Protein AF-A0A163LC92-F1 (afdb_monomer_lite)

InterPro domains:
  IPR000792 Transcription regulator LuxR, C-terminal [PF00196] (700-755)
  IPR000792 Transcription regulator LuxR, C-terminal [PR00038] (701-715)
  IPR000792 Transcription regulator LuxR, C-terminal [PR00038] (715-731)
  IPR000792 Transcription regulator LuxR, C-terminal [PR00038] (731-743)
  IPR000792 Transcription regulator LuxR, C-terminal [PS00622] (715-742)
  IPR000792 Transcription regulator LuxR, C-terminal [PS50043] (694-759)
  IPR000792 Transcription regulator LuxR, C-terminal [SM00421] (698-755)
  IPR000792 Transcription regulator LuxR, C-terminal [cd06170] (701-757)
  IPR001789 Signal transduction response regulator, receiver domain [PF00072] (572-676)
  IPR001789 Signal transduction response regulator, receiver domain [PS50110] (563-679)
  IPR001789 Signal transduction response regulator, receiver domain [SM00448] (555-675)
  IPR011006 CheY-like superfamily [SSF52172] (572-688)
  IPR011712 Signal transduction histidine kinase, subgroup 3, dimerisation and phosphoacceptor domain [PF07730] (394-457)
  IPR013525 ABC-2 type transporter, transmembrane domain [PF01061] (3-179)
  IPR016032 Signal transduction response regulator, C-terminal effector [SSF46894] (692-761)
  IPR036890 Histidine kinase/HSP90-like ATPase superfamily [G3DSA:3.30.565.10] (458-572)
  IPR039420 Transcriptional regulatory protein WalR-like [PTHR43214] (529-761)

Radius of gyration: 42.01 Å; chains: 1; bounding box: 108×61×114 Å

pLDDT: mean 78.32, std 13.31, range [25.06, 97.31]

Sequence (761 aa):
MIFTLVMPVVFFLVFGLGQGDDDHGIGHGNVAAYIMISMALYGAMLATTSGGAMVSIERASGWSRQLRLTPLTPVAYIAVKLIMAMLLGLVSILVVYVVGAFTSAQMDGSLWFTTALIAWLGSSIFAAFGLFMGYLLPSENVMQLLGPGLALLAFGGGLFVPLTDGSVWATIAQFTPMFGINALAHAPLTGNSIHWTWIVNILLSQTTDREDSVALPRRNRFGVLFAAVWMVFLGGPLIEGWNLRDELRGWTGILATIAFSALYLYTFATTQQRRRMTMTRPTIREAALTLAALTALAAVMIVSVGPTGLAAAPYLAVTAVTLLPTVAGGILALVFAASVEIVSLSSGWGNYSGLSLGVCAAAFATWGIMSLISRNFAILHEREEQEQRAIMEERTRMARDLHDILGHSLTVITIKAELANRLLDVDIERARNELDDLERLSRDALADVRSAVEGFRGISLPVEIARAREALRAAGIEDDVPSSTDMVPTRLRELFAWTIREGVTNVVRHSGATHCRITVDENSASVVDDGRGAESTSSGNGLIGLRERAGASGARVIITHPQPQGFALQALVRGALAALLDLESDLSVVAEVGRGDEVVSAVLEHRPDVALLDVEMPGMDGIAATAALREAAPDTRVLIVTTFGRPGFLRKALHAGAGGFVVKDTPARQLADAVRRVHAGLRVVDPTLAADSLVSGESPLTERETQVLRAAHDGAPVAAIAGALFLSAGTVRNHLSSAMGKTGASTRAEAVRIAESNGWL

Foldseek 3Di:
DCCLQVVLQVLLCCQLVPDVQNQPAAAQWGPSQLLLLLSLLLSLLLQLLQLLLCLLVCVVVCVVVVCVVPPADPVNVSVVSLVRSLVSSLSNSVSSLVSSVVDSTDGDPVLSVVLSVLSSVLSSLSNVVSNVLSVVDHSLCSCLVCVLVSVLLSVLLQSNHNDDPPDPSVVVSLLGLSVLSSCRSCCVRNVDDNDVSSVVSNVVSVPPDDDDDDDDDDDDPPQLVSLLSLLVLLVLQLVLLVVVVVDPLSVLSNVLSVVLSVLLSVLRVVLVVCCVPPVDAPDPVVLVVSLVSNVVSLVSNCVRRNLSSLSSLLSSLLSLLSRDDNVRSLVVLLVSLVVNQVSCVVVVVDGPNVSSVVSNVSNVVSNVSVVSVSVVVVVVVVVVVVVVVVVVVVVVVLVVVLCVLCVVLVVLLVVLQVVLVVCVVPPPPVSVVSVVVSVVSVVVSVVVSVVSVDVVPAFFQVVLLVVLVVLCVVLQAAEAGDPDDPQADPLCRRLLSLQSNLLSVCCSPPFPFNYWYWDDHHFKTKIKTQGAEDPDPPCPPSNVVSQVSLVVSQKGWEWDADPPGMIMIMIGHPVVLQVLQCPPPPGHDQDDDQALVCLLVCCVVRVDQEDEAEQDGPPHGRLRSLLVCCVRPVNYAYEYEYQALQLQVQVSSVVSPHLEYYYVNQPSVVVSVCRVCRSVVHRYYDPVSVVVNVVPDDQPADPVLLLLLVLCQVVDDLVVSCVVVVHDSVVSVVSLVVLCVSQVHPDSNVSSVSCVSNVVD

Secondary structure (DSSP, 8-state):
-HHHHHHHHHHHHHHHSSSS-TT-EETTEEHHHHHHHHHHHHHHHHHHHHHHHTHHHHHHTTHHHHGGGS---HHHHHHHHHHHHHHHHHHHHHHHHHHHHTTT--B-HHHHHHHHHHHHHHTHHHHHHHHHHHHHS-HHHHHHHHHHHHHHHHHHTTSSSPPPTT-HHHHHHTTSHHHHHHHHHHHHHHT----HHHHHHHHHTTT----------SS--HHHHHHHHGGGGGHHHHHHHHHTTTSHHHHHHHHHHHHHHHHHHHHHHHHHHHHHHT-PPPPHHHHHHHHHHHHHHHHHHHHHHGGGGGGGHHHHHHHHHHHS-HHHHHHHHHHHHHHHHHHHHHTT----HHHHHHHHHHHHHHHHHHHHHHHHHHHHHHHHHHHHHHHHHHHHHHHHHHHHHHHHHHHHHHHHHHHHHHHTTT-HHHHHHHHHHHHHHHHHHHHHHHHHHHHTT---HHHHHHHHHHHHHHTT-EEE--S--TTS-TTTHHHHHHHHHHHHHHIIIII--SEEEEEE-SSEEEEEESS---SS----HHHHHHHHHHHHTTEEEEEE--SSS-EEEEEEETHHHHHHHHTSTT-------SSGGGHHHHHHHH--SEEEE-SS-SSS-HHHHHHHHHHH-TTSEEEEEESS--HHHHHHHHHHT-SEEEETTS-HHHHHHHHHHHHTT--EE-HHHHHHHHHS-S-SS-HHHHHHHHHTTT---HHHHHHHHT--HHHHHHHHHHHHHHHT-SSHHHHHHHHHHTT--

Structure (mmCIF, N/CA/C/O backbone):
data_AF-A0A163LC92-F1
#
_entry.id   AF-A0A163LC92-F1
#
loop_
_atom_site.group_PDB
_atom_site.id
_atom_site.type_symbol
_atom_site.label_atom_id
_atom_site.label_alt_id
_atom_site.label_comp_id
_atom_site.label_asym_id
_atom_site.label_entity_id
_atom_site.label_seq_id
_atom_site.pdbx_PDB_ins_code
_atom_site.Cartn_x
_atom_site.Cartn_y
_atom_site.Cartn_z
_atom_site.occupancy
_atom_site.B_iso_or_equiv
_atom_site.auth_seq_id
_atom_site.auth_comp_id
_atom_site.auth_asym_id
_atom_site.auth_atom_id
_atom_site.pdbx_PDB_model_num
ATOM 1 N N . MET A 1 1 ? 3.038 1.283 -23.063 1.00 59.12 1 MET A N 1
ATOM 2 C CA . MET A 1 1 ? 2.314 1.363 -24.351 1.00 59.12 1 MET A CA 1
ATOM 3 C C . MET A 1 1 ? 3.093 2.176 -25.375 1.00 59.12 1 MET A C 1
ATOM 5 O O . MET A 1 1 ? 3.605 1.565 -26.295 1.00 59.12 1 MET A O 1
ATOM 9 N N . ILE A 1 2 ? 3.277 3.496 -25.206 1.00 61.53 2 ILE A N 1
ATOM 10 C CA . ILE A 1 2 ? 4.060 4.303 -26.170 1.00 61.53 2 ILE A CA 1
ATOM 11 C C . ILE A 1 2 ? 5.493 3.770 -26.299 1.00 61.53 2 ILE A C 1
ATOM 13 O O . ILE A 1 2 ? 5.921 3.409 -27.384 1.00 61.53 2 ILE A O 1
ATOM 17 N N . PHE A 1 3 ? 6.206 3.612 -25.182 1.00 66.75 3 PHE A N 1
ATOM 18 C CA . PHE A 1 3 ? 7.580 3.102 -25.211 1.00 66.75 3 PHE A CA 1
ATOM 19 C C . PHE A 1 3 ? 7.684 1.663 -25.759 1.00 66.75 3 PHE A C 1
ATOM 21 O O . PHE A 1 3 ? 8.609 1.358 -26.496 1.00 66.75 3 PHE A O 1
ATOM 28 N N . THR A 1 4 ? 6.718 0.791 -25.450 1.00 73.94 4 THR A N 1
ATOM 29 C CA . THR A 1 4 ? 6.704 -0.620 -25.883 1.00 73.94 4 THR A CA 1
ATOM 30 C C . THR A 1 4 ? 6.364 -0.829 -27.360 1.00 73.94 4 THR A C 1
ATOM 32 O O . THR A 1 4 ? 6.779 -1.835 -27.926 1.00 73.94 4 THR A O 1
ATOM 35 N N . LEU A 1 5 ? 5.585 0.070 -27.969 1.00 80.19 5 LEU A N 1
ATOM 36 C CA . LEU A 1 5 ? 5.128 -0.061 -29.359 1.00 80.19 5 LEU A CA 1
ATOM 37 C C . LEU A 1 5 ? 5.889 0.853 -30.321 1.00 80.19 5 LEU A C 1
ATOM 39 O O . LEU A 1 5 ? 6.141 0.470 -31.455 1.00 80.19 5 LEU A O 1
ATOM 43 N N . VAL A 1 6 ? 6.266 2.055 -29.878 1.00 80.75 6 VAL A N 1
ATOM 44 C CA . VAL A 1 6 ? 6.884 3.068 -30.745 1.00 80.75 6 VAL A CA 1
ATOM 45 C C . VAL A 1 6 ? 8.401 2.911 -30.803 1.00 80.75 6 VAL A C 1
ATOM 47 O O . VAL A 1 6 ? 8.972 3.028 -31.880 1.00 80.75 6 VAL A O 1
ATOM 50 N N . MET A 1 7 ? 9.077 2.613 -29.685 1.00 82.31 7 MET A N 1
ATOM 51 C CA . MET A 1 7 ? 10.547 2.530 -29.692 1.00 82.31 7 MET A CA 1
ATOM 52 C C . MET A 1 7 ? 11.115 1.438 -30.603 1.00 82.31 7 MET A C 1
ATOM 54 O O . MET A 1 7 ? 12.082 1.734 -31.294 1.00 82.31 7 MET A O 1
ATOM 58 N N . PRO A 1 8 ? 10.545 0.220 -30.674 1.00 87.88 8 PRO A N 1
ATOM 59 C CA . PRO A 1 8 ? 11.018 -0.790 -31.619 1.00 87.88 8 PRO A CA 1
ATOM 60 C C . PRO A 1 8 ? 10.951 -0.321 -33.075 1.00 87.88 8 PRO A C 1
ATOM 62 O O . PRO A 1 8 ? 11.879 -0.554 -33.841 1.00 87.88 8 PRO A O 1
ATOM 65 N N . VAL A 1 9 ? 9.890 0.404 -33.438 1.00 85.75 9 VAL A N 1
ATOM 66 C CA . VAL A 1 9 ? 9.737 1.007 -34.769 1.00 85.75 9 VAL A CA 1
ATOM 67 C C . VAL A 1 9 ? 10.795 2.073 -35.004 1.00 85.75 9 VAL A C 1
ATOM 69 O O . VAL A 1 9 ? 11.450 2.067 -36.038 1.00 85.75 9 VAL A O 1
ATOM 72 N N . VAL A 1 10 ? 10.985 2.979 -34.043 1.00 81.56 10 VAL A N 1
ATOM 73 C CA . VAL A 1 10 ? 11.999 4.035 -34.143 1.00 81.56 10 VAL A CA 1
ATOM 74 C C . VAL A 1 10 ? 13.390 3.423 -34.286 1.00 81.56 10 VAL A C 1
ATOM 76 O O . VAL A 1 10 ? 14.142 3.838 -35.158 1.00 81.56 10 VAL A O 1
ATOM 79 N N . PHE A 1 11 ? 13.727 2.411 -33.487 1.00 81.56 11 PHE A N 1
ATOM 80 C CA . PHE A 1 11 ? 15.005 1.716 -33.601 1.00 81.56 11 PHE A CA 1
ATOM 81 C C . PHE A 1 11 ? 15.148 0.981 -34.928 1.00 81.56 11 PHE A C 1
ATOM 83 O O . PHE A 1 11 ? 16.214 1.057 -35.525 1.00 81.56 11 PHE A O 1
ATOM 90 N N . PHE A 1 12 ? 14.095 0.346 -35.436 1.00 84.38 12 PHE A N 1
ATOM 91 C CA . PHE A 1 12 ? 14.132 -0.249 -36.767 1.00 84.38 12 PHE A CA 1
ATOM 92 C C . PHE A 1 12 ? 14.406 0.803 -37.848 1.00 84.38 12 PHE A C 1
ATOM 94 O O . PHE A 1 12 ? 15.298 0.612 -38.664 1.00 84.38 12 PHE A O 1
ATOM 101 N N . LEU A 1 13 ? 13.716 1.944 -37.817 1.00 82.44 13 LEU A N 1
ATOM 102 C CA . LEU A 1 13 ? 13.935 3.023 -38.782 1.00 82.44 13 LEU A CA 1
ATOM 103 C C . LEU A 1 13 ? 15.334 3.646 -38.660 1.00 82.44 13 LEU A C 1
ATOM 105 O O . LEU A 1 13 ? 15.907 4.055 -39.659 1.00 82.44 13 LEU A O 1
ATOM 109 N N . VAL A 1 14 ? 15.894 3.720 -37.451 1.00 76.25 14 VAL A N 1
ATOM 110 C CA . VAL A 1 14 ? 17.233 4.284 -37.217 1.00 76.25 14 VAL A CA 1
ATOM 111 C C . VAL A 1 14 ? 18.338 3.312 -37.630 1.00 76.25 14 VAL A C 1
ATOM 113 O O . VAL A 1 14 ? 19.297 3.718 -38.279 1.00 76.25 14 VAL A O 1
ATOM 116 N N . PHE A 1 15 ? 18.228 2.040 -37.246 1.00 67.81 15 PHE A N 1
ATOM 117 C CA . PHE A 1 15 ? 19.283 1.051 -37.468 1.00 67.81 15 PHE A CA 1
ATOM 118 C C . PHE A 1 15 ? 19.156 0.326 -38.809 1.00 67.81 15 PHE A C 1
ATOM 120 O O . PHE A 1 15 ? 20.175 -0.056 -39.366 1.00 67.81 15 PHE A O 1
ATOM 127 N N . GLY A 1 16 ? 17.939 0.150 -39.325 1.00 62.91 16 GLY A N 1
ATOM 128 C CA . GLY A 1 16 ? 17.655 -0.597 -40.553 1.00 62.91 16 GLY A CA 1
ATOM 129 C C . GLY A 1 16 ? 17.600 0.232 -41.839 1.00 62.91 16 GLY A C 1
ATOM 130 O O . GLY A 1 16 ? 17.542 -0.365 -42.906 1.00 62.91 16 GLY A O 1
ATOM 131 N N . LEU A 1 17 ? 17.587 1.570 -41.748 1.00 63.47 17 LEU A N 1
ATOM 132 C CA . LEU A 1 17 ? 17.621 2.489 -42.906 1.00 63.47 17 LEU A CA 1
ATOM 133 C C . LEU A 1 17 ? 18.856 3.410 -42.922 1.00 63.47 17 LEU A C 1
ATOM 135 O O . LEU A 1 17 ? 18.968 4.300 -43.765 1.00 63.47 17 LEU A O 1
ATOM 139 N N . GLY A 1 18 ? 19.719 3.299 -41.909 1.00 53.06 18 GLY A N 1
ATOM 140 C CA . GLY A 1 18 ? 20.764 4.281 -41.621 1.00 53.06 18 GLY A CA 1
ATOM 141 C C . GLY A 1 18 ? 22.185 3.836 -41.955 1.00 53.06 18 GLY A C 1
ATOM 142 O O . GLY A 1 18 ? 23.094 4.652 -41.810 1.00 53.06 18 GLY A O 1
ATOM 143 N N . GLN A 1 19 ? 22.411 2.575 -42.349 1.00 54.50 19 GLN A N 1
ATOM 144 C CA . GLN A 1 19 ? 23.767 2.011 -42.436 1.00 54.50 19 GLN A CA 1
ATOM 145 C C . GLN A 1 19 ? 24.327 1.889 -43.860 1.00 54.50 19 GLN A C 1
ATOM 147 O O . GLN A 1 19 ? 25.504 1.575 -44.005 1.00 54.50 19 GLN A O 1
ATOM 152 N N . GLY A 1 20 ? 23.559 2.193 -44.911 1.00 48.91 20 GLY A N 1
ATOM 153 C CA . GLY A 1 20 ? 24.060 2.191 -46.296 1.00 48.91 20 GLY A CA 1
ATOM 154 C C . GLY A 1 20 ? 24.285 0.797 -46.903 1.00 48.91 20 GLY A C 1
ATOM 155 O O . GLY A 1 20 ? 24.551 0.706 -48.097 1.00 48.91 20 GLY A O 1
ATOM 156 N N . ASP A 1 21 ? 24.108 -0.262 -46.107 1.00 51.31 21 ASP A N 1
ATOM 157 C CA . ASP A 1 21 ? 24.133 -1.684 -46.489 1.00 51.31 21 ASP A CA 1
ATOM 158 C C . ASP A 1 21 ? 22.730 -2.329 -46.387 1.00 51.31 21 ASP A C 1
ATOM 160 O O . ASP A 1 21 ? 22.577 -3.546 -46.370 1.00 51.31 21 ASP A O 1
ATOM 164 N N . ASP A 1 22 ? 21.666 -1.526 -46.312 1.00 54.66 22 ASP A N 1
ATOM 165 C CA . ASP A 1 22 ? 20.313 -2.003 -45.979 1.00 54.66 22 ASP A CA 1
ATOM 166 C C . ASP A 1 22 ? 19.727 -2.961 -47.044 1.00 54.66 22 ASP A C 1
ATOM 168 O O . ASP A 1 22 ? 18.913 -3.832 -46.723 1.00 54.66 22 ASP A O 1
ATOM 172 N N . ASP A 1 23 ? 20.190 -2.833 -48.293 1.00 58.28 23 ASP A N 1
ATOM 173 C CA . ASP A 1 23 ? 19.817 -3.664 -49.450 1.00 58.28 23 ASP A CA 1
ATOM 174 C C . ASP A 1 23 ? 20.756 -4.872 -49.661 1.00 58.28 23 ASP A C 1
ATOM 176 O O . ASP A 1 23 ? 20.570 -5.654 -50.596 1.00 58.28 23 ASP A O 1
ATOM 180 N N . HIS A 1 24 ? 21.770 -5.055 -48.804 1.00 63.41 24 HIS A N 1
ATOM 181 C CA . HIS A 1 24 ? 22.685 -6.192 -48.902 1.00 63.41 24 HIS A CA 1
ATOM 182 C C . HIS A 1 24 ? 21.932 -7.496 -48.592 1.00 63.41 24 HIS A C 1
ATOM 184 O O . HIS A 1 24 ? 21.292 -7.642 -47.545 1.00 63.41 24 HIS A O 1
ATOM 190 N N . GLY A 1 25 ? 21.995 -8.459 -49.512 1.00 64.94 25 GLY A N 1
ATOM 191 C CA . GLY A 1 25 ? 21.326 -9.748 -49.355 1.00 64.94 25 GLY A CA 1
ATOM 192 C C . GLY A 1 25 ? 21.943 -10.579 -48.226 1.00 64.94 25 GLY A C 1
ATOM 193 O O . GLY A 1 25 ? 23.150 -10.815 -48.212 1.00 64.94 25 GLY A O 1
ATOM 194 N N . ILE A 1 26 ? 21.110 -11.060 -47.304 1.00 69.88 26 ILE A N 1
ATOM 195 C CA . ILE A 1 26 ? 21.457 -12.029 -46.260 1.00 69.88 26 ILE A CA 1
ATOM 196 C C . ILE A 1 26 ? 20.506 -13.219 -46.388 1.00 69.88 26 ILE A C 1
ATOM 198 O O . ILE A 1 26 ? 19.315 -13.106 -46.096 1.00 69.88 26 ILE A O 1
ATOM 202 N N . GLY A 1 27 ? 21.041 -14.377 -46.785 1.00 75.69 27 GLY A N 1
ATOM 203 C CA . GLY A 1 27 ? 20.264 -15.609 -46.937 1.00 75.69 27 GLY A CA 1
ATOM 204 C C . GLY A 1 27 ? 19.079 -15.429 -47.893 1.00 75.69 27 GLY A C 1
ATOM 205 O O . GLY A 1 27 ? 19.274 -15.163 -49.077 1.00 75.69 27 GLY A O 1
ATOM 206 N N . HIS A 1 28 ? 17.863 -15.567 -47.363 1.00 81.31 28 HIS A N 1
ATOM 207 C CA . HIS A 1 28 ? 16.584 -15.431 -48.074 1.00 81.31 28 HIS A CA 1
ATOM 208 C C . HIS A 1 28 ? 15.923 -14.044 -47.907 1.00 81.31 28 HIS A C 1
ATOM 210 O O . HIS A 1 28 ? 14.708 -13.896 -48.066 1.00 81.31 28 HIS A O 1
ATOM 216 N N . GLY A 1 29 ? 16.700 -13.020 -47.552 1.00 84.00 29 GLY A N 1
ATOM 217 C CA . GLY A 1 29 ? 16.236 -11.636 -47.463 1.00 84.00 29 GLY A CA 1
ATOM 218 C C . GLY A 1 29 ? 17.391 -10.639 -47.445 1.00 84.00 29 GLY A C 1
ATOM 219 O O . GLY A 1 29 ? 18.432 -10.896 -48.045 1.00 84.00 29 GLY A O 1
ATOM 220 N N . ASN A 1 30 ? 17.221 -9.502 -46.772 1.00 79.06 30 ASN A N 1
ATOM 221 C CA . ASN A 1 30 ? 18.247 -8.460 -46.656 1.00 79.06 30 ASN A CA 1
ATOM 222 C C . ASN A 1 30 ? 18.547 -8.043 -45.204 1.00 79.06 30 ASN A C 1
ATOM 224 O O . ASN A 1 30 ? 17.887 -8.477 -44.254 1.00 79.06 30 ASN A O 1
ATOM 228 N N . VAL A 1 31 ? 19.563 -7.193 -45.019 1.00 75.06 31 VAL A N 1
ATOM 229 C CA . VAL A 1 31 ? 19.966 -6.671 -43.697 1.00 75.06 31 VAL A CA 1
ATOM 230 C C . VAL A 1 31 ? 18.811 -5.950 -42.998 1.00 75.06 31 VAL A C 1
ATOM 232 O O . VAL A 1 31 ? 18.597 -6.138 -41.798 1.00 75.06 31 VAL A O 1
ATOM 235 N N . ALA A 1 32 ? 18.010 -5.186 -43.746 1.00 78.44 32 ALA A N 1
ATOM 236 C CA . ALA A 1 32 ? 16.827 -4.525 -43.206 1.00 78.44 32 ALA A CA 1
ATOM 237 C C . ALA A 1 32 ? 15.817 -5.533 -42.618 1.00 78.44 32 ALA A C 1
ATOM 239 O O . ALA A 1 32 ? 15.326 -5.331 -41.507 1.00 78.44 32 ALA A O 1
ATOM 240 N N . ALA A 1 33 ? 15.560 -6.663 -43.289 1.00 82.81 33 ALA A N 1
ATOM 241 C CA . ALA A 1 33 ? 14.713 -7.736 -42.761 1.00 82.81 33 ALA A CA 1
ATOM 242 C C . ALA A 1 33 ? 15.277 -8.362 -41.472 1.00 82.81 33 ALA A C 1
ATOM 244 O O . ALA A 1 33 ? 14.520 -8.625 -40.534 1.00 82.81 33 ALA A O 1
ATOM 245 N N . TYR A 1 34 ? 16.598 -8.547 -41.391 1.00 83.25 34 TYR A N 1
ATOM 246 C CA . TYR A 1 34 ? 17.269 -9.039 -40.183 1.00 83.25 34 TYR A CA 1
ATOM 247 C C . TYR A 1 34 ? 17.060 -8.080 -38.996 1.00 83.25 34 TYR A C 1
ATOM 249 O O . TYR A 1 34 ? 16.599 -8.472 -37.922 1.00 83.25 34 TYR A O 1
ATOM 257 N N . ILE A 1 35 ? 17.323 -6.786 -39.190 1.00 82.75 35 ILE A N 1
ATOM 258 C CA . ILE A 1 35 ? 17.154 -5.776 -38.135 1.00 82.75 35 ILE A CA 1
ATOM 259 C C . ILE A 1 35 ? 15.674 -5.643 -37.745 1.00 82.75 35 ILE A C 1
ATOM 261 O O . ILE A 1 35 ? 15.358 -5.500 -36.563 1.00 82.75 35 ILE A O 1
ATOM 265 N N . MET A 1 36 ? 14.750 -5.760 -38.702 1.00 90.38 36 MET A N 1
ATOM 266 C CA . MET A 1 36 ? 13.310 -5.755 -38.438 1.00 90.38 36 MET A CA 1
ATOM 267 C C . MET A 1 36 ? 12.892 -6.896 -37.501 1.00 90.38 36 MET A C 1
ATOM 269 O O . MET A 1 36 ? 12.197 -6.647 -36.512 1.00 90.38 36 MET A O 1
ATOM 273 N N . ILE A 1 37 ? 13.324 -8.134 -37.775 1.00 89.75 37 ILE A N 1
ATOM 274 C CA . ILE A 1 37 ? 13.024 -9.303 -36.930 1.00 89.75 37 ILE A CA 1
ATOM 275 C C . ILE A 1 37 ? 13.576 -9.087 -35.519 1.00 89.75 37 ILE A C 1
ATOM 277 O O . ILE A 1 37 ? 12.865 -9.318 -34.537 1.00 89.75 37 ILE A O 1
ATOM 281 N N . SER A 1 38 ? 14.796 -8.559 -35.410 1.00 87.81 38 SER A N 1
ATOM 282 C CA .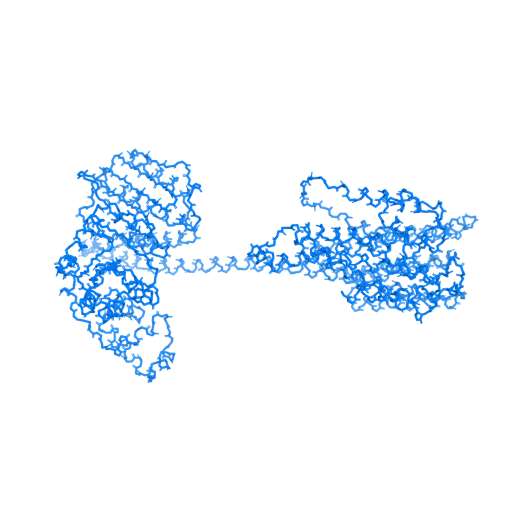 SER A 1 38 ? 15.405 -8.214 -34.127 1.00 87.81 38 SER A CA 1
ATOM 283 C C . SER A 1 38 ? 14.590 -7.165 -33.355 1.00 87.81 38 SER A C 1
ATOM 285 O O . SER A 1 38 ? 14.244 -7.364 -32.190 1.00 87.81 38 SER A O 1
ATOM 287 N N . MET A 1 39 ? 14.191 -6.060 -33.985 1.00 90.19 39 MET A N 1
ATOM 288 C CA . MET A 1 39 ? 13.419 -5.019 -33.295 1.00 90.19 39 MET A CA 1
ATOM 289 C C . MET A 1 39 ? 12.013 -5.485 -32.917 1.00 90.19 39 MET A C 1
ATOM 291 O O . MET A 1 39 ? 11.534 -5.173 -31.825 1.00 90.19 39 MET A O 1
ATOM 295 N N . ALA A 1 40 ? 11.366 -6.287 -33.762 1.00 92.44 40 ALA A N 1
ATOM 296 C CA . ALA A 1 40 ? 10.079 -6.890 -33.442 1.00 92.44 40 ALA A CA 1
ATOM 297 C C . ALA A 1 40 ? 10.179 -7.823 -32.229 1.00 92.44 40 ALA A C 1
ATOM 299 O O . ALA A 1 40 ? 9.330 -7.774 -31.339 1.00 92.44 40 ALA A O 1
ATOM 300 N N . LEU A 1 41 ? 11.243 -8.625 -32.152 1.00 91.75 41 LEU A N 1
ATOM 301 C CA . LEU A 1 41 ? 11.498 -9.516 -31.028 1.00 91.75 41 LEU A CA 1
ATOM 302 C C . LEU A 1 41 ? 11.795 -8.738 -29.732 1.00 91.75 41 LEU A C 1
ATOM 304 O O . LEU A 1 41 ? 11.261 -9.078 -28.674 1.00 91.75 41 LEU A O 1
ATOM 308 N N . TYR A 1 42 ? 12.559 -7.644 -29.811 1.00 90.31 42 TYR A N 1
ATOM 309 C CA . TYR A 1 42 ? 12.767 -6.724 -28.687 1.00 90.31 42 TYR A CA 1
ATOM 310 C C . TYR A 1 42 ? 11.448 -6.102 -28.200 1.00 90.31 42 TYR A C 1
ATOM 312 O O . TYR A 1 42 ? 11.162 -6.091 -27.000 1.00 90.31 42 TYR A O 1
ATOM 320 N N . GLY A 1 43 ? 10.616 -5.623 -29.128 1.00 89.88 43 GLY A N 1
ATOM 321 C CA . GLY A 1 43 ? 9.302 -5.060 -28.829 1.00 89.88 43 GLY A CA 1
ATOM 322 C C . GLY A 1 43 ? 8.355 -6.072 -28.185 1.00 89.88 43 GLY A C 1
ATOM 323 O O . GLY A 1 43 ? 7.714 -5.762 -27.176 1.00 89.88 43 GLY A O 1
ATOM 324 N N . ALA A 1 44 ? 8.323 -7.299 -28.710 1.00 92.44 44 ALA A N 1
ATOM 325 C CA . ALA A 1 44 ? 7.545 -8.408 -28.170 1.00 92.44 44 ALA A CA 1
ATOM 326 C C . ALA A 1 44 ? 7.985 -8.770 -26.750 1.00 92.44 44 ALA A C 1
ATOM 328 O O . ALA A 1 44 ? 7.151 -8.857 -25.851 1.00 92.44 44 ALA A O 1
ATOM 329 N N . MET A 1 45 ? 9.290 -8.915 -26.515 1.00 91.56 45 MET A N 1
ATOM 330 C CA . MET A 1 45 ? 9.862 -9.169 -25.191 1.00 91.56 45 MET A CA 1
ATOM 331 C C . MET A 1 45 ? 9.436 -8.088 -24.186 1.00 91.56 45 MET A C 1
ATOM 333 O O . MET A 1 45 ? 8.942 -8.388 -23.100 1.00 91.56 45 MET A O 1
ATOM 337 N N . LEU A 1 46 ? 9.571 -6.813 -24.554 1.00 89.00 46 LEU A N 1
ATOM 338 C CA . LEU A 1 46 ? 9.265 -5.700 -23.656 1.00 89.00 46 LEU A CA 1
ATOM 339 C C . LEU A 1 46 ? 7.756 -5.594 -23.376 1.00 89.00 46 LEU A C 1
ATOM 341 O O . LEU A 1 46 ? 7.337 -5.374 -22.236 1.00 89.00 46 LEU A O 1
ATOM 345 N N . ALA A 1 47 ? 6.921 -5.797 -24.396 1.00 90.75 47 ALA A N 1
ATOM 346 C CA . ALA A 1 47 ? 5.467 -5.813 -24.263 1.00 90.75 47 ALA A CA 1
ATOM 347 C C . ALA A 1 47 ? 4.981 -6.985 -23.394 1.00 90.75 47 ALA A C 1
ATOM 349 O O . ALA A 1 47 ? 4.176 -6.787 -22.488 1.00 90.75 47 ALA A O 1
ATOM 350 N N . THR A 1 48 ? 5.507 -8.185 -23.606 1.00 90.50 48 THR A N 1
ATOM 351 C CA . THR A 1 48 ? 5.077 -9.393 -22.887 1.00 90.50 48 THR A CA 1
ATOM 352 C C . THR A 1 48 ? 5.520 -9.386 -21.430 1.00 90.50 48 THR A C 1
ATOM 354 O O . THR A 1 48 ? 4.697 -9.621 -20.545 1.00 90.50 48 THR A O 1
ATOM 357 N N . THR A 1 49 ? 6.768 -9.006 -21.141 1.00 89.56 49 THR A N 1
ATOM 358 C CA . THR A 1 49 ? 7.229 -8.845 -19.757 1.00 89.56 49 THR A CA 1
ATOM 359 C C . THR A 1 49 ? 6.475 -7.742 -19.026 1.00 89.56 49 THR A C 1
ATOM 361 O O . THR A 1 49 ? 6.075 -7.934 -17.878 1.00 89.56 49 THR A O 1
ATOM 364 N N . SER A 1 50 ? 6.225 -6.602 -19.678 1.00 87.88 50 SER A N 1
ATOM 365 C CA . SER A 1 50 ? 5.470 -5.516 -19.045 1.00 87.88 50 SER A CA 1
ATOM 366 C C . SER A 1 50 ? 3.998 -5.875 -18.808 1.00 87.88 50 SER A C 1
ATOM 368 O O . SER A 1 50 ? 3.461 -5.559 -17.746 1.00 87.88 50 SER A O 1
ATOM 370 N N . GLY A 1 51 ? 3.370 -6.585 -19.750 1.00 85.88 51 GLY A N 1
ATOM 371 C CA . GLY A 1 51 ? 2.005 -7.093 -19.623 1.00 85.88 51 GLY A CA 1
ATOM 372 C C . GLY A 1 51 ? 1.859 -8.112 -18.493 1.00 85.88 51 GLY A C 1
ATOM 373 O O . GLY A 1 51 ? 0.932 -8.003 -17.694 1.00 85.88 51 GLY A O 1
ATOM 374 N N . GLY A 1 52 ? 2.808 -9.047 -18.357 1.00 82.69 52 GLY A N 1
ATOM 375 C CA . GLY A 1 52 ? 2.832 -10.000 -17.240 1.00 82.69 52 GLY A CA 1
ATOM 376 C C . GLY A 1 52 ? 3.035 -9.312 -15.884 1.00 82.69 52 GLY A C 1
ATOM 377 O O . GLY A 1 52 ? 2.330 -9.595 -14.916 1.00 82.69 52 GLY A O 1
ATOM 378 N N . ALA A 1 53 ? 3.938 -8.331 -15.828 1.00 85.88 53 ALA A N 1
ATOM 379 C CA . ALA A 1 53 ? 4.264 -7.568 -14.622 1.00 85.88 53 ALA A CA 1
ATOM 380 C C . ALA A 1 53 ? 3.121 -6.687 -14.092 1.00 85.88 53 ALA A C 1
ATOM 382 O O . ALA A 1 53 ? 3.144 -6.274 -12.926 1.00 85.88 53 ALA A O 1
ATOM 383 N N . MET A 1 54 ? 2.111 -6.406 -14.918 1.00 84.12 54 MET A N 1
ATOM 384 C CA . MET A 1 54 ? 0.977 -5.542 -14.583 1.00 84.12 54 MET A CA 1
ATOM 385 C C . MET A 1 54 ? 0.131 -6.084 -13.415 1.00 84.12 54 MET A C 1
ATOM 387 O O . MET A 1 54 ? -0.513 -5.308 -12.709 1.00 84.12 54 MET A O 1
ATOM 391 N N . VAL A 1 55 ? 0.229 -7.387 -13.123 1.00 82.56 55 VAL A N 1
ATOM 392 C CA . VAL A 1 55 ? -0.375 -8.018 -11.935 1.00 82.56 55 VAL A CA 1
ATOM 393 C C . VAL A 1 55 ? 0.074 -7.360 -10.628 1.00 82.56 55 VAL A C 1
ATOM 395 O O . VAL A 1 55 ? -0.709 -7.274 -9.682 1.00 82.56 55 VAL A O 1
ATOM 398 N N . SER A 1 56 ? 1.296 -6.829 -10.567 1.00 81.69 56 SER A N 1
ATOM 399 C CA . SER A 1 56 ? 1.766 -6.089 -9.390 1.00 81.69 56 SER A CA 1
ATOM 400 C C . SER A 1 56 ? 0.892 -4.863 -9.091 1.00 81.69 56 SER A C 1
ATOM 402 O O . SER A 1 56 ? 0.528 -4.624 -7.939 1.00 81.69 56 SER A O 1
ATOM 404 N N . ILE A 1 57 ? 0.501 -4.115 -10.127 1.00 79.31 57 ILE A N 1
ATOM 405 C CA . ILE A 1 57 ? -0.330 -2.908 -10.022 1.00 79.31 57 ILE A CA 1
ATOM 406 C C . ILE A 1 57 ? -1.751 -3.280 -9.591 1.00 79.31 57 ILE A C 1
ATOM 408 O O . ILE A 1 57 ? -2.303 -2.651 -8.694 1.00 79.31 57 ILE A O 1
ATOM 412 N N . GLU A 1 58 ? -2.318 -4.341 -10.166 1.00 81.31 58 GLU A N 1
ATOM 413 C CA . GLU A 1 58 ? -3.655 -4.849 -9.811 1.00 81.31 58 GLU A CA 1
ATOM 414 C C . GLU A 1 58 ? -3.743 -5.356 -8.369 1.00 81.31 58 GLU A C 1
ATOM 416 O O . GLU A 1 58 ? -4.784 -5.270 -7.711 1.00 81.31 58 GLU A O 1
ATOM 421 N N . ARG A 1 59 ? -2.639 -5.898 -7.852 1.00 80.31 59 ARG A N 1
ATOM 422 C CA . ARG A 1 59 ? -2.534 -6.272 -6.442 1.00 80.31 59 ARG A CA 1
ATOM 423 C C . ARG A 1 59 ? -2.507 -5.040 -5.548 1.00 80.31 59 ARG A C 1
ATOM 425 O O . ARG A 1 59 ? -3.242 -5.011 -4.563 1.00 80.31 59 ARG A O 1
ATOM 432 N N . ALA A 1 60 ? -1.705 -4.037 -5.903 1.00 76.31 60 ALA A N 1
ATOM 433 C CA . ALA A 1 60 ? -1.584 -2.796 -5.143 1.00 76.31 60 ALA A CA 1
ATOM 434 C C . ALA A 1 60 ? -2.893 -1.986 -5.112 1.00 76.31 60 ALA A C 1
ATOM 436 O O . ALA A 1 60 ? -3.210 -1.383 -4.093 1.00 76.31 60 ALA A O 1
ATOM 437 N N . SER A 1 61 ? -3.693 -2.025 -6.183 1.00 77.94 61 SER A N 1
ATOM 438 C CA . SER A 1 61 ? -5.010 -1.374 -6.245 1.00 77.94 61 SER A CA 1
ATOM 439 C C . SER A 1 61 ? -6.132 -2.146 -5.536 1.00 77.94 61 SER A C 1
ATOM 441 O O . SER A 1 61 ? -7.283 -1.716 -5.554 1.00 77.94 61 SER A O 1
ATOM 443 N N . GLY A 1 62 ? -5.834 -3.294 -4.915 1.00 71.00 62 GLY A N 1
ATOM 444 C CA . GLY A 1 62 ? -6.817 -4.108 -4.193 1.00 71.00 62 GLY A CA 1
ATOM 445 C C . GLY A 1 62 ? -7.733 -4.952 -5.088 1.00 71.00 62 GLY A C 1
ATOM 446 O O . GLY A 1 62 ? -8.597 -5.666 -4.576 1.00 71.00 62 GLY A O 1
ATOM 447 N N . TRP A 1 63 ? -7.516 -4.952 -6.407 1.00 68.38 63 TRP A N 1
ATOM 448 C CA . TRP A 1 63 ? -8.330 -5.687 -7.384 1.00 68.38 63 TRP A CA 1
ATOM 449 C C . TRP A 1 63 ? -8.273 -7.205 -7.167 1.00 68.38 63 TRP A C 1
ATOM 451 O O . TRP A 1 63 ? -9.276 -7.907 -7.289 1.00 68.38 63 TRP A O 1
ATOM 461 N N . SER A 1 64 ? -7.124 -7.710 -6.703 1.00 63.03 64 SER A N 1
ATOM 462 C CA . SER A 1 64 ? -6.965 -9.116 -6.294 1.00 63.03 64 SER A CA 1
ATOM 463 C C . SER A 1 64 ? -7.914 -9.552 -5.166 1.00 63.03 64 SER A C 1
ATOM 465 O O . SER A 1 64 ? -8.234 -10.734 -5.060 1.00 63.03 64 SER A O 1
ATOM 467 N N . ARG A 1 65 ? -8.387 -8.619 -4.327 1.00 66.00 65 ARG A N 1
ATOM 468 C CA . ARG A 1 65 ? -9.328 -8.893 -3.230 1.00 66.00 65 ARG A CA 1
ATOM 469 C C . ARG A 1 65 ? -10.765 -9.002 -3.744 1.00 66.00 65 ARG A C 1
ATOM 471 O O . ARG A 1 65 ? -11.511 -9.842 -3.259 1.00 66.00 65 ARG A O 1
ATOM 478 N N . GLN A 1 66 ? -11.114 -8.209 -4.758 1.00 67.62 66 GLN A N 1
ATOM 479 C CA . GLN A 1 66 ? -12.408 -8.276 -5.446 1.00 67.62 66 GLN A CA 1
ATOM 480 C C . GLN A 1 66 ? -12.526 -9.535 -6.317 1.00 67.62 66 GLN A C 1
ATOM 482 O O . GLN A 1 66 ? -13.572 -10.172 -6.333 1.00 67.62 66 GLN A O 1
ATOM 487 N N . LEU A 1 67 ? -11.437 -9.956 -6.969 1.00 64.38 67 LEU A N 1
ATOM 488 C CA . LEU A 1 67 ? -11.406 -11.181 -7.776 1.00 64.38 67 LEU A CA 1
ATOM 489 C C . LEU A 1 67 ? -11.539 -12.473 -6.952 1.00 64.38 67 LEU A C 1
ATOM 491 O O . LEU A 1 67 ? -11.913 -13.496 -7.504 1.00 64.38 67 LEU A O 1
ATOM 495 N N . ARG A 1 68 ? -11.304 -12.451 -5.632 1.00 64.69 68 ARG A N 1
ATOM 496 C CA . ARG A 1 68 ? -11.601 -13.611 -4.764 1.00 64.69 68 ARG A CA 1
ATOM 497 C C . ARG A 1 68 ? -13.099 -13.875 -4.598 1.00 64.69 68 ARG A C 1
ATOM 499 O O . ARG A 1 68 ? -13.464 -14.939 -4.115 1.00 64.69 68 ARG A O 1
ATOM 506 N N . LEU A 1 69 ? -13.942 -12.909 -4.960 1.00 72.19 69 LEU A N 1
ATOM 507 C CA . LEU A 1 69 ? -15.398 -13.042 -4.936 1.00 72.19 69 LEU A CA 1
ATOM 508 C C . LEU A 1 69 ? -15.950 -13.593 -6.261 1.00 72.19 69 LEU A C 1
ATOM 510 O O . LEU A 1 69 ? -17.139 -13.884 -6.343 1.00 72.19 69 LEU A O 1
ATOM 514 N N . THR A 1 70 ? -15.114 -13.739 -7.298 1.00 73.06 70 THR A N 1
ATOM 515 C CA . THR A 1 70 ? -15.504 -14.349 -8.575 1.00 73.06 70 THR A CA 1
ATOM 516 C C . THR A 1 70 ? -15.069 -15.821 -8.625 1.00 73.06 70 THR A C 1
ATOM 518 O O . THR A 1 70 ? -14.091 -16.199 -7.983 1.00 73.06 70 THR A O 1
ATOM 521 N N . PRO A 1 71 ? -15.757 -16.685 -9.395 1.00 70.75 71 PRO A N 1
ATOM 522 C CA . PRO A 1 71 ? -15.471 -18.126 -9.457 1.00 70.75 71 PRO A CA 1
ATOM 523 C C . PRO A 1 71 ? -14.195 -18.483 -10.250 1.00 70.75 71 PRO A C 1
ATOM 525 O O . PRO A 1 71 ? -14.032 -19.617 -10.699 1.00 70.75 71 PRO A O 1
ATOM 528 N N . LEU A 1 72 ? -13.289 -17.527 -10.480 1.00 72.75 72 LEU A N 1
ATOM 529 C CA . LEU A 1 72 ? -12.082 -17.741 -11.275 1.00 72.75 72 LEU A CA 1
ATOM 530 C C . LEU A 1 72 ? -11.032 -18.510 -10.470 1.00 72.75 72 LEU A C 1
ATOM 532 O O . LEU A 1 72 ? -10.562 -18.057 -9.427 1.00 72.75 72 LEU A O 1
ATOM 536 N N . THR A 1 73 ? -10.608 -19.661 -10.991 1.00 75.56 73 THR A N 1
ATOM 537 C CA . THR A 1 73 ? -9.493 -20.409 -10.406 1.00 75.56 73 THR A CA 1
ATOM 538 C C . THR A 1 73 ? -8.172 -19.645 -10.596 1.00 75.56 73 THR A C 1
ATOM 540 O O . THR A 1 73 ? -8.000 -18.946 -11.601 1.00 75.56 73 THR A O 1
ATOM 543 N N . PRO A 1 74 ? -7.187 -19.791 -9.686 1.00 69.19 74 PRO A N 1
ATOM 544 C CA . PRO A 1 74 ? -5.874 -19.152 -9.831 1.00 69.19 74 PRO A CA 1
ATOM 545 C C . PRO A 1 74 ? -5.182 -19.471 -11.165 1.00 69.19 74 PRO A C 1
ATOM 547 O O . PRO A 1 74 ? -4.545 -18.603 -11.760 1.00 69.19 74 PRO A O 1
ATOM 550 N N . VAL A 1 75 ? -5.368 -20.695 -11.671 1.00 71.56 75 VAL A N 1
ATOM 551 C CA . VAL A 1 75 ? -4.840 -21.142 -12.969 1.00 71.56 75 VAL A CA 1
ATOM 552 C C . VAL A 1 75 ? -5.491 -20.380 -14.123 1.00 71.56 75 VAL A C 1
ATOM 554 O O . VAL A 1 75 ? -4.789 -19.912 -15.017 1.00 71.56 75 VAL A O 1
ATOM 557 N N . ALA A 1 76 ? -6.815 -20.190 -14.088 1.00 77.56 76 ALA A N 1
ATOM 558 C CA . ALA A 1 76 ? -7.522 -19.409 -15.099 1.00 77.56 76 ALA A CA 1
ATOM 559 C C . ALA A 1 76 ? -7.076 -17.938 -15.093 1.00 77.56 76 ALA A C 1
ATOM 561 O O . ALA A 1 76 ? -6.876 -17.354 -16.155 1.00 77.56 76 ALA A O 1
ATOM 562 N N . TYR A 1 77 ? -6.846 -17.348 -13.915 1.00 78.19 77 TYR A N 1
ATOM 563 C CA . TYR A 1 77 ? -6.329 -15.980 -13.806 1.00 78.19 77 TYR A CA 1
ATOM 564 C C . TYR A 1 77 ? -4.930 -15.837 -14.426 1.00 78.19 77 TYR A C 1
ATOM 566 O O . TYR A 1 77 ? -4.709 -14.947 -15.249 1.00 78.19 77 TYR A O 1
ATOM 574 N N . ILE A 1 78 ? -4.004 -16.738 -14.083 1.00 78.12 78 ILE A N 1
ATOM 575 C CA . ILE A 1 78 ? -2.648 -16.773 -14.653 1.00 78.12 78 ILE A CA 1
ATOM 576 C C . ILE A 1 78 ? -2.704 -16.933 -16.178 1.00 78.12 78 ILE A C 1
ATOM 578 O O . ILE A 1 78 ? -2.038 -16.186 -16.896 1.00 78.12 78 ILE A O 1
ATOM 582 N N . ALA A 1 79 ? -3.541 -17.846 -16.682 1.00 81.69 79 ALA A N 1
ATOM 583 C CA . ALA A 1 79 ? -3.710 -18.073 -18.115 1.00 81.69 79 ALA A CA 1
ATOM 584 C C . ALA A 1 79 ? -4.216 -16.818 -18.841 1.00 81.69 79 ALA A C 1
ATOM 586 O O . ALA A 1 79 ? -3.649 -16.422 -19.857 1.00 81.69 79 ALA A O 1
ATOM 587 N N . VAL A 1 80 ? -5.228 -16.138 -18.292 1.00 85.69 80 VAL A N 1
ATOM 588 C CA . VAL A 1 80 ? -5.750 -14.882 -18.854 1.00 85.69 80 VAL A CA 1
ATOM 589 C C . VAL A 1 80 ? -4.665 -13.803 -18.902 1.00 85.69 80 VAL A C 1
ATOM 591 O O . VAL A 1 80 ? -4.554 -13.094 -19.903 1.00 85.69 80 VAL A O 1
ATOM 594 N N . LYS A 1 81 ? -3.825 -13.692 -17.867 1.00 86.12 81 LYS A N 1
ATOM 595 C CA . LYS A 1 81 ? -2.714 -12.727 -17.851 1.00 86.12 81 LYS A CA 1
ATOM 596 C C . LYS A 1 81 ? -1.654 -13.033 -18.888 1.00 86.12 81 LYS A C 1
ATOM 598 O O . LYS A 1 81 ? -1.198 -12.121 -19.576 1.00 86.12 81 LYS A O 1
ATOM 603 N N . LEU A 1 82 ? -1.305 -14.303 -19.033 1.00 83.75 82 LEU A N 1
ATOM 604 C CA . LEU A 1 82 ? -0.331 -14.734 -20.022 1.00 83.75 82 LEU A CA 1
ATOM 605 C C . LEU A 1 82 ? -0.857 -14.487 -21.446 1.00 83.75 82 LEU A C 1
ATOM 607 O O . LEU A 1 82 ? -0.131 -13.940 -22.272 1.00 83.75 82 LEU A O 1
ATOM 611 N N . ILE A 1 83 ? -2.142 -14.757 -21.706 1.00 90.44 83 ILE A N 1
ATOM 612 C CA . ILE A 1 83 ? -2.802 -14.445 -22.984 1.00 90.44 83 ILE A CA 1
ATOM 613 C C . ILE A 1 83 ? -2.798 -12.936 -23.258 1.00 90.44 83 ILE A C 1
ATOM 615 O O . ILE A 1 83 ? -2.414 -12.520 -24.349 1.00 90.44 83 ILE A O 1
ATOM 619 N N . MET A 1 84 ? -3.173 -12.098 -22.285 1.00 90.75 84 MET A N 1
ATOM 620 C CA . MET A 1 84 ? -3.143 -10.638 -22.455 1.00 90.75 84 MET A CA 1
ATOM 621 C C . MET A 1 84 ? -1.732 -10.122 -22.756 1.00 90.75 84 MET A C 1
ATOM 623 O O . MET A 1 84 ? -1.555 -9.300 -23.655 1.00 90.75 84 MET A O 1
ATOM 627 N N . ALA A 1 85 ? -0.725 -10.621 -22.036 1.00 90.25 85 ALA A N 1
ATOM 628 C CA . ALA A 1 85 ? 0.669 -10.278 -22.282 1.00 90.25 85 ALA A CA 1
ATOM 629 C C . ALA A 1 85 ? 1.099 -10.679 -23.701 1.00 90.25 85 ALA A C 1
ATOM 631 O O . ALA A 1 85 ? 1.727 -9.884 -24.402 1.00 90.25 85 ALA A O 1
ATOM 632 N N . MET A 1 86 ? 0.705 -11.873 -24.155 1.00 94.31 86 MET A N 1
ATOM 633 C CA . MET A 1 86 ? 0.998 -12.361 -25.502 1.00 94.31 86 MET A CA 1
ATOM 634 C C . MET A 1 86 ? 0.311 -11.548 -26.593 1.00 94.31 86 MET A C 1
ATOM 636 O O . MET A 1 86 ? 0.951 -11.229 -27.593 1.00 94.31 86 MET A O 1
ATOM 640 N N . LEU A 1 87 ? -0.947 -11.150 -26.403 1.00 94.38 87 LEU A N 1
ATOM 641 C CA . LEU A 1 87 ? -1.645 -10.258 -27.331 1.00 94.38 87 LEU A CA 1
ATOM 642 C C . LEU A 1 87 ? -0.924 -8.911 -27.455 1.00 94.38 87 LEU A C 1
ATOM 644 O O . LEU A 1 87 ? -0.769 -8.396 -28.560 1.00 94.38 87 LEU A O 1
ATOM 648 N N . LEU A 1 88 ? -0.411 -8.370 -26.348 1.00 91.44 88 LEU A N 1
ATOM 649 C CA . LEU A 1 88 ? 0.385 -7.141 -26.370 1.00 91.44 88 LEU A CA 1
ATOM 650 C C . LEU A 1 88 ? 1.687 -7.310 -27.167 1.00 91.44 88 LEU A C 1
ATOM 652 O O . LEU A 1 88 ? 2.072 -6.417 -27.923 1.00 91.44 88 LEU A O 1
ATOM 656 N N . GLY A 1 89 ? 2.347 -8.462 -27.011 1.00 93.19 89 GLY A N 1
ATOM 657 C CA . GLY A 1 89 ? 3.518 -8.845 -27.801 1.00 93.19 89 GLY A CA 1
ATOM 658 C C . GLY A 1 89 ? 3.216 -8.932 -29.294 1.00 93.19 89 GLY A C 1
ATOM 659 O O . GLY A 1 89 ? 3.963 -8.377 -30.097 1.00 93.19 89 GLY A O 1
ATOM 660 N N . LEU A 1 90 ? 2.086 -9.547 -29.658 1.00 95.38 90 LEU A N 1
ATOM 661 C CA . LEU A 1 90 ? 1.636 -9.663 -31.046 1.00 95.38 90 LEU A CA 1
ATOM 662 C C . LEU A 1 90 ? 1.430 -8.290 -31.688 1.00 95.38 90 LEU A C 1
ATOM 664 O O . LEU A 1 90 ? 1.891 -8.061 -32.802 1.00 95.38 90 LEU A O 1
ATOM 668 N N . VAL A 1 91 ? 0.789 -7.358 -30.975 1.00 94.56 91 VAL A N 1
ATOM 669 C CA . VAL A 1 91 ? 0.600 -5.983 -31.462 1.00 94.56 91 VAL A CA 1
ATOM 670 C C . VAL A 1 91 ? 1.948 -5.310 -31.730 1.00 94.56 91 VAL A C 1
ATOM 672 O O . VAL A 1 91 ? 2.100 -4.658 -32.757 1.00 94.56 91 VAL A O 1
ATOM 675 N N . SER A 1 92 ? 2.942 -5.494 -30.855 1.00 93.81 92 SER A N 1
ATOM 676 C CA . SER A 1 92 ? 4.285 -4.931 -31.060 1.00 93.81 92 SER A CA 1
ATOM 677 C C . SER A 1 92 ? 4.958 -5.481 -32.324 1.00 93.81 92 SER A C 1
ATOM 679 O O . SER A 1 92 ? 5.462 -4.706 -33.137 1.00 93.81 92 SER A O 1
ATOM 681 N N . ILE A 1 93 ? 4.884 -6.799 -32.545 1.00 94.69 93 ILE A N 1
ATOM 682 C CA . ILE A 1 93 ? 5.427 -7.450 -33.749 1.00 94.69 93 ILE A CA 1
ATOM 683 C C . ILE A 1 93 ? 4.733 -6.929 -35.005 1.00 94.69 93 ILE A C 1
ATOM 685 O O . ILE A 1 93 ? 5.408 -6.513 -35.942 1.00 94.69 93 ILE A O 1
ATOM 689 N N . LEU A 1 94 ? 3.397 -6.907 -35.014 1.00 94.75 94 LEU A N 1
ATOM 690 C CA . LEU A 1 94 ? 2.615 -6.454 -36.164 1.00 94.75 94 LEU A CA 1
ATOM 691 C C . LEU A 1 94 ? 2.957 -5.016 -36.547 1.00 94.75 94 LEU A C 1
ATOM 693 O O . LEU A 1 94 ? 3.130 -4.731 -37.725 1.00 94.75 94 LEU A O 1
ATOM 697 N N . VAL A 1 95 ? 3.097 -4.119 -35.569 1.00 93.69 95 VAL A N 1
ATOM 698 C CA . VAL A 1 95 ? 3.448 -2.720 -35.836 1.00 93.69 95 VAL A CA 1
ATOM 699 C C . VAL A 1 95 ? 4.822 -2.616 -36.509 1.00 93.69 95 VAL A C 1
ATOM 701 O O . VAL A 1 95 ? 4.951 -1.910 -37.508 1.00 93.69 95 VAL A O 1
ATOM 704 N N . VAL A 1 96 ? 5.836 -3.337 -36.017 1.00 93.31 96 VAL A N 1
ATOM 705 C CA . VAL A 1 96 ? 7.180 -3.323 -36.623 1.00 93.31 96 VAL A CA 1
ATOM 706 C C . VAL A 1 96 ? 7.171 -3.953 -38.019 1.00 93.31 96 VAL A C 1
ATOM 708 O O . VAL A 1 96 ? 7.767 -3.393 -38.932 1.00 93.31 96 VAL A O 1
ATOM 711 N N . TYR A 1 97 ? 6.457 -5.064 -38.212 1.00 93.75 97 TYR A N 1
ATOM 712 C CA . TYR A 1 97 ? 6.373 -5.759 -39.502 1.00 93.75 97 TYR A CA 1
ATOM 713 C C . TYR A 1 97 ? 5.613 -4.951 -40.553 1.00 93.75 97 TYR A C 1
ATOM 715 O O . TYR A 1 97 ? 6.022 -4.915 -41.709 1.00 93.75 97 TYR A O 1
ATOM 723 N N . VAL A 1 98 ? 4.537 -4.262 -40.163 1.00 93.69 98 VAL A N 1
ATOM 724 C CA . VAL A 1 98 ? 3.817 -3.345 -41.056 1.00 93.69 98 VAL A CA 1
ATOM 725 C C . VAL A 1 98 ? 4.750 -2.231 -41.517 1.00 93.69 98 VAL A C 1
ATOM 727 O O . VAL A 1 98 ? 4.826 -1.968 -42.711 1.00 93.69 98 VAL A O 1
ATOM 730 N N . VAL A 1 99 ? 5.504 -1.609 -40.605 1.00 90.88 99 VAL A N 1
ATOM 731 C CA . VAL A 1 99 ? 6.477 -0.569 -40.982 1.00 90.88 99 VAL A CA 1
ATOM 732 C C . VAL A 1 99 ? 7.578 -1.143 -41.876 1.00 90.88 99 VAL A C 1
ATOM 734 O O . VAL A 1 99 ? 7.904 -0.544 -42.896 1.00 90.88 99 VAL A O 1
ATOM 737 N N . GLY A 1 100 ? 8.095 -2.327 -41.551 1.00 88.25 100 GLY A N 1
ATOM 738 C CA . GLY A 1 100 ? 9.062 -3.050 -42.373 1.00 88.25 100 GLY A CA 1
ATOM 739 C C . GLY A 1 100 ? 8.589 -3.277 -43.807 1.00 88.25 100 GLY A C 1
ATOM 740 O O . GLY A 1 100 ? 9.318 -2.964 -44.742 1.00 88.25 100 GLY A O 1
ATOM 741 N N . ALA A 1 101 ? 7.343 -3.717 -43.991 1.00 88.94 101 ALA A N 1
ATOM 742 C CA . ALA A 1 101 ? 6.756 -3.974 -45.307 1.00 88.94 101 ALA A CA 1
ATOM 743 C C . ALA A 1 101 ? 6.613 -2.715 -46.184 1.00 88.94 101 ALA A C 1
ATOM 745 O O . ALA A 1 101 ? 6.576 -2.823 -47.407 1.00 88.94 101 ALA A O 1
ATOM 746 N N . PHE A 1 102 ? 6.536 -1.527 -45.575 1.00 87.88 102 PHE A N 1
ATOM 747 C CA . PHE A 1 102 ? 6.502 -0.238 -46.279 1.00 87.88 102 PHE A CA 1
ATOM 748 C C . PHE A 1 102 ? 7.884 0.432 -46.401 1.00 87.88 102 PHE A C 1
ATOM 750 O O . PHE A 1 102 ? 7.970 1.569 -46.864 1.00 87.88 102 PHE A O 1
ATOM 757 N N . THR A 1 103 ? 8.959 -0.238 -45.979 1.00 84.94 103 THR A N 1
ATOM 758 C CA . THR A 1 103 ? 10.342 0.272 -46.021 1.00 84.94 103 THR A CA 1
ATOM 759 C C . THR A 1 103 ? 11.237 -0.674 -46.835 1.00 84.94 103 THR A C 1
ATOM 761 O O . THR A 1 103 ? 10.747 -1.355 -47.730 1.00 84.94 103 THR A O 1
ATOM 764 N N . SER A 1 104 ? 12.551 -0.699 -46.594 1.00 75.38 104 SER A N 1
ATOM 765 C CA . SER A 1 104 ? 13.516 -1.476 -47.382 1.00 75.38 104 SER A CA 1
ATOM 766 C C . SER A 1 104 ? 13.547 -2.974 -47.056 1.00 75.38 104 SER A C 1
ATOM 768 O O . SER A 1 104 ? 14.274 -3.699 -47.722 1.00 75.38 104 SER A O 1
ATOM 770 N N . ALA A 1 105 ? 12.803 -3.478 -46.064 1.00 83.56 105 ALA A N 1
ATOM 771 C CA . ALA A 1 105 ? 12.888 -4.884 -45.659 1.00 83.56 105 ALA A CA 1
ATOM 772 C C . ALA A 1 105 ? 12.311 -5.834 -46.726 1.00 83.56 105 ALA A C 1
ATOM 774 O O . ALA A 1 105 ? 11.127 -5.774 -47.057 1.00 83.56 105 ALA A O 1
ATOM 775 N N . GLN A 1 106 ? 13.139 -6.756 -47.221 1.00 84.75 106 GLN A N 1
ATOM 776 C CA . GLN A 1 106 ? 12.764 -7.753 -48.225 1.00 84.75 106 GLN A CA 1
ATOM 777 C C . GLN A 1 106 ? 13.071 -9.163 -47.712 1.00 84.75 106 GLN A C 1
ATOM 779 O O . GLN A 1 106 ? 14.165 -9.434 -47.220 1.00 84.75 106 GLN A O 1
ATOM 784 N N . MET A 1 107 ? 12.097 -10.066 -47.828 1.00 87.69 107 MET A N 1
ATOM 785 C CA . MET A 1 107 ? 12.249 -11.504 -47.580 1.00 87.69 107 MET A CA 1
ATOM 786 C C . MET A 1 107 ? 11.117 -12.272 -48.272 1.00 87.69 107 MET A C 1
ATOM 788 O O . MET A 1 107 ? 10.055 -11.695 -48.536 1.00 87.69 107 MET A O 1
ATOM 792 N N . ASP A 1 108 ? 11.321 -13.565 -48.530 1.00 86.75 108 ASP A N 1
ATOM 793 C CA . ASP A 1 108 ? 10.311 -14.435 -49.146 1.00 86.75 108 ASP A CA 1
ATOM 794 C C . ASP A 1 108 ? 8.972 -14.419 -48.386 1.00 86.75 108 ASP A C 1
ATOM 796 O O . ASP A 1 108 ? 8.921 -14.356 -47.156 1.00 86.75 108 ASP A O 1
ATOM 800 N N . GLY A 1 109 ? 7.853 -14.511 -49.114 1.00 82.31 109 GLY A N 1
ATOM 801 C CA . GLY A 1 109 ? 6.507 -14.292 -48.564 1.00 82.31 109 GLY A CA 1
ATOM 802 C C . GLY A 1 109 ? 6.141 -15.177 -47.363 1.00 82.31 109 GLY A C 1
ATOM 803 O O . GLY A 1 109 ? 5.489 -14.714 -46.429 1.00 82.31 109 GLY A O 1
ATOM 804 N N . SER A 1 110 ? 6.593 -16.435 -47.337 1.00 86.62 110 SER A N 1
ATOM 805 C CA . SER A 1 110 ? 6.381 -17.333 -46.193 1.00 86.62 110 SER A CA 1
ATOM 806 C C . SER A 1 110 ? 7.204 -16.942 -44.962 1.00 86.62 110 SER A C 1
ATOM 808 O O . SER A 1 110 ? 6.784 -17.220 -43.836 1.00 86.62 110 SER A O 1
ATOM 810 N N . LEU A 1 111 ? 8.351 -16.278 -45.154 1.00 89.12 111 LEU A N 1
ATOM 811 C CA . LEU A 1 111 ? 9.253 -15.906 -44.068 1.00 89.12 111 LEU A CA 1
ATOM 812 C C . LEU A 1 111 ? 8.626 -14.862 -43.155 1.00 89.12 111 LEU A C 1
ATOM 814 O O . LEU A 1 111 ? 8.670 -15.060 -41.945 1.00 89.12 111 LEU A O 1
ATOM 818 N N . TRP A 1 112 ? 7.925 -13.870 -43.715 1.00 92.06 112 TRP A N 1
ATOM 819 C CA . TRP A 1 112 ? 7.180 -12.853 -42.962 1.00 92.06 112 TRP A CA 1
ATOM 820 C C . TRP A 1 112 ? 6.282 -13.451 -41.877 1.00 92.06 112 TRP A C 1
ATOM 822 O O . TRP A 1 112 ? 6.235 -12.956 -40.754 1.00 92.06 112 TRP A O 1
ATOM 832 N N . PHE A 1 113 ? 5.567 -14.531 -42.194 1.00 92.50 113 PHE A N 1
ATOM 833 C CA . PHE A 1 113 ? 4.707 -15.186 -41.215 1.00 92.50 113 PHE A CA 1
ATOM 834 C C . PHE A 1 113 ? 5.513 -16.032 -40.225 1.00 92.50 113 PHE A C 1
ATOM 836 O O . PHE A 1 113 ? 5.282 -15.964 -39.018 1.00 92.50 113 PHE A O 1
ATOM 843 N N . THR A 1 114 ? 6.465 -16.830 -40.715 1.00 90.25 114 THR A N 1
ATOM 844 C CA . THR A 1 114 ? 7.220 -17.756 -39.856 1.00 90.25 114 THR A CA 1
ATOM 845 C C . THR A 1 114 ? 8.097 -17.043 -38.829 1.00 90.25 114 THR A C 1
ATOM 847 O O . THR A 1 114 ? 8.085 -17.429 -37.663 1.00 90.25 114 THR A O 1
ATOM 850 N N . THR A 1 115 ? 8.807 -15.980 -39.209 1.00 92.50 115 THR A N 1
ATOM 851 C CA . THR A 1 115 ? 9.688 -15.235 -38.300 1.00 92.50 115 THR A CA 1
ATOM 852 C C . THR A 1 115 ? 8.876 -14.430 -37.285 1.00 92.50 115 THR A C 1
ATOM 854 O O . THR A 1 115 ? 9.231 -14.412 -36.105 1.00 92.50 115 THR A O 1
ATOM 857 N N . ALA A 1 116 ? 7.719 -13.883 -37.683 1.00 93.31 116 ALA A N 1
ATOM 858 C CA . ALA A 1 116 ? 6.766 -13.253 -36.767 1.00 93.31 116 ALA A CA 1
ATOM 859 C C . ALA A 1 116 ? 6.205 -14.252 -35.743 1.00 93.31 116 ALA A C 1
ATOM 861 O O . ALA A 1 116 ? 6.169 -13.958 -34.547 1.00 93.31 116 ALA A O 1
ATOM 862 N N . LEU A 1 117 ? 5.796 -15.444 -36.192 1.00 93.00 117 LEU A N 1
ATOM 863 C CA . LEU A 1 117 ? 5.255 -16.495 -35.329 1.00 93.00 117 LEU A CA 1
ATOM 864 C C . LEU A 1 117 ? 6.304 -17.005 -34.336 1.00 93.00 117 LEU A C 1
ATOM 866 O O . LEU A 1 117 ? 6.003 -17.159 -33.153 1.00 93.00 117 LEU A O 1
ATOM 870 N N . ILE A 1 118 ? 7.538 -17.229 -34.795 1.00 90.00 118 ILE A N 1
ATOM 871 C CA . ILE A 1 118 ? 8.646 -17.668 -33.942 1.00 90.00 118 ILE A CA 1
ATOM 872 C C . ILE A 1 118 ? 8.987 -16.592 -32.908 1.00 90.00 118 ILE A C 1
ATOM 874 O O . ILE A 1 118 ? 9.113 -16.908 -31.725 1.00 90.00 118 ILE A O 1
ATOM 878 N N . ALA A 1 119 ? 9.083 -15.324 -33.319 1.00 90.25 119 ALA A N 1
ATOM 879 C CA . ALA A 1 119 ? 9.339 -14.221 -32.398 1.00 90.25 119 ALA A CA 1
ATOM 880 C C . ALA A 1 119 ? 8.223 -14.083 -31.348 1.00 90.25 119 ALA A C 1
ATOM 882 O O . ALA A 1 119 ? 8.495 -13.881 -30.162 1.00 90.25 119 ALA A O 1
ATOM 883 N N . TRP A 1 120 ? 6.965 -14.253 -31.764 1.00 94.62 120 TRP A N 1
ATOM 884 C CA . TRP A 1 120 ? 5.814 -14.186 -30.872 1.00 94.62 120 TRP A CA 1
ATOM 885 C C . TRP A 1 120 ? 5.801 -15.331 -29.857 1.00 94.62 120 TRP A C 1
ATOM 887 O O . TRP A 1 120 ? 5.772 -15.078 -28.653 1.00 94.62 120 TRP A O 1
ATOM 897 N N . LEU A 1 121 ? 5.904 -16.582 -30.311 1.00 88.94 121 LEU A N 1
ATOM 898 C CA . LEU A 1 121 ? 5.933 -17.749 -29.424 1.00 88.94 121 LEU A CA 1
ATOM 899 C C . LEU A 1 121 ? 7.161 -17.735 -28.507 1.00 88.94 121 LEU A C 1
ATOM 901 O O . LEU A 1 121 ? 7.044 -18.029 -27.317 1.00 88.94 121 LEU A O 1
ATOM 905 N N . GLY A 1 122 ? 8.320 -17.323 -29.026 1.00 83.50 122 GLY A N 1
ATOM 906 C CA . GLY A 1 122 ? 9.547 -17.152 -28.250 1.00 83.50 122 GLY A CA 1
ATOM 907 C C . GLY A 1 122 ? 9.397 -16.128 -27.124 1.00 83.50 122 GLY A C 1
ATOM 908 O O . GLY A 1 122 ? 9.945 -16.317 -26.041 1.00 83.50 122 GLY A O 1
ATOM 909 N N . SER A 1 123 ? 8.576 -15.090 -27.315 1.00 88.12 123 SER A N 1
ATOM 910 C CA . SER A 1 123 ? 8.321 -14.084 -26.278 1.00 88.12 123 SER A CA 1
ATOM 911 C C . SER A 1 123 ? 7.475 -14.581 -25.090 1.00 88.12 123 SER A C 1
ATOM 913 O O . SER A 1 123 ? 7.365 -13.891 -24.076 1.00 88.12 123 SER A O 1
ATOM 915 N N . SER A 1 124 ? 6.911 -15.795 -25.148 1.00 84.56 124 SER A N 1
ATOM 916 C CA . SER A 1 124 ? 6.113 -16.372 -24.051 1.00 84.56 124 SER A CA 1
ATOM 917 C C . SER A 1 124 ? 6.902 -16.536 -22.749 1.00 84.56 124 SER A C 1
ATOM 919 O O . SER A 1 124 ? 6.360 -16.309 -21.664 1.00 84.56 124 SER A O 1
ATOM 921 N N . ILE A 1 125 ? 8.202 -16.831 -22.840 1.00 80.44 125 ILE A N 1
ATOM 922 C CA . ILE A 1 125 ? 9.071 -16.953 -21.665 1.00 80.44 125 ILE A CA 1
ATOM 923 C C . ILE A 1 125 ? 9.183 -15.633 -20.897 1.00 80.44 125 ILE A C 1
ATOM 925 O O . ILE A 1 125 ? 9.226 -15.600 -19.669 1.00 80.44 125 ILE A O 1
ATOM 929 N N . PHE A 1 126 ? 9.143 -14.525 -21.631 1.00 83.25 126 PHE A N 1
ATOM 930 C CA . PHE A 1 126 ? 9.218 -13.179 -21.093 1.00 83.25 126 PHE A CA 1
ATOM 931 C C . PHE A 1 126 ? 7.887 -12.731 -20.484 1.00 83.25 126 PHE A C 1
ATOM 933 O O . PHE A 1 126 ? 7.903 -11.973 -19.512 1.00 83.25 126 PHE A O 1
ATOM 940 N N . ALA A 1 127 ? 6.753 -13.248 -20.972 1.00 82.81 127 ALA A N 1
ATOM 941 C CA . ALA A 1 127 ? 5.455 -13.103 -20.311 1.00 82.81 127 ALA A CA 1
ATOM 942 C C . ALA A 1 127 ? 5.434 -13.810 -18.946 1.00 82.81 127 ALA A C 1
ATOM 944 O O . ALA A 1 127 ? 5.026 -13.208 -17.951 1.00 82.81 127 ALA A O 1
ATOM 945 N N . ALA A 1 128 ? 5.918 -15.057 -18.889 1.00 76.88 128 ALA A N 1
ATOM 946 C CA . ALA A 1 128 ? 6.020 -15.826 -17.649 1.00 76.88 128 ALA A CA 1
ATOM 947 C C . ALA A 1 128 ? 6.969 -15.155 -16.642 1.00 76.88 128 ALA A C 1
ATOM 949 O O . ALA A 1 128 ? 6.596 -14.941 -15.489 1.00 76.88 128 ALA A O 1
ATOM 950 N N . PHE A 1 129 ? 8.148 -14.719 -17.096 1.00 76.44 129 PHE A N 1
ATOM 951 C CA . PHE A 1 129 ? 9.099 -13.962 -16.281 1.00 76.44 129 PHE A CA 1
ATOM 952 C C . PHE A 1 129 ? 8.506 -12.648 -15.749 1.00 76.44 129 PHE A C 1
ATOM 954 O O . PHE A 1 129 ? 8.655 -12.322 -14.571 1.00 76.44 129 PHE A O 1
ATOM 961 N N . GLY A 1 130 ? 7.790 -11.899 -16.592 1.00 75.56 130 GLY A N 1
ATOM 962 C CA . GLY A 1 130 ? 7.101 -10.678 -16.177 1.00 75.56 130 GLY A CA 1
ATOM 963 C C . GLY A 1 130 ? 6.046 -10.937 -15.109 1.00 75.56 130 GLY A C 1
ATOM 964 O O . GLY A 1 130 ? 5.984 -10.208 -14.121 1.00 75.56 130 GLY A O 1
ATOM 965 N N . LEU A 1 131 ? 5.257 -12.000 -15.274 1.00 78.94 131 LEU A N 1
ATOM 966 C CA . LEU A 1 131 ? 4.257 -12.417 -14.297 1.00 78.94 131 LEU A CA 1
ATOM 967 C C . LEU A 1 131 ? 4.900 -12.798 -12.958 1.00 78.94 131 LEU A C 1
ATOM 969 O O . LEU A 1 131 ? 4.481 -12.290 -11.919 1.00 78.94 131 LEU A O 1
ATOM 973 N N . PHE A 1 132 ? 5.952 -13.619 -12.986 1.00 75.12 132 PHE A N 1
ATOM 974 C CA . PHE A 1 132 ? 6.739 -13.985 -11.807 1.00 75.12 132 PHE A CA 1
ATOM 975 C C . PHE A 1 132 ? 7.260 -12.744 -11.071 1.00 75.12 132 PHE A C 1
ATOM 977 O O . PHE A 1 132 ? 7.010 -12.564 -9.878 1.00 75.12 132 PHE A O 1
ATOM 984 N N . MET A 1 133 ? 7.892 -11.820 -11.796 1.00 73.19 133 MET A N 1
ATOM 985 C CA . MET A 1 133 ? 8.418 -10.580 -11.222 1.00 73.19 133 MET A CA 1
ATOM 986 C C . MET A 1 133 ? 7.311 -9.660 -10.695 1.00 73.19 133 MET A C 1
ATOM 988 O O . MET A 1 133 ? 7.500 -8.999 -9.675 1.00 73.19 133 MET A O 1
ATOM 992 N N . GLY A 1 134 ? 6.137 -9.653 -11.333 1.00 73.75 134 GLY A N 1
ATOM 993 C CA . GLY A 1 134 ? 4.944 -8.957 -10.849 1.00 73.75 134 GLY A CA 1
ATOM 994 C C . GLY A 1 134 ? 4.367 -9.545 -9.555 1.00 73.75 134 GLY A C 1
ATOM 995 O O . GLY A 1 134 ? 3.701 -8.838 -8.794 1.00 73.75 134 GLY A O 1
ATOM 996 N N . TYR A 1 135 ? 4.636 -10.821 -9.268 1.00 73.56 135 TYR A N 1
ATOM 997 C CA . TYR A 1 135 ? 4.317 -11.428 -7.978 1.00 73.56 135 TYR A CA 1
ATOM 998 C C . TYR A 1 135 ? 5.391 -11.181 -6.919 1.00 73.56 135 TYR A C 1
ATOM 1000 O O . TYR A 1 135 ? 5.048 -10.943 -5.756 1.00 73.56 135 TYR A O 1
ATOM 1008 N N . LEU A 1 136 ? 6.659 -11.210 -7.327 1.00 70.88 136 LEU A N 1
ATOM 1009 C CA . LEU A 1 136 ? 7.813 -11.101 -6.443 1.00 70.88 136 LEU A CA 1
ATOM 1010 C C . LEU A 1 136 ? 8.043 -9.673 -5.926 1.00 70.88 136 LEU A C 1
ATOM 1012 O O . LEU A 1 136 ? 8.418 -9.490 -4.769 1.00 70.88 136 LEU A O 1
ATOM 1016 N N . LEU A 1 137 ? 7.840 -8.660 -6.773 1.00 69.81 137 LEU A N 1
ATOM 1017 C CA . LEU A 1 137 ? 8.239 -7.281 -6.489 1.00 69.81 137 LEU A CA 1
ATOM 1018 C C . LEU A 1 137 ? 7.041 -6.331 -6.272 1.00 69.81 137 LEU A C 1
ATOM 1020 O O . LEU A 1 137 ? 5.976 -6.522 -6.863 1.00 69.81 137 LEU A O 1
ATOM 1024 N N . PRO A 1 138 ? 7.207 -5.257 -5.469 1.00 69.94 138 PRO A N 1
ATOM 1025 C CA . PRO A 1 138 ? 6.201 -4.200 -5.326 1.00 69.94 138 PRO A CA 1
ATOM 1026 C C . PRO A 1 138 ? 5.947 -3.458 -6.647 1.00 69.94 138 PRO A C 1
ATOM 1028 O O . PRO A 1 138 ? 6.897 -3.167 -7.378 1.00 69.94 138 PRO A O 1
ATOM 1031 N N . SER A 1 139 ? 4.692 -3.083 -6.921 1.00 74.62 139 SER A N 1
ATOM 1032 C CA . SER A 1 139 ? 4.253 -2.443 -8.181 1.00 74.62 139 SER A CA 1
ATOM 1033 C C . SER A 1 139 ? 5.062 -1.215 -8.591 1.00 74.62 139 SER A C 1
ATOM 1035 O O . SER A 1 139 ? 5.308 -0.992 -9.774 1.00 74.62 139 SER A O 1
ATOM 1037 N N . GLU A 1 140 ? 5.524 -0.450 -7.609 1.00 63.91 140 GLU A N 1
ATOM 1038 C CA . GLU A 1 140 ? 6.321 0.763 -7.790 1.00 63.91 140 GLU A CA 1
ATOM 1039 C C . GLU A 1 140 ? 7.722 0.476 -8.359 1.00 63.91 140 GLU A C 1
ATOM 1041 O O . GLU A 1 140 ? 8.295 1.313 -9.058 1.00 63.91 140 GLU A O 1
ATOM 1046 N N . ASN A 1 141 ? 8.256 -0.724 -8.106 1.00 65.38 141 ASN A N 1
ATOM 1047 C CA . ASN A 1 141 ? 9.641 -1.099 -8.401 1.00 65.38 141 ASN A CA 1
ATOM 1048 C C . ASN A 1 141 ? 9.770 -2.093 -9.562 1.00 65.38 141 ASN A C 1
ATOM 1050 O O . ASN A 1 141 ? 10.830 -2.167 -10.184 1.00 65.38 141 ASN A O 1
ATOM 1054 N N . VAL A 1 142 ? 8.709 -2.842 -9.881 1.00 68.19 142 VAL A N 1
ATOM 1055 C CA . VAL A 1 142 ? 8.736 -3.928 -10.876 1.00 68.19 142 VAL A CA 1
ATOM 1056 C C . VAL A 1 142 ? 9.240 -3.434 -12.234 1.00 68.19 142 VAL A C 1
ATOM 1058 O O . VAL A 1 142 ? 10.225 -3.951 -12.758 1.00 68.19 142 VAL A O 1
ATOM 1061 N N . MET A 1 143 ? 8.629 -2.383 -12.790 1.00 68.69 143 MET A N 1
ATOM 1062 C CA . MET A 1 143 ? 9.012 -1.889 -14.119 1.00 68.69 143 MET A CA 1
ATOM 1063 C C . MET A 1 143 ? 10.389 -1.208 -14.129 1.00 68.69 143 MET A C 1
ATOM 1065 O O . MET A 1 143 ? 11.089 -1.232 -15.140 1.00 68.69 143 MET A O 1
ATOM 1069 N N . GLN A 1 144 ? 10.795 -0.635 -12.991 1.00 64.62 144 GLN A N 1
ATOM 1070 C CA . GLN A 1 144 ? 12.098 0.015 -12.832 1.00 64.62 144 GLN A CA 1
ATOM 1071 C C . GLN A 1 144 ? 13.247 -0.997 -12.853 1.00 64.62 144 GLN A C 1
ATOM 1073 O O . GLN A 1 144 ? 14.344 -0.668 -13.297 1.00 64.62 144 GLN A O 1
ATOM 1078 N N . LEU A 1 145 ? 12.994 -2.221 -12.383 1.00 63.81 145 LEU A N 1
ATOM 1079 C CA . LEU A 1 145 ? 13.969 -3.307 -12.382 1.00 63.81 145 LEU A CA 1
ATOM 1080 C C . LEU A 1 145 ? 13.961 -4.074 -13.710 1.00 63.81 145 LEU A C 1
ATOM 1082 O O . LEU A 1 145 ? 15.018 -4.400 -14.249 1.00 63.81 145 LEU A O 1
ATOM 1086 N N . LEU A 1 146 ? 12.765 -4.318 -14.255 1.00 72.25 146 LEU A N 1
ATOM 1087 C CA . LEU A 1 146 ? 12.580 -5.063 -15.498 1.00 72.25 146 LEU A CA 1
ATOM 1088 C C . LEU A 1 146 ? 13.115 -4.311 -16.717 1.00 72.25 146 LEU A C 1
ATOM 1090 O O . LEU A 1 146 ? 13.801 -4.917 -17.529 1.00 72.25 146 LEU A O 1
ATOM 1094 N N . GLY A 1 147 ? 12.866 -3.003 -16.847 1.00 72.00 147 GLY A N 1
ATOM 1095 C CA . GLY A 1 147 ? 13.292 -2.231 -18.023 1.00 72.00 147 GLY A CA 1
ATOM 1096 C C . GLY A 1 147 ? 14.799 -2.335 -18.317 1.00 72.00 147 GLY A C 1
ATOM 1097 O O . GLY A 1 147 ? 15.174 -2.777 -19.405 1.00 72.00 147 GLY A O 1
ATOM 1098 N N . PRO A 1 148 ? 15.681 -1.993 -17.360 1.00 69.94 148 PRO A N 1
ATOM 1099 C CA . PRO A 1 148 ? 17.124 -2.115 -17.544 1.00 69.94 148 PRO A CA 1
ATOM 1100 C C . PRO A 1 148 ? 17.600 -3.569 -17.669 1.00 69.94 148 PRO A C 1
ATOM 1102 O O . PRO A 1 148 ? 18.496 -3.842 -18.464 1.00 69.94 148 PRO A O 1
ATOM 1105 N N . GLY A 1 149 ? 16.996 -4.509 -16.932 1.00 71.62 149 GLY A N 1
ATOM 1106 C CA . GLY A 1 149 ? 17.333 -5.934 -17.032 1.00 71.62 149 GLY A CA 1
ATOM 1107 C C . GLY A 1 149 ? 17.039 -6.518 -18.417 1.00 71.62 149 GLY A C 1
ATOM 1108 O O . GLY A 1 149 ? 17.882 -7.200 -18.994 1.00 71.62 149 GLY A O 1
ATOM 1109 N N . LEU A 1 150 ? 15.884 -6.184 -18.995 1.00 80.12 150 LEU A N 1
ATOM 1110 C CA . LEU A 1 150 ? 15.511 -6.581 -20.353 1.00 80.12 150 LEU A CA 1
ATOM 1111 C C . LEU A 1 150 ? 16.398 -5.922 -21.409 1.00 80.12 150 LEU A C 1
ATOM 1113 O O . LEU A 1 150 ? 16.755 -6.568 -22.387 1.00 80.12 150 LEU A O 1
ATOM 1117 N N . ALA A 1 151 ? 16.789 -4.659 -21.219 1.00 73.06 151 ALA A N 1
ATOM 1118 C CA . ALA A 1 151 ? 17.731 -3.996 -22.119 1.00 73.06 151 ALA A CA 1
ATOM 1119 C C . ALA A 1 151 ? 19.100 -4.703 -22.132 1.00 73.06 151 ALA A C 1
ATOM 1121 O O . ALA A 1 151 ? 19.673 -4.907 -23.200 1.00 73.06 151 ALA A O 1
ATOM 1122 N N . LEU A 1 152 ? 19.591 -5.136 -20.964 1.00 72.31 152 LEU A N 1
ATOM 1123 C CA . LEU A 1 152 ? 20.824 -5.918 -20.853 1.00 72.31 152 LEU A CA 1
ATOM 1124 C C . LEU A 1 152 ? 20.708 -7.288 -21.518 1.00 72.31 152 LEU A C 1
ATOM 1126 O O . LEU A 1 152 ? 21.621 -7.688 -22.235 1.00 72.31 152 LEU A O 1
ATOM 1130 N N . LEU A 1 153 ? 19.590 -7.988 -21.318 1.00 75.31 153 LEU A N 1
ATOM 1131 C CA . LEU A 1 153 ? 19.331 -9.264 -21.985 1.00 75.31 153 LEU A CA 1
ATOM 1132 C C . LEU A 1 153 ? 19.245 -9.096 -23.501 1.00 75.31 153 LEU A C 1
ATOM 1134 O O . LEU A 1 153 ? 19.808 -9.906 -24.229 1.00 75.31 153 LEU A O 1
ATOM 1138 N N . ALA A 1 154 ? 18.608 -8.026 -23.978 1.00 79.81 154 ALA A N 1
ATOM 1139 C CA . ALA A 1 154 ? 18.512 -7.733 -25.400 1.00 79.81 154 ALA A CA 1
ATOM 1140 C C . ALA A 1 154 ? 19.878 -7.463 -26.036 1.00 79.81 154 ALA A C 1
ATOM 1142 O O . ALA A 1 154 ? 20.195 -7.989 -27.102 1.00 79.81 154 ALA A O 1
ATOM 1143 N N . PHE A 1 155 ? 20.708 -6.677 -25.353 1.00 72.62 155 PHE A N 1
ATOM 1144 C CA . PHE A 1 155 ? 22.064 -6.391 -25.798 1.00 72.62 155 PHE A CA 1
ATOM 1145 C C . PHE A 1 155 ? 22.959 -7.639 -25.743 1.00 72.62 155 PHE A C 1
ATOM 1147 O O . PHE A 1 155 ? 23.670 -7.939 -26.699 1.00 72.62 155 PHE A O 1
ATOM 1154 N N . GLY A 1 156 ? 22.877 -8.409 -24.654 1.00 65.56 156 GLY A N 1
ATOM 1155 C CA . GLY A 1 156 ? 23.601 -9.670 -24.491 1.00 65.56 156 GLY A CA 1
ATOM 1156 C C . GLY A 1 156 ? 23.174 -10.760 -25.465 1.00 65.56 156 GLY A C 1
ATOM 1157 O O . GLY A 1 156 ? 24.009 -11.547 -25.883 1.00 65.56 156 GLY A O 1
ATOM 1158 N N . GLY A 1 157 ? 21.910 -10.772 -25.887 1.00 67.88 157 GLY A N 1
ATOM 1159 C CA . GLY A 1 157 ? 21.388 -11.710 -26.880 1.00 67.88 157 GLY A CA 1
ATOM 1160 C C . GLY A 1 157 ? 21.663 -11.326 -28.337 1.00 67.88 157 GLY A C 1
ATOM 1161 O O . GLY A 1 157 ? 21.277 -12.078 -29.230 1.00 67.88 157 GLY A O 1
ATOM 1162 N N . GLY A 1 158 ? 22.302 -10.179 -28.597 1.00 70.25 158 GLY A N 1
ATOM 1163 C CA . GLY A 1 158 ? 22.668 -9.751 -29.951 1.00 70.25 158 GLY A CA 1
ATOM 1164 C C . GLY A 1 158 ? 21.527 -9.162 -30.788 1.00 70.25 158 GLY A C 1
ATOM 1165 O O . GLY A 1 158 ? 21.570 -9.255 -32.010 1.00 70.25 158 GLY A O 1
ATOM 1166 N N . LEU A 1 159 ? 20.492 -8.587 -30.160 1.00 76.12 159 LEU A N 1
ATOM 1167 C CA . LEU A 1 159 ? 19.353 -7.974 -30.870 1.00 76.12 159 LEU A CA 1
ATOM 1168 C C . LEU A 1 159 ? 19.689 -6.626 -31.523 1.00 76.12 159 LEU A C 1
ATOM 1170 O O . LEU A 1 159 ? 19.130 -6.276 -32.553 1.00 76.12 159 LEU A O 1
ATOM 1174 N N . PHE A 1 160 ? 20.555 -5.831 -30.895 1.00 66.56 160 PHE A N 1
ATOM 1175 C CA . PHE A 1 160 ? 20.913 -4.495 -31.394 1.00 66.56 160 PHE A CA 1
ATOM 1176 C C . PHE A 1 160 ? 22.171 -4.508 -32.255 1.00 66.56 160 PHE A C 1
ATOM 1178 O O . PHE A 1 160 ? 22.298 -3.714 -33.180 1.00 66.56 160 PHE A O 1
ATOM 1185 N N . VAL A 1 161 ? 23.108 -5.391 -31.917 1.00 64.44 161 VAL A N 1
ATOM 1186 C CA . VAL A 1 161 ? 24.380 -5.554 -32.612 1.00 64.44 161 VAL A CA 1
ATOM 1187 C C . VAL A 1 161 ? 24.585 -7.054 -32.813 1.00 64.44 161 VAL A C 1
ATOM 1189 O O . VAL A 1 161 ? 24.618 -7.777 -31.810 1.00 64.44 161 VAL A O 1
ATOM 1192 N N . PRO A 1 162 ? 24.699 -7.533 -34.064 1.00 61.00 162 PRO A N 1
ATOM 1193 C CA . PRO A 1 162 ? 25.010 -8.928 -34.341 1.00 61.00 162 PRO A CA 1
ATOM 1194 C C . PRO A 1 162 ? 26.301 -9.339 -33.632 1.00 61.00 162 PRO A C 1
ATOM 1196 O O . PRO A 1 162 ? 27.296 -8.612 -33.637 1.00 61.00 162 PRO A O 1
ATOM 1199 N N . LEU A 1 163 ? 26.279 -10.506 -32.995 1.00 65.25 163 LEU A N 1
ATOM 1200 C CA . LEU A 1 163 ? 27.430 -11.018 -32.261 1.00 65.25 163 LEU A CA 1
ATOM 1201 C C . LEU A 1 163 ? 28.434 -11.615 -33.242 1.00 65.25 163 LEU A C 1
ATOM 1203 O O . LEU A 1 163 ? 28.075 -12.447 -34.067 1.00 65.25 163 LEU A O 1
ATOM 1207 N N . THR A 1 164 ? 29.694 -11.201 -33.141 1.00 57.75 164 THR A N 1
ATOM 1208 C CA . THR A 1 164 ? 30.767 -11.747 -33.975 1.00 57.75 164 THR A CA 1
ATOM 1209 C C . THR A 1 164 ? 31.141 -13.144 -33.486 1.00 57.75 164 THR A C 1
ATOM 1211 O O . THR A 1 164 ? 31.431 -13.330 -32.294 1.00 57.75 164 THR A O 1
ATOM 1214 N N . ASP A 1 165 ? 31.151 -14.116 -34.398 1.00 52.75 165 ASP A N 1
ATOM 1215 C CA . ASP A 1 165 ? 31.511 -15.502 -34.100 1.00 52.75 165 ASP A CA 1
ATOM 1216 C C . ASP A 1 165 ? 32.919 -15.598 -33.491 1.00 52.75 165 ASP A C 1
ATOM 1218 O O . ASP A 1 165 ? 33.862 -14.940 -33.927 1.00 52.75 165 ASP A O 1
ATOM 1222 N N . GLY A 1 166 ? 33.055 -16.402 -32.431 1.00 52.41 166 GLY A N 1
ATOM 1223 C CA . GLY A 1 166 ? 34.315 -16.585 -31.699 1.00 52.41 166 GLY A CA 1
ATOM 1224 C C . GLY A 1 166 ? 34.649 -15.496 -30.669 1.00 52.41 166 GLY A C 1
ATOM 1225 O O . GLY A 1 166 ? 35.636 -15.630 -29.945 1.00 52.41 166 GLY A O 1
ATOM 1226 N N . SER A 1 167 ? 33.837 -14.440 -30.542 1.00 60.97 167 SER A N 1
ATOM 1227 C CA . SER A 1 167 ? 34.021 -13.444 -29.481 1.00 60.97 167 SER A CA 1
ATOM 1228 C C . SER A 1 167 ? 33.681 -14.012 -28.094 1.00 60.97 167 SER A C 1
ATOM 1230 O O . SER A 1 167 ? 32.759 -14.811 -27.932 1.00 60.97 167 SER A O 1
ATOM 1232 N N . VAL A 1 168 ? 34.386 -13.548 -27.053 1.00 57.94 168 VAL A N 1
ATOM 1233 C CA . VAL A 1 168 ? 34.090 -13.901 -25.645 1.00 57.94 168 VAL A CA 1
ATOM 1234 C C . VAL A 1 168 ? 32.627 -13.600 -25.299 1.00 57.94 168 VAL A C 1
ATOM 1236 O O . VAL A 1 168 ? 31.986 -14.344 -24.559 1.00 57.94 168 VAL A O 1
ATOM 1239 N N . TRP A 1 169 ? 32.087 -12.526 -25.875 1.00 55.66 169 TRP A N 1
ATOM 1240 C CA . TRP A 1 169 ? 30.702 -12.123 -25.690 1.00 55.66 169 TRP A CA 1
ATOM 1241 C C . TRP A 1 169 ? 29.715 -13.097 -26.343 1.00 55.66 169 TRP A C 1
ATOM 1243 O O . TRP A 1 169 ? 28.732 -13.450 -25.701 1.00 55.66 169 TRP A O 1
ATOM 1253 N N . ALA A 1 170 ? 30.004 -13.620 -27.540 1.00 59.28 170 ALA A N 1
ATOM 1254 C CA . ALA A 1 170 ? 29.189 -14.660 -28.171 1.00 59.28 170 ALA A CA 1
ATOM 1255 C C . ALA A 1 170 ? 29.145 -15.953 -27.336 1.00 59.28 170 ALA A C 1
ATOM 1257 O O . ALA A 1 170 ? 28.082 -16.552 -27.188 1.00 59.28 170 ALA A O 1
ATOM 1258 N N . THR A 1 171 ? 30.260 -16.349 -26.714 1.00 64.44 171 THR A N 1
ATOM 1259 C CA . THR A 1 171 ? 30.313 -17.527 -25.828 1.00 64.44 171 THR A CA 1
ATOM 1260 C C . THR A 1 171 ? 29.459 -17.350 -24.570 1.00 64.44 171 THR A C 1
ATOM 1262 O O . THR A 1 171 ? 28.794 -18.284 -24.136 1.00 64.44 171 THR A O 1
ATOM 1265 N N . ILE A 1 172 ? 29.445 -16.150 -23.981 1.00 58.75 172 ILE A N 1
ATOM 1266 C CA . ILE A 1 172 ? 28.612 -15.842 -22.806 1.00 58.75 172 ILE A CA 1
ATOM 1267 C C . ILE A 1 172 ? 27.135 -15.723 -23.206 1.00 58.75 172 ILE A C 1
ATOM 1269 O O . ILE A 1 172 ? 26.256 -16.232 -22.508 1.00 58.75 172 ILE A O 1
ATOM 1273 N N . ALA A 1 173 ? 26.859 -15.088 -24.346 1.00 63.53 173 ALA A N 1
ATOM 1274 C CA . ALA A 1 173 ? 25.516 -14.873 -24.870 1.00 63.53 173 ALA A CA 1
ATOM 1275 C C . ALA A 1 173 ? 24.754 -16.185 -25.088 1.00 63.53 173 ALA A C 1
ATOM 1277 O O . ALA A 1 173 ? 23.562 -16.231 -24.795 1.00 63.53 173 ALA A O 1
ATOM 1278 N N . GLN A 1 174 ? 25.435 -17.260 -25.504 1.00 67.94 174 GLN A N 1
ATOM 1279 C CA . GLN A 1 174 ? 24.856 -18.598 -25.703 1.00 67.94 174 GLN A CA 1
ATOM 1280 C C . GLN A 1 174 ? 24.134 -19.170 -24.474 1.00 67.94 174 GLN A C 1
ATOM 1282 O O . GLN A 1 174 ? 23.276 -20.040 -24.620 1.00 67.94 174 GLN A O 1
ATOM 1287 N N . PHE A 1 175 ? 24.447 -18.680 -23.272 1.00 62.22 175 PHE A N 1
ATOM 1288 C CA . PHE A 1 175 ? 23.782 -19.083 -22.033 1.00 62.22 175 PHE A CA 1
ATOM 1289 C C . PHE A 1 175 ? 22.552 -18.231 -21.695 1.00 62.22 175 PHE A C 1
ATOM 1291 O O . PHE A 1 175 ? 21.856 -18.527 -20.728 1.00 62.22 175 PHE A O 1
ATOM 1298 N N . THR A 1 176 ? 22.248 -17.201 -22.484 1.00 67.62 176 THR A N 1
ATOM 1299 C CA . THR A 1 176 ? 21.082 -16.340 -22.272 1.00 67.62 176 THR A CA 1
ATOM 1300 C C . THR A 1 176 ? 19.872 -16.829 -23.079 1.00 67.62 176 THR A C 1
ATOM 1302 O O . THR A 1 176 ? 20.022 -17.133 -24.266 1.00 67.62 176 THR A O 1
ATOM 1305 N N . PRO A 1 177 ? 18.652 -16.804 -22.501 1.00 68.12 177 PRO A N 1
ATOM 1306 C CA . PRO A 1 177 ? 17.425 -17.161 -23.227 1.00 68.12 177 PRO A CA 1
ATOM 1307 C C . PRO A 1 177 ? 17.231 -16.321 -24.493 1.00 68.12 177 PRO A C 1
ATOM 1309 O O . PRO A 1 177 ? 16.710 -16.784 -25.506 1.00 68.12 177 PRO A O 1
ATOM 1312 N N . MET A 1 178 ? 17.696 -15.071 -24.439 1.00 80.88 178 MET A N 1
ATOM 1313 C CA . MET A 1 178 ? 17.574 -14.115 -25.525 1.00 80.88 178 MET A CA 1
ATOM 1314 C C . MET A 1 178 ? 18.404 -14.506 -26.749 1.00 80.88 178 MET A C 1
ATOM 1316 O O . MET A 1 178 ? 17.922 -14.372 -27.867 1.00 80.88 178 MET A O 1
ATOM 1320 N N . PHE A 1 179 ? 19.611 -15.045 -26.569 1.00 77.38 179 PHE A N 1
ATOM 1321 C CA . PHE A 1 179 ? 20.418 -15.525 -27.692 1.00 77.38 179 PHE A CA 1
ATOM 1322 C C . PHE A 1 179 ? 19.736 -16.681 -28.430 1.00 77.38 179 PHE A C 1
ATOM 1324 O O . PHE A 1 179 ? 19.657 -16.666 -29.656 1.00 77.38 179 PHE A O 1
ATOM 1331 N N . GLY A 1 180 ? 19.188 -17.652 -27.687 1.00 76.94 180 GLY A N 1
ATOM 1332 C CA . GLY A 1 180 ? 18.485 -18.796 -28.271 1.00 76.94 180 GLY A CA 1
ATOM 1333 C C . GLY A 1 180 ? 17.268 -18.376 -29.097 1.00 76.94 180 GLY A C 1
ATOM 1334 O O . GLY A 1 180 ? 17.106 -18.832 -30.226 1.00 76.94 180 GLY A O 1
ATOM 1335 N N . ILE A 1 181 ? 16.446 -17.461 -28.573 1.00 83.62 181 ILE A N 1
ATOM 1336 C CA . ILE A 1 181 ? 15.256 -16.963 -29.283 1.00 83.62 181 ILE A CA 1
ATOM 1337 C C . ILE A 1 181 ? 15.651 -16.087 -30.477 1.00 83.62 181 ILE A C 1
ATOM 1339 O O . ILE A 1 181 ? 15.042 -16.198 -31.539 1.00 83.62 181 ILE A O 1
ATOM 1343 N N . ASN A 1 182 ? 16.682 -15.249 -30.328 1.00 82.88 182 ASN A N 1
ATOM 1344 C CA . ASN A 1 182 ? 17.191 -14.412 -31.411 1.00 82.88 182 ASN A CA 1
ATOM 1345 C C . ASN A 1 182 ? 17.698 -15.271 -32.580 1.00 82.88 182 ASN A C 1
ATOM 1347 O O . ASN A 1 182 ? 17.295 -15.059 -33.721 1.00 82.88 182 ASN A O 1
ATOM 1351 N N . ALA A 1 183 ? 18.500 -16.299 -32.296 1.00 79.75 183 ALA A N 1
ATOM 1352 C CA . ALA A 1 183 ? 18.988 -17.234 -33.307 1.00 79.75 183 ALA A CA 1
ATOM 1353 C C . ALA A 1 183 ? 17.845 -18.017 -33.977 1.00 79.75 183 ALA A C 1
ATOM 1355 O O . ALA A 1 183 ? 17.822 -18.152 -35.199 1.00 79.75 183 ALA A O 1
ATOM 1356 N N . LEU A 1 184 ? 16.857 -18.476 -33.199 1.00 84.94 184 LEU A N 1
ATOM 1357 C CA . LEU A 1 184 ? 15.692 -19.207 -33.707 1.00 84.94 184 LEU A CA 1
ATOM 1358 C C . LEU A 1 184 ? 14.823 -18.343 -34.638 1.00 84.94 184 LEU A C 1
ATOM 1360 O O . LEU A 1 184 ? 14.364 -18.827 -35.670 1.00 84.94 184 LEU A O 1
ATOM 1364 N N . ALA A 1 185 ? 14.607 -17.070 -34.290 1.00 87.31 185 ALA A N 1
ATOM 1365 C CA . ALA A 1 185 ? 13.798 -16.141 -35.080 1.00 87.31 185 ALA A CA 1
ATOM 1366 C C . ALA A 1 185 ? 14.461 -15.759 -36.413 1.00 87.31 185 ALA A C 1
ATOM 1368 O O . ALA A 1 185 ? 13.757 -15.518 -37.391 1.00 87.31 185 ALA A O 1
ATOM 1369 N N . HIS A 1 186 ? 15.797 -15.742 -36.467 1.00 85.19 186 HIS A N 1
ATOM 1370 C CA . HIS A 1 186 ? 16.553 -15.419 -37.680 1.00 85.19 186 HIS A CA 1
ATOM 1371 C C . HIS A 1 186 ? 16.915 -16.642 -38.531 1.00 85.19 186 HIS A C 1
ATOM 1373 O O . HIS A 1 186 ? 17.183 -16.472 -39.717 1.00 85.19 186 HIS A O 1
ATOM 1379 N N . ALA A 1 187 ? 16.895 -17.862 -37.982 1.00 84.00 187 ALA A N 1
ATOM 1380 C CA . ALA A 1 187 ? 17.265 -19.079 -38.712 1.00 84.00 187 ALA A CA 1
ATOM 1381 C C . ALA A 1 187 ? 16.519 -19.273 -40.054 1.00 84.00 187 ALA A C 1
ATOM 1383 O O . ALA A 1 187 ? 17.180 -19.612 -41.036 1.00 84.00 187 ALA A O 1
ATOM 1384 N N . PRO A 1 188 ? 15.198 -19.000 -40.167 1.00 84.88 188 PRO A N 1
ATOM 1385 C CA . PRO A 1 188 ? 14.497 -19.072 -41.453 1.00 84.88 188 PRO A CA 1
ATOM 1386 C C . PRO A 1 188 ? 14.998 -18.054 -42.488 1.00 84.88 188 PRO A C 1
ATOM 1388 O O . PRO A 1 188 ? 14.973 -18.339 -43.681 1.00 84.88 188 PRO A O 1
ATOM 1391 N N . LEU A 1 189 ? 15.459 -16.880 -42.042 1.00 82.69 189 LEU A N 1
ATOM 1392 C CA . LEU A 1 189 ? 15.996 -15.831 -42.912 1.00 82.69 189 LEU A CA 1
ATOM 1393 C C . LEU A 1 189 ? 17.427 -16.158 -43.361 1.00 82.69 189 LEU A C 1
ATOM 1395 O O . LEU A 1 189 ? 17.755 -16.005 -44.533 1.00 82.69 189 LEU A O 1
ATOM 1399 N N . THR A 1 190 ? 18.282 -16.611 -42.440 1.00 76.19 190 THR A N 1
ATOM 1400 C CA . THR A 1 190 ? 19.709 -16.857 -42.709 1.00 76.19 190 THR A CA 1
ATOM 1401 C C . THR A 1 190 ? 19.987 -18.213 -43.356 1.00 76.19 190 THR A C 1
ATOM 1403 O O . THR A 1 190 ? 21.077 -18.414 -43.883 1.00 76.19 190 THR A O 1
ATOM 1406 N N . GLY A 1 191 ? 19.024 -19.142 -43.333 1.00 66.50 191 GLY A N 1
ATOM 1407 C CA . GLY A 1 191 ? 19.185 -20.503 -43.856 1.00 66.50 191 GLY A CA 1
ATOM 1408 C C . GLY A 1 191 ? 19.987 -21.434 -42.935 1.00 66.50 191 GLY A C 1
ATOM 1409 O O . GLY A 1 191 ? 20.343 -22.542 -43.335 1.00 66.50 191 GLY A O 1
ATOM 1410 N N . ASN A 1 192 ? 20.274 -21.009 -41.699 1.00 70.25 192 ASN A N 1
ATOM 1411 C CA . ASN A 1 192 ? 21.035 -21.801 -40.734 1.00 70.25 192 ASN A CA 1
ATOM 1412 C C . ASN A 1 192 ? 20.214 -22.979 -40.183 1.00 70.25 192 ASN A C 1
ATOM 1414 O O . ASN A 1 192 ? 19.022 -22.854 -39.893 1.00 70.25 192 ASN A O 1
ATOM 1418 N N . SER A 1 193 ? 20.868 -24.126 -39.965 1.00 61.12 193 SER A N 1
ATOM 1419 C CA . SER A 1 193 ? 20.242 -25.284 -39.319 1.00 61.12 193 SER A CA 1
ATOM 1420 C C . SER A 1 193 ? 19.842 -24.958 -37.880 1.00 61.12 193 SER A C 1
ATOM 1422 O O . SER A 1 193 ? 20.662 -24.472 -37.101 1.00 61.12 193 SER A O 1
ATOM 1424 N N . ILE A 1 194 ? 18.599 -25.265 -37.502 1.00 66.38 194 ILE A N 1
ATOM 1425 C CA . ILE A 1 194 ? 18.124 -25.091 -36.125 1.00 66.38 194 ILE A CA 1
ATOM 1426 C C . ILE A 1 194 ? 18.898 -26.048 -35.212 1.00 66.38 194 ILE A C 1
ATOM 1428 O O . ILE A 1 194 ? 18.738 -27.267 -35.288 1.00 66.38 194 ILE A O 1
ATOM 1432 N N . HIS A 1 195 ? 19.732 -25.502 -34.327 1.00 65.56 195 HIS A N 1
ATOM 1433 C CA . HIS A 1 195 ? 20.467 -26.302 -33.353 1.00 65.56 195 HIS A CA 1
ATOM 1434 C C . HIS A 1 195 ? 19.589 -26.609 -32.131 1.00 65.56 195 HIS A C 1
ATOM 1436 O O . HIS A 1 195 ? 19.008 -25.712 -31.520 1.00 65.56 195 HIS A O 1
ATOM 1442 N N . TRP A 1 196 ? 19.528 -27.885 -31.725 1.00 61.12 196 TRP A N 1
ATOM 1443 C CA . TRP A 1 196 ? 18.718 -28.328 -30.577 1.00 61.12 196 TRP A CA 1
ATOM 1444 C C . TRP A 1 196 ? 19.109 -27.624 -29.264 1.00 61.12 196 TRP A C 1
ATOM 1446 O O . TRP A 1 196 ? 18.270 -27.408 -28.393 1.00 61.12 196 TRP A O 1
ATOM 1456 N N . THR A 1 197 ? 20.371 -27.202 -29.146 1.00 55.94 197 THR A N 1
ATOM 1457 C CA . THR A 1 197 ? 20.912 -26.479 -27.989 1.00 55.94 197 THR A CA 1
ATOM 1458 C C . THR A 1 197 ? 20.208 -25.142 -27.741 1.00 55.94 197 THR A C 1
ATOM 1460 O O . THR A 1 197 ? 20.096 -24.729 -26.589 1.00 55.94 197 THR A O 1
ATOM 1463 N N . TRP A 1 198 ? 19.660 -24.495 -28.776 1.00 60.59 198 TRP A N 1
ATOM 1464 C CA . TRP A 1 198 ? 18.865 -23.269 -28.631 1.00 60.59 198 TRP A CA 1
ATOM 1465 C C . TRP A 1 198 ? 17.504 -23.545 -27.984 1.00 60.59 198 TRP A C 1
ATOM 1467 O O . TRP A 1 198 ? 17.065 -22.794 -27.118 1.00 60.59 198 TRP A O 1
ATOM 1477 N N . ILE A 1 199 ? 16.875 -24.670 -28.337 1.00 57.91 199 ILE A N 1
ATOM 1478 C CA . ILE A 1 199 ? 15.597 -25.118 -27.764 1.00 57.91 199 ILE A CA 1
ATOM 1479 C C . ILE A 1 199 ? 15.790 -25.529 -26.295 1.00 57.91 199 ILE A C 1
ATOM 1481 O O . ILE A 1 199 ? 14.975 -25.195 -25.438 1.00 57.91 199 ILE A O 1
ATOM 1485 N N . VAL A 1 200 ? 16.905 -26.191 -25.979 1.00 56.28 200 VAL A N 1
ATOM 1486 C CA . VAL A 1 200 ? 17.277 -26.574 -24.604 1.00 56.28 200 VAL A CA 1
ATOM 1487 C C . VAL A 1 200 ? 17.537 -25.374 -23.720 1.00 56.28 200 VAL A C 1
ATOM 1489 O O . VAL A 1 200 ? 17.098 -25.374 -22.577 1.00 56.28 200 VAL A O 1
ATOM 1492 N N . ASN A 1 201 ? 18.235 -24.358 -24.228 1.00 59.00 201 ASN A N 1
ATOM 1493 C CA . ASN A 1 201 ? 18.486 -23.130 -23.480 1.00 59.00 201 ASN A CA 1
ATOM 1494 C C . ASN A 1 201 ? 17.160 -22.466 -23.055 1.00 59.00 201 ASN A C 1
ATOM 1496 O O . ASN A 1 201 ? 16.984 -22.113 -21.888 1.00 59.00 201 ASN A O 1
ATOM 1500 N N . ILE A 1 202 ? 16.187 -22.421 -23.973 1.00 55.91 202 ILE A N 1
ATOM 1501 C CA . ILE A 1 202 ? 14.833 -21.914 -23.714 1.00 55.91 202 ILE A CA 1
ATOM 1502 C C . ILE A 1 202 ? 14.103 -22.789 -22.679 1.00 55.91 202 ILE A C 1
ATOM 1504 O O . ILE A 1 202 ? 13.540 -22.256 -21.726 1.00 55.91 202 ILE A O 1
ATOM 1508 N N . LEU A 1 203 ? 14.146 -24.120 -22.804 1.00 49.50 203 LEU A N 1
ATOM 1509 C CA . LEU A 1 203 ? 13.452 -25.040 -21.890 1.00 49.50 203 LEU A CA 1
ATOM 1510 C C . LEU A 1 203 ? 14.073 -25.098 -20.483 1.00 49.50 203 LEU A C 1
ATOM 1512 O O . LEU A 1 203 ? 13.342 -25.092 -19.497 1.00 49.50 203 LEU A O 1
ATOM 1516 N N . LEU A 1 204 ? 15.405 -25.108 -20.362 1.00 53.09 204 LEU A N 1
ATOM 1517 C CA . LEU A 1 204 ? 16.102 -25.131 -19.069 1.00 53.09 204 LEU A CA 1
ATOM 1518 C C . LEU A 1 204 ? 15.789 -23.884 -18.242 1.00 53.09 204 LEU A C 1
ATOM 1520 O O . LEU A 1 204 ? 15.570 -23.988 -17.035 1.00 53.09 204 LEU A O 1
ATOM 1524 N N . SER A 1 205 ? 15.675 -22.726 -18.895 1.00 50.19 205 SER A N 1
ATOM 1525 C CA . SER A 1 205 ? 15.308 -21.474 -18.229 1.00 50.19 205 SER A CA 1
ATOM 1526 C C . SER A 1 205 ? 13.868 -21.432 -17.686 1.00 50.19 205 SER A C 1
ATOM 1528 O O . SER A 1 205 ? 13.556 -20.541 -16.901 1.00 50.19 205 SER A O 1
ATOM 1530 N N . GLN A 1 206 ? 13.015 -22.413 -18.019 1.00 43.12 206 GLN A N 1
ATOM 1531 C CA . GLN A 1 206 ? 11.680 -22.586 -17.423 1.00 43.12 206 GLN A CA 1
ATOM 1532 C C . GLN A 1 206 ? 11.660 -23.505 -16.184 1.00 43.12 206 GLN A C 1
ATOM 1534 O O . GLN A 1 206 ? 10.634 -23.593 -15.519 1.00 43.12 206 GLN A O 1
ATOM 1539 N N . THR A 1 207 ? 12.756 -24.212 -15.871 1.00 36.31 207 THR A N 1
ATOM 1540 C CA . THR A 1 207 ? 12.759 -25.294 -14.856 1.00 36.31 207 THR A CA 1
ATOM 1541 C C . THR A 1 207 ? 13.412 -24.940 -13.517 1.00 36.31 207 THR A C 1
ATOM 1543 O O . THR A 1 207 ? 13.322 -25.713 -12.564 1.00 36.31 207 THR A O 1
ATOM 1546 N N . THR A 1 208 ? 14.039 -23.771 -13.397 1.00 34.09 208 THR A N 1
ATOM 1547 C CA . THR A 1 208 ? 14.638 -23.282 -12.144 1.00 34.09 208 THR A CA 1
ATOM 1548 C C . THR A 1 208 ? 13.632 -22.489 -11.311 1.00 34.09 208 THR A C 1
ATOM 1550 O O . THR A 1 208 ? 13.788 -21.289 -11.139 1.00 34.09 208 THR A O 1
ATOM 1553 N N . ASP A 1 209 ? 12.620 -23.170 -10.777 1.00 36.72 209 ASP A N 1
ATOM 1554 C CA . ASP A 1 209 ? 11.800 -22.659 -9.675 1.00 36.72 209 ASP A CA 1
ATOM 1555 C C . ASP A 1 209 ? 11.717 -23.745 -8.599 1.00 36.72 209 ASP A C 1
ATOM 1557 O O . ASP A 1 209 ? 10.896 -24.663 -8.650 1.00 36.72 209 ASP A O 1
ATOM 1561 N N . ARG A 1 210 ? 12.611 -23.658 -7.611 1.00 30.30 210 ARG A N 1
ATOM 1562 C CA . ARG A 1 210 ? 12.406 -24.316 -6.324 1.00 30.30 210 ARG A CA 1
ATOM 1563 C C . ARG A 1 210 ? 12.776 -23.361 -5.202 1.00 30.30 210 ARG A C 1
ATOM 1565 O O . ARG A 1 210 ? 13.799 -22.686 -5.256 1.00 30.30 210 ARG A O 1
ATOM 1572 N N . GLU A 1 211 ? 11.839 -23.305 -4.267 1.00 36.16 211 GLU A N 1
ATOM 1573 C CA . GLU A 1 211 ? 11.728 -22.455 -3.089 1.00 36.16 211 GLU A CA 1
ATOM 1574 C C . GLU A 1 211 ? 13.058 -22.252 -2.363 1.00 36.16 211 GLU A C 1
ATOM 1576 O O . GLU A 1 211 ? 13.718 -23.228 -2.033 1.00 36.16 211 GLU A O 1
ATOM 1581 N N . ASP A 1 212 ? 13.401 -20.991 -2.075 1.00 26.97 212 ASP A N 1
ATOM 1582 C CA . ASP A 1 212 ? 13.945 -20.614 -0.771 1.00 26.97 212 ASP A CA 1
ATOM 1583 C C . ASP A 1 212 ? 13.833 -19.100 -0.512 1.00 26.97 212 ASP A C 1
ATOM 1585 O O . ASP A 1 212 ? 13.968 -18.243 -1.387 1.00 26.97 212 ASP A O 1
ATOM 1589 N N . SER A 1 213 ? 13.524 -18.801 0.746 1.00 30.47 213 SER A N 1
ATOM 1590 C CA . SER A 1 213 ? 13.221 -17.507 1.362 1.00 30.47 213 SER A CA 1
ATOM 1591 C C . SER A 1 213 ? 14.249 -16.395 1.100 1.00 30.47 213 SER A C 1
ATOM 1593 O O . SER A 1 213 ? 15.443 -16.578 1.335 1.00 30.47 213 SER A O 1
ATOM 1595 N N . VAL A 1 214 ? 13.783 -15.192 0.733 1.00 27.36 214 VAL A N 1
ATOM 1596 C CA . VAL A 1 214 ? 14.647 -14.019 0.504 1.00 27.36 214 VAL A CA 1
ATOM 1597 C C . VAL A 1 214 ? 14.563 -13.024 1.661 1.00 27.36 214 VAL A C 1
ATOM 1599 O O . VAL A 1 214 ? 13.555 -12.352 1.877 1.00 27.36 214 VAL A O 1
ATOM 1602 N N . ALA A 1 215 ? 15.682 -12.898 2.371 1.00 25.06 215 ALA A N 1
ATOM 1603 C CA . ALA A 1 215 ? 15.991 -11.793 3.265 1.00 25.06 215 ALA A CA 1
ATOM 1604 C C . ALA A 1 215 ? 16.223 -10.484 2.479 1.00 25.06 215 ALA A C 1
ATOM 1606 O O . ALA A 1 215 ? 16.819 -10.480 1.402 1.00 25.06 215 ALA A O 1
ATOM 1607 N N . LEU A 1 216 ? 15.799 -9.350 3.050 1.00 26.80 216 LEU A N 1
ATOM 1608 C CA . LEU A 1 216 ? 16.061 -8.004 2.522 1.00 26.80 216 LEU A CA 1
ATOM 1609 C C . LEU A 1 216 ? 17.579 -7.764 2.347 1.00 26.80 216 LEU A C 1
ATOM 1611 O O . LEU A 1 216 ? 18.326 -7.905 3.322 1.00 26.80 216 LEU A O 1
ATOM 1615 N N . PRO A 1 217 ? 18.077 -7.345 1.165 1.00 30.98 217 PRO A N 1
ATOM 1616 C CA . PRO A 1 217 ? 19.507 -7.152 0.981 1.00 30.98 217 PRO A CA 1
ATOM 1617 C C . PRO A 1 217 ? 19.996 -5.865 1.659 1.00 30.98 217 PRO A C 1
ATOM 1619 O O . PRO A 1 217 ? 19.712 -4.746 1.224 1.00 30.98 217 PRO A O 1
ATOM 1622 N N . ARG A 1 218 ? 20.822 -6.026 2.700 1.00 38.41 218 ARG A N 1
ATOM 1623 C CA . ARG A 1 218 ? 21.719 -4.981 3.216 1.00 38.41 218 ARG A CA 1
ATOM 1624 C C . ARG A 1 218 ? 22.927 -4.814 2.278 1.00 38.41 218 ARG A C 1
ATOM 1626 O O . ARG A 1 218 ? 23.578 -5.783 1.908 1.00 38.41 218 ARG A O 1
ATOM 1633 N N . ARG A 1 219 ? 23.264 -3.546 1.995 1.00 41.84 219 ARG A N 1
ATOM 1634 C CA . ARG A 1 219 ? 24.436 -3.028 1.244 1.00 41.84 219 ARG A CA 1
ATOM 1635 C C . ARG A 1 219 ? 24.380 -3.242 -0.282 1.00 41.84 219 ARG A C 1
ATOM 1637 O O . ARG A 1 219 ? 24.883 -4.202 -0.852 1.00 41.84 219 ARG A O 1
ATOM 1644 N N . ASN A 1 220 ? 23.777 -2.262 -0.951 1.00 47.47 220 ASN A N 1
ATOM 1645 C CA . ASN A 1 220 ? 23.405 -2.310 -2.361 1.00 47.47 220 ASN A CA 1
ATOM 1646 C C . ASN A 1 220 ? 24.596 -2.101 -3.331 1.00 47.47 220 ASN A C 1
ATOM 1648 O O . ASN A 1 220 ? 24.926 -0.966 -3.674 1.00 47.47 220 ASN A O 1
ATOM 1652 N N . ARG A 1 221 ? 25.205 -3.199 -3.806 1.00 49.97 221 ARG A N 1
ATOM 1653 C CA . ARG A 1 221 ? 26.205 -3.227 -4.901 1.00 49.97 221 ARG A CA 1
ATOM 1654 C C . ARG A 1 221 ? 25.588 -3.062 -6.305 1.00 49.97 221 ARG A C 1
ATOM 1656 O O . ARG A 1 221 ? 26.323 -2.893 -7.272 1.00 49.97 221 ARG A O 1
ATOM 1663 N N . PHE A 1 222 ? 24.258 -3.077 -6.425 1.00 48.06 222 PHE A N 1
ATOM 1664 C CA . PHE A 1 222 ? 23.546 -3.184 -7.705 1.00 48.06 222 PHE A CA 1
ATOM 1665 C C . PHE A 1 222 ? 23.708 -1.958 -8.610 1.00 48.06 222 PHE A C 1
ATOM 1667 O O . PHE A 1 222 ? 23.827 -2.099 -9.818 1.00 48.06 222 PHE A O 1
ATOM 1674 N N . GLY A 1 223 ? 23.758 -0.746 -8.046 1.00 56.38 223 GLY A N 1
ATOM 1675 C CA . GLY A 1 223 ? 23.899 0.473 -8.851 1.00 56.38 223 GLY A CA 1
ATOM 1676 C C . GLY A 1 223 ? 25.283 0.631 -9.486 1.00 56.38 223 GLY A C 1
ATOM 1677 O O . GLY A 1 223 ? 25.386 1.051 -10.633 1.00 56.38 223 GLY A O 1
ATOM 1678 N N . VAL A 1 224 ? 26.339 0.242 -8.768 1.00 63.22 224 VAL A N 1
ATOM 1679 C CA . VAL A 1 224 ? 27.709 0.224 -9.307 1.00 63.22 224 VAL A CA 1
ATOM 1680 C C . VAL A 1 224 ? 27.867 -0.909 -10.315 1.00 63.22 224 VAL A C 1
ATOM 1682 O O . VAL A 1 224 ? 28.445 -0.691 -11.372 1.00 63.22 224 VAL A O 1
ATOM 1685 N N . LEU A 1 225 ? 27.293 -2.084 -10.029 1.00 57.03 225 LEU A N 1
ATOM 1686 C CA . LEU A 1 225 ? 27.249 -3.201 -10.974 1.00 57.03 225 LEU A CA 1
ATOM 1687 C C . LEU A 1 225 ? 26.548 -2.785 -12.275 1.00 57.03 225 LEU A C 1
ATOM 1689 O O . LEU A 1 225 ? 27.075 -3.022 -13.353 1.00 57.03 225 LEU A O 1
ATOM 1693 N N . PHE A 1 226 ? 25.414 -2.088 -12.171 1.00 60.62 226 PHE A N 1
ATOM 1694 C CA . PHE A 1 226 ? 24.679 -1.560 -13.315 1.00 60.62 226 PHE A CA 1
ATOM 1695 C C . PHE A 1 226 ? 25.539 -0.616 -14.161 1.00 60.62 226 PHE A C 1
ATOM 1697 O O . PHE A 1 226 ? 25.661 -0.829 -15.361 1.00 60.62 226 PHE A O 1
ATOM 1704 N N . ALA A 1 227 ? 26.193 0.379 -13.551 1.00 65.06 227 ALA A N 1
ATOM 1705 C CA . ALA A 1 227 ? 27.095 1.288 -14.264 1.00 65.06 227 ALA A CA 1
ATOM 1706 C C . ALA A 1 227 ? 28.325 0.578 -14.864 1.00 65.06 227 ALA A C 1
ATOM 1708 O O . ALA A 1 227 ? 28.807 0.989 -15.918 1.00 65.06 227 ALA A O 1
ATOM 1709 N N . ALA A 1 228 ? 28.810 -0.490 -14.223 1.00 69.69 228 ALA A N 1
ATOM 1710 C CA . ALA A 1 228 ? 29.947 -1.279 -14.687 1.00 69.69 228 ALA A CA 1
ATOM 1711 C C . ALA A 1 228 ? 29.636 -2.095 -15.947 1.00 69.69 228 ALA A C 1
ATOM 1713 O O . ALA A 1 228 ? 30.502 -2.200 -16.810 1.00 69.69 228 ALA A O 1
ATOM 1714 N N . VAL A 1 229 ? 28.410 -2.611 -16.104 1.00 65.44 229 VAL A N 1
ATOM 1715 C CA . VAL A 1 229 ? 28.020 -3.339 -17.327 1.00 65.44 229 VAL A CA 1
ATOM 1716 C C . VAL A 1 229 ? 28.139 -2.445 -18.561 1.00 65.44 229 VAL A C 1
ATOM 1718 O O . VAL A 1 229 ? 28.621 -2.876 -19.607 1.00 65.44 229 VAL A O 1
ATOM 1721 N N . TRP A 1 230 ? 27.792 -1.165 -18.424 1.00 67.44 230 TRP A N 1
ATOM 1722 C CA . TRP A 1 230 ? 27.910 -0.210 -19.519 1.00 67.44 230 TRP A CA 1
ATOM 1723 C C . TRP A 1 230 ? 29.359 0.084 -19.909 1.00 67.44 230 TRP A C 1
ATOM 1725 O O . TRP A 1 230 ? 29.552 0.605 -20.995 1.00 67.44 230 TRP A O 1
ATOM 1735 N N . MET A 1 231 ? 30.383 -0.270 -19.121 1.00 81.62 231 MET A N 1
ATOM 1736 C CA . MET A 1 231 ? 31.795 -0.088 -19.513 1.00 81.62 231 MET A CA 1
ATOM 1737 C C . MET A 1 231 ? 32.197 -0.925 -20.731 1.00 81.62 231 MET A C 1
ATOM 1739 O O . MET A 1 231 ? 33.216 -0.633 -21.348 1.00 81.62 231 MET A O 1
ATOM 1743 N N . VAL A 1 232 ? 31.392 -1.917 -21.129 1.00 73.12 232 VAL A N 1
ATOM 1744 C CA . VAL A 1 232 ? 31.661 -2.727 -22.326 1.00 73.12 232 VAL A CA 1
ATOM 1745 C C . VAL A 1 232 ? 31.757 -1.878 -23.602 1.00 73.12 232 VAL A C 1
ATOM 1747 O O . VAL A 1 232 ? 32.551 -2.192 -24.484 1.00 73.12 232 VAL A O 1
ATOM 1750 N N . PHE A 1 233 ? 31.038 -0.749 -23.676 1.00 73.19 233 PHE A N 1
ATOM 1751 C CA . PHE A 1 233 ? 31.107 0.168 -24.822 1.00 73.19 233 PHE A CA 1
ATOM 1752 C C . PHE A 1 233 ? 32.420 0.969 -24.887 1.00 73.19 233 PHE A C 1
ATOM 1754 O O . PHE A 1 233 ? 32.751 1.509 -25.939 1.00 73.19 233 PHE A O 1
ATOM 1761 N N . LEU A 1 234 ? 33.217 0.985 -23.811 1.00 86.81 234 LEU A N 1
ATOM 1762 C CA . LEU A 1 234 ? 34.602 1.474 -23.830 1.00 86.81 234 LEU A CA 1
ATOM 1763 C C . LEU A 1 234 ? 35.605 0.395 -24.279 1.00 86.81 234 LEU A C 1
ATOM 1765 O O . LEU A 1 234 ? 36.802 0.666 -24.365 1.00 86.81 234 LEU A O 1
ATOM 1769 N N . GLY A 1 235 ? 35.132 -0.808 -24.625 1.00 81.44 235 GLY A N 1
ATOM 1770 C CA . GLY A 1 235 ? 35.949 -1.860 -25.227 1.00 81.44 235 GLY A CA 1
ATOM 1771 C C . GLY A 1 235 ? 36.528 -1.460 -26.585 1.00 81.44 235 GLY A C 1
ATOM 1772 O O . GLY A 1 235 ? 37.672 -1.798 -26.866 1.00 81.44 235 GLY A O 1
ATOM 1773 N N . GLY A 1 236 ? 35.797 -0.674 -27.386 1.00 83.12 236 GLY A N 1
ATOM 1774 C CA . GLY A 1 236 ? 36.267 -0.170 -28.685 1.00 83.12 236 GLY A CA 1
ATOM 1775 C C . GLY A 1 236 ? 37.602 0.589 -28.593 1.00 83.12 236 GLY A C 1
ATOM 1776 O O . GLY A 1 236 ? 38.573 0.152 -29.204 1.00 83.12 236 GLY A O 1
ATOM 1777 N N . PRO A 1 237 ? 37.703 1.662 -27.782 1.00 89.75 237 PRO A N 1
ATOM 1778 C CA . PRO A 1 237 ? 38.969 2.346 -27.496 1.00 89.75 237 PRO A CA 1
ATOM 1779 C C . PRO A 1 237 ? 40.110 1.445 -27.007 1.00 89.75 237 PRO A C 1
ATOM 1781 O O . PRO A 1 237 ? 41.263 1.680 -27.359 1.00 89.75 237 PRO A O 1
ATOM 1784 N N . LEU A 1 238 ? 39.813 0.429 -26.187 1.00 90.19 238 LEU A N 1
ATOM 1785 C CA . LEU A 1 238 ? 40.827 -0.501 -25.676 1.00 90.19 238 LEU A CA 1
ATOM 1786 C C . LEU A 1 238 ? 41.351 -1.428 -26.774 1.00 90.19 238 LEU A C 1
ATOM 1788 O O . LEU A 1 238 ? 42.557 -1.645 -26.859 1.00 90.19 238 LEU A O 1
ATOM 1792 N N . ILE A 1 239 ? 40.454 -1.949 -27.613 1.00 89.69 239 ILE A N 1
ATOM 1793 C CA . ILE A 1 239 ? 40.800 -2.787 -28.765 1.00 89.69 239 ILE A CA 1
ATOM 1794 C C . ILE A 1 239 ? 41.626 -1.973 -29.762 1.00 89.69 239 ILE A C 1
ATOM 1796 O O . ILE A 1 239 ? 42.670 -2.437 -30.207 1.00 89.69 239 ILE A O 1
ATOM 1800 N N . GLU A 1 240 ? 41.221 -0.738 -30.051 1.00 87.12 240 GLU A N 1
ATOM 1801 C CA . GLU A 1 240 ? 41.944 0.116 -30.993 1.00 87.12 240 GLU A CA 1
ATOM 1802 C C . GLU A 1 240 ? 43.315 0.541 -30.456 1.00 87.12 240 GLU A C 1
ATOM 1804 O O . GLU A 1 240 ? 44.323 0.464 -31.156 1.00 87.12 240 GLU A O 1
ATOM 1809 N N . GLY A 1 241 ? 43.397 0.884 -29.168 1.00 90.00 241 GLY A N 1
ATOM 1810 C CA . GLY A 1 241 ? 44.680 1.129 -28.515 1.00 90.00 241 GLY A CA 1
ATOM 1811 C C . GLY A 1 241 ? 45.600 -0.099 -28.530 1.00 90.00 241 GLY A C 1
ATOM 1812 O O . GLY A 1 241 ? 46.814 0.047 -28.654 1.00 90.00 241 GLY A O 1
ATOM 1813 N N . TRP A 1 242 ? 45.037 -1.310 -28.459 1.00 92.12 242 TRP A N 1
ATOM 1814 C CA . TRP A 1 242 ? 45.782 -2.568 -28.563 1.00 92.12 242 TRP A CA 1
ATOM 1815 C C . TRP A 1 242 ? 46.227 -2.888 -29.998 1.00 92.12 242 TRP A C 1
ATOM 1817 O O . TRP A 1 242 ? 47.323 -3.414 -30.219 1.00 92.12 242 TRP A O 1
ATOM 1827 N N . ASN A 1 243 ? 45.410 -2.541 -30.992 1.00 91.06 243 ASN A N 1
ATOM 1828 C CA . ASN A 1 243 ? 45.794 -2.615 -32.400 1.00 91.06 243 ASN A CA 1
ATOM 1829 C C . ASN A 1 243 ? 46.990 -1.693 -32.679 1.00 91.06 243 ASN A C 1
ATOM 1831 O O . ASN A 1 243 ? 47.915 -2.087 -33.384 1.00 91.06 243 ASN A O 1
ATOM 1835 N N . LEU A 1 244 ? 47.023 -0.527 -32.028 1.00 91.06 244 LEU A N 1
ATOM 1836 C CA . LEU A 1 244 ? 48.098 0.467 -32.087 1.00 91.06 244 LEU A CA 1
ATOM 1837 C C . LEU A 1 244 ? 49.198 0.263 -31.024 1.00 91.06 244 LEU A C 1
ATOM 1839 O O . LEU A 1 244 ? 49.932 1.202 -30.720 1.00 91.06 244 LEU A O 1
ATOM 1843 N N . ARG A 1 245 ? 49.339 -0.938 -30.443 1.00 91.44 245 ARG A N 1
ATOM 1844 C CA . ARG A 1 245 ? 50.295 -1.221 -29.343 1.00 91.44 245 ARG A CA 1
ATOM 1845 C C . ARG A 1 245 ? 51.766 -0.958 -29.680 1.00 91.44 245 ARG A C 1
ATOM 1847 O O . ARG A 1 245 ? 52.572 -0.785 -28.767 1.00 91.44 245 ARG A O 1
ATOM 1854 N N . ASP A 1 246 ? 52.105 -0.949 -30.966 1.00 91.25 246 ASP A N 1
ATOM 1855 C CA . ASP A 1 246 ? 53.460 -0.674 -31.450 1.00 91.25 246 ASP A CA 1
ATOM 1856 C C . ASP A 1 246 ? 53.763 0.839 -31.475 1.00 91.25 246 ASP A C 1
ATOM 1858 O O . ASP A 1 246 ? 54.905 1.256 -31.662 1.00 91.25 246 ASP A O 1
ATOM 1862 N N . GLU A 1 247 ? 52.752 1.678 -31.227 1.00 93.25 247 GLU A N 1
ATOM 1863 C CA . GLU A 1 247 ? 52.853 3.129 -31.192 1.00 93.25 247 GLU A CA 1
ATOM 1864 C C . GLU A 1 247 ? 52.561 3.694 -29.794 1.00 93.25 247 GLU A C 1
ATOM 1866 O O . GLU A 1 247 ? 51.705 3.207 -29.052 1.00 93.25 247 GLU A O 1
ATOM 1871 N N . LEU A 1 248 ? 53.221 4.805 -29.440 1.00 92.00 248 LEU A N 1
ATOM 1872 C CA . LEU A 1 248 ? 53.004 5.476 -28.151 1.00 92.00 248 LEU A CA 1
ATOM 1873 C C . LEU A 1 248 ? 51.535 5.896 -27.961 1.00 92.00 248 LEU A C 1
ATOM 1875 O O . LEU A 1 248 ? 51.012 5.811 -26.851 1.00 92.00 248 LEU A O 1
ATOM 1879 N N . ARG A 1 249 ? 50.855 6.287 -29.050 1.00 91.31 249 ARG A N 1
ATOM 1880 C CA . ARG A 1 249 ? 49.437 6.672 -29.028 1.00 91.31 249 ARG A CA 1
ATOM 1881 C C . ARG A 1 249 ? 48.497 5.528 -28.622 1.00 91.31 249 ARG A C 1
ATOM 1883 O O . ARG A 1 249 ? 47.476 5.781 -27.988 1.00 91.31 249 ARG A O 1
ATOM 1890 N N . GLY A 1 250 ? 48.842 4.272 -28.919 1.00 89.50 250 GLY A N 1
ATOM 1891 C CA . GLY A 1 250 ? 48.035 3.121 -28.508 1.00 89.50 250 GLY A CA 1
ATOM 1892 C C . GLY A 1 250 ? 48.022 2.963 -26.988 1.00 89.50 250 GLY A C 1
ATOM 1893 O O . GLY A 1 250 ? 46.961 2.896 -26.363 1.00 89.50 250 GLY A O 1
ATOM 1894 N N . TRP A 1 251 ? 49.203 3.032 -26.365 1.00 94.06 251 TRP A N 1
ATOM 1895 C CA . TRP A 1 251 ? 49.344 2.964 -24.908 1.00 94.06 251 TRP A CA 1
ATOM 1896 C C . TRP A 1 251 ? 48.721 4.159 -24.185 1.00 94.06 251 TRP A C 1
ATOM 1898 O O . TRP A 1 251 ? 48.076 3.968 -23.150 1.00 94.06 251 TRP A O 1
ATOM 1908 N N . THR A 1 252 ? 48.850 5.380 -24.721 1.00 94.38 252 THR A N 1
ATOM 1909 C CA . THR A 1 252 ? 48.179 6.554 -24.134 1.00 94.38 252 THR A CA 1
ATOM 1910 C C . THR A 1 252 ? 46.660 6.420 -24.198 1.00 94.38 252 THR A C 1
ATOM 1912 O O . THR A 1 252 ? 45.986 6.749 -23.223 1.00 94.38 252 THR A O 1
ATOM 1915 N N . GLY A 1 253 ? 46.120 5.872 -25.291 1.00 92.19 253 GLY A N 1
ATOM 1916 C CA . GLY A 1 253 ? 44.694 5.584 -25.444 1.00 92.19 253 GLY A CA 1
ATOM 1917 C C . GLY A 1 253 ? 44.168 4.555 -24.442 1.00 92.19 253 GLY A C 1
ATOM 1918 O O . GLY A 1 253 ? 43.144 4.793 -23.795 1.00 92.19 253 GLY A O 1
ATOM 1919 N N . ILE A 1 254 ? 44.890 3.446 -24.249 1.00 94.19 254 ILE A N 1
ATOM 1920 C CA . ILE A 1 254 ? 44.531 2.408 -23.268 1.00 94.19 254 ILE A CA 1
ATOM 1921 C C . ILE A 1 254 ? 44.522 2.989 -21.850 1.00 94.19 254 ILE A C 1
ATOM 1923 O O . ILE A 1 254 ? 43.530 2.857 -21.129 1.00 94.19 254 ILE A O 1
ATOM 1927 N N . LEU A 1 255 ? 45.602 3.669 -21.451 1.00 96.31 255 LEU A N 1
ATOM 1928 C CA . LEU A 1 255 ? 45.727 4.245 -20.109 1.00 96.31 255 LEU A CA 1
ATOM 1929 C C . LEU A 1 255 ? 44.659 5.312 -19.844 1.00 96.31 255 LEU A C 1
ATOM 1931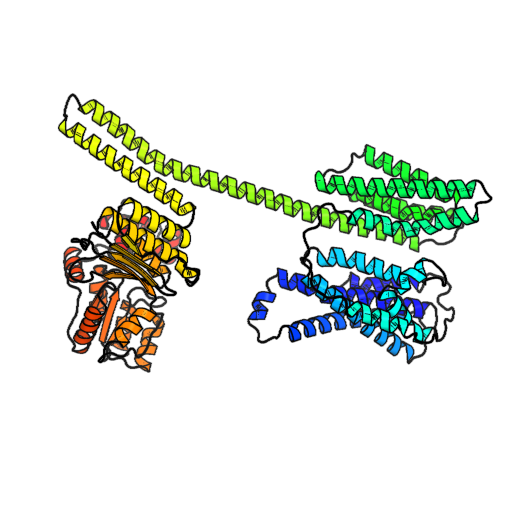 O O . LEU A 1 255 ? 44.049 5.308 -18.773 1.00 96.31 255 LEU A O 1
ATOM 1935 N N . ALA A 1 256 ? 44.384 6.181 -20.822 1.00 96.06 256 ALA A N 1
ATOM 1936 C CA . ALA A 1 256 ? 43.327 7.181 -20.717 1.00 96.06 256 ALA A CA 1
ATOM 1937 C C . ALA A 1 256 ? 41.942 6.535 -20.568 1.00 96.06 256 ALA A C 1
ATOM 1939 O O . ALA A 1 256 ? 41.156 6.974 -19.730 1.00 96.06 256 ALA A O 1
ATOM 1940 N N . THR A 1 257 ? 41.666 5.452 -21.302 1.00 94.88 257 THR A N 1
ATOM 1941 C CA . THR A 1 257 ? 40.387 4.727 -21.224 1.00 94.88 257 THR A CA 1
ATOM 1942 C C . THR A 1 257 ? 40.194 4.045 -19.867 1.00 94.88 257 THR A C 1
ATOM 1944 O O . THR A 1 257 ? 39.110 4.115 -19.281 1.00 94.88 257 THR A O 1
ATOM 1947 N N . ILE A 1 258 ? 41.245 3.425 -19.318 1.00 95.75 258 ILE A N 1
ATOM 1948 C CA . ILE A 1 258 ? 41.208 2.811 -17.980 1.00 95.75 258 ILE A CA 1
ATOM 1949 C C . ILE A 1 258 ? 41.002 3.886 -16.905 1.00 95.75 258 ILE A C 1
ATOM 1951 O O . ILE A 1 258 ? 40.139 3.733 -16.037 1.00 95.75 258 ILE A O 1
ATOM 1955 N N . ALA A 1 259 ? 41.745 4.994 -16.982 1.00 96.75 259 ALA A N 1
ATOM 1956 C CA . ALA A 1 259 ? 41.613 6.111 -16.050 1.00 96.75 259 ALA A CA 1
ATOM 1957 C C . ALA A 1 259 ? 40.213 6.746 -16.110 1.00 96.75 259 ALA A C 1
ATOM 1959 O O . ALA A 1 259 ? 39.613 7.015 -15.067 1.00 96.75 259 ALA A O 1
ATOM 1960 N N . PHE A 1 260 ? 39.663 6.925 -17.315 1.00 97.31 260 PHE A N 1
ATOM 1961 C CA . PHE A 1 260 ? 38.305 7.422 -17.529 1.00 97.31 260 PHE A CA 1
ATOM 1962 C C . PHE A 1 260 ? 37.266 6.495 -16.894 1.00 97.31 260 PHE A C 1
ATOM 1964 O O . PHE A 1 260 ? 36.419 6.951 -16.125 1.00 97.31 260 PHE A O 1
ATOM 1971 N N . SER A 1 261 ? 37.373 5.188 -17.147 1.00 93.50 261 SER A N 1
ATOM 1972 C CA . SER A 1 261 ? 36.458 4.173 -16.611 1.00 93.50 261 SER A CA 1
ATOM 1973 C C . SER A 1 261 ? 36.478 4.144 -15.080 1.00 93.50 261 SER A C 1
ATOM 1975 O O . SER A 1 261 ? 35.427 4.144 -14.435 1.00 93.50 261 SER A O 1
ATOM 1977 N N . ALA A 1 262 ? 37.671 4.184 -14.478 1.00 94.62 262 ALA A N 1
ATOM 1978 C CA . ALA A 1 262 ? 37.836 4.207 -13.028 1.00 94.62 262 ALA A CA 1
ATOM 1979 C C . ALA A 1 262 ? 37.242 5.479 -12.401 1.00 94.62 262 ALA A C 1
ATOM 1981 O O . ALA A 1 262 ? 36.495 5.397 -11.421 1.00 94.62 262 ALA A O 1
ATOM 1982 N N . LEU A 1 263 ? 37.522 6.650 -12.985 1.00 94.94 263 LEU A N 1
ATOM 1983 C CA . LEU A 1 263 ? 36.997 7.926 -12.502 1.00 94.94 263 LEU A CA 1
ATOM 1984 C C . LEU A 1 263 ? 35.472 8.005 -12.646 1.00 94.94 263 LEU A C 1
ATOM 1986 O O . LEU A 1 263 ? 34.791 8.482 -11.732 1.00 94.94 263 LEU A O 1
ATOM 1990 N N . TYR A 1 264 ? 34.922 7.503 -13.752 1.00 93.44 264 TYR A N 1
ATOM 1991 C CA . TYR A 1 264 ? 33.482 7.439 -13.980 1.00 93.44 264 TYR A CA 1
ATOM 1992 C C . TYR A 1 264 ? 32.789 6.557 -12.934 1.00 93.44 264 TYR A C 1
ATOM 1994 O O . TYR A 1 264 ? 31.861 7.013 -12.262 1.00 93.44 264 TYR A O 1
ATOM 2002 N N . LEU A 1 265 ? 33.271 5.324 -12.728 1.00 90.19 265 LEU A N 1
ATOM 2003 C CA . LEU A 1 265 ? 32.693 4.397 -11.749 1.00 90.19 265 LEU A CA 1
ATOM 2004 C C . LEU A 1 265 ? 32.782 4.938 -10.320 1.00 90.19 265 LEU A C 1
ATOM 2006 O O . LEU A 1 265 ? 31.811 4.844 -9.566 1.00 90.19 265 LEU A O 1
ATOM 2010 N N . TYR A 1 266 ? 33.911 5.553 -9.958 1.00 91.19 266 TYR A N 1
ATOM 2011 C CA . TYR A 1 266 ? 34.077 6.214 -8.666 1.00 91.19 266 TYR A CA 1
ATOM 2012 C C . TYR A 1 266 ? 33.065 7.354 -8.474 1.00 91.19 266 TYR A C 1
ATOM 2014 O O . TYR A 1 266 ? 32.381 7.427 -7.448 1.00 91.19 266 TYR A O 1
ATOM 2022 N N . THR A 1 267 ? 32.919 8.220 -9.479 1.00 90.19 267 THR A N 1
ATOM 2023 C CA . THR A 1 267 ? 31.983 9.354 -9.450 1.00 90.19 267 THR A CA 1
ATOM 2024 C C . THR A 1 267 ? 30.536 8.877 -9.337 1.00 90.19 267 THR A C 1
ATOM 2026 O O . THR A 1 267 ? 29.760 9.398 -8.531 1.00 90.19 267 THR A O 1
ATOM 2029 N N . PHE A 1 268 ? 30.169 7.841 -10.090 1.00 85.00 268 PHE A N 1
ATOM 2030 C CA . PHE A 1 268 ? 28.829 7.264 -10.053 1.00 85.00 268 PHE A CA 1
ATOM 2031 C C . PHE A 1 268 ? 28.517 6.628 -8.688 1.00 85.00 268 PHE A C 1
ATOM 2033 O O . PHE A 1 268 ? 27.470 6.905 -8.095 1.00 85.00 268 PHE A O 1
ATOM 2040 N N . ALA A 1 269 ? 29.443 5.829 -8.145 1.00 82.88 269 ALA A N 1
ATOM 2041 C CA . ALA A 1 269 ? 29.285 5.159 -6.854 1.00 82.88 269 ALA A CA 1
ATOM 2042 C C . ALA A 1 269 ? 29.128 6.158 -5.698 1.00 82.88 269 ALA A C 1
ATOM 2044 O O . ALA A 1 269 ? 28.194 6.059 -4.897 1.00 82.88 269 ALA A O 1
ATOM 2045 N N . THR A 1 270 ? 30.014 7.153 -5.636 1.00 83.56 270 THR A N 1
ATOM 2046 C CA . THR A 1 270 ? 30.007 8.173 -4.579 1.00 83.56 270 THR A CA 1
ATOM 2047 C C . THR A 1 270 ? 28.767 9.059 -4.647 1.00 83.56 270 THR A C 1
ATOM 2049 O O . THR A 1 270 ? 28.156 9.339 -3.614 1.00 83.56 270 THR A O 1
ATOM 2052 N N . THR A 1 271 ? 28.329 9.444 -5.848 1.00 81.06 271 THR A N 1
ATOM 2053 C CA . THR A 1 271 ? 27.129 10.276 -6.014 1.00 81.06 271 THR A CA 1
ATOM 2054 C C . THR A 1 271 ? 25.856 9.517 -5.650 1.00 81.06 271 THR A C 1
ATOM 2056 O O . THR A 1 271 ? 24.983 10.064 -4.972 1.00 81.06 271 THR A O 1
ATOM 2059 N N . GLN A 1 272 ? 25.751 8.239 -6.029 1.00 73.25 272 GLN A N 1
ATOM 2060 C CA . GLN A 1 272 ? 24.613 7.403 -5.649 1.00 73.25 272 GLN A CA 1
ATOM 2061 C C . GLN A 1 272 ? 24.563 7.173 -4.130 1.00 73.25 272 GLN A C 1
ATOM 2063 O O . GLN A 1 272 ? 23.483 7.190 -3.538 1.00 73.25 272 GLN A O 1
ATOM 2068 N N . GLN A 1 273 ? 25.720 6.998 -3.486 1.00 72.44 273 GLN A N 1
ATOM 2069 C CA . GLN A 1 273 ? 25.805 6.853 -2.035 1.00 72.44 273 GLN A CA 1
ATOM 2070 C C . GLN A 1 273 ? 25.408 8.145 -1.303 1.00 72.44 273 GLN A C 1
ATOM 2072 O O . GLN A 1 273 ? 24.573 8.085 -0.400 1.00 72.44 273 GLN A O 1
ATOM 2077 N N . ARG A 1 274 ? 25.931 9.309 -1.717 1.00 74.19 274 ARG A N 1
ATOM 2078 C CA . ARG A 1 274 ? 25.590 10.620 -1.124 1.00 74.19 274 ARG A CA 1
ATOM 2079 C C . ARG A 1 274 ? 24.106 10.957 -1.270 1.00 74.19 274 ARG A C 1
ATOM 2081 O O . ARG A 1 274 ? 23.468 11.337 -0.292 1.00 74.19 274 ARG A O 1
ATOM 2088 N N . ARG A 1 275 ? 23.521 10.737 -2.454 1.00 69.06 275 ARG A N 1
ATOM 2089 C CA . ARG A 1 275 ? 22.082 10.968 -2.686 1.00 69.06 275 ARG A CA 1
ATOM 2090 C C . ARG A 1 275 ? 21.188 10.096 -1.805 1.00 69.06 275 ARG A C 1
ATOM 2092 O O . ARG A 1 275 ? 20.114 10.544 -1.429 1.00 69.06 275 ARG A O 1
ATOM 2099 N N . ARG A 1 276 ? 21.617 8.875 -1.475 1.00 63.34 276 ARG A N 1
ATOM 2100 C CA . ARG A 1 276 ? 20.863 7.960 -0.604 1.00 63.34 276 ARG A CA 1
ATOM 2101 C C . ARG A 1 276 ? 21.013 8.281 0.877 1.00 63.34 276 ARG A C 1
ATOM 2103 O O . ARG A 1 276 ? 20.035 8.203 1.600 1.00 63.34 276 ARG A O 1
ATOM 2110 N N . MET A 1 277 ? 22.231 8.580 1.325 1.00 63.25 277 MET A N 1
ATOM 2111 C CA . MET A 1 277 ? 22.516 8.764 2.752 1.00 63.25 277 MET A CA 1
ATOM 2112 C C . MET A 1 277 ? 22.205 10.172 3.248 1.00 63.25 277 MET A C 1
ATOM 2114 O O . MET A 1 277 ? 21.893 10.344 4.418 1.00 63.25 277 MET A O 1
ATOM 2118 N N . THR A 1 278 ? 22.345 11.181 2.391 1.00 61.25 278 THR A N 1
ATOM 2119 C CA . THR A 1 278 ? 22.331 12.584 2.828 1.00 61.25 278 THR A CA 1
ATOM 2120 C C . THR A 1 278 ? 21.405 13.450 1.975 1.00 61.25 278 THR A C 1
ATOM 2122 O O . THR A 1 278 ? 21.223 14.617 2.286 1.00 61.25 278 THR A O 1
ATOM 2125 N N . MET A 1 279 ? 20.843 12.914 0.881 1.00 64.50 279 MET A N 1
ATOM 2126 C CA . MET A 1 279 ? 20.037 13.655 -0.106 1.00 64.50 279 MET A CA 1
ATOM 2127 C C . MET A 1 279 ? 20.709 14.925 -0.665 1.00 64.50 279 MET A C 1
ATOM 2129 O O . MET A 1 279 ? 20.061 15.766 -1.286 1.00 64.50 279 MET A O 1
ATOM 2133 N N . THR A 1 280 ? 22.027 15.063 -0.509 1.00 67.38 280 THR A N 1
ATOM 2134 C CA . THR A 1 280 ? 22.782 16.232 -0.962 1.00 67.38 280 THR A CA 1
ATOM 2135 C C . THR A 1 280 ? 23.406 15.995 -2.333 1.00 67.38 280 THR A C 1
ATOM 2137 O O . THR A 1 280 ? 23.874 14.901 -2.665 1.00 67.38 280 THR A O 1
ATOM 2140 N N . ARG A 1 281 ? 23.418 17.048 -3.157 1.00 68.94 281 ARG A N 1
ATOM 2141 C CA . ARG A 1 281 ? 24.211 17.087 -4.391 1.00 68.94 281 ARG A CA 1
ATOM 2142 C C . ARG A 1 281 ? 25.656 17.487 -4.069 1.00 68.94 281 ARG A C 1
ATOM 2144 O O . ARG A 1 281 ? 25.867 18.227 -3.107 1.00 68.94 281 ARG A O 1
ATOM 2151 N N . PRO A 1 282 ? 26.645 17.025 -4.856 1.00 78.56 282 PRO A N 1
ATOM 2152 C CA . PRO A 1 282 ? 27.999 17.559 -4.767 1.00 78.56 282 PRO A CA 1
ATOM 2153 C C . PRO A 1 282 ? 27.988 19.065 -5.041 1.00 78.56 282 PRO A C 1
ATOM 2155 O O . PRO A 1 282 ? 27.099 19.585 -5.723 1.00 78.56 282 PRO A O 1
ATOM 2158 N N . THR A 1 283 ? 28.971 19.776 -4.494 1.00 85.56 283 THR A N 1
ATOM 2159 C CA . THR A 1 283 ? 29.076 21.220 -4.738 1.00 85.56 283 THR A CA 1
ATOM 2160 C C . THR A 1 283 ? 29.335 21.483 -6.224 1.00 85.56 283 THR A C 1
ATOM 2162 O O . THR A 1 283 ? 29.940 20.661 -6.914 1.00 85.56 283 THR A O 1
ATOM 2165 N N . ILE A 1 284 ? 28.913 22.646 -6.736 1.00 85.50 284 ILE A N 1
ATOM 2166 C CA . ILE A 1 284 ? 29.118 23.009 -8.154 1.00 85.50 284 ILE A CA 1
ATOM 2167 C C . ILE A 1 284 ? 30.605 22.919 -8.534 1.00 85.50 284 ILE A C 1
ATOM 2169 O O . ILE A 1 284 ? 30.935 22.481 -9.632 1.00 85.50 284 ILE A O 1
ATOM 2173 N N . ARG A 1 285 ? 31.508 23.260 -7.605 1.00 87.81 285 ARG A N 1
ATOM 2174 C CA . ARG A 1 285 ? 32.958 23.147 -7.793 1.00 87.81 285 ARG A CA 1
ATOM 2175 C C . ARG A 1 285 ? 33.416 21.696 -7.948 1.00 87.81 285 ARG A C 1
ATOM 2177 O O . ARG A 1 285 ? 34.178 21.410 -8.864 1.00 87.81 285 ARG A O 1
ATOM 2184 N N . GLU A 1 286 ? 32.959 20.792 -7.081 1.00 88.00 286 GLU A N 1
ATOM 2185 C CA . GLU A 1 286 ? 33.269 19.358 -7.190 1.00 88.00 286 GLU A CA 1
ATOM 2186 C C . GLU A 1 286 ? 32.778 18.797 -8.527 1.00 88.00 286 GLU A C 1
ATOM 2188 O O . GLU A 1 286 ? 33.544 18.130 -9.222 1.00 88.00 286 GLU A O 1
ATOM 2193 N N . ALA A 1 287 ? 31.539 19.129 -8.909 1.00 89.75 287 ALA A N 1
ATOM 2194 C CA . ALA A 1 287 ? 30.934 18.704 -10.166 1.00 89.75 287 ALA A CA 1
ATOM 2195 C C . ALA A 1 287 ? 31.699 19.226 -11.393 1.00 89.75 287 ALA A C 1
ATOM 2197 O O . ALA A 1 287 ? 31.970 18.469 -12.324 1.00 89.75 287 ALA A O 1
ATOM 2198 N N . ALA A 1 288 ? 32.093 20.503 -11.383 1.00 91.00 288 ALA A N 1
ATOM 2199 C CA . ALA A 1 288 ? 32.874 21.108 -12.458 1.00 91.00 288 ALA A CA 1
ATOM 2200 C C . ALA A 1 288 ? 34.260 20.460 -12.593 1.00 91.00 288 ALA A C 1
ATOM 2202 O O . ALA A 1 288 ? 34.687 20.167 -13.706 1.00 91.00 288 ALA A O 1
ATOM 2203 N N . LEU A 1 289 ? 34.942 20.181 -11.475 1.00 93.50 289 LEU A N 1
ATOM 2204 C CA . LEU A 1 289 ? 36.251 19.520 -11.481 1.00 93.50 289 LEU A CA 1
ATOM 2205 C C . LEU A 1 289 ? 36.175 18.086 -12.019 1.00 93.50 289 LEU A C 1
ATOM 2207 O O . LEU A 1 289 ? 37.027 17.689 -12.810 1.00 93.50 289 LEU A O 1
ATOM 2211 N N . THR A 1 290 ? 35.151 17.316 -11.632 1.00 93.62 290 THR A N 1
ATOM 2212 C CA . THR A 1 290 ? 34.976 15.941 -12.138 1.00 93.62 290 THR A CA 1
ATOM 2213 C C . THR A 1 290 ? 34.641 15.923 -13.623 1.00 93.62 290 THR A C 1
ATOM 2215 O O . THR A 1 290 ? 35.236 15.150 -14.372 1.00 93.62 290 THR A O 1
ATOM 2218 N N . LEU A 1 291 ? 33.734 16.798 -14.070 1.00 94.69 291 LEU A N 1
ATOM 2219 C CA . LEU A 1 291 ? 33.394 16.925 -15.488 1.00 94.69 291 LEU A CA 1
ATOM 2220 C C . LEU A 1 291 ? 34.591 17.393 -16.320 1.00 94.69 291 LEU A C 1
ATOM 2222 O O . LEU A 1 291 ? 34.822 16.841 -17.392 1.00 94.69 291 LEU A O 1
ATOM 2226 N N . ALA A 1 292 ? 35.385 18.345 -15.823 1.00 95.56 292 ALA A N 1
ATOM 2227 C CA . ALA A 1 292 ? 36.600 18.796 -16.497 1.00 95.56 292 ALA A CA 1
ATOM 2228 C C . ALA A 1 292 ? 37.635 17.667 -16.623 1.00 95.56 292 ALA A C 1
ATOM 2230 O O . ALA A 1 292 ? 38.178 17.459 -17.705 1.00 95.56 292 ALA A O 1
ATOM 2231 N N . ALA A 1 293 ? 37.861 16.895 -15.555 1.00 96.56 293 ALA A N 1
ATOM 2232 C CA . ALA A 1 293 ? 38.784 15.762 -15.568 1.00 96.56 293 ALA A CA 1
ATOM 2233 C C . ALA A 1 293 ? 38.347 14.659 -16.549 1.00 96.56 293 ALA A C 1
ATOM 2235 O O . ALA A 1 293 ? 39.157 14.186 -17.345 1.00 96.56 293 ALA A O 1
ATOM 2236 N N . LEU A 1 294 ? 37.063 14.283 -16.545 1.00 96.75 294 LEU A N 1
ATOM 2237 C CA . LEU A 1 294 ? 36.529 13.297 -17.490 1.00 96.75 294 LEU A CA 1
ATOM 2238 C C . LEU A 1 294 ? 36.573 13.808 -18.936 1.00 96.75 294 LEU A C 1
ATOM 2240 O O . LEU A 1 294 ? 36.915 13.048 -19.837 1.00 96.75 294 LEU A O 1
ATOM 2244 N N . THR A 1 295 ? 36.277 15.089 -19.165 1.00 96.38 295 THR A N 1
ATOM 2245 C CA . THR A 1 295 ? 36.335 15.694 -20.507 1.00 96.38 295 THR A CA 1
ATOM 2246 C C . THR A 1 295 ? 37.772 15.739 -21.030 1.00 96.38 295 THR A C 1
ATOM 2248 O O . THR A 1 295 ? 38.006 15.442 -22.197 1.00 96.38 295 THR A O 1
ATOM 2251 N N . ALA A 1 296 ? 38.751 16.039 -20.170 1.00 97.00 296 ALA A N 1
ATOM 2252 C CA . ALA A 1 296 ? 40.165 16.004 -20.535 1.00 97.00 296 ALA A CA 1
ATOM 2253 C C . ALA A 1 296 ? 40.619 14.586 -20.921 1.00 97.00 296 ALA A C 1
ATOM 2255 O O . ALA A 1 296 ? 41.276 14.407 -21.943 1.00 97.00 296 ALA A O 1
ATOM 2256 N N . LEU A 1 297 ? 40.220 13.569 -20.151 1.00 97.12 297 LEU A N 1
ATOM 2257 C CA . LEU A 1 297 ? 40.507 12.168 -20.476 1.00 97.12 297 LEU A CA 1
ATOM 2258 C C . LEU A 1 297 ? 39.834 11.731 -21.785 1.00 97.12 297 LEU A C 1
ATOM 2260 O O . LEU A 1 297 ? 40.475 11.081 -22.606 1.00 97.12 297 LEU A O 1
ATOM 2264 N N . ALA A 1 298 ? 38.588 12.146 -22.023 1.00 95.50 298 ALA A N 1
ATOM 2265 C CA . ALA A 1 298 ? 37.891 11.892 -23.282 1.00 95.50 298 ALA A CA 1
ATOM 2266 C C . ALA A 1 298 ? 38.602 12.549 -24.478 1.00 95.50 298 ALA A C 1
ATOM 2268 O O . ALA A 1 298 ? 38.748 11.921 -25.522 1.00 95.50 298 ALA A O 1
ATOM 2269 N N . ALA A 1 299 ? 39.114 13.774 -24.326 1.00 95.44 299 ALA A N 1
ATOM 2270 C CA . ALA A 1 299 ? 39.905 14.430 -25.367 1.00 95.44 299 ALA A CA 1
ATOM 2271 C C . ALA A 1 299 ? 41.206 13.664 -25.667 1.00 95.44 299 ALA A C 1
ATOM 2273 O O . ALA A 1 299 ? 41.540 13.457 -26.832 1.00 95.44 299 ALA A O 1
ATOM 2274 N N . VAL A 1 300 ? 41.905 13.173 -24.633 1.00 96.12 300 VAL A N 1
ATOM 2275 C CA . VAL A 1 300 ? 43.091 12.315 -24.807 1.00 96.12 300 VAL A CA 1
ATOM 2276 C C . VAL A 1 300 ? 42.731 11.025 -25.544 1.00 96.12 300 VAL A C 1
ATOM 2278 O O . VAL A 1 300 ? 43.478 10.613 -26.431 1.00 96.12 300 VAL A O 1
ATOM 2281 N N . MET A 1 301 ? 41.584 10.410 -25.235 1.00 95.31 301 MET A N 1
ATOM 2282 C CA . MET A 1 301 ? 41.096 9.232 -25.958 1.00 95.31 301 MET A CA 1
ATOM 2283 C C . MET A 1 301 ? 40.840 9.548 -27.437 1.00 95.31 301 MET A C 1
ATOM 2285 O O . MET A 1 301 ? 41.349 8.835 -28.294 1.00 95.31 301 MET A O 1
ATOM 2289 N N . ILE A 1 302 ? 40.123 10.632 -27.747 1.00 93.50 302 ILE A N 1
ATOM 2290 C CA . ILE A 1 302 ? 39.809 11.037 -29.130 1.00 93.50 302 ILE A CA 1
ATOM 2291 C C . ILE A 1 302 ? 41.087 11.290 -29.942 1.00 93.50 302 ILE A C 1
ATOM 2293 O O . ILE A 1 302 ? 41.187 10.852 -31.083 1.00 93.50 302 ILE A O 1
ATOM 2297 N N . VAL A 1 303 ? 42.093 11.948 -29.360 1.00 93.62 303 VAL A N 1
ATOM 2298 C CA . VAL A 1 303 ? 43.372 12.207 -30.046 1.00 93.62 303 VAL A CA 1
ATOM 2299 C C . VAL A 1 303 ? 44.207 10.930 -30.212 1.00 93.62 303 VAL A C 1
ATOM 2301 O O . VAL A 1 303 ? 44.894 10.775 -31.218 1.00 93.62 303 VAL A O 1
ATOM 2304 N N . SER A 1 304 ? 44.161 10.014 -29.241 1.00 92.75 304 SER A N 1
ATOM 2305 C CA . SER A 1 304 ? 45.020 8.821 -29.222 1.00 92.75 304 SER A CA 1
ATOM 2306 C C . SER A 1 304 ? 44.499 7.683 -30.103 1.00 92.75 304 SER A C 1
ATOM 2308 O O . SER A 1 304 ? 45.274 7.089 -30.849 1.00 92.75 304 SER A O 1
ATOM 2310 N N . VAL A 1 305 ? 43.199 7.378 -30.011 1.00 91.75 305 VAL A N 1
ATOM 2311 C CA . VAL A 1 305 ? 42.552 6.235 -30.690 1.00 91.75 305 VAL A CA 1
ATOM 2312 C C . VAL A 1 305 ? 41.509 6.668 -31.726 1.00 91.75 305 VAL A C 1
ATOM 2314 O O . VAL A 1 305 ? 40.788 5.843 -32.274 1.00 91.75 305 VAL A O 1
ATOM 2317 N N . GLY A 1 306 ? 41.416 7.968 -32.018 1.00 88.25 306 GLY A N 1
ATOM 2318 C CA . GLY A 1 306 ? 40.575 8.490 -33.092 1.00 88.25 306 GLY A CA 1
ATOM 2319 C C . GLY A 1 306 ? 39.070 8.311 -32.827 1.00 88.25 306 GLY A C 1
ATOM 2320 O O . GLY A 1 306 ? 38.605 8.590 -31.714 1.00 88.25 306 GLY A O 1
ATOM 2321 N N . PRO A 1 307 ? 38.281 7.859 -33.822 1.00 85.81 307 PRO A N 1
ATOM 2322 C CA . PRO A 1 307 ? 36.820 7.867 -33.751 1.00 85.81 307 PRO A CA 1
ATOM 2323 C C . PRO A 1 307 ? 36.255 6.994 -32.630 1.00 85.81 307 PRO A C 1
ATOM 2325 O O . PRO A 1 307 ? 35.238 7.348 -32.035 1.00 85.81 307 PRO A O 1
ATOM 2328 N N . THR A 1 308 ? 36.924 5.895 -32.265 1.00 86.62 308 THR A N 1
ATOM 2329 C CA . THR A 1 308 ? 36.478 5.048 -31.149 1.00 86.62 308 THR A CA 1
ATOM 2330 C C . THR A 1 308 ? 36.475 5.811 -29.824 1.00 86.62 308 THR A C 1
ATOM 2332 O O . THR A 1 308 ? 35.658 5.518 -28.955 1.00 86.62 308 THR A O 1
ATOM 2335 N N . GLY A 1 309 ? 37.323 6.839 -29.673 1.00 88.12 309 GLY A N 1
ATOM 2336 C CA . GLY A 1 309 ? 37.368 7.709 -28.495 1.00 88.12 309 GLY A CA 1
ATOM 2337 C C . GLY A 1 309 ? 36.087 8.520 -28.258 1.00 88.12 309 GLY A C 1
ATOM 2338 O O . GLY A 1 309 ? 35.803 8.883 -27.114 1.00 88.12 309 GLY A O 1
ATOM 2339 N N . LEU A 1 310 ? 35.259 8.738 -29.290 1.00 89.88 310 LEU A N 1
ATOM 2340 C CA . LEU A 1 310 ? 33.953 9.401 -29.156 1.00 89.88 310 LEU A CA 1
ATOM 2341 C C . LEU A 1 310 ? 32.968 8.605 -28.284 1.00 89.88 310 LEU A C 1
ATOM 2343 O O . LEU A 1 310 ? 32.029 9.186 -27.737 1.00 89.88 310 LEU A O 1
ATOM 2347 N N . ALA A 1 311 ? 33.220 7.308 -28.063 1.00 86.38 311 ALA A N 1
ATOM 2348 C CA . ALA A 1 311 ? 32.452 6.471 -27.141 1.00 86.38 311 ALA A CA 1
ATOM 2349 C C . ALA A 1 311 ? 32.449 6.995 -25.689 1.00 86.38 311 ALA A C 1
ATOM 2351 O O . ALA A 1 311 ? 31.609 6.577 -24.899 1.00 86.38 311 ALA A O 1
ATOM 2352 N N . ALA A 1 312 ? 33.329 7.936 -25.322 1.00 92.44 312 ALA A N 1
ATOM 2353 C CA . ALA A 1 312 ? 33.310 8.598 -24.017 1.00 92.44 312 ALA A CA 1
ATOM 2354 C C . ALA A 1 312 ? 32.124 9.577 -23.829 1.00 92.44 312 ALA A C 1
ATOM 2356 O O . ALA A 1 312 ? 31.730 9.861 -22.693 1.00 92.44 312 ALA A O 1
ATOM 2357 N N . ALA A 1 313 ? 31.524 10.088 -24.912 1.00 90.50 313 ALA A N 1
ATOM 2358 C CA . ALA A 1 313 ? 30.513 11.149 -24.854 1.00 90.50 313 ALA A CA 1
ATOM 2359 C C . ALA A 1 313 ? 29.220 10.778 -24.087 1.00 90.50 313 ALA A C 1
ATOM 2361 O O . ALA A 1 313 ? 28.762 11.601 -23.285 1.00 90.50 313 ALA A O 1
ATOM 2362 N N . PRO A 1 314 ? 28.638 9.565 -24.225 1.00 86.88 314 PRO A N 1
ATOM 2363 C CA . PRO A 1 314 ? 27.467 9.169 -23.438 1.00 86.88 314 PRO A CA 1
ATOM 2364 C C . PRO A 1 314 ? 27.731 9.197 -21.929 1.00 86.88 314 PRO A C 1
ATOM 2366 O O . PRO A 1 314 ? 26.882 9.635 -21.154 1.00 86.88 314 PRO A O 1
ATOM 2369 N N . TYR A 1 315 ? 28.931 8.806 -21.495 1.00 92.06 315 TYR A N 1
ATOM 2370 C CA . TYR A 1 315 ? 29.312 8.812 -20.080 1.00 92.06 315 TYR A CA 1
ATOM 2371 C C . TYR A 1 315 ? 29.491 10.226 -19.529 1.00 92.06 315 TYR A C 1
ATOM 2373 O O . TYR A 1 315 ? 29.128 10.485 -18.378 1.00 92.06 315 TYR A O 1
ATOM 2381 N N . LEU A 1 316 ? 29.998 11.159 -20.341 1.00 95.00 316 LEU A N 1
ATOM 2382 C CA . LEU A 1 316 ? 30.072 12.578 -19.982 1.00 95.00 316 LEU A CA 1
ATOM 2383 C C . LEU A 1 316 ? 28.675 13.173 -19.776 1.00 95.00 316 LEU A C 1
ATOM 2385 O O . LEU A 1 316 ? 28.424 13.825 -18.761 1.00 95.00 316 LEU A O 1
ATOM 2389 N N . ALA A 1 317 ? 27.740 12.880 -20.681 1.00 91.62 317 ALA A N 1
ATOM 2390 C CA . ALA A 1 317 ? 26.359 13.342 -20.578 1.00 91.62 317 ALA A CA 1
ATOM 2391 C C . ALA A 1 317 ? 25.619 12.736 -19.372 1.00 91.62 317 ALA A C 1
ATOM 2393 O O . ALA A 1 317 ? 24.955 13.454 -18.621 1.00 91.62 317 ALA A O 1
ATOM 2394 N N . VAL A 1 318 ? 25.794 11.435 -19.119 1.00 89.94 318 VAL A N 1
ATOM 2395 C CA . VAL A 1 318 ? 25.266 10.763 -17.920 1.00 89.94 318 VAL A CA 1
ATOM 2396 C C . VAL A 1 318 ? 25.831 11.385 -16.641 1.00 89.94 318 VAL A C 1
ATOM 2398 O O . VAL A 1 318 ? 25.089 11.645 -15.687 1.00 89.94 318 VAL A O 1
ATOM 2401 N N . THR A 1 319 ? 27.130 11.681 -16.618 1.00 92.44 319 THR A N 1
ATOM 2402 C CA . THR A 1 319 ? 27.785 12.317 -15.469 1.00 92.44 319 THR A CA 1
ATOM 2403 C C . THR A 1 319 ? 27.249 13.732 -15.237 1.00 92.44 319 THR A C 1
ATOM 2405 O O . THR A 1 319 ? 26.926 14.086 -14.103 1.00 92.44 319 THR A O 1
ATOM 2408 N N . ALA A 1 320 ? 27.052 14.516 -16.301 1.00 92.88 320 ALA A N 1
ATOM 2409 C CA . ALA A 1 320 ? 26.493 15.865 -16.228 1.00 92.88 320 ALA A CA 1
ATOM 2410 C C . ALA A 1 320 ? 25.096 15.883 -15.595 1.00 92.88 320 ALA A C 1
ATOM 2412 O O . ALA A 1 320 ? 24.849 16.622 -14.644 1.00 92.88 320 ALA A O 1
ATOM 2413 N N . VAL A 1 321 ? 24.201 15.017 -16.066 1.00 90.06 321 VAL A N 1
ATOM 2414 C CA . VAL A 1 321 ? 22.833 14.864 -15.544 1.00 90.06 321 VAL A CA 1
ATOM 2415 C C . VAL A 1 321 ? 22.806 14.349 -14.098 1.00 90.06 321 VAL A C 1
ATOM 2417 O O . VAL A 1 321 ? 21.883 14.645 -13.333 1.00 90.06 321 VAL A O 1
ATOM 2420 N N . THR A 1 322 ? 23.821 13.583 -13.703 1.00 86.31 322 THR A N 1
ATOM 2421 C CA . THR A 1 322 ? 23.929 13.022 -12.352 1.00 86.31 322 THR A CA 1
ATOM 2422 C C . THR A 1 322 ? 24.449 14.049 -11.341 1.00 86.31 322 THR A C 1
ATOM 2424 O O . THR A 1 322 ? 23.973 14.086 -10.200 1.00 86.31 322 THR A O 1
ATOM 2427 N N . LEU A 1 323 ? 25.392 14.904 -11.744 1.00 89.19 323 LEU A N 1
ATOM 2428 C CA . LEU A 1 323 ? 26.047 15.871 -10.858 1.00 89.19 323 LEU A CA 1
ATOM 2429 C C . LEU A 1 323 ? 25.339 17.234 -10.810 1.00 89.19 323 LEU A C 1
ATOM 2431 O O . LEU A 1 323 ? 25.276 17.848 -9.745 1.00 89.19 323 LEU A O 1
ATOM 2435 N N . LEU A 1 324 ? 24.795 17.710 -11.934 1.00 89.25 324 LEU A N 1
ATOM 2436 C CA . LEU A 1 324 ? 24.251 19.064 -12.068 1.00 89.25 324 LEU A CA 1
ATOM 2437 C C . LEU A 1 324 ? 22.726 19.133 -11.846 1.00 89.25 324 LEU A C 1
ATOM 2439 O O . LEU A 1 324 ? 22.026 18.115 -11.860 1.00 89.25 324 LEU A O 1
ATOM 2443 N N . PRO A 1 325 ? 22.170 20.345 -11.645 1.00 88.06 325 PRO A N 1
ATOM 2444 C CA . PRO A 1 325 ? 20.732 20.577 -11.740 1.00 88.06 325 PRO A CA 1
ATOM 2445 C C . PRO A 1 325 ? 20.157 20.123 -13.082 1.00 88.06 325 PRO A C 1
ATOM 2447 O O . PRO A 1 325 ? 20.835 20.194 -14.099 1.00 88.06 325 PRO A O 1
ATOM 2450 N N . THR A 1 326 ? 18.892 19.697 -13.090 1.00 86.12 326 THR A N 1
ATOM 2451 C CA . THR A 1 326 ? 18.241 19.039 -14.238 1.00 86.12 326 THR A CA 1
ATOM 2452 C C . THR A 1 326 ? 18.365 19.827 -15.540 1.00 86.12 326 THR A C 1
ATOM 2454 O O . THR A 1 326 ? 18.724 19.256 -16.563 1.00 86.12 326 THR A O 1
ATOM 2457 N N . VAL A 1 327 ? 18.141 21.141 -15.488 1.00 88.25 327 VAL A N 1
ATOM 2458 C CA . VAL A 1 327 ? 18.261 22.027 -16.653 1.00 88.25 327 VAL A CA 1
ATOM 2459 C C . VAL A 1 327 ? 19.717 22.137 -17.117 1.00 88.25 327 VAL A C 1
ATOM 2461 O O . VAL A 1 327 ? 20.004 21.920 -18.287 1.00 88.25 327 VAL A O 1
ATOM 2464 N N . ALA A 1 328 ? 20.651 22.402 -16.200 1.00 91.50 328 ALA A N 1
ATOM 2465 C CA . ALA A 1 328 ? 22.070 22.550 -16.528 1.00 91.50 328 ALA A CA 1
ATOM 2466 C C . ALA A 1 328 ? 22.693 21.245 -17.056 1.00 91.50 328 ALA A C 1
ATOM 2468 O O . ALA A 1 328 ? 23.438 21.265 -18.032 1.00 91.50 328 ALA A O 1
ATOM 2469 N N . GLY A 1 329 ? 22.356 20.107 -16.446 1.00 90.19 329 GLY A N 1
ATOM 2470 C CA . GLY A 1 329 ? 22.798 18.786 -16.889 1.00 90.19 329 GLY A CA 1
ATOM 2471 C C . GLY A 1 329 ? 22.223 18.406 -18.253 1.00 90.19 329 GLY A C 1
ATOM 2472 O O . GLY A 1 329 ? 22.954 17.878 -19.083 1.00 90.19 329 GLY A O 1
ATOM 2473 N N . GLY A 1 330 ? 20.950 18.726 -18.512 1.00 88.81 330 GLY A N 1
ATOM 2474 C CA . GLY A 1 330 ? 20.320 18.518 -19.819 1.00 88.81 330 GLY A CA 1
ATOM 2475 C C . GLY A 1 330 ? 20.958 19.363 -20.924 1.00 88.81 330 GLY A C 1
ATOM 2476 O O . GLY A 1 330 ? 21.280 18.835 -21.983 1.00 88.81 330 GLY A O 1
ATOM 2477 N N . ILE A 1 331 ? 21.223 20.647 -20.656 1.00 94.06 331 ILE A N 1
ATOM 2478 C CA . ILE A 1 331 ? 21.940 21.527 -21.593 1.00 94.06 331 ILE A CA 1
ATOM 2479 C C . ILE A 1 331 ? 23.334 20.966 -21.885 1.00 94.06 331 ILE A C 1
ATOM 2481 O O . ILE A 1 331 ? 23.716 20.852 -23.045 1.00 94.06 331 ILE A O 1
ATOM 2485 N N . LEU A 1 332 ? 24.085 20.564 -20.856 1.00 94.50 332 LEU A N 1
ATOM 2486 C CA . LEU A 1 332 ? 25.437 20.041 -21.048 1.00 94.50 332 LEU A CA 1
ATOM 2487 C C . LEU A 1 332 ? 25.447 18.688 -21.786 1.00 94.50 332 LEU A C 1
ATOM 2489 O O . LEU A 1 332 ? 26.337 18.442 -22.593 1.00 94.50 332 LEU A O 1
ATOM 2493 N N . ALA A 1 333 ? 24.436 17.838 -21.582 1.00 91.75 333 ALA A N 1
ATOM 2494 C CA . ALA A 1 333 ? 24.254 16.611 -22.358 1.00 91.75 333 ALA A CA 1
ATOM 2495 C C . ALA A 1 333 ? 24.020 16.895 -23.852 1.00 91.75 333 ALA A C 1
ATOM 2497 O O . ALA A 1 333 ? 24.621 16.233 -24.696 1.00 91.75 333 ALA A O 1
ATOM 2498 N N . LEU A 1 334 ? 23.209 17.910 -24.180 1.00 93.38 334 LEU A N 1
ATOM 2499 C CA . LEU A 1 334 ? 23.011 18.361 -25.562 1.00 93.38 334 LEU A CA 1
ATOM 2500 C C . LEU A 1 334 ? 24.297 18.938 -26.161 1.00 93.38 334 LEU A C 1
ATOM 2502 O O . LEU A 1 334 ? 24.598 18.676 -27.321 1.00 93.38 334 LEU A O 1
ATOM 2506 N N . VAL A 1 335 ? 25.085 19.671 -25.368 1.00 95.62 335 VAL A N 1
ATOM 2507 C CA . VAL A 1 335 ? 26.404 20.166 -25.793 1.00 95.62 335 VAL A CA 1
ATOM 2508 C C . VAL A 1 335 ? 27.343 19.003 -26.118 1.00 95.62 335 VAL A C 1
ATOM 2510 O O . VAL A 1 335 ? 27.995 19.035 -27.158 1.00 95.62 335 VAL A O 1
ATOM 2513 N N . PHE A 1 336 ? 27.385 17.949 -25.295 1.00 94.50 336 PHE A N 1
ATOM 2514 C CA . PHE A 1 336 ? 28.185 16.760 -25.605 1.00 94.50 336 PHE A CA 1
ATOM 2515 C C . PHE A 1 336 ? 27.690 16.042 -26.866 1.00 94.50 336 PHE A C 1
ATOM 2517 O O . PHE A 1 336 ? 28.511 15.685 -27.709 1.00 94.50 336 PHE A O 1
ATOM 2524 N N . ALA A 1 337 ? 26.376 15.896 -27.052 1.00 88.38 337 ALA A N 1
ATOM 2525 C CA . ALA A 1 337 ? 25.809 15.310 -28.267 1.00 88.38 337 ALA A CA 1
ATOM 2526 C C . ALA A 1 337 ? 26.160 16.127 -29.524 1.00 88.38 337 ALA A C 1
ATOM 2528 O O . ALA A 1 337 ? 26.595 15.560 -30.522 1.00 88.38 337 ALA A O 1
ATOM 2529 N N . ALA A 1 338 ? 26.064 17.458 -29.458 1.00 91.31 338 ALA A N 1
ATOM 2530 C CA . ALA A 1 338 ? 26.464 18.345 -30.550 1.00 91.31 338 ALA A CA 1
ATOM 2531 C C . ALA A 1 338 ? 27.977 18.292 -30.815 1.00 91.31 338 ALA A C 1
ATOM 2533 O O . ALA A 1 338 ? 28.409 18.311 -31.965 1.00 91.31 338 ALA A O 1
ATOM 2534 N N . SER A 1 339 ? 28.797 18.183 -29.763 1.00 90.50 339 SER A N 1
ATOM 2535 C CA . SER A 1 339 ? 30.253 18.088 -29.907 1.00 90.50 339 SER A CA 1
ATOM 2536 C C . SER A 1 339 ? 30.684 16.825 -30.653 1.00 90.50 339 SER A C 1
ATOM 2538 O O . SER A 1 339 ? 31.634 16.880 -31.427 1.00 90.50 339 SER A O 1
ATOM 2540 N N . VAL A 1 340 ? 29.949 15.716 -30.491 1.00 87.56 340 VAL A N 1
ATOM 2541 C CA . VAL A 1 340 ? 30.176 14.484 -31.259 1.00 87.56 340 VAL A CA 1
ATOM 2542 C C . VAL A 1 340 ? 29.995 14.747 -32.750 1.00 87.56 340 VAL A C 1
ATOM 2544 O O . VAL A 1 340 ? 30.861 14.363 -33.532 1.00 87.56 340 VAL A O 1
ATOM 2547 N N . GLU A 1 341 ? 28.919 15.427 -33.156 1.00 86.62 341 GLU A N 1
ATOM 2548 C CA . GLU A 1 341 ? 28.686 15.726 -34.574 1.00 86.62 341 GLU A CA 1
ATOM 2549 C C . GLU A 1 341 ? 29.730 16.690 -35.132 1.00 86.62 341 GLU A C 1
ATOM 2551 O O . GLU A 1 341 ? 30.291 16.441 -36.196 1.00 86.62 341 GLU A O 1
ATOM 2556 N N . ILE A 1 342 ? 30.065 17.743 -34.382 1.00 89.00 342 ILE A N 1
ATOM 2557 C CA . ILE A 1 342 ? 31.074 18.727 -34.790 1.00 89.00 342 ILE A CA 1
ATOM 2558 C C . ILE A 1 342 ? 32.443 18.060 -34.986 1.00 89.00 342 ILE A C 1
ATOM 2560 O O . ILE A 1 342 ? 33.103 18.294 -36.001 1.00 89.00 342 ILE A O 1
ATOM 2564 N N . VAL A 1 343 ? 32.881 17.217 -34.046 1.00 87.75 343 VAL A N 1
ATOM 2565 C CA . VAL A 1 343 ? 34.168 16.506 -34.143 1.00 87.75 343 VAL A CA 1
ATOM 2566 C C . VAL A 1 343 ? 34.152 15.503 -35.296 1.00 87.75 343 VAL A C 1
ATOM 2568 O O . VAL A 1 343 ? 35.126 15.421 -36.043 1.00 87.75 343 VAL A O 1
ATOM 2571 N N . SER A 1 344 ? 33.040 14.792 -35.490 1.00 83.75 344 SER A N 1
ATOM 2572 C CA . SER A 1 344 ? 32.900 13.802 -36.565 1.00 83.75 344 SER A CA 1
ATOM 2573 C C . SER A 1 344 ? 32.958 14.446 -37.953 1.00 83.75 344 SER A C 1
ATOM 2575 O O . SER A 1 344 ? 33.691 13.976 -38.824 1.00 83.75 344 SER A O 1
ATOM 2577 N N . LEU A 1 345 ? 32.245 15.564 -38.136 1.00 83.50 345 LEU A N 1
ATOM 2578 C CA . LEU A 1 345 ? 32.213 16.328 -39.386 1.00 83.50 345 LEU A CA 1
ATOM 2579 C C . LEU A 1 345 ? 33.556 17.009 -39.678 1.00 83.50 345 LEU A C 1
ATOM 2581 O O . LEU A 1 345 ? 34.027 16.964 -40.811 1.00 83.50 345 LEU A O 1
ATOM 2585 N N . SER A 1 346 ? 34.192 17.618 -38.671 1.00 84.25 346 SER A N 1
ATOM 2586 C CA . SER A 1 346 ? 35.472 18.323 -38.857 1.00 84.25 346 SER A CA 1
ATOM 2587 C C . SER A 1 346 ? 36.657 17.390 -39.112 1.00 84.25 346 SER A C 1
ATOM 2589 O O . SER A 1 346 ? 37.589 17.774 -39.815 1.00 84.25 346 SER A O 1
ATOM 2591 N N . SER A 1 347 ? 36.615 16.167 -38.581 1.00 83.75 347 SER A N 1
ATOM 2592 C CA . SER A 1 347 ? 37.696 15.180 -38.728 1.00 83.75 347 SER A CA 1
ATOM 2593 C C . SER A 1 347 ? 37.534 14.281 -39.960 1.00 83.75 347 SER A C 1
ATOM 2595 O O . SER A 1 347 ? 38.414 13.471 -40.244 1.00 83.75 347 SER A O 1
ATOM 2597 N N . GLY A 1 348 ? 36.417 14.395 -40.690 1.00 79.88 348 GLY A N 1
ATOM 2598 C CA . GLY A 1 348 ? 36.125 13.571 -41.868 1.00 79.88 348 GLY A CA 1
ATOM 2599 C C . GLY A 1 348 ? 35.857 12.094 -41.553 1.00 79.88 348 GLY A C 1
ATOM 2600 O O . GLY A 1 348 ? 35.970 11.257 -42.441 1.00 79.88 348 GLY A O 1
ATOM 2601 N N . TRP A 1 349 ? 35.507 11.756 -40.306 1.00 79.12 349 TRP A N 1
ATOM 2602 C CA . TRP A 1 349 ? 35.326 10.368 -39.845 1.00 79.12 349 TRP A CA 1
ATOM 2603 C C . TRP A 1 349 ? 33.975 9.746 -40.233 1.00 79.12 349 TRP A C 1
ATOM 2605 O O . TRP A 1 349 ? 33.704 8.599 -39.892 1.00 79.12 349 TRP A O 1
ATOM 2615 N N . GLY A 1 350 ? 33.135 10.476 -40.969 1.00 69.06 350 GLY A N 1
ATOM 2616 C CA . GLY A 1 350 ? 31.804 10.028 -41.374 1.00 69.06 350 GLY A CA 1
ATOM 2617 C C . GLY A 1 350 ? 30.706 10.445 -40.394 1.00 69.06 350 GLY A C 1
ATOM 2618 O O . GLY A 1 350 ? 30.917 11.258 -39.492 1.00 69.06 350 GLY A O 1
ATOM 2619 N N . ASN A 1 351 ? 29.494 9.932 -40.616 1.00 64.19 351 ASN A N 1
ATOM 2620 C CA . ASN A 1 351 ? 28.294 10.385 -39.918 1.00 64.19 351 ASN A CA 1
ATOM 2621 C C . ASN A 1 351 ? 28.014 9.517 -38.674 1.00 64.19 351 ASN A C 1
ATOM 2623 O O . ASN A 1 351 ? 27.555 8.385 -38.794 1.00 64.19 351 ASN A O 1
ATOM 2627 N N . TYR A 1 352 ? 28.272 10.052 -37.476 1.00 67.25 352 TYR A N 1
ATOM 2628 C CA . TYR A 1 352 ? 28.020 9.391 -36.180 1.00 67.25 352 TYR A CA 1
ATOM 2629 C C . TYR A 1 352 ? 26.702 9.843 -35.525 1.00 67.25 352 TYR A C 1
ATOM 2631 O O . TYR A 1 352 ? 26.589 9.886 -34.298 1.00 67.25 352 TYR A O 1
ATOM 2639 N N . SER A 1 353 ? 25.685 10.171 -36.323 1.00 59.06 353 SER A N 1
ATOM 2640 C CA . SER A 1 353 ? 24.364 10.620 -35.844 1.00 59.06 353 SER A CA 1
ATOM 2641 C C . SER A 1 353 ? 23.697 9.629 -34.872 1.00 59.06 353 SER A C 1
ATOM 2643 O O . SER A 1 353 ? 23.012 10.025 -33.929 1.00 59.06 353 SER A O 1
ATOM 2645 N N . GLY A 1 354 ? 23.957 8.325 -35.021 1.00 60.03 354 GLY A N 1
ATOM 2646 C CA . GLY A 1 354 ? 23.511 7.310 -34.060 1.00 60.03 354 GLY A CA 1
ATOM 2647 C C . GLY A 1 354 ? 24.140 7.463 -32.667 1.00 60.03 354 GLY A C 1
ATOM 2648 O O . GLY A 1 354 ? 23.497 7.173 -31.657 1.00 60.03 354 GLY A O 1
ATOM 2649 N N . LEU A 1 355 ? 25.374 7.972 -32.585 1.00 70.06 355 LEU A N 1
ATOM 2650 C CA . LEU A 1 355 ? 26.085 8.174 -31.323 1.00 70.06 355 LEU A CA 1
ATOM 2651 C C . LEU A 1 355 ? 25.618 9.449 -30.610 1.00 70.06 355 LEU A C 1
ATOM 2653 O O . LEU A 1 355 ? 25.412 9.398 -29.401 1.00 70.06 355 LEU A O 1
ATOM 2657 N N . SER A 1 356 ? 25.367 10.555 -31.323 1.00 75.19 356 SER A N 1
ATOM 2658 C CA . SER A 1 356 ? 24.783 11.777 -30.734 1.00 75.19 356 SER A CA 1
ATOM 2659 C C . SER A 1 356 ? 23.373 11.517 -30.181 1.00 75.19 356 SER A C 1
ATOM 2661 O O . SER A 1 356 ? 23.058 11.917 -29.055 1.00 75.19 356 SER A O 1
ATOM 2663 N N . LEU A 1 357 ? 22.555 10.737 -30.898 1.00 69.88 357 LEU A N 1
ATOM 2664 C CA . LEU A 1 357 ? 21.260 10.260 -30.405 1.00 69.88 357 LEU A CA 1
ATOM 2665 C C . LEU A 1 357 ? 21.417 9.345 -29.177 1.00 69.88 357 LEU A C 1
ATOM 2667 O O . LEU A 1 357 ? 20.685 9.493 -28.196 1.00 69.88 357 LEU A O 1
ATOM 2671 N N . GLY A 1 358 ? 22.406 8.445 -29.194 1.00 62.16 358 GLY A N 1
ATOM 2672 C CA . GLY A 1 358 ? 22.758 7.582 -28.063 1.00 62.16 358 GLY A CA 1
ATOM 2673 C C . GLY A 1 358 ? 23.167 8.359 -26.806 1.00 62.16 358 GLY A C 1
ATOM 2674 O O . GLY A 1 358 ? 22.743 8.007 -25.704 1.00 62.16 358 GLY A O 1
ATOM 2675 N N . VAL A 1 359 ? 23.914 9.461 -26.955 1.00 78.25 359 VAL A N 1
ATOM 2676 C CA . VAL A 1 359 ? 24.273 10.385 -25.862 1.00 78.25 359 VAL A CA 1
ATOM 2677 C C . VAL A 1 359 ? 23.012 10.975 -25.223 1.00 78.25 359 VAL A C 1
ATOM 2679 O O . VAL A 1 359 ? 22.840 10.901 -24.003 1.00 78.25 359 VAL A O 1
ATOM 2682 N N . CYS A 1 360 ? 22.105 11.515 -26.041 1.00 76.31 360 CYS A N 1
ATOM 2683 C CA . CYS A 1 360 ? 20.839 12.083 -25.578 1.00 76.31 360 CYS A CA 1
ATOM 2684 C C . CYS A 1 360 ? 19.953 11.031 -24.894 1.00 76.31 360 CYS A C 1
ATOM 2686 O O . CYS A 1 360 ? 19.410 11.284 -23.816 1.00 76.31 360 CYS A O 1
ATOM 2688 N N . ALA A 1 361 ? 19.840 9.836 -25.481 1.00 62.53 361 ALA A N 1
ATOM 2689 C CA . ALA A 1 361 ? 19.046 8.738 -24.940 1.00 62.53 361 ALA A CA 1
ATOM 2690 C C . ALA A 1 361 ? 19.589 8.248 -23.587 1.00 62.53 361 ALA A C 1
ATOM 2692 O O . ALA A 1 361 ? 18.819 8.099 -22.636 1.00 62.53 361 ALA A O 1
ATOM 2693 N N . ALA A 1 362 ? 20.907 8.061 -23.461 1.00 69.81 362 ALA A N 1
ATOM 2694 C CA . ALA A 1 362 ? 21.551 7.643 -22.215 1.00 69.81 362 ALA A CA 1
ATOM 2695 C C . ALA A 1 362 ? 21.390 8.689 -21.099 1.00 69.81 362 ALA A C 1
ATOM 2697 O O . ALA A 1 362 ? 21.082 8.344 -19.950 1.00 69.81 362 ALA A O 1
ATOM 2698 N N . ALA A 1 363 ? 21.540 9.973 -21.440 1.00 77.88 363 ALA A N 1
ATOM 2699 C CA . ALA A 1 363 ? 21.334 11.087 -20.521 1.00 77.88 363 ALA A CA 1
ATOM 2700 C C . ALA A 1 363 ? 19.876 11.165 -20.040 1.00 77.88 363 ALA A C 1
ATOM 2702 O O . ALA A 1 363 ? 19.630 11.257 -18.835 1.00 77.88 363 ALA A O 1
ATOM 2703 N N . PHE A 1 364 ? 18.908 11.059 -20.955 1.00 74.75 364 PHE A N 1
ATOM 2704 C CA . PHE A 1 364 ? 17.480 11.077 -20.633 1.00 74.75 364 PHE A CA 1
ATOM 2705 C C . PHE A 1 364 ? 17.057 9.869 -19.788 1.00 74.75 364 PHE A C 1
ATOM 2707 O O . PHE A 1 364 ? 16.378 10.032 -18.773 1.00 74.75 364 PHE A O 1
ATOM 2714 N N . ALA A 1 365 ? 17.496 8.661 -20.156 1.00 63.31 365 ALA A N 1
ATOM 2715 C CA . ALA A 1 365 ? 17.198 7.441 -19.411 1.00 63.31 365 ALA A CA 1
ATOM 2716 C C . ALA A 1 365 ? 17.757 7.508 -17.982 1.00 63.31 365 ALA A C 1
ATOM 2718 O O . ALA A 1 365 ? 17.040 7.243 -17.015 1.00 63.31 365 ALA A O 1
ATOM 2719 N N . THR A 1 366 ? 19.013 7.939 -17.828 1.00 70.56 366 THR A N 1
ATOM 2720 C CA . THR A 1 366 ? 19.639 8.053 -16.504 1.00 70.56 366 THR A CA 1
ATOM 2721 C C . THR A 1 366 ? 19.000 9.160 -15.669 1.00 70.56 366 THR A C 1
ATOM 2723 O O . THR A 1 366 ? 18.746 8.958 -14.480 1.00 70.56 366 THR A O 1
ATOM 2726 N N . TRP A 1 367 ? 18.663 10.302 -16.282 1.00 81.88 367 TRP A N 1
ATOM 2727 C CA . TRP A 1 367 ? 17.883 11.357 -15.634 1.00 81.88 367 TRP A CA 1
ATOM 2728 C C . TRP A 1 367 ? 16.548 10.826 -15.103 1.00 81.88 367 TRP A C 1
ATOM 2730 O O . TRP A 1 367 ? 16.222 11.045 -13.936 1.00 81.88 367 TRP A O 1
ATOM 2740 N N . GLY A 1 368 ? 15.798 10.111 -15.946 1.00 60.19 368 GLY A N 1
ATOM 2741 C CA . GLY A 1 368 ? 14.489 9.556 -15.613 1.00 60.19 368 GLY A CA 1
ATOM 2742 C C . GLY A 1 368 ? 14.562 8.595 -14.429 1.00 60.19 368 GLY A C 1
ATOM 2743 O O . GLY A 1 368 ? 13.860 8.792 -13.438 1.00 60.19 368 GLY A O 1
ATOM 2744 N N . ILE A 1 369 ? 15.474 7.618 -14.480 1.00 63.44 369 ILE A N 1
ATOM 2745 C CA . ILE A 1 369 ? 15.678 6.645 -13.395 1.00 63.44 369 ILE A CA 1
ATOM 2746 C C . ILE A 1 369 ? 16.089 7.361 -12.098 1.00 63.44 369 ILE A C 1
ATOM 2748 O O . ILE A 1 369 ? 15.518 7.100 -11.039 1.00 63.44 369 ILE A O 1
ATOM 2752 N N . MET A 1 370 ? 17.041 8.299 -12.154 1.00 67.69 370 MET A N 1
ATOM 2753 C CA . MET A 1 370 ? 17.491 9.022 -10.958 1.00 67.69 370 MET A CA 1
ATOM 2754 C C . MET A 1 370 ? 16.410 9.943 -10.378 1.00 67.69 370 MET A C 1
ATOM 2756 O O . MET A 1 370 ? 16.311 10.066 -9.159 1.00 67.69 370 MET A O 1
ATOM 2760 N N . SER A 1 371 ? 15.592 10.576 -11.222 1.00 66.44 371 SER A N 1
ATOM 2761 C CA . SER A 1 371 ? 14.466 11.419 -10.803 1.00 66.44 371 SER A CA 1
ATOM 2762 C C . SER A 1 371 ? 13.397 10.597 -10.082 1.00 66.44 371 SER A C 1
ATOM 2764 O O . SER A 1 371 ? 12.923 11.009 -9.026 1.00 66.44 371 SER A O 1
ATOM 2766 N N . LEU A 1 372 ? 13.072 9.407 -10.598 1.00 59.72 372 LEU A N 1
ATOM 2767 C CA . LEU A 1 372 ? 12.122 8.482 -9.973 1.00 59.72 372 LEU A CA 1
ATOM 2768 C C . LEU A 1 372 ? 12.623 7.976 -8.618 1.00 59.72 372 LEU A C 1
ATOM 2770 O O . LEU A 1 372 ? 11.891 8.049 -7.635 1.00 59.72 372 LEU A O 1
ATOM 2774 N N . ILE A 1 373 ? 13.885 7.542 -8.539 1.00 63.66 373 ILE A N 1
ATOM 2775 C CA . ILE A 1 373 ? 14.488 7.089 -7.277 1.00 63.66 373 ILE A CA 1
ATOM 2776 C C . ILE A 1 373 ? 14.468 8.219 -6.242 1.00 63.66 373 ILE A C 1
ATOM 2778 O O . ILE A 1 373 ? 14.030 8.010 -5.114 1.00 63.66 373 ILE A O 1
ATOM 2782 N N . SER A 1 374 ? 14.908 9.425 -6.615 1.00 67.56 374 SER A N 1
ATOM 2783 C CA . SER A 1 374 ? 14.913 10.571 -5.700 1.00 67.56 374 SER A CA 1
ATOM 2784 C C . SER A 1 374 ? 13.506 10.963 -5.236 1.00 67.56 374 SER A C 1
ATOM 2786 O O . SER A 1 374 ? 13.338 11.278 -4.062 1.00 67.56 374 SER A O 1
ATOM 2788 N N . ARG A 1 375 ? 12.493 10.903 -6.113 1.00 62.28 375 ARG A N 1
ATOM 2789 C CA . ARG A 1 375 ? 11.090 11.170 -5.751 1.00 62.28 375 ARG A CA 1
ATOM 2790 C C . ARG A 1 375 ? 10.527 10.117 -4.798 1.00 62.28 375 ARG A C 1
ATOM 2792 O O . ARG A 1 375 ? 9.907 10.485 -3.809 1.00 62.28 375 ARG A O 1
ATOM 2799 N N . ASN A 1 376 ? 10.788 8.834 -5.048 1.00 60.97 376 ASN A N 1
ATOM 2800 C CA . ASN A 1 376 ? 10.322 7.752 -4.178 1.00 60.97 376 ASN A CA 1
ATOM 2801 C C . ASN A 1 376 ? 10.911 7.866 -2.765 1.00 60.97 376 ASN A C 1
ATOM 2803 O O . ASN A 1 376 ? 10.190 7.711 -1.785 1.00 60.97 376 ASN A O 1
ATOM 2807 N N . PHE A 1 377 ? 12.202 8.193 -2.646 1.00 64.25 377 PHE A N 1
ATOM 2808 C CA . PHE A 1 377 ? 12.820 8.415 -1.336 1.00 64.25 377 PHE A CA 1
ATOM 2809 C C . PHE A 1 377 ? 12.282 9.658 -0.620 1.00 64.25 377 PHE A C 1
ATOM 2811 O O . PHE A 1 377 ? 12.098 9.606 0.594 1.00 64.25 377 PHE A O 1
ATOM 2818 N N . ALA A 1 378 ? 11.997 10.742 -1.349 1.00 67.38 378 ALA A N 1
ATOM 2819 C CA . ALA A 1 378 ? 11.385 11.937 -0.769 1.00 67.38 378 ALA A CA 1
ATOM 2820 C C . ALA A 1 378 ? 9.998 11.631 -0.180 1.00 67.38 378 ALA A C 1
ATOM 2822 O O . ALA A 1 378 ? 9.730 11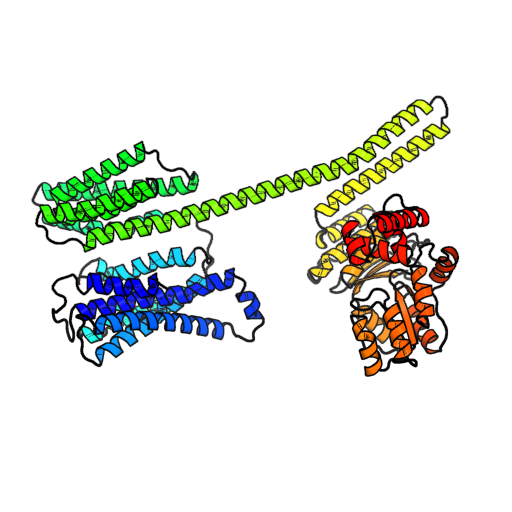.998 0.957 1.00 67.38 378 ALA A O 1
ATOM 2823 N N . ILE A 1 379 ? 9.167 10.869 -0.901 1.00 65.06 379 ILE A N 1
ATOM 2824 C CA . ILE A 1 379 ? 7.835 10.452 -0.432 1.00 65.06 379 ILE A CA 1
ATOM 2825 C C . ILE A 1 379 ? 7.929 9.606 0.843 1.00 65.06 379 ILE A C 1
ATOM 2827 O O . ILE A 1 379 ? 7.129 9.775 1.759 1.00 65.06 379 ILE A O 1
ATOM 2831 N N . LEU A 1 380 ? 8.894 8.685 0.915 1.00 63.12 380 LEU A N 1
ATOM 2832 C CA . LEU A 1 380 ? 9.082 7.848 2.102 1.00 63.12 380 LEU A CA 1
ATOM 2833 C C . LEU A 1 380 ? 9.492 8.677 3.325 1.00 63.12 380 LEU A C 1
ATOM 2835 O O . LEU A 1 380 ? 8.926 8.482 4.394 1.00 63.12 380 LEU A O 1
ATOM 2839 N N . HIS A 1 381 ? 10.417 9.627 3.160 1.00 67.88 381 HIS A N 1
ATOM 2840 C CA . HIS A 1 381 ? 10.796 10.536 4.247 1.00 67.88 381 HIS A CA 1
ATOM 2841 C C . HIS A 1 381 ? 9.635 11.437 4.675 1.00 67.88 381 HIS A C 1
ATOM 2843 O O . HIS A 1 381 ? 9.419 11.621 5.867 1.00 67.88 381 HIS A O 1
ATOM 2849 N N . GLU A 1 382 ? 8.853 11.958 3.726 1.00 70.00 382 GLU A N 1
ATOM 2850 C CA . GLU A 1 382 ? 7.657 12.743 4.046 1.00 70.00 382 GLU A CA 1
ATOM 2851 C C . GLU A 1 382 ? 6.641 11.926 4.850 1.00 70.00 382 GLU A C 1
ATOM 2853 O O . GLU A 1 382 ? 6.057 12.452 5.795 1.00 70.00 382 GLU A O 1
ATOM 2858 N N . ARG A 1 383 ? 6.455 10.638 4.528 1.00 69.00 383 ARG A N 1
ATOM 2859 C CA . ARG A 1 383 ? 5.588 9.741 5.307 1.00 69.00 383 ARG A CA 1
ATOM 2860 C C . ARG A 1 383 ? 6.114 9.502 6.715 1.00 69.00 383 ARG A C 1
ATOM 2862 O O . ARG A 1 383 ? 5.339 9.611 7.657 1.00 69.00 383 ARG A O 1
ATOM 2869 N N . GLU A 1 384 ? 7.407 9.220 6.866 1.00 71.25 384 GLU A N 1
ATOM 2870 C CA . GLU A 1 384 ? 8.023 9.043 8.187 1.00 71.25 384 GLU A CA 1
ATOM 2871 C C . GLU A 1 384 ? 7.882 10.315 9.036 1.00 71.25 384 GLU A C 1
ATOM 2873 O O . GLU A 1 384 ? 7.500 10.247 10.205 1.00 71.25 384 GLU A O 1
ATOM 2878 N N . GLU A 1 385 ? 8.112 11.493 8.450 1.00 74.94 385 GLU A N 1
ATOM 2879 C CA . GLU A 1 385 ? 7.892 12.764 9.142 1.00 74.94 385 GLU A CA 1
ATOM 2880 C C . GLU A 1 385 ? 6.417 12.995 9.493 1.00 74.94 385 GLU A C 1
ATOM 2882 O O . GLU A 1 385 ? 6.123 13.509 10.574 1.00 74.94 385 GLU A O 1
ATOM 2887 N N . GLN A 1 386 ? 5.484 12.627 8.611 1.00 71.69 386 GLN A N 1
ATOM 2888 C CA . GLN A 1 386 ? 4.048 12.734 8.873 1.00 71.69 386 GLN A CA 1
ATOM 2889 C C . GLN A 1 386 ? 3.607 11.818 10.011 1.00 71.69 386 GLN A C 1
ATOM 2891 O O . GLN A 1 386 ? 2.881 12.271 10.893 1.00 71.69 386 GLN A O 1
ATOM 2896 N N . GLU A 1 387 ? 4.066 10.568 10.033 1.00 69.62 387 GLU A N 1
ATOM 2897 C CA . GLU A 1 387 ? 3.780 9.629 11.118 1.00 69.62 387 GLU A CA 1
ATOM 2898 C C . GLU A 1 387 ? 4.318 10.156 12.454 1.00 69.62 387 GLU A C 1
ATOM 2900 O O . GLU A 1 387 ? 3.597 10.168 13.451 1.00 69.62 387 GLU A O 1
ATOM 2905 N N . GLN A 1 388 ? 5.549 10.681 12.478 1.00 78.62 388 GLN A N 1
ATOM 2906 C CA . GLN A 1 388 ? 6.126 11.277 13.689 1.00 78.62 388 GLN A CA 1
ATOM 2907 C C . GLN A 1 388 ? 5.347 12.512 14.160 1.00 78.62 388 GLN A C 1
ATOM 2909 O O . GLN A 1 388 ? 5.102 12.666 15.360 1.00 78.62 388 GLN A O 1
ATOM 2914 N N . ARG A 1 389 ? 4.924 13.384 13.236 1.00 77.56 389 ARG A N 1
ATOM 2915 C CA . ARG A 1 389 ? 4.095 14.555 13.567 1.00 77.56 389 ARG A CA 1
ATOM 2916 C C . ARG A 1 389 ? 2.731 14.137 14.107 1.00 77.56 389 ARG A C 1
ATOM 2918 O O . ARG A 1 389 ? 2.336 14.652 15.147 1.00 77.56 389 ARG A O 1
ATOM 2925 N N . ALA A 1 390 ? 2.070 13.169 13.474 1.00 74.25 390 ALA A N 1
ATOM 2926 C CA . ALA A 1 390 ? 0.783 12.645 13.925 1.00 74.25 390 ALA A CA 1
ATOM 2927 C C . ALA A 1 390 ? 0.877 12.060 15.345 1.00 74.25 390 ALA A C 1
ATOM 2929 O O . ALA A 1 390 ? 0.077 12.412 16.209 1.00 74.25 390 ALA A O 1
ATOM 2930 N N . ILE A 1 391 ? 1.910 11.256 15.630 1.00 75.38 391 ILE A N 1
ATOM 2931 C CA . ILE A 1 391 ? 2.153 10.700 16.974 1.00 75.38 391 ILE A CA 1
ATOM 2932 C C . ILE A 1 391 ? 2.370 11.815 18.006 1.00 75.38 391 ILE A C 1
ATOM 2934 O O . ILE A 1 391 ? 1.873 11.732 19.132 1.00 75.38 391 ILE A O 1
ATOM 2938 N N . MET A 1 392 ? 3.118 12.864 17.651 1.00 74.19 392 MET A N 1
ATOM 2939 C CA . MET A 1 392 ? 3.380 13.985 18.555 1.00 74.19 392 MET A CA 1
ATOM 2940 C C . MET A 1 392 ? 2.115 14.815 18.820 1.00 74.19 392 MET A C 1
ATOM 2942 O O . MET A 1 392 ? 1.852 15.192 19.966 1.00 74.19 392 MET A O 1
ATOM 2946 N N . GLU A 1 393 ? 1.305 15.067 17.792 1.00 75.50 393 GLU A N 1
ATOM 2947 C CA . GLU A 1 393 ? 0.010 15.746 17.912 1.00 75.50 393 GLU A CA 1
ATOM 2948 C C . GLU A 1 393 ? -0.957 14.956 18.793 1.00 75.50 393 GLU A C 1
ATOM 2950 O O . GLU A 1 393 ? -1.627 15.531 19.653 1.00 75.50 393 GLU A O 1
ATOM 2955 N N . GLU A 1 394 ? -0.989 13.636 18.631 1.00 73.56 394 GLU A N 1
ATOM 2956 C CA . GLU A 1 394 ? -1.834 12.746 19.415 1.00 73.56 394 GLU A CA 1
ATOM 2957 C C . GLU A 1 394 ? -1.401 12.698 20.885 1.00 73.56 394 GLU A C 1
ATOM 2959 O O . GLU A 1 394 ? -2.231 12.891 21.772 1.00 73.56 394 GLU A O 1
ATOM 2964 N N . ARG A 1 395 ? -0.092 12.607 21.166 1.00 73.50 395 ARG A N 1
ATOM 2965 C CA . ARG A 1 395 ? 0.439 12.756 22.535 1.00 73.50 395 ARG A CA 1
ATOM 2966 C C . ARG A 1 395 ? 0.097 14.105 23.157 1.00 73.50 395 ARG A C 1
ATOM 2968 O O . ARG A 1 395 ? -0.256 14.166 24.332 1.00 73.50 395 ARG A O 1
ATOM 2975 N N . THR A 1 396 ? 0.208 15.186 22.389 1.00 68.62 396 THR A N 1
ATOM 2976 C CA . THR A 1 396 ? -0.093 16.537 22.883 1.00 68.62 396 THR A CA 1
ATOM 2977 C C . THR A 1 396 ? -1.585 16.703 23.169 1.00 68.62 396 THR A C 1
ATOM 2979 O O . THR A 1 396 ? -1.957 17.357 24.141 1.00 68.62 396 THR A O 1
ATOM 2982 N N . ARG A 1 397 ? -2.447 16.090 22.349 1.00 78.44 397 ARG A N 1
ATOM 2983 C CA . ARG A 1 397 ? -3.894 16.032 22.576 1.00 78.44 397 ARG A CA 1
ATOM 2984 C C . ARG A 1 397 ? -4.222 15.259 23.852 1.00 78.44 397 ARG A C 1
ATOM 2986 O O . ARG A 1 397 ? -4.859 15.826 24.727 1.00 78.44 397 ARG A O 1
ATOM 2993 N N . MET A 1 398 ? -3.692 14.043 24.002 1.00 72.69 398 MET A N 1
ATOM 2994 C CA . MET A 1 398 ? -3.874 13.219 25.204 1.00 72.69 398 MET A CA 1
ATOM 2995 C C . MET A 1 398 ? -3.423 13.947 26.474 1.00 72.69 398 MET A C 1
ATOM 2997 O O . MET A 1 398 ? -4.114 13.918 27.486 1.00 72.69 398 MET A O 1
ATOM 3001 N N . ALA A 1 399 ? -2.275 14.630 26.429 1.00 73.25 399 ALA A N 1
ATOM 3002 C CA . ALA A 1 399 ? -1.790 15.412 27.562 1.00 73.25 399 ALA A CA 1
ATOM 3003 C C . ALA A 1 399 ? -2.749 16.553 27.939 1.00 73.25 399 ALA A C 1
ATOM 3005 O O . ALA A 1 399 ? -2.902 16.840 29.123 1.00 73.25 399 ALA A O 1
ATOM 3006 N N . ARG A 1 400 ? -3.401 17.184 26.953 1.00 76.56 400 ARG A N 1
ATOM 3007 C CA . ARG A 1 400 ? -4.393 18.241 27.182 1.00 76.56 400 ARG A CA 1
ATOM 3008 C C . ARG A 1 400 ? -5.680 17.680 27.787 1.00 76.56 400 ARG A C 1
ATOM 3010 O O . ARG A 1 400 ? -6.112 18.190 28.809 1.00 76.56 400 ARG A O 1
ATOM 3017 N N . ASP A 1 401 ? -6.206 16.587 27.242 1.00 70.12 401 ASP A N 1
ATOM 3018 C CA . ASP A 1 401 ? -7.420 15.943 27.761 1.00 70.12 401 ASP A CA 1
ATOM 3019 C C . ASP A 1 401 ? -7.214 15.453 29.210 1.00 70.12 401 ASP A C 1
ATOM 3021 O O . ASP A 1 401 ? -8.070 15.645 30.073 1.00 70.12 401 ASP A O 1
ATOM 3025 N N . LEU A 1 402 ? -6.033 14.894 29.518 1.00 74.38 402 LEU A N 1
ATOM 3026 C CA . LEU A 1 402 ? -5.648 14.539 30.889 1.00 74.38 402 LEU A CA 1
ATOM 3027 C C . LEU A 1 402 ? -5.514 15.772 31.792 1.00 74.38 402 LEU A C 1
ATOM 3029 O O . LEU A 1 402 ? -5.927 15.725 32.950 1.00 74.38 402 LEU A O 1
ATOM 3033 N N . HIS A 1 403 ? -4.929 16.862 31.287 1.00 75.00 403 HIS A N 1
ATOM 3034 C CA . HIS A 1 403 ? -4.784 18.111 32.034 1.00 75.00 403 HIS A CA 1
ATOM 3035 C C . HIS A 1 403 ? -6.138 18.752 32.355 1.00 75.00 403 HIS A C 1
ATOM 3037 O O . HIS A 1 403 ? -6.301 19.266 33.456 1.00 75.00 403 HIS A O 1
ATOM 3043 N N . ASP A 1 404 ? -7.114 18.674 31.453 1.00 77.38 404 ASP A N 1
ATOM 3044 C CA . ASP A 1 404 ? -8.448 19.243 31.661 1.00 77.38 404 ASP A CA 1
ATOM 3045 C C . ASP A 1 404 ? -9.233 18.454 32.729 1.00 77.38 404 ASP A C 1
ATOM 3047 O O . ASP A 1 404 ? -9.819 19.053 33.636 1.00 77.38 404 ASP A O 1
ATOM 3051 N N . ILE A 1 405 ? -9.166 17.114 32.693 1.00 68.31 405 ILE A N 1
ATOM 3052 C CA . ILE A 1 405 ? -9.784 16.231 33.705 1.00 68.31 405 ILE A CA 1
ATOM 3053 C C . ILE A 1 405 ? -9.133 16.430 35.084 1.00 68.31 405 ILE A C 1
ATOM 3055 O O . ILE A 1 405 ? -9.820 16.600 36.098 1.00 68.31 405 ILE A O 1
ATOM 3059 N N . LEU A 1 406 ? -7.797 16.433 35.136 1.00 73.19 406 LEU A N 1
ATOM 3060 C CA . LEU A 1 406 ? -7.046 16.614 36.381 1.00 73.19 406 LEU A CA 1
ATOM 3061 C C . LEU A 1 406 ? -7.197 18.029 36.944 1.00 73.19 406 LEU A C 1
ATOM 3063 O O . LEU A 1 406 ? -7.359 18.196 38.152 1.00 73.19 406 LEU A O 1
ATOM 3067 N N . GLY A 1 407 ? -7.145 19.042 36.081 1.00 75.88 407 GLY A N 1
ATOM 3068 C CA . GLY A 1 407 ? -7.144 20.452 36.457 1.00 75.88 407 GLY A CA 1
ATOM 3069 C C . GLY A 1 407 ? -8.411 20.862 37.199 1.00 75.88 407 GLY A C 1
ATOM 3070 O O . GLY A 1 407 ? -8.327 21.528 38.234 1.00 75.88 407 GLY A O 1
ATOM 3071 N N . HIS A 1 408 ? -9.579 20.415 36.730 1.00 72.38 408 HIS A N 1
ATOM 3072 C CA . HIS A 1 408 ? -10.846 20.709 37.399 1.00 72.38 408 HIS A CA 1
ATOM 3073 C C . HIS A 1 408 ? -10.912 20.071 38.797 1.00 72.38 408 HIS A C 1
ATOM 3075 O O . HIS A 1 408 ? -11.180 20.756 39.786 1.00 72.38 408 HIS A O 1
ATOM 3081 N N . SER A 1 409 ? -10.568 18.786 38.897 1.00 77.50 409 SER A N 1
ATOM 3082 C CA . SER A 1 409 ? -10.659 18.022 40.146 1.00 77.50 409 SER A CA 1
ATOM 3083 C C . SER A 1 409 ? -9.643 18.478 41.201 1.00 77.50 409 SER A C 1
ATOM 3085 O O . SER A 1 409 ? -10.002 18.688 42.358 1.00 77.50 409 SER A O 1
ATOM 3087 N N . LEU A 1 410 ? -8.384 18.718 40.809 1.00 82.94 410 LEU A N 1
ATOM 3088 C CA . LEU A 1 410 ? -7.329 19.208 41.709 1.00 82.94 410 LEU A CA 1
ATOM 3089 C C . LEU A 1 410 ? -7.627 20.611 42.249 1.00 82.94 410 LEU A C 1
ATOM 3091 O O . LEU A 1 410 ? -7.305 20.906 43.400 1.00 82.94 410 LEU A O 1
ATOM 3095 N N . THR A 1 411 ? -8.266 21.472 41.453 1.00 84.88 411 THR A N 1
ATOM 3096 C CA . THR A 1 411 ? -8.659 22.818 41.898 1.00 84.88 411 THR A CA 1
ATOM 3097 C C . THR A 1 411 ? -9.720 22.733 42.995 1.00 84.88 411 THR A C 1
ATOM 3099 O O . THR A 1 411 ? -9.577 23.368 44.039 1.00 84.88 411 THR A O 1
ATOM 3102 N N . VAL A 1 412 ? -10.749 21.901 42.808 1.00 83.88 412 VAL A N 1
ATOM 3103 C CA . VAL A 1 412 ? -11.808 21.706 43.813 1.00 83.88 412 VAL A CA 1
ATOM 3104 C C . VAL A 1 412 ? -11.258 21.054 45.084 1.00 83.88 412 VAL A C 1
ATOM 3106 O O . VAL A 1 412 ? -11.572 21.519 46.178 1.00 83.88 412 VAL A O 1
ATOM 3109 N N . ILE A 1 413 ? -10.390 20.042 44.956 1.00 86.75 413 ILE A N 1
ATOM 3110 C CA . ILE A 1 413 ? -9.707 19.403 46.095 1.00 86.75 413 ILE A CA 1
ATOM 3111 C C . ILE A 1 413 ? -8.917 20.436 46.899 1.00 86.75 413 ILE A C 1
ATOM 3113 O O . ILE A 1 413 ? -9.009 20.460 48.123 1.00 86.75 413 ILE A O 1
ATOM 3117 N N . THR A 1 414 ? -8.179 21.317 46.219 1.00 85.75 414 THR A N 1
ATOM 3118 C CA . THR A 1 414 ? -7.358 22.349 46.867 1.00 85.75 414 THR A CA 1
ATOM 3119 C C . THR A 1 414 ? -8.230 23.351 47.630 1.00 85.75 414 THR A C 1
ATOM 3121 O O . THR A 1 414 ? -7.960 23.646 48.792 1.00 85.75 414 THR A O 1
ATOM 3124 N N . ILE A 1 415 ? -9.322 23.821 47.019 1.00 89.06 415 ILE A N 1
ATOM 3125 C CA . ILE A 1 415 ? -10.260 24.764 47.649 1.00 89.06 415 ILE A CA 1
ATOM 3126 C C . ILE A 1 415 ? -10.962 24.125 48.859 1.00 89.06 415 ILE A C 1
ATOM 3128 O O . ILE A 1 415 ? -11.065 24.759 49.911 1.00 89.06 415 ILE A O 1
ATOM 3132 N N . LYS A 1 416 ? -11.419 22.869 48.747 1.00 86.38 416 LYS A N 1
ATOM 3133 C CA . LYS A 1 416 ? -12.042 22.141 49.867 1.00 86.38 416 LYS A CA 1
ATOM 3134 C C . LYS A 1 416 ? -11.043 21.841 50.985 1.00 86.38 416 LYS A C 1
ATOM 3136 O O . LYS A 1 416 ? -11.404 21.971 52.149 1.00 86.38 416 LYS A O 1
ATOM 3141 N N . ALA A 1 417 ? -9.785 21.530 50.662 1.00 89.88 417 ALA A N 1
ATOM 3142 C CA . ALA A 1 417 ? -8.727 21.353 51.658 1.00 89.88 417 ALA A CA 1
ATOM 3143 C C . ALA A 1 417 ? -8.484 22.640 52.460 1.00 89.88 417 ALA A C 1
ATOM 3145 O O . ALA A 1 417 ? -8.406 22.604 53.688 1.00 89.88 417 ALA A O 1
ATOM 3146 N N . GLU A 1 418 ? -8.398 23.786 51.776 1.00 90.31 418 GLU A N 1
ATOM 3147 C CA . GLU A 1 418 ? -8.250 25.089 52.430 1.00 90.31 418 GLU A CA 1
ATOM 3148 C C . GLU A 1 418 ? -9.452 25.422 53.320 1.00 90.31 418 GLU A C 1
ATOM 3150 O O . GLU A 1 418 ? -9.272 25.924 54.433 1.00 90.31 418 GLU A O 1
ATOM 3155 N N . LEU A 1 419 ? -10.671 25.132 52.855 1.00 90.56 419 LEU A N 1
ATOM 3156 C CA . LEU A 1 419 ? -11.898 25.336 53.623 1.00 90.56 419 LEU A CA 1
ATOM 3157 C C . LEU A 1 419 ? -11.945 24.437 54.864 1.00 90.56 419 LEU A C 1
ATOM 3159 O O . LEU A 1 419 ? -12.189 24.939 55.960 1.00 90.56 419 LEU A O 1
ATOM 3163 N N . ALA A 1 420 ? -11.662 23.142 54.711 1.00 91.38 420 ALA A N 1
ATOM 3164 C CA . ALA A 1 420 ? -11.603 22.193 55.817 1.00 91.38 420 ALA A CA 1
ATOM 3165 C C . ALA A 1 420 ? -10.597 22.651 56.880 1.00 91.38 420 ALA A C 1
ATOM 3167 O O . ALA A 1 420 ? -10.929 22.686 58.062 1.00 91.38 420 ALA A O 1
ATOM 3168 N N . ASN A 1 421 ? -9.409 23.101 56.458 1.00 89.12 421 ASN A N 1
ATOM 3169 C CA . ASN A 1 421 ? -8.370 23.586 57.365 1.00 89.12 421 ASN A CA 1
ATOM 3170 C C . ASN A 1 421 ? -8.800 24.846 58.140 1.00 89.12 421 ASN A C 1
ATOM 3172 O O . ASN A 1 421 ? -8.505 24.974 59.323 1.00 89.12 421 ASN A O 1
ATOM 3176 N N . ARG A 1 422 ? -9.546 25.765 57.507 1.00 90.19 422 ARG A N 1
ATOM 3177 C CA . ARG A 1 422 ? -10.104 26.952 58.187 1.00 90.19 422 ARG A CA 1
ATOM 3178 C C . ARG A 1 422 ? -11.238 26.617 59.159 1.00 90.19 422 ARG A C 1
ATOM 3180 O O . ARG A 1 422 ? -11.492 27.399 60.070 1.00 90.19 422 ARG A O 1
ATOM 3187 N N . LEU A 1 423 ? -11.934 25.500 58.951 1.00 91.50 423 LEU A N 1
ATOM 3188 C CA . LEU A 1 423 ? -13.058 25.070 59.784 1.00 91.50 423 LEU A CA 1
ATOM 3189 C C . LEU A 1 423 ? -12.630 24.246 61.007 1.00 91.50 423 LEU A C 1
ATOM 3191 O O . LEU A 1 423 ? -13.437 24.112 61.921 1.00 91.50 423 LEU A O 1
ATOM 3195 N N . LEU A 1 424 ? -11.388 23.750 61.077 1.00 89.81 424 LEU A N 1
ATOM 3196 C CA . LEU A 1 424 ? -10.907 22.897 62.179 1.00 89.81 424 LEU A CA 1
ATOM 3197 C C . LEU A 1 424 ? -11.098 23.517 63.572 1.00 89.81 424 LEU A C 1
ATOM 3199 O O . LEU A 1 424 ? -11.477 22.810 64.503 1.00 89.81 424 LEU A O 1
ATOM 3203 N N . ASP A 1 425 ? -10.893 24.830 63.690 1.00 86.50 425 ASP A N 1
ATOM 3204 C CA . ASP A 1 425 ? -10.999 25.559 64.961 1.00 86.50 425 ASP A CA 1
ATOM 3205 C C . ASP A 1 425 ? -12.392 26.175 65.200 1.00 86.50 425 ASP A C 1
ATOM 3207 O O . ASP A 1 425 ? -12.639 26.761 66.254 1.00 86.50 425 ASP A O 1
ATOM 3211 N N . VAL A 1 426 ? -13.306 26.076 64.224 1.00 90.75 426 VAL A N 1
ATOM 3212 C CA . VAL A 1 426 ? -14.619 26.750 64.240 1.00 90.75 426 VAL A CA 1
ATOM 3213 C C . VAL A 1 426 ? -15.775 25.751 64.285 1.00 90.75 426 VAL A C 1
ATOM 3215 O O . VAL A 1 426 ? -16.687 25.903 65.094 1.00 90.75 426 VAL A O 1
ATOM 3218 N N . ASP A 1 427 ? -15.751 24.741 63.415 1.00 91.38 427 ASP A N 1
ATOM 3219 C CA . ASP A 1 427 ? -16.806 23.740 63.245 1.00 91.38 427 ASP A CA 1
ATOM 3220 C C . ASP A 1 427 ? -16.193 22.415 62.756 1.00 91.38 427 ASP A C 1
ATOM 3222 O O . ASP A 1 427 ? -16.020 22.168 61.558 1.00 91.38 427 ASP A O 1
ATOM 3226 N N . ILE A 1 428 ? -15.840 21.563 63.722 1.00 91.56 428 ILE A N 1
ATOM 3227 C CA . ILE A 1 428 ? -15.101 20.317 63.485 1.00 91.56 428 ILE A CA 1
ATOM 3228 C C . ILE A 1 428 ? -15.933 19.269 62.728 1.00 91.56 428 ILE A C 1
ATOM 3230 O O . ILE A 1 428 ? -15.382 18.472 61.969 1.00 91.56 428 ILE A O 1
ATOM 3234 N N . GLU A 1 429 ? -17.256 19.272 62.916 1.00 87.31 429 GLU A N 1
ATOM 3235 C CA . GLU A 1 429 ? -18.190 18.373 62.224 1.00 87.31 429 GLU A CA 1
ATOM 3236 C C . GLU A 1 429 ? -18.256 18.739 60.740 1.00 87.31 429 GLU A C 1
ATOM 3238 O O . GLU A 1 429 ? -18.149 17.881 59.862 1.00 87.31 429 GLU A O 1
ATOM 3243 N N . ARG A 1 430 ? -18.339 20.038 60.443 1.00 84.00 430 ARG A N 1
ATOM 3244 C CA . ARG A 1 430 ? -18.334 20.531 59.066 1.00 84.00 430 ARG A CA 1
ATOM 3245 C C . ARG A 1 430 ? -16.975 20.348 58.393 1.00 84.00 430 ARG A C 1
ATOM 3247 O O . ARG A 1 430 ? -16.938 19.975 57.226 1.00 84.00 430 ARG A O 1
ATOM 3254 N N . ALA A 1 431 ? -15.873 20.517 59.127 1.00 90.00 431 ALA A N 1
ATOM 3255 C CA . ALA A 1 431 ? -14.529 20.200 58.640 1.00 90.00 431 ALA A CA 1
ATOM 3256 C C . ALA A 1 431 ? -14.367 18.708 58.288 1.00 90.00 431 ALA A C 1
ATOM 3258 O O . ALA A 1 431 ? -13.776 18.390 57.258 1.00 90.00 431 ALA A O 1
ATOM 3259 N N . ARG A 1 432 ? -14.924 17.791 59.098 1.00 87.94 432 ARG A N 1
ATOM 3260 C CA . ARG A 1 432 ? -14.953 16.350 58.786 1.00 87.94 432 ARG A CA 1
ATOM 3261 C C . ARG A 1 432 ? -15.709 16.050 57.496 1.00 87.94 432 ARG A C 1
ATOM 3263 O O . ARG A 1 432 ? -15.178 15.335 56.657 1.00 87.94 432 ARG A O 1
ATOM 3270 N N . ASN A 1 433 ? -16.889 16.640 57.306 1.00 85.12 433 ASN A N 1
ATOM 3271 C CA . ASN A 1 433 ? -17.666 16.449 56.076 1.00 85.12 433 ASN A CA 1
ATOM 3272 C C . ASN A 1 433 ? -16.907 16.934 54.828 1.00 85.12 433 ASN A C 1
ATOM 3274 O O . ASN A 1 433 ? -16.925 16.264 53.799 1.00 85.12 433 ASN A O 1
ATOM 3278 N N . GLU A 1 434 ? -16.198 18.064 54.919 1.00 87.56 434 GLU A N 1
ATOM 3279 C CA . GLU A 1 434 ? -15.365 18.559 53.813 1.00 87.56 434 GLU A CA 1
ATOM 3280 C C . GLU A 1 434 ? -14.159 17.643 53.521 1.00 87.56 434 GLU A C 1
ATOM 3282 O O . GLU A 1 434 ? -13.773 17.495 52.360 1.00 87.56 434 GLU A O 1
ATOM 3287 N N . LEU A 1 435 ? -13.580 16.997 54.542 1.00 86.56 435 LEU A N 1
ATOM 3288 C CA . LEU A 1 435 ? -12.506 16.006 54.377 1.00 86.56 435 LEU A CA 1
ATOM 3289 C C . LEU A 1 435 ? -13.008 14.694 53.750 1.00 86.56 435 LEU A C 1
ATOM 3291 O O . LEU A 1 435 ? -12.339 14.161 52.865 1.00 86.56 435 LEU A O 1
ATOM 3295 N N . ASP A 1 436 ? -14.188 14.209 54.144 1.00 84.50 436 ASP A N 1
ATOM 3296 C CA . ASP A 1 436 ? -14.819 13.023 53.544 1.00 84.50 436 ASP A CA 1
ATOM 3297 C C . ASP A 1 436 ? -15.192 13.268 52.070 1.00 84.50 436 ASP A C 1
ATOM 3299 O O . ASP A 1 436 ? -15.023 12.398 51.209 1.00 84.50 436 ASP A O 1
ATOM 3303 N N . ASP A 1 437 ? -15.670 14.474 51.752 1.00 82.00 437 ASP A N 1
ATOM 3304 C CA . ASP A 1 437 ? -15.904 14.910 50.374 1.00 82.00 437 ASP A CA 1
ATOM 3305 C C . ASP A 1 437 ? -14.603 14.972 49.569 1.00 82.00 437 ASP A C 1
ATOM 3307 O O . ASP A 1 437 ? -14.575 14.535 48.418 1.00 82.00 437 ASP A O 1
ATOM 3311 N N . LEU A 1 438 ? -13.520 15.486 50.159 1.00 85.50 438 LEU A N 1
ATOM 3312 C CA . LEU A 1 438 ? -12.206 15.553 49.520 1.00 85.50 438 LEU A CA 1
ATOM 3313 C C . LEU A 1 438 ? -11.669 14.155 49.196 1.00 85.50 438 LEU A C 1
ATOM 3315 O O . LEU A 1 438 ? -11.173 13.927 48.089 1.00 85.50 438 LEU A O 1
ATOM 3319 N N . GLU A 1 439 ? -11.793 13.209 50.129 1.00 80.75 439 GLU A N 1
ATOM 3320 C CA . GLU A 1 439 ? -11.378 11.823 49.913 1.00 80.75 439 GLU A CA 1
ATOM 3321 C C . GLU A 1 439 ? -12.158 11.181 48.758 1.00 80.75 439 GLU A C 1
ATOM 3323 O O . GLU A 1 439 ? -11.569 10.519 47.898 1.00 80.75 439 GLU A O 1
ATOM 3328 N N . ARG A 1 440 ? -13.471 11.423 48.697 1.00 78.75 440 ARG A N 1
ATOM 3329 C CA . ARG A 1 440 ? -14.346 10.927 47.629 1.00 78.75 440 ARG A CA 1
ATOM 3330 C C . ARG A 1 440 ? -13.977 11.523 46.271 1.00 78.75 440 ARG A C 1
ATOM 3332 O O . ARG A 1 440 ? -13.732 10.769 45.335 1.00 78.75 440 ARG A O 1
ATOM 3339 N N . LEU A 1 441 ? -13.824 12.849 46.197 1.00 80.69 441 LEU A N 1
ATOM 3340 C CA . LEU A 1 441 ? -13.467 13.563 44.965 1.00 80.69 441 LEU A CA 1
ATOM 3341 C C . LEU A 1 441 ? -12.101 13.122 44.418 1.00 80.69 441 LEU A C 1
ATOM 3343 O O . LEU A 1 441 ? -11.919 12.986 43.211 1.00 80.69 441 LEU A O 1
ATOM 3347 N N . SER A 1 442 ? -11.138 12.869 45.309 1.00 81.12 442 SER A N 1
ATOM 3348 C CA . SER A 1 442 ? -9.818 12.336 44.955 1.00 81.12 442 SER A CA 1
ATOM 3349 C C . SER A 1 442 ? -9.913 10.929 44.355 1.00 81.12 442 SER A C 1
ATOM 3351 O O . SER A 1 442 ? -9.270 10.630 43.344 1.00 81.12 442 SER A O 1
ATOM 3353 N N . ARG A 1 443 ? -10.750 10.066 44.945 1.00 76.69 443 ARG A N 1
ATOM 3354 C CA . ARG A 1 443 ? -10.968 8.693 44.473 1.00 76.69 443 ARG A CA 1
ATOM 3355 C C . ARG A 1 443 ? -11.650 8.660 43.101 1.00 76.69 443 ARG A C 1
ATOM 3357 O O . ARG A 1 443 ? -11.219 7.883 42.248 1.00 76.69 443 ARG A O 1
ATOM 3364 N N . ASP A 1 444 ? -12.636 9.527 42.884 1.00 70.88 444 ASP A N 1
ATOM 3365 C CA . ASP A 1 444 ? -13.348 9.663 41.609 1.00 70.88 444 ASP A CA 1
ATOM 3366 C C . ASP A 1 444 ? -12.418 10.207 40.510 1.00 70.88 444 ASP A C 1
ATOM 3368 O O . ASP A 1 444 ? -12.294 9.601 39.447 1.00 70.88 444 ASP A O 1
ATOM 3372 N N . ALA A 1 445 ? -11.632 11.250 40.802 1.00 73.12 445 ALA A N 1
ATOM 3373 C CA . ALA A 1 445 ? -10.663 11.806 39.854 1.00 73.12 445 ALA A CA 1
ATOM 3374 C C . ALA A 1 445 ? -9.581 10.790 39.430 1.00 73.12 445 ALA A C 1
ATOM 3376 O O . ALA A 1 445 ? -9.177 10.733 38.267 1.00 73.12 445 ALA A O 1
ATOM 3377 N N . LEU A 1 446 ? -9.112 9.951 40.361 1.00 75.50 446 LEU A N 1
ATOM 3378 C CA . LEU A 1 446 ? -8.183 8.854 40.064 1.00 75.50 446 LEU A CA 1
ATOM 3379 C C . LEU A 1 446 ? -8.817 7.767 39.183 1.00 75.50 446 LEU A C 1
ATOM 3381 O O . LEU A 1 446 ? -8.121 7.179 38.348 1.00 75.50 446 LEU A O 1
ATOM 3385 N N . ALA A 1 447 ? -10.109 7.485 39.365 1.00 66.31 447 ALA A N 1
ATOM 3386 C CA . ALA A 1 447 ? -10.849 6.541 38.535 1.00 66.31 447 ALA A CA 1
ATOM 3387 C C . ALA A 1 447 ? -11.041 7.080 37.109 1.00 66.31 447 ALA A C 1
ATOM 3389 O O . ALA A 1 447 ? -10.802 6.338 36.154 1.00 66.31 447 ALA A O 1
ATOM 3390 N N . ASP A 1 448 ? -11.354 8.367 36.960 1.00 65.19 448 ASP A N 1
ATOM 3391 C CA . ASP A 1 448 ? -11.509 9.030 35.660 1.00 65.19 448 ASP A CA 1
ATOM 3392 C C . ASP A 1 448 ? -10.200 9.042 34.862 1.00 65.19 448 ASP A C 1
ATOM 3394 O O . ASP A 1 448 ? -10.184 8.691 33.682 1.00 65.19 448 ASP A O 1
ATOM 3398 N N . VAL A 1 449 ? -9.069 9.343 35.511 1.00 69.81 449 VAL A N 1
ATOM 3399 C CA . VAL A 1 449 ? -7.741 9.274 34.874 1.00 69.81 449 VAL A CA 1
ATOM 3400 C C . VAL A 1 449 ? -7.402 7.847 34.453 1.00 69.81 449 VAL A C 1
ATOM 3402 O O . VAL A 1 449 ? -6.887 7.631 33.356 1.00 69.81 449 VAL A O 1
ATOM 3405 N N . ARG A 1 450 ? -7.690 6.852 35.301 1.00 64.88 450 ARG A N 1
ATOM 3406 C CA . ARG A 1 450 ? -7.441 5.444 34.968 1.00 64.88 450 ARG A CA 1
ATOM 3407 C C . ARG A 1 450 ? -8.307 4.995 33.792 1.00 64.88 450 ARG A C 1
ATOM 3409 O O . ARG A 1 450 ? -7.785 4.356 32.886 1.00 64.88 450 ARG A O 1
ATOM 3416 N N . SER A 1 451 ? -9.581 5.378 33.778 1.00 59.19 451 SER A N 1
ATOM 3417 C CA . SER A 1 451 ? -10.521 5.107 32.687 1.00 59.19 451 SER A CA 1
ATOM 3418 C C 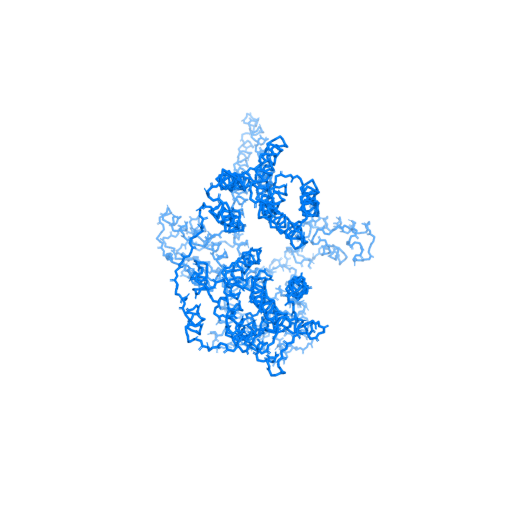. SER A 1 451 ? -10.068 5.754 31.374 1.00 59.19 451 SER A C 1
ATOM 3420 O O . SER A 1 451 ? -9.996 5.077 30.349 1.00 59.19 451 SER A O 1
ATOM 3422 N N . ALA A 1 452 ? -9.646 7.023 31.411 1.00 62.03 452 ALA A N 1
ATOM 3423 C CA . ALA A 1 452 ? -9.097 7.722 30.252 1.00 62.03 452 ALA A CA 1
ATOM 3424 C C . ALA A 1 452 ? -7.841 7.017 29.710 1.00 62.03 452 ALA A C 1
ATOM 3426 O O . ALA A 1 452 ? -7.757 6.725 28.521 1.00 62.03 452 ALA A O 1
ATOM 3427 N N . VAL A 1 453 ? -6.887 6.663 30.580 1.00 63.56 453 VAL A N 1
ATOM 3428 C CA . VAL A 1 453 ? -5.649 5.958 30.196 1.00 63.56 453 VAL A CA 1
ATOM 3429 C C . VAL A 1 453 ? -5.916 4.542 29.666 1.00 63.56 453 VAL A C 1
ATOM 3431 O O . VAL A 1 453 ? -5.237 4.098 28.738 1.00 63.56 453 VAL A O 1
ATOM 3434 N N . GLU A 1 454 ? -6.891 3.822 30.224 1.00 60.44 454 GLU A N 1
ATOM 3435 C CA . GLU A 1 454 ? -7.281 2.487 29.757 1.00 60.44 454 GLU A CA 1
ATOM 3436 C C . GLU A 1 454 ? -8.014 2.528 28.413 1.00 60.44 454 GLU A C 1
ATOM 3438 O O . GLU A 1 454 ? -7.730 1.693 27.551 1.00 60.44 454 GLU A O 1
ATOM 3443 N N . GLY A 1 455 ? -8.860 3.538 28.188 1.00 54.78 455 GLY A N 1
ATOM 3444 C CA . GLY A 1 455 ? -9.488 3.798 26.891 1.00 54.78 455 GLY A CA 1
ATOM 3445 C C . GLY A 1 455 ? -8.471 3.979 25.756 1.00 54.78 455 GLY A C 1
ATOM 3446 O O . GLY A 1 455 ? -8.751 3.607 24.620 1.00 54.78 455 GLY A O 1
ATOM 3447 N N . PHE A 1 456 ? -7.257 4.455 26.064 1.00 53.59 456 PHE A N 1
ATOM 3448 C CA . PHE A 1 456 ? -6.187 4.653 25.080 1.00 53.59 456 PHE A CA 1
ATOM 3449 C C . PHE A 1 456 ? -5.332 3.411 24.773 1.00 53.59 456 PHE A C 1
ATOM 3451 O O . PHE A 1 456 ? -4.623 3.414 23.767 1.00 53.59 456 PHE A O 1
ATOM 3458 N N . ARG A 1 457 ? -5.343 2.353 25.600 1.00 48.34 457 ARG A N 1
ATOM 3459 C CA . ARG A 1 457 ? -4.478 1.166 25.388 1.00 48.34 457 ARG A CA 1
ATOM 3460 C C . ARG A 1 457 ? -5.154 -0.026 24.714 1.00 48.34 457 ARG A C 1
ATOM 3462 O O . ARG A 1 457 ? -4.443 -0.960 24.354 1.00 48.34 457 ARG A O 1
ATOM 3469 N N . GLY A 1 458 ? -6.466 0.026 24.490 1.00 55.75 458 GLY A N 1
ATOM 3470 C CA . GLY A 1 458 ? -7.238 -1.095 23.952 1.00 55.75 458 GLY A CA 1
ATOM 3471 C C . GLY A 1 458 ? -7.276 -2.290 24.916 1.00 55.75 458 GLY A C 1
ATOM 3472 O O . GLY A 1 458 ? -6.306 -2.598 25.610 1.00 55.75 458 GLY A O 1
ATOM 3473 N N . ILE A 1 459 ? -8.413 -2.981 24.994 1.00 69.69 459 ILE A N 1
ATOM 3474 C CA . ILE A 1 459 ? -8.560 -4.161 25.857 1.00 69.69 459 ILE A CA 1
ATOM 3475 C C . ILE A 1 459 ? -8.221 -5.437 25.068 1.00 69.69 459 ILE A C 1
ATOM 3477 O O . ILE A 1 459 ? -8.546 -5.561 23.888 1.00 69.69 459 ILE A O 1
ATOM 3481 N N . SER A 1 460 ? -7.541 -6.394 25.705 1.00 76.94 460 SER A N 1
ATOM 3482 C CA . SER A 1 460 ? -7.082 -7.634 25.066 1.00 76.94 460 SER A CA 1
ATOM 3483 C C . SER A 1 460 ? -7.488 -8.847 25.894 1.00 76.94 460 SER A C 1
ATOM 3485 O O . SER A 1 460 ? -7.108 -8.964 27.056 1.00 76.94 460 SER A O 1
ATOM 3487 N N . LEU A 1 461 ? -8.233 -9.772 25.285 1.00 81.31 461 LEU A N 1
ATOM 3488 C CA . LEU A 1 461 ? -8.798 -10.942 25.965 1.00 81.31 461 LEU A CA 1
ATOM 3489 C C . LEU A 1 461 ? -7.745 -11.838 26.657 1.00 81.31 461 LEU A C 1
ATOM 3491 O O . LEU A 1 461 ? -7.933 -12.136 27.838 1.00 81.31 461 LEU A O 1
ATOM 3495 N N . PRO A 1 462 ? -6.615 -12.215 26.020 1.00 78.19 462 PRO A N 1
ATOM 3496 C CA . PRO A 1 462 ? -5.569 -12.984 26.701 1.00 78.19 462 PRO A CA 1
ATOM 3497 C C . PRO A 1 462 ? -4.972 -12.262 27.916 1.00 78.19 462 PRO A C 1
ATOM 3499 O O . PRO A 1 462 ? -4.645 -12.894 28.919 1.00 78.19 462 PRO A O 1
ATOM 3502 N N . VAL A 1 463 ? -4.843 -10.933 27.838 1.00 77.56 463 VAL A N 1
ATOM 3503 C CA . VAL A 1 463 ? -4.304 -10.114 28.933 1.00 77.56 463 VAL A CA 1
ATOM 3504 C C . VAL A 1 463 ? -5.294 -10.052 30.094 1.00 77.56 463 VAL A C 1
ATOM 3506 O O . VAL A 1 463 ? -4.885 -10.184 31.245 1.00 77.56 463 VAL A O 1
ATOM 3509 N N . GLU A 1 464 ? -6.589 -9.901 29.813 1.00 86.56 464 GLU A N 1
ATOM 3510 C CA . GLU A 1 464 ? -7.619 -9.867 30.856 1.00 86.56 464 GLU A CA 1
ATOM 3511 C C . GLU A 1 464 ? -7.787 -11.211 31.568 1.00 86.56 464 GLU A C 1
ATOM 3513 O O . GLU A 1 464 ? -7.968 -11.228 32.780 1.00 86.56 464 GLU A O 1
ATOM 3518 N N . ILE A 1 465 ? -7.631 -12.338 30.871 1.00 88.31 465 ILE A N 1
ATOM 3519 C CA . ILE A 1 465 ? -7.617 -13.665 31.508 1.00 88.31 465 ILE A CA 1
ATOM 3520 C C . ILE A 1 465 ? -6.426 -13.827 32.456 1.00 88.31 465 ILE A C 1
ATOM 3522 O O . ILE A 1 465 ? -6.582 -14.329 33.571 1.00 88.31 465 ILE A O 1
ATOM 3526 N N . ALA A 1 466 ? -5.235 -13.382 32.044 1.00 81.44 466 ALA A N 1
ATOM 3527 C CA . ALA A 1 466 ? -4.057 -13.422 32.907 1.00 81.44 466 ALA A CA 1
ATOM 3528 C C . ALA A 1 466 ? -4.250 -12.549 34.160 1.00 81.44 466 ALA A C 1
ATOM 3530 O O . ALA A 1 466 ? -3.980 -12.998 35.274 1.00 81.44 466 ALA A O 1
ATOM 3531 N N . ARG A 1 467 ? -4.798 -11.337 33.990 1.00 83.19 467 ARG A N 1
ATOM 3532 C CA . ARG A 1 467 ? -5.132 -10.426 35.097 1.00 83.19 467 ARG A CA 1
ATOM 3533 C C . ARG A 1 467 ? -6.199 -10.993 36.025 1.00 83.19 467 ARG A C 1
ATOM 3535 O O . ARG A 1 467 ? -6.079 -10.849 37.237 1.00 83.19 467 ARG A O 1
ATOM 3542 N N . ALA A 1 468 ? -7.219 -11.645 35.474 1.00 88.81 468 ALA A N 1
ATOM 3543 C CA . ALA A 1 468 ? -8.263 -12.296 36.251 1.00 88.81 468 ALA A CA 1
ATOM 3544 C C . ALA A 1 468 ? -7.680 -13.359 37.189 1.00 88.81 468 ALA A C 1
ATOM 3546 O O . ALA A 1 468 ? -7.969 -13.350 38.384 1.00 88.81 468 ALA A O 1
ATOM 3547 N N . ARG A 1 469 ? -6.793 -14.217 36.669 1.00 89.56 469 ARG A N 1
ATOM 3548 C CA . ARG A 1 469 ? -6.093 -15.236 37.462 1.00 89.56 469 ARG A CA 1
ATOM 3549 C C . ARG A 1 469 ? -5.260 -14.620 38.588 1.00 89.56 469 ARG A C 1
ATOM 3551 O O . ARG A 1 469 ? -5.295 -15.110 39.712 1.00 89.56 469 ARG A O 1
ATOM 3558 N N . GLU A 1 470 ? -4.521 -13.547 38.311 1.00 85.06 470 GLU A N 1
ATOM 3559 C CA . GLU A 1 470 ? -3.749 -12.841 39.342 1.00 85.06 470 GLU A CA 1
ATOM 3560 C C . GLU A 1 470 ? -4.648 -12.223 40.420 1.00 85.06 470 GLU A C 1
ATOM 3562 O O . GLU A 1 470 ? -4.362 -12.369 41.608 1.00 85.06 470 GLU A O 1
ATOM 3567 N N . ALA A 1 471 ? -5.750 -11.580 40.025 1.00 86.06 471 ALA A N 1
ATOM 3568 C CA . ALA A 1 471 ? -6.687 -10.945 40.947 1.00 86.06 471 ALA A CA 1
ATOM 3569 C C . ALA A 1 471 ? -7.396 -11.961 41.860 1.00 86.06 471 ALA A C 1
ATOM 3571 O O . ALA A 1 471 ? -7.476 -11.735 43.067 1.00 86.06 471 ALA A O 1
ATOM 3572 N N . LEU A 1 472 ? -7.857 -13.092 41.311 1.00 89.88 472 LEU A N 1
ATOM 3573 C CA . LEU A 1 472 ? -8.498 -14.165 42.082 1.00 89.88 472 LEU A CA 1
ATOM 3574 C C . LEU A 1 472 ? -7.519 -14.807 43.075 1.00 89.88 472 LEU A C 1
ATOM 3576 O O . LEU A 1 472 ? -7.836 -14.935 44.257 1.00 89.88 472 LEU A O 1
ATOM 3580 N N . ARG A 1 473 ? -6.286 -15.101 42.637 1.00 88.44 473 ARG A N 1
ATOM 3581 C CA . ARG A 1 473 ? -5.231 -15.638 43.514 1.00 88.44 473 ARG A CA 1
ATOM 3582 C C . ARG A 1 473 ? -4.850 -14.678 44.633 1.00 88.44 473 ARG A C 1
ATOM 3584 O O . ARG A 1 473 ? -4.669 -15.114 45.765 1.00 88.44 473 ARG A O 1
ATOM 3591 N N . ALA A 1 474 ? -4.738 -13.383 44.335 1.00 85.12 474 ALA A N 1
ATOM 3592 C CA . ALA A 1 474 ? -4.446 -12.362 45.340 1.00 85.12 474 ALA A CA 1
ATOM 3593 C C . ALA A 1 474 ? -5.575 -12.224 46.376 1.00 85.12 474 ALA A C 1
ATOM 3595 O O . ALA A 1 474 ? -5.304 -11.925 47.537 1.00 85.12 474 ALA A O 1
ATOM 3596 N N . ALA A 1 475 ? -6.821 -12.471 45.966 1.00 86.31 475 ALA A N 1
ATOM 3597 C CA . ALA A 1 475 ? -7.985 -12.499 46.846 1.00 86.31 475 ALA A CA 1
ATOM 3598 C C . ALA A 1 475 ? -8.152 -13.829 47.612 1.00 86.31 475 ALA A C 1
ATOM 3600 O O . ALA A 1 475 ? -9.025 -13.918 48.471 1.00 86.31 475 ALA A O 1
ATOM 3601 N N . GLY A 1 476 ? -7.328 -14.848 47.334 1.00 87.56 476 GLY A N 1
ATOM 3602 C CA . GLY A 1 476 ? -7.426 -16.170 47.961 1.00 87.56 476 GLY A CA 1
ATOM 3603 C C . GLY A 1 476 ? -8.604 -17.018 47.467 1.00 87.56 476 GLY A C 1
ATOM 3604 O O . GLY A 1 476 ? -9.024 -17.925 48.179 1.00 87.56 476 GLY A O 1
ATOM 3605 N N . ILE A 1 477 ? -9.133 -16.722 46.277 1.00 91.38 477 ILE A N 1
ATOM 3606 C CA . ILE A 1 477 ? -10.255 -17.431 45.647 1.00 91.38 477 ILE A CA 1
ATOM 3607 C C . ILE A 1 477 ? -9.689 -18.513 44.722 1.00 91.38 477 ILE A C 1
ATOM 3609 O O . ILE A 1 477 ? -8.790 -18.234 43.925 1.00 91.38 477 ILE A O 1
ATOM 3613 N N . GLU A 1 478 ? -10.201 -19.741 44.813 1.00 89.44 478 GLU A N 1
ATOM 3614 C CA . GLU A 1 478 ? -9.806 -20.831 43.917 1.00 89.44 478 GLU A CA 1
ATOM 3615 C C . GLU A 1 478 ? -10.307 -20.554 42.489 1.00 89.44 478 GLU A C 1
ATOM 3617 O O . GLU A 1 478 ? -11.486 -20.254 42.282 1.00 89.44 478 GLU A O 1
ATOM 3622 N N . ASP A 1 479 ? -9.395 -20.611 41.510 1.00 88.50 479 ASP A N 1
ATOM 3623 C CA . ASP A 1 479 ? -9.637 -20.184 40.129 1.00 88.50 479 ASP A CA 1
ATOM 3624 C C . ASP A 1 479 ? -9.744 -21.369 39.151 1.00 88.50 479 ASP A C 1
ATOM 3626 O O . ASP A 1 479 ? -8.837 -22.196 39.063 1.00 88.50 479 ASP A O 1
ATOM 3630 N N . ASP A 1 480 ? -10.833 -21.425 38.378 1.00 89.81 480 ASP A N 1
ATOM 3631 C CA . ASP A 1 480 ? -11.006 -22.307 37.213 1.00 89.81 480 ASP A CA 1
ATOM 3632 C C . ASP A 1 480 ? -11.082 -21.435 35.951 1.00 89.81 480 ASP A C 1
ATOM 3634 O O . ASP A 1 480 ? -12.142 -20.929 35.580 1.00 89.81 480 ASP A O 1
ATOM 3638 N N . VAL A 1 481 ? -9.918 -21.157 35.352 1.00 90.38 481 VAL A N 1
ATOM 3639 C CA . VAL A 1 481 ? -9.746 -20.159 34.280 1.00 90.38 481 VAL A CA 1
ATOM 3640 C C . VAL A 1 481 ? -9.086 -20.788 33.044 1.00 90.38 481 VAL A C 1
ATOM 3642 O O . VAL A 1 481 ? -8.017 -21.395 33.182 1.00 90.38 481 VAL A O 1
ATOM 3645 N N . PRO A 1 482 ? -9.623 -20.585 31.821 1.00 85.06 482 PRO A N 1
ATOM 3646 C CA . PRO A 1 482 ? -9.133 -21.235 30.609 1.00 85.06 482 PRO A CA 1
ATOM 3647 C C . PRO A 1 482 ? -7.693 -20.841 30.262 1.00 85.06 482 PRO A C 1
ATOM 3649 O O . PRO A 1 482 ? -7.225 -19.735 30.539 1.00 85.06 482 PRO A O 1
ATOM 3652 N N . SER A 1 483 ? -6.971 -21.769 29.633 1.00 76.88 483 SER A N 1
ATOM 3653 C CA . SER A 1 483 ? -5.564 -21.609 29.239 1.00 76.88 483 SER A CA 1
ATOM 3654 C C . SER A 1 483 ? -5.367 -21.077 27.814 1.00 76.88 483 SER A C 1
ATOM 3656 O O . SER A 1 483 ? -4.289 -20.569 27.514 1.00 76.88 483 SER A O 1
ATOM 3658 N N . SER A 1 484 ? -6.387 -21.156 26.952 1.00 74.81 484 SER A N 1
ATOM 3659 C CA . SER A 1 484 ? -6.388 -20.609 25.587 1.00 74.81 484 SER A CA 1
ATOM 3660 C C . SER A 1 484 ? -7.717 -19.913 25.277 1.00 74.81 484 SER A C 1
ATOM 3662 O O . SER A 1 484 ? -8.754 -20.236 25.853 1.00 74.81 484 SER A O 1
ATOM 3664 N N . THR A 1 485 ? -7.666 -18.944 24.359 1.00 80.44 485 THR A N 1
ATOM 3665 C CA . THR A 1 485 ? -8.829 -18.228 23.800 1.00 80.44 485 THR A CA 1
ATOM 3666 C C . THR A 1 485 ? -8.808 -18.178 22.274 1.00 80.44 485 THR A C 1
ATOM 3668 O O . THR A 1 485 ? -9.481 -17.347 21.664 1.00 80.44 485 THR A O 1
ATOM 3671 N N . ASP A 1 486 ? -8.045 -19.069 21.635 1.00 74.31 486 ASP A N 1
ATOM 3672 C CA . ASP A 1 486 ? -7.822 -19.038 20.182 1.00 74.31 486 ASP A CA 1
ATOM 3673 C C . ASP A 1 486 ? -9.115 -19.250 19.382 1.00 74.31 486 ASP A C 1
ATOM 3675 O O . ASP A 1 486 ? -9.262 -18.708 18.285 1.00 74.31 486 ASP A O 1
ATOM 3679 N N . MET A 1 487 ? -10.076 -19.960 19.979 1.00 74.19 487 MET A N 1
ATOM 3680 C CA . MET A 1 487 ? -11.399 -20.242 19.417 1.00 74.19 487 MET A CA 1
ATOM 3681 C C . MET A 1 487 ? -12.301 -18.997 19.333 1.00 74.19 487 MET A C 1
ATOM 3683 O O . MET A 1 487 ? -13.300 -19.009 18.625 1.00 74.19 487 MET A O 1
ATOM 3687 N N . VAL A 1 488 ? -11.965 -17.898 20.021 1.00 78.94 488 VAL A N 1
ATOM 3688 C CA . VAL A 1 488 ? -12.824 -16.707 20.073 1.00 78.94 488 VAL A CA 1
ATOM 3689 C C . VAL A 1 488 ? -12.687 -15.866 18.794 1.00 78.94 488 VAL A C 1
ATOM 3691 O O . VAL A 1 488 ? -11.584 -15.367 18.497 1.00 78.94 488 VAL A O 1
ATOM 3694 N N . PRO A 1 489 ? -13.793 -15.605 18.066 1.00 71.88 489 PRO A N 1
ATOM 3695 C CA . PRO A 1 489 ? -13.795 -14.754 16.879 1.00 71.88 489 PRO A CA 1
ATOM 3696 C C . PRO A 1 489 ? -13.285 -13.339 17.173 1.00 71.88 489 PRO A C 1
ATOM 3698 O O . PRO A 1 489 ? -13.663 -12.727 18.171 1.00 71.88 489 PRO A O 1
ATOM 3701 N N . THR A 1 490 ? -12.488 -12.761 16.266 1.00 69.00 490 THR A N 1
ATOM 3702 C CA . THR A 1 490 ? -11.853 -11.436 16.447 1.00 69.00 490 THR A CA 1
ATOM 3703 C C . THR A 1 490 ? -12.839 -10.330 16.832 1.00 69.00 490 THR A C 1
ATOM 3705 O O . THR A 1 490 ? -12.498 -9.473 17.640 1.00 69.00 490 THR A O 1
ATOM 3708 N N . ARG A 1 491 ? -14.071 -10.372 16.303 1.00 67.75 491 ARG A N 1
ATOM 3709 C CA . ARG A 1 491 ? -15.134 -9.397 16.605 1.00 67.75 491 ARG A CA 1
ATOM 3710 C C . ARG A 1 491 ? -15.606 -9.447 18.069 1.00 67.75 491 ARG A C 1
ATOM 3712 O O . ARG A 1 491 ? -16.042 -8.426 18.577 1.00 67.75 491 ARG A O 1
ATOM 3719 N N . LEU A 1 492 ? -15.534 -10.602 18.733 1.00 74.06 492 LEU A N 1
ATOM 3720 C CA . LEU A 1 492 ? -16.078 -10.811 20.084 1.00 74.06 492 LEU A CA 1
ATOM 3721 C C . LEU A 1 492 ? -15.015 -10.734 21.188 1.00 74.06 492 LEU A C 1
ATOM 3723 O O . LEU A 1 492 ? -15.362 -10.613 22.360 1.00 74.06 492 LEU A O 1
ATOM 3727 N N . ARG A 1 493 ? -13.723 -10.752 20.829 1.00 78.88 493 ARG A N 1
ATOM 3728 C CA . ARG A 1 493 ? -12.612 -10.730 21.798 1.00 78.88 493 ARG A CA 1
ATOM 3729 C C . ARG A 1 493 ? -12.673 -9.533 22.734 1.00 78.88 493 ARG A C 1
ATOM 3731 O O . ARG A 1 493 ? -12.460 -9.689 23.929 1.00 78.88 493 ARG A O 1
ATOM 3738 N N . GLU A 1 494 ? -12.965 -8.354 22.197 1.00 80.06 494 GLU A N 1
ATOM 3739 C CA . GLU A 1 494 ? -13.035 -7.127 22.989 1.00 80.06 494 GLU A CA 1
ATOM 3740 C C . GLU A 1 494 ? -14.184 -7.178 24.003 1.00 80.06 494 GLU A C 1
ATOM 3742 O O . GLU A 1 494 ? -13.993 -6.901 25.187 1.00 80.06 494 GLU A O 1
ATOM 3747 N N . LEU A 1 495 ? -15.363 -7.616 23.554 1.00 81.88 495 LEU A N 1
ATOM 3748 C CA . LEU A 1 495 ? -16.536 -7.775 24.405 1.00 81.88 495 LEU A CA 1
ATOM 3749 C C . LEU A 1 495 ? -16.284 -8.788 25.526 1.00 81.88 495 LEU A C 1
ATOM 3751 O O . LEU A 1 495 ? -16.538 -8.486 26.688 1.00 81.88 495 LEU A O 1
ATOM 3755 N N . PHE A 1 496 ? -15.754 -9.967 25.195 1.00 88.69 496 PHE A N 1
ATOM 3756 C CA . PHE A 1 496 ? -15.484 -11.012 26.184 1.00 88.69 496 PHE A CA 1
ATOM 3757 C C . PHE A 1 496 ? -14.406 -10.587 27.183 1.00 88.69 496 PHE A C 1
ATOM 3759 O O . PHE A 1 496 ? -14.514 -10.906 28.365 1.00 88.69 496 PHE A O 1
ATOM 3766 N N . ALA A 1 497 ? -13.410 -9.807 26.748 1.00 83.81 497 ALA A N 1
ATOM 3767 C CA . ALA A 1 497 ? -12.406 -9.242 27.646 1.00 83.81 497 ALA A CA 1
ATOM 3768 C C . ALA A 1 497 ? -13.054 -8.316 28.688 1.00 83.81 497 ALA A C 1
ATOM 3770 O O . ALA A 1 497 ? -12.757 -8.414 29.879 1.00 83.81 497 ALA A O 1
ATOM 3771 N N . TRP A 1 498 ? -13.995 -7.471 28.254 1.00 84.19 498 TRP A N 1
ATOM 3772 C CA . TRP A 1 498 ? -14.786 -6.630 29.151 1.00 84.19 498 TRP A CA 1
ATOM 3773 C C . TRP A 1 498 ? -15.682 -7.444 30.091 1.00 84.19 498 TRP A C 1
ATOM 3775 O O . TRP A 1 498 ? -15.759 -7.112 31.273 1.00 84.19 498 TRP A O 1
ATOM 3785 N N . THR A 1 499 ? -16.329 -8.508 29.604 1.00 86.00 499 THR A N 1
ATOM 3786 C CA . THR A 1 499 ? -17.172 -9.389 30.431 1.00 86.00 499 THR A CA 1
ATOM 3787 C C . THR A 1 499 ? -16.369 -10.033 31.557 1.00 86.00 499 THR A C 1
ATOM 3789 O O . THR A 1 499 ? -16.808 -10.022 32.705 1.00 86.00 499 THR A O 1
ATOM 3792 N N . ILE A 1 500 ? -15.172 -10.538 31.251 1.00 89.38 500 ILE A N 1
ATOM 3793 C CA . ILE A 1 500 ? -14.284 -11.154 32.242 1.00 89.38 500 ILE A CA 1
ATOM 3794 C C . ILE A 1 500 ? -13.803 -10.122 33.261 1.00 89.38 500 ILE A C 1
ATOM 3796 O O . ILE A 1 500 ? -13.888 -10.371 34.462 1.00 89.38 500 ILE A O 1
ATOM 3800 N N . ARG A 1 501 ? -13.340 -8.952 32.802 1.00 84.75 501 ARG A N 1
ATOM 3801 C CA . ARG A 1 501 ? -12.856 -7.886 33.689 1.00 84.75 501 ARG A CA 1
ATOM 3802 C C . ARG A 1 501 ? -13.927 -7.451 34.687 1.00 84.75 501 ARG A C 1
ATOM 3804 O O . ARG A 1 501 ? -13.652 -7.363 35.883 1.00 84.75 501 ARG A O 1
ATOM 3811 N N . GLU A 1 502 ? -15.133 -7.184 34.198 1.00 84.25 502 GLU A N 1
ATOM 3812 C CA . GLU A 1 502 ? -16.242 -6.725 35.034 1.00 84.25 502 GLU A CA 1
ATOM 3813 C C . GLU A 1 502 ? -16.698 -7.827 35.998 1.00 84.25 502 GLU A C 1
ATOM 3815 O O . GLU A 1 502 ? -16.836 -7.586 37.197 1.00 84.25 502 GLU A O 1
ATOM 3820 N N . GLY A 1 503 ? -16.848 -9.061 35.500 1.00 84.69 503 GLY A N 1
ATOM 3821 C CA . GLY A 1 503 ? -17.230 -10.213 36.315 1.00 84.69 503 GLY A CA 1
ATOM 3822 C C . GLY A 1 503 ? -16.250 -10.457 37.460 1.00 84.69 503 GLY A C 1
ATOM 3823 O O . GLY A 1 503 ? -16.652 -10.501 38.617 1.00 84.69 503 GLY A O 1
ATOM 3824 N N . VAL A 1 504 ? -14.952 -10.524 37.167 1.00 87.00 504 VAL A N 1
ATOM 3825 C CA . VAL A 1 504 ? -13.918 -10.788 38.180 1.00 87.00 504 VAL A CA 1
ATOM 3826 C C . VAL A 1 504 ? -13.784 -9.635 39.172 1.00 87.00 504 VAL A C 1
ATOM 3828 O O . VAL A 1 504 ? -13.591 -9.872 40.363 1.00 87.00 504 VAL A O 1
ATOM 3831 N N . THR A 1 505 ? -13.939 -8.388 38.720 1.00 81.06 505 THR A N 1
ATOM 3832 C CA . THR A 1 505 ? -13.952 -7.227 39.624 1.00 81.06 505 THR A CA 1
ATOM 3833 C C . THR A 1 505 ? -15.096 -7.331 40.631 1.00 81.06 505 THR A C 1
ATOM 3835 O O . THR A 1 505 ? -14.883 -7.082 41.820 1.00 81.06 505 THR A O 1
ATOM 3838 N N . ASN A 1 506 ? -16.280 -7.754 40.181 1.00 80.38 506 ASN A N 1
ATOM 3839 C CA . ASN A 1 506 ? -17.428 -7.969 41.057 1.00 80.38 506 ASN A CA 1
ATOM 3840 C C . ASN A 1 506 ? -17.198 -9.127 42.032 1.00 80.38 506 ASN A C 1
ATOM 3842 O O . ASN A 1 506 ? -17.452 -8.965 43.227 1.00 80.38 506 ASN A O 1
ATOM 3846 N N . VAL A 1 507 ? -16.634 -10.245 41.564 1.00 84.81 507 VAL A N 1
ATOM 3847 C CA . VAL A 1 507 ? -16.272 -11.377 42.429 1.00 84.81 507 VAL A CA 1
ATOM 3848 C C . VAL A 1 507 ? -15.330 -10.918 43.544 1.00 84.81 507 VAL A C 1
ATOM 3850 O O . VAL A 1 507 ? -15.650 -11.072 44.721 1.00 84.81 507 VAL A O 1
ATOM 3853 N N . VAL A 1 508 ? -14.213 -10.276 43.199 1.00 84.25 508 VAL A N 1
ATOM 3854 C CA . VAL A 1 508 ? -13.182 -9.882 44.174 1.00 84.25 508 VAL A CA 1
ATOM 3855 C C . VAL A 1 508 ? -13.684 -8.828 45.165 1.00 84.25 508 VAL A C 1
ATOM 3857 O O . VAL A 1 508 ? -13.318 -8.866 46.337 1.00 84.25 508 VAL A O 1
ATOM 3860 N N . ARG A 1 509 ? -14.508 -7.871 44.723 1.00 78.44 509 ARG A N 1
ATOM 3861 C CA . ARG A 1 509 ? -14.950 -6.763 45.585 1.00 78.44 509 ARG A CA 1
ATOM 3862 C C . ARG A 1 509 ? -16.200 -7.060 46.402 1.00 78.44 509 ARG A C 1
ATOM 3864 O O . ARG A 1 509 ? -16.352 -6.475 47.473 1.00 78.44 509 ARG A O 1
ATOM 3871 N N . HIS A 1 510 ? -17.111 -7.881 45.884 1.00 73.00 510 HIS A N 1
ATOM 3872 C CA . HIS A 1 510 ? -18.494 -7.894 46.363 1.00 73.00 510 HIS A CA 1
ATOM 3873 C C . HIS A 1 510 ? -19.031 -9.289 46.723 1.00 73.00 510 HIS A C 1
ATOM 3875 O O . HIS A 1 510 ? -19.976 -9.357 47.503 1.00 73.00 510 HIS A O 1
ATOM 3881 N N . SER A 1 511 ? -18.441 -10.388 46.231 1.00 74.56 511 SER A N 1
ATOM 3882 C CA . SER A 1 511 ? -19.039 -11.731 46.393 1.00 74.56 511 SER A CA 1
ATOM 3883 C C . SER A 1 511 ? -18.732 -12.419 47.733 1.00 74.56 511 SER A C 1
ATOM 3885 O O . SER A 1 511 ? -19.587 -13.108 48.287 1.00 74.56 511 SER A O 1
ATOM 3887 N N . GLY A 1 512 ? -17.514 -12.271 48.268 1.00 77.06 512 GLY A N 1
ATOM 3888 C CA . GLY A 1 512 ? -17.025 -13.135 49.354 1.00 77.06 512 GLY A CA 1
ATOM 3889 C C . GLY A 1 512 ? -16.923 -14.622 48.971 1.00 77.06 512 GLY A C 1
ATOM 3890 O O . GLY A 1 512 ? -17.006 -15.468 49.859 1.00 77.06 512 GLY A O 1
ATOM 3891 N N . ALA A 1 513 ? -16.802 -14.925 47.675 1.00 84.00 513 ALA A N 1
ATOM 3892 C CA . ALA A 1 513 ? -16.711 -16.269 47.113 1.00 84.00 513 ALA A CA 1
ATOM 3893 C C . ALA A 1 513 ? -15.431 -17.012 47.523 1.00 84.00 513 ALA A C 1
ATOM 3895 O O . ALA A 1 513 ? -14.391 -16.400 47.773 1.00 84.00 513 ALA A O 1
ATOM 3896 N N . THR A 1 514 ? -15.503 -18.342 47.536 1.00 85.81 514 THR A N 1
ATOM 3897 C CA . THR A 1 514 ? -14.350 -19.240 47.697 1.00 85.81 514 THR A CA 1
ATOM 3898 C C . THR A 1 514 ? -13.887 -19.836 46.376 1.00 85.81 514 THR A C 1
ATOM 3900 O O . THR A 1 514 ? -12.706 -20.158 46.242 1.00 85.81 514 THR A O 1
ATOM 3903 N N . HIS A 1 515 ? -14.779 -19.923 45.388 1.00 88.75 515 HIS A N 1
ATOM 3904 C CA . HIS A 1 515 ? -14.498 -20.485 44.076 1.00 88.75 515 HIS A CA 1
ATOM 3905 C C . HIS A 1 515 ? -15.056 -19.593 42.960 1.00 88.75 515 HIS A C 1
ATOM 3907 O O . HIS A 1 515 ? -16.184 -19.104 43.036 1.00 88.75 515 HIS A O 1
ATOM 3913 N N . CYS A 1 516 ? -14.272 -19.398 41.899 1.00 91.50 516 CYS A N 1
ATOM 3914 C CA . CYS A 1 516 ? -14.678 -18.643 40.717 1.00 91.50 516 CYS A CA 1
ATOM 3915 C C . CYS A 1 516 ? -14.284 -19.386 39.438 1.00 91.50 516 CYS A C 1
ATOM 3917 O O . CYS A 1 516 ? -13.110 -19.680 39.201 1.00 91.50 516 CYS A O 1
ATOM 3919 N N . ARG A 1 517 ? -15.279 -19.645 38.588 1.00 90.62 517 ARG A N 1
ATOM 3920 C CA . ARG A 1 517 ? -15.118 -20.276 37.280 1.00 90.62 517 ARG A CA 1
ATOM 3921 C C . ARG A 1 517 ? -15.317 -19.260 36.168 1.00 90.62 517 ARG A C 1
ATOM 3923 O O . ARG A 1 517 ? -16.345 -18.591 36.095 1.00 90.62 517 ARG A O 1
ATOM 3930 N N . ILE A 1 518 ? -14.364 -19.215 35.247 1.00 92.06 518 ILE A N 1
ATOM 3931 C CA . ILE A 1 518 ? -14.448 -18.451 34.007 1.00 92.06 518 ILE A CA 1
ATOM 3932 C C . ILE A 1 518 ? -14.520 -19.446 32.854 1.00 92.06 518 ILE A C 1
ATOM 3934 O O . ILE A 1 518 ? -13.690 -20.340 32.751 1.00 92.06 518 ILE A O 1
ATOM 3938 N N . THR A 1 519 ? -15.479 -19.291 31.950 1.00 85.38 519 THR A N 1
ATOM 3939 C CA . THR A 1 519 ? -15.567 -20.099 30.726 1.00 85.38 519 THR A CA 1
ATOM 3940 C C . THR A 1 519 ? -15.716 -19.193 29.521 1.00 85.38 519 THR A C 1
ATOM 3942 O O . THR A 1 519 ? -16.445 -18.205 29.562 1.00 85.38 519 THR A O 1
ATOM 3945 N N . VAL A 1 520 ? -15.000 -19.513 28.445 1.00 84.19 520 VAL A N 1
ATOM 3946 C CA . VAL A 1 520 ? -15.034 -18.759 27.191 1.00 84.19 520 VAL A CA 1
ATOM 3947 C C . VAL A 1 520 ? -15.131 -19.755 26.043 1.00 84.19 520 VAL A C 1
ATOM 3949 O O . VAL A 1 520 ? -14.310 -20.666 25.952 1.00 84.19 520 VAL A O 1
ATOM 3952 N N . ASP A 1 521 ? -16.123 -19.574 25.182 1.00 79.44 521 ASP A N 1
ATOM 3953 C CA . ASP A 1 521 ? -16.355 -20.362 23.974 1.00 79.44 521 ASP A CA 1
ATOM 3954 C C . ASP A 1 521 ? -16.464 -19.442 22.736 1.00 79.44 521 ASP A C 1
ATOM 3956 O O . ASP A 1 521 ? -16.174 -18.246 22.809 1.00 79.44 521 ASP A O 1
ATOM 3960 N N . GLU A 1 522 ? -16.809 -19.989 21.566 1.00 73.69 522 GLU A N 1
ATOM 3961 C CA . GLU A 1 522 ? -16.896 -19.214 20.315 1.00 73.69 522 GLU A CA 1
ATOM 3962 C C . GLU A 1 522 ? -17.977 -18.116 20.357 1.00 73.69 522 GLU A C 1
ATOM 3964 O O . GLU A 1 522 ? -17.849 -17.093 19.679 1.00 73.69 522 GLU A O 1
ATOM 3969 N N . ASN A 1 523 ? -19.023 -18.310 21.168 1.00 74.00 523 ASN A N 1
ATOM 3970 C CA . ASN A 1 523 ? -20.259 -17.528 21.173 1.00 74.00 523 ASN A CA 1
ATOM 3971 C C . ASN A 1 523 ? -20.639 -16.964 22.552 1.00 74.00 523 ASN A C 1
ATOM 3973 O O . ASN A 1 523 ? -21.602 -16.192 22.643 1.00 74.00 523 ASN A O 1
ATOM 3977 N N . SER A 1 524 ? -19.917 -17.325 23.613 1.00 80.81 524 SER A N 1
ATOM 3978 C CA . SER A 1 524 ? -20.195 -16.902 24.975 1.00 80.81 524 SER A CA 1
ATOM 3979 C C . SER A 1 524 ? -18.948 -16.768 25.848 1.00 80.81 524 SER A C 1
ATOM 3981 O O . SER A 1 524 ? -17.935 -17.442 25.666 1.00 80.81 524 SER A O 1
ATOM 3983 N N . ALA A 1 525 ? -19.038 -15.870 26.823 1.00 85.88 525 ALA A N 1
ATOM 3984 C CA . ALA A 1 525 ? -18.091 -15.770 27.925 1.00 85.88 525 ALA A CA 1
ATOM 3985 C C . ALA A 1 525 ? -18.882 -15.649 29.223 1.00 85.88 525 ALA A C 1
ATOM 3987 O O . ALA A 1 525 ? -19.795 -14.824 29.293 1.00 85.88 525 ALA A O 1
ATOM 3988 N N . SER A 1 526 ? -18.537 -16.442 30.236 1.00 86.94 526 SER A N 1
ATOM 3989 C CA . SER A 1 526 ? -19.172 -16.389 31.551 1.00 86.94 526 SER A CA 1
ATOM 3990 C C . SER A 1 526 ? -18.184 -16.398 32.703 1.00 86.94 526 SER A C 1
ATOM 3992 O O . SER A 1 526 ? -17.140 -17.043 32.645 1.00 86.94 526 SER A O 1
ATOM 3994 N N . VAL A 1 527 ? -18.562 -15.694 33.765 1.00 89.06 527 VAL A N 1
ATOM 3995 C CA . VAL A 1 527 ? -17.901 -15.676 35.069 1.00 89.06 527 VAL A CA 1
ATOM 3996 C C . VAL A 1 527 ? -18.938 -16.100 36.100 1.00 89.06 527 VAL A C 1
ATOM 3998 O O . VAL A 1 527 ? -20.000 -15.485 36.164 1.00 89.06 527 VAL A O 1
ATOM 4001 N N . VAL A 1 528 ? -18.651 -17.156 36.856 1.00 86.75 528 VAL A N 1
ATOM 4002 C CA . VAL A 1 528 ? -19.560 -17.760 37.836 1.00 86.75 528 VAL A CA 1
ATOM 4003 C C . VAL A 1 528 ? -18.838 -17.915 39.168 1.00 86.75 528 VAL A C 1
ATOM 4005 O O . VAL A 1 528 ? -17.763 -18.508 39.207 1.00 86.75 528 VAL A O 1
ATOM 4008 N N . ASP A 1 529 ? -19.440 -17.433 40.250 1.00 86.56 529 ASP A N 1
ATOM 4009 C CA . ASP A 1 529 ? -18.932 -17.580 41.614 1.00 86.56 529 ASP A CA 1
ATOM 4010 C C . ASP A 1 529 ? -19.937 -18.254 42.556 1.00 86.56 529 ASP A C 1
ATOM 4012 O O . ASP A 1 529 ? -21.137 -18.308 42.277 1.00 86.56 529 ASP A O 1
ATOM 4016 N N . ASP A 1 530 ? -19.424 -18.780 43.670 1.00 85.50 530 ASP A N 1
ATOM 4017 C CA . ASP A 1 530 ? -20.179 -19.438 44.746 1.00 85.50 530 ASP A CA 1
ATOM 4018 C C . ASP A 1 530 ? -20.500 -18.507 45.934 1.00 85.50 530 ASP A C 1
ATOM 4020 O O . ASP A 1 530 ? -20.908 -18.970 47.001 1.00 85.50 530 ASP A O 1
ATOM 4024 N N . GLY A 1 531 ? -20.300 -17.196 45.772 1.00 78.75 531 GLY A N 1
ATOM 4025 C CA . GLY A 1 531 ? -20.405 -16.212 46.839 1.00 78.75 531 GLY A CA 1
ATOM 4026 C C . GLY A 1 531 ? -21.832 -15.763 47.153 1.00 78.75 531 GLY A C 1
ATOM 4027 O O . GLY A 1 531 ? -22.845 -16.353 46.770 1.00 78.75 531 GLY A O 1
ATOM 4028 N N . ARG A 1 532 ? -21.934 -14.656 47.889 1.00 70.25 532 ARG A N 1
ATOM 4029 C CA . ARG A 1 532 ? -23.214 -14.029 48.224 1.00 70.25 532 ARG A CA 1
ATOM 4030 C C . ARG A 1 532 ? -23.748 -13.360 46.960 1.00 70.25 532 ARG A C 1
ATOM 4032 O O . ARG A 1 532 ? -23.215 -12.341 46.525 1.00 70.25 532 ARG A O 1
ATOM 4039 N N . GLY A 1 533 ? -24.778 -13.952 46.355 1.00 61.94 533 GLY A N 1
ATOM 4040 C CA . GLY A 1 533 ? -25.488 -13.333 45.235 1.00 61.94 533 GLY A CA 1
ATOM 4041 C C . GLY A 1 533 ? -25.929 -11.911 45.608 1.00 61.94 533 GLY A C 1
ATOM 4042 O O . GLY A 1 533 ? -26.259 -11.650 46.763 1.00 61.94 533 GLY A O 1
ATOM 4043 N N . ALA A 1 534 ? -25.886 -10.977 44.657 1.00 57.81 534 ALA A N 1
ATOM 4044 C CA . ALA A 1 534 ? -26.160 -9.566 44.930 1.00 57.81 534 ALA A CA 1
ATOM 4045 C C . ALA A 1 534 ? -27.571 -9.354 45.528 1.00 57.81 534 ALA A C 1
ATOM 4047 O O . ALA A 1 534 ? -28.569 -9.605 44.857 1.00 57.81 534 ALA A O 1
ATOM 4048 N N . GLU A 1 535 ? -27.658 -8.861 46.772 1.00 46.41 535 GLU A N 1
ATOM 4049 C CA . GLU A 1 535 ? -28.929 -8.546 47.458 1.00 46.41 535 GLU A CA 1
ATOM 4050 C C . GLU A 1 535 ? -29.619 -7.277 46.917 1.00 46.41 535 GLU A C 1
ATOM 4052 O O . GLU A 1 535 ? -30.769 -7.000 47.258 1.00 46.41 535 GLU A O 1
ATOM 4057 N N . SER A 1 536 ? -28.963 -6.509 46.042 1.00 44.75 536 SER A N 1
ATOM 4058 C CA . SER A 1 536 ? -29.549 -5.332 45.404 1.00 44.75 536 SER A CA 1
ATOM 4059 C C . SER A 1 536 ? -29.183 -5.241 43.921 1.00 44.75 536 SER A C 1
ATOM 4061 O O . SER A 1 536 ? -28.031 -5.361 43.511 1.00 44.75 536 SER A O 1
ATOM 4063 N N . THR A 1 537 ? -30.188 -4.951 43.098 1.00 45.41 537 THR A N 1
ATOM 4064 C CA . THR A 1 537 ? -30.100 -4.602 41.670 1.00 45.41 537 THR A CA 1
ATOM 4065 C C . THR A 1 537 ? -29.459 -3.228 41.423 1.00 45.41 537 THR A C 1
ATOM 4067 O O . THR A 1 537 ? -29.720 -2.600 40.393 1.00 45.41 537 THR A O 1
ATOM 4070 N N . SER A 1 538 ? -28.611 -2.724 42.333 1.00 41.50 538 SER A N 1
ATOM 4071 C CA . SER A 1 538 ? -27.866 -1.486 42.099 1.00 41.50 538 SER A CA 1
ATOM 4072 C C . SER A 1 538 ? -26.817 -1.745 41.020 1.00 41.50 538 SER A C 1
ATOM 4074 O O . SER A 1 538 ? -25.692 -2.164 41.288 1.00 41.50 538 SER A O 1
ATOM 4076 N N . SER A 1 539 ? -27.243 -1.552 39.776 1.00 48.78 539 SER A N 1
ATOM 4077 C CA . SER A 1 539 ? -26.453 -1.710 38.566 1.00 48.78 539 SER A CA 1
ATOM 4078 C C . SER A 1 539 ? -25.312 -0.700 38.603 1.00 48.78 539 SER A C 1
ATOM 4080 O O . SER A 1 539 ? -25.506 0.467 38.276 1.00 48.78 539 SER A O 1
ATOM 4082 N N . GLY A 1 540 ? -24.130 -1.124 39.053 1.00 54.66 540 GLY A N 1
ATOM 4083 C CA . GLY A 1 540 ? -22.933 -0.293 38.978 1.00 54.66 540 GLY A CA 1
ATOM 4084 C C . GLY A 1 540 ? -22.674 0.140 37.531 1.00 54.66 540 GLY A C 1
ATOM 4085 O O . GLY A 1 540 ? -22.963 -0.610 36.594 1.00 54.66 540 GLY A O 1
ATOM 4086 N N . ASN A 1 541 ? -22.110 1.337 37.344 1.00 54.78 541 ASN A N 1
ATOM 4087 C CA . ASN A 1 541 ? -21.831 1.915 36.020 1.00 54.78 541 ASN A CA 1
ATOM 4088 C C . ASN A 1 541 ? -21.063 0.955 35.079 1.00 54.78 541 ASN A C 1
ATOM 4090 O O . ASN A 1 541 ? -21.229 1.027 33.861 1.00 54.78 541 ASN A O 1
ATOM 4094 N N . GLY A 1 542 ? -20.269 0.023 35.625 1.00 62.00 542 GLY A N 1
ATOM 4095 C CA . GLY A 1 542 ? -19.534 -0.990 34.859 1.00 62.00 542 GLY A CA 1
ATOM 4096 C C . GLY A 1 542 ? -20.425 -2.009 34.132 1.00 62.00 542 GLY A C 1
ATOM 4097 O O . GLY A 1 542 ? -20.230 -2.254 32.938 1.00 62.00 542 GLY A O 1
ATOM 4098 N N . LEU A 1 543 ? -21.470 -2.530 34.787 1.00 69.12 543 LEU A N 1
ATOM 4099 C CA . LEU A 1 543 ? -22.426 -3.471 34.180 1.00 69.12 543 LEU A CA 1
ATOM 4100 C C . LEU A 1 543 ? -23.332 -2.799 33.137 1.00 69.12 543 LEU A C 1
ATOM 4102 O O . LEU A 1 543 ? -23.735 -3.444 32.167 1.00 69.12 543 LEU A O 1
ATOM 4106 N N . ILE A 1 544 ? -23.632 -1.507 33.312 1.00 62.78 544 ILE A N 1
ATOM 4107 C CA . ILE A 1 544 ? -24.380 -0.702 32.331 1.00 62.78 544 ILE A CA 1
ATOM 4108 C C . ILE A 1 544 ? -23.554 -0.555 31.047 1.00 62.78 544 ILE A C 1
ATOM 4110 O O . ILE A 1 544 ? -24.014 -0.948 29.974 1.00 62.78 544 ILE A O 1
ATOM 4114 N N . GLY A 1 545 ? -22.296 -0.116 31.159 1.00 61.50 545 GLY A N 1
ATOM 4115 C CA . GLY A 1 545 ? -21.408 0.015 30.000 1.00 61.50 545 GLY A CA 1
ATOM 4116 C C . GLY A 1 545 ? -21.094 -1.321 29.311 1.00 61.50 545 GLY A C 1
ATOM 4117 O O . GLY A 1 545 ? -20.896 -1.367 28.096 1.00 61.50 545 GLY A O 1
ATOM 4118 N N . LEU A 1 546 ? -21.079 -2.435 30.054 1.00 72.88 546 LEU A N 1
ATOM 4119 C CA . LEU A 1 546 ? -20.923 -3.770 29.470 1.00 72.88 546 LEU A CA 1
ATOM 4120 C C . LEU A 1 546 ? -22.142 -4.179 28.624 1.00 72.88 546 LEU A C 1
ATOM 4122 O O . LEU A 1 546 ? -21.965 -4.724 27.533 1.00 72.88 546 LEU A O 1
ATOM 4126 N N . ARG A 1 547 ? -23.366 -3.896 29.093 1.00 65.12 547 ARG A N 1
ATOM 4127 C CA . ARG A 1 547 ? -24.606 -4.158 28.339 1.00 65.12 547 ARG A CA 1
ATOM 4128 C C . ARG A 1 547 ? -24.670 -3.349 27.041 1.00 65.12 547 ARG A C 1
ATOM 4130 O O . ARG A 1 547 ? -25.022 -3.910 26.005 1.00 65.12 547 ARG A O 1
ATOM 4137 N N . GLU A 1 548 ? -24.273 -2.078 27.071 1.00 59.09 548 GLU A N 1
ATOM 4138 C CA . GLU A 1 548 ? -24.218 -1.214 25.880 1.00 59.09 548 GLU A CA 1
ATOM 4139 C C . GLU A 1 548 ? -23.245 -1.758 24.819 1.00 59.09 548 GLU A C 1
ATOM 4141 O O . GLU A 1 548 ? -23.602 -1.901 23.646 1.00 59.09 548 GLU A O 1
ATOM 4146 N N . ARG A 1 549 ? -22.031 -2.152 25.235 1.00 67.44 549 ARG A N 1
ATOM 4147 C CA . ARG A 1 549 ? -21.026 -2.752 24.337 1.00 67.44 549 ARG A CA 1
ATOM 4148 C C . ARG A 1 549 ? -21.471 -4.097 23.755 1.00 67.44 549 ARG A C 1
ATOM 4150 O O . ARG A 1 549 ? -21.177 -4.391 22.593 1.00 67.44 549 ARG A O 1
ATOM 4157 N N . ALA A 1 550 ? -22.188 -4.906 24.536 1.00 67.81 550 ALA A N 1
ATOM 4158 C CA . ALA A 1 550 ? -22.756 -6.163 24.057 1.00 67.81 550 ALA A CA 1
ATOM 4159 C C . ALA A 1 550 ? -23.807 -5.918 22.965 1.00 67.81 550 ALA A C 1
ATOM 4161 O O . ALA A 1 550 ? -23.725 -6.534 21.898 1.00 67.81 550 ALA A O 1
ATOM 4162 N N . GLY A 1 551 ? -24.715 -4.959 23.187 1.00 60.00 551 GLY A N 1
ATOM 4163 C CA . GLY A 1 551 ? -25.753 -4.577 22.227 1.00 60.00 551 GLY A CA 1
ATOM 4164 C C . GLY A 1 551 ? -25.181 -4.141 20.877 1.00 60.00 551 GLY A C 1
ATOM 4165 O O . GLY A 1 551 ? -25.607 -4.646 19.839 1.00 60.00 551 GLY A O 1
ATOM 4166 N N . ALA A 1 552 ? -24.134 -3.307 20.882 1.00 58.19 552 ALA A N 1
ATOM 4167 C CA . ALA A 1 552 ? -23.434 -2.887 19.663 1.00 58.19 552 ALA A CA 1
ATOM 4168 C C . ALA A 1 552 ? -22.813 -4.059 18.870 1.00 58.19 552 ALA A C 1
ATOM 4170 O O . ALA A 1 552 ? -22.623 -3.967 17.657 1.00 58.19 552 ALA A O 1
ATOM 4171 N N . SER A 1 553 ? -22.523 -5.176 19.544 1.00 59.53 553 SER A N 1
ATOM 4172 C CA . SER A 1 553 ? -21.930 -6.383 18.954 1.00 59.53 553 SER A CA 1
ATOM 4173 C C . SER A 1 553 ? -22.959 -7.472 18.613 1.00 59.53 553 SER A C 1
ATOM 4175 O O . SER A 1 553 ? -22.571 -8.563 18.193 1.00 59.53 553 SER A O 1
ATOM 4177 N N . GLY A 1 554 ? -24.262 -7.210 18.790 1.00 59.91 554 GLY A N 1
ATOM 4178 C CA . GLY A 1 554 ? -25.326 -8.208 18.606 1.00 59.91 554 GLY A CA 1
ATOM 4179 C C . GLY A 1 554 ? -25.325 -9.321 19.665 1.00 59.91 554 GLY A C 1
ATOM 4180 O O . GLY A 1 554 ? -25.908 -10.388 19.451 1.00 59.91 554 GLY A O 1
ATOM 4181 N N . ALA A 1 555 ? -24.653 -9.077 20.790 1.00 65.44 555 ALA A N 1
ATOM 4182 C CA . ALA A 1 555 ? -24.566 -9.953 21.945 1.00 65.44 555 ALA A CA 1
ATOM 4183 C C . ALA A 1 555 ? -25.385 -9.387 23.117 1.00 65.44 555 ALA A C 1
ATOM 4185 O O . ALA A 1 555 ? -25.770 -8.222 23.147 1.00 65.44 555 ALA A O 1
ATOM 4186 N N . ARG A 1 556 ? -25.669 -10.226 24.105 1.00 68.19 556 ARG A N 1
ATOM 4187 C CA . ARG A 1 556 ? -26.526 -9.943 25.254 1.00 68.19 556 ARG A CA 1
ATOM 4188 C C . ARG A 1 556 ? -25.805 -10.341 26.519 1.00 68.19 556 ARG A C 1
ATOM 4190 O O . ARG A 1 556 ? -25.307 -11.453 26.589 1.00 68.19 556 ARG A O 1
ATOM 4197 N N . VAL A 1 557 ? -25.828 -9.487 27.529 1.00 72.50 557 VAL A N 1
ATOM 4198 C CA . VAL A 1 557 ? -25.338 -9.838 28.861 1.00 72.50 557 VAL A CA 1
ATOM 4199 C C . VAL A 1 557 ? -26.498 -10.400 29.681 1.00 72.50 557 VAL A C 1
ATOM 4201 O O . VAL A 1 557 ? -27.547 -9.773 29.752 1.00 72.50 557 VAL A O 1
ATOM 4204 N N . ILE A 1 558 ? -26.325 -11.572 30.277 1.00 70.31 558 ILE A N 1
ATOM 4205 C CA . ILE A 1 558 ? -27.264 -12.227 31.181 1.00 70.31 558 ILE A CA 1
ATOM 4206 C C . ILE A 1 558 ? -26.610 -12.286 32.557 1.00 70.31 558 ILE A C 1
ATOM 4208 O O . ILE A 1 558 ? -25.456 -12.692 32.688 1.00 70.31 558 ILE A O 1
ATOM 4212 N N . ILE A 1 559 ? -27.361 -11.891 33.580 1.00 74.19 559 ILE A N 1
ATOM 4213 C CA . ILE A 1 559 ? -26.974 -12.054 34.978 1.00 74.19 559 ILE A CA 1
ATOM 4214 C C . ILE A 1 559 ? -27.903 -13.106 35.579 1.00 74.19 559 ILE A C 1
ATOM 4216 O O . ILE A 1 559 ? -29.121 -12.988 35.468 1.00 74.19 559 ILE A O 1
ATOM 4220 N N . THR A 1 560 ? -27.345 -14.153 36.180 1.00 69.19 560 THR A N 1
ATOM 4221 C CA . THR A 1 560 ? -28.120 -15.216 36.830 1.00 69.19 560 THR A CA 1
ATOM 4222 C C . THR A 1 560 ? -27.620 -15.492 38.242 1.00 69.19 560 THR A C 1
ATOM 4224 O O . THR A 1 560 ? -26.474 -15.207 38.586 1.00 69.19 560 THR A O 1
ATOM 4227 N N . HIS A 1 561 ? -28.509 -16.060 39.055 1.00 69.12 561 HIS A N 1
ATOM 4228 C CA . HIS A 1 561 ? -28.228 -16.516 40.412 1.00 69.12 561 HIS A CA 1
ATOM 4229 C C . HIS A 1 561 ? -28.462 -18.030 40.470 1.00 69.12 561 HIS A C 1
ATOM 4231 O O . HIS A 1 561 ? -29.617 -18.465 40.562 1.00 69.12 561 HIS A O 1
ATOM 4237 N N . PRO A 1 562 ? -27.411 -18.857 40.353 1.00 59.06 562 PRO A N 1
ATOM 4238 C CA . PRO A 1 562 ? -27.529 -20.287 40.606 1.00 59.06 562 PRO A CA 1
ATOM 4239 C C . PRO A 1 562 ? -27.960 -20.497 42.072 1.00 59.06 562 PRO A C 1
ATOM 4241 O O . PRO A 1 562 ? -27.388 -19.903 42.979 1.00 59.06 562 PRO A O 1
ATOM 4244 N N . GLN A 1 563 ? -29.013 -21.277 42.337 1.00 52.50 563 GLN A N 1
ATOM 4245 C CA . GLN A 1 563 ? -29.502 -21.501 43.712 1.00 52.50 563 GLN A CA 1
ATOM 4246 C C . GLN A 1 563 ? -28.472 -22.245 44.593 1.00 52.50 563 GLN A C 1
ATOM 4248 O O . GLN A 1 563 ? -27.777 -23.112 44.064 1.00 52.50 563 GLN A O 1
ATOM 4253 N N . PRO A 1 564 ? -28.453 -22.057 45.937 1.00 50.78 564 PRO A N 1
ATOM 4254 C CA . PRO A 1 564 ? -29.048 -20.981 46.740 1.00 50.78 564 PRO A CA 1
ATOM 4255 C C . PRO A 1 564 ? -28.073 -19.809 47.002 1.00 50.78 564 PRO A C 1
ATOM 4257 O O . PRO A 1 564 ? -28.458 -18.859 47.679 1.00 50.78 564 PRO A O 1
ATOM 4260 N N . GLN A 1 565 ? -26.828 -19.878 46.514 1.00 58.28 565 GLN A N 1
ATOM 4261 C CA . GLN A 1 565 ? -25.770 -18.867 46.656 1.00 58.28 565 GLN A CA 1
ATOM 4262 C C . GLN A 1 565 ? -24.929 -18.864 45.367 1.00 58.28 565 GLN A C 1
ATOM 4264 O O . GLN A 1 565 ? -24.707 -19.926 44.786 1.00 58.28 565 GLN A O 1
ATOM 4269 N N . GLY A 1 566 ? -24.511 -17.682 44.913 1.00 62.41 566 GLY A N 1
ATOM 4270 C CA . GLY A 1 566 ? -23.685 -17.497 43.720 1.00 62.41 566 GLY A CA 1
ATOM 4271 C C . GLY A 1 566 ? -24.169 -16.393 42.776 1.00 62.41 566 GLY A C 1
ATOM 4272 O O . GLY A 1 566 ? -25.349 -16.014 42.746 1.00 62.41 566 GLY A O 1
ATOM 4273 N N . PHE A 1 567 ? -23.243 -15.871 41.979 1.00 76.56 567 PHE A N 1
ATOM 4274 C CA . PHE A 1 567 ? -23.501 -14.887 40.931 1.00 76.56 567 PHE A CA 1
ATOM 4275 C C . PHE A 1 567 ? -22.868 -15.350 39.615 1.00 76.56 567 PHE A C 1
ATOM 4277 O O . PHE A 1 567 ? -21.775 -15.907 39.582 1.00 76.56 567 PHE A O 1
ATOM 4284 N N . ALA A 1 568 ? -23.593 -15.175 38.512 1.00 76.12 568 ALA A N 1
ATOM 4285 C CA . ALA A 1 568 ? -23.146 -15.576 37.187 1.00 76.12 568 ALA A CA 1
ATOM 4286 C C . ALA A 1 568 ? -23.401 -14.459 36.173 1.00 76.12 568 ALA A C 1
ATOM 4288 O O . ALA A 1 568 ? -24.543 -14.055 35.962 1.00 76.12 568 ALA A O 1
ATOM 4289 N N . LEU A 1 569 ? -22.339 -13.985 35.523 1.00 77.62 569 LEU A N 1
ATOM 4290 C CA . LEU A 1 569 ? -22.363 -12.975 34.466 1.00 77.62 569 LEU A CA 1
ATOM 4291 C C . LEU A 1 569 ? -21.971 -13.628 33.142 1.00 77.62 569 LEU A C 1
ATOM 4293 O O . LEU A 1 569 ? -20.870 -14.159 33.042 1.00 77.62 569 LEU A O 1
ATOM 4297 N N . GLN A 1 570 ? -22.829 -13.564 32.125 1.00 78.62 570 GLN A N 1
ATOM 4298 C CA . GLN A 1 570 ? -22.609 -14.216 30.831 1.00 78.62 570 GLN A CA 1
ATOM 4299 C C . GLN A 1 570 ? -22.898 -13.274 29.657 1.00 78.62 570 GLN A C 1
ATOM 4301 O O . GLN A 1 570 ? -23.870 -12.541 29.711 1.00 78.62 570 GLN A O 1
ATOM 4306 N N . ALA A 1 571 ? -22.119 -13.306 28.573 1.00 72.06 571 ALA A N 1
ATOM 4307 C CA . ALA A 1 571 ? -22.438 -12.631 27.305 1.00 72.06 571 ALA A CA 1
ATOM 4308 C C . ALA A 1 571 ? -22.800 -13.653 26.200 1.00 72.06 571 ALA A C 1
ATOM 4310 O O . ALA A 1 571 ? -22.076 -14.627 26.059 1.00 72.06 571 ALA A O 1
ATOM 4311 N N . LEU A 1 572 ? -23.884 -13.461 25.425 1.00 67.00 572 LEU A N 1
ATOM 4312 C CA . LEU A 1 572 ? -24.476 -14.426 24.465 1.00 67.00 572 LEU A CA 1
ATOM 4313 C C . LEU A 1 572 ? -25.038 -13.762 23.190 1.00 67.00 572 LEU A C 1
ATOM 4315 O O . LEU A 1 572 ? -25.749 -12.770 23.281 1.00 67.00 572 LEU A O 1
ATOM 4319 N N . VAL A 1 573 ? -24.825 -14.332 22.002 1.00 63.38 573 VAL A N 1
ATOM 4320 C CA . VAL A 1 573 ? -25.320 -13.795 20.704 1.00 63.38 573 VAL A CA 1
ATOM 4321 C C . VAL A 1 573 ? -26.789 -14.192 20.409 1.00 63.38 573 VAL A C 1
ATOM 4323 O O . VAL A 1 573 ? -27.245 -15.229 20.881 1.00 63.38 573 VAL A O 1
ATOM 4326 N N . ARG A 1 574 ? -27.545 -13.390 19.624 1.00 60.72 574 ARG A N 1
ATOM 4327 C CA . ARG A 1 574 ? -28.997 -13.541 19.298 1.00 60.72 574 ARG A CA 1
ATOM 4328 C C . ARG A 1 574 ? -29.500 -14.979 19.065 1.00 60.72 574 ARG A C 1
ATOM 4330 O O . ARG A 1 574 ? -30.513 -15.344 19.656 1.00 60.72 574 ARG A O 1
ATOM 4337 N N . GLY A 1 575 ? -28.785 -15.795 18.285 1.00 58.97 575 GLY A N 1
ATOM 4338 C CA . GLY A 1 575 ? -29.179 -17.187 17.999 1.00 58.97 575 GLY A CA 1
AT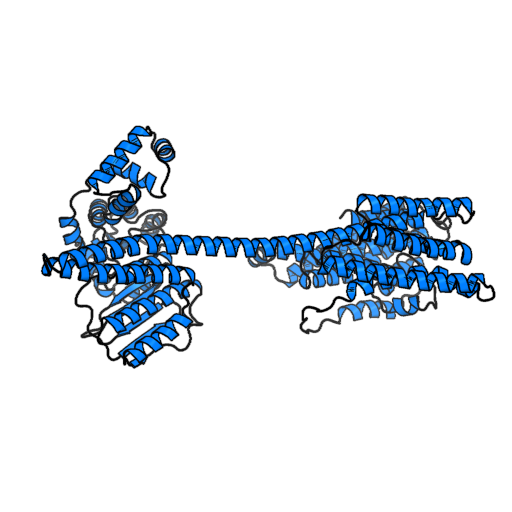OM 4339 C C . GLY A 1 575 ? -29.293 -18.079 19.246 1.00 58.97 575 GLY A C 1
ATOM 4340 O O . GLY A 1 575 ? -30.016 -19.069 19.242 1.00 58.97 575 GLY A O 1
ATOM 4341 N N . ALA A 1 576 ? -28.660 -17.696 20.358 1.00 59.47 576 ALA A N 1
ATOM 4342 C CA . ALA A 1 576 ? -28.784 -18.408 21.622 1.00 59.47 576 ALA A CA 1
ATOM 4343 C C . ALA A 1 576 ? -30.149 -18.204 22.313 1.00 59.47 576 ALA A C 1
ATOM 4345 O O . ALA A 1 576 ? -30.551 -19.066 23.082 1.00 59.47 576 ALA A O 1
ATOM 4346 N N . LEU A 1 577 ? -30.885 -17.098 22.078 1.00 69.75 577 LEU A N 1
ATOM 4347 C CA . LEU A 1 577 ? -32.244 -16.948 22.639 1.00 69.75 577 LEU A CA 1
ATOM 4348 C C . LEU A 1 577 ? -33.244 -17.865 21.934 1.00 69.75 577 LEU A C 1
ATOM 4350 O O . LEU A 1 577 ? -34.044 -18.505 22.608 1.00 69.75 577 LEU A O 1
ATOM 4354 N N . ALA A 1 578 ? -33.182 -17.912 20.602 1.00 69.94 578 ALA A N 1
ATOM 4355 C CA . ALA A 1 578 ? -34.030 -18.781 19.798 1.00 69.94 578 ALA A CA 1
ATOM 4356 C C . ALA A 1 578 ? -33.809 -20.247 20.189 1.00 69.94 578 ALA A C 1
ATOM 4358 O O . ALA A 1 578 ? -34.766 -20.929 20.536 1.00 69.94 578 ALA A O 1
ATOM 4359 N N . ALA A 1 579 ? -32.546 -20.675 20.297 1.00 68.00 579 ALA A N 1
ATOM 4360 C CA . ALA A 1 579 ? -32.198 -22.018 20.758 1.00 68.00 579 ALA A CA 1
ATOM 4361 C C . ALA A 1 579 ? -32.724 -22.339 22.171 1.00 68.00 579 ALA A C 1
ATOM 4363 O O . ALA A 1 579 ? -33.114 -23.469 22.431 1.00 68.00 579 ALA A O 1
ATOM 4364 N N . LEU A 1 580 ? -32.756 -21.365 23.089 1.00 73.81 580 LEU A N 1
ATOM 4365 C CA . LEU A 1 580 ? -33.294 -21.572 24.440 1.00 73.81 580 LEU A CA 1
ATOM 4366 C C . LEU A 1 580 ? -34.821 -21.697 24.466 1.00 73.81 580 LEU A C 1
ATOM 4368 O O . LEU A 1 580 ? -35.339 -22.443 25.291 1.00 73.81 580 LEU A O 1
ATOM 4372 N N . LEU A 1 581 ? -35.536 -20.972 23.602 1.00 80.94 581 LEU A N 1
ATOM 4373 C CA . LEU A 1 581 ? -36.992 -21.096 23.485 1.00 80.94 581 LEU A CA 1
ATOM 4374 C C . LEU A 1 581 ? -37.392 -22.403 22.789 1.00 80.94 581 LEU A C 1
ATOM 4376 O O . LEU A 1 581 ? -38.373 -23.011 23.195 1.00 80.94 581 LEU A O 1
ATOM 4380 N N . ASP A 1 582 ? -36.604 -22.860 21.814 1.00 75.88 582 ASP A N 1
ATOM 4381 C CA . ASP A 1 582 ? -36.826 -24.119 21.081 1.00 75.88 582 ASP A CA 1
ATOM 4382 C C . ASP A 1 582 ? -36.547 -25.377 21.938 1.00 75.88 582 ASP A C 1
ATOM 4384 O O . ASP A 1 582 ? -36.930 -26.489 21.582 1.00 75.88 582 ASP A O 1
ATOM 4388 N N . LEU A 1 583 ? -35.895 -25.215 23.099 1.00 77.94 583 LEU A N 1
ATOM 4389 C CA . LEU A 1 583 ? -35.735 -26.280 24.098 1.00 77.94 583 LEU A CA 1
ATOM 4390 C C . LEU A 1 583 ? -37.000 -26.516 24.943 1.00 77.94 583 LEU A C 1
ATOM 4392 O O . LEU A 1 583 ? -37.092 -27.547 25.614 1.00 77.94 583 LEU A O 1
ATOM 4396 N N . GLU A 1 584 ? -37.962 -25.588 24.954 1.00 85.94 584 GLU A N 1
ATOM 4397 C CA . GLU A 1 584 ? -39.241 -25.780 25.641 1.00 85.94 584 GLU A CA 1
ATOM 4398 C C . GLU A 1 584 ? -40.149 -26.665 24.775 1.00 85.94 584 GLU A C 1
ATOM 4400 O O . GLU A 1 584 ? -40.411 -26.369 23.616 1.00 85.94 584 GLU A O 1
ATOM 4405 N N . SER A 1 585 ? -40.663 -27.764 25.333 1.00 80.31 585 SER A N 1
ATOM 4406 C CA . SER A 1 585 ? -41.396 -28.786 24.563 1.00 80.31 585 SER A CA 1
ATOM 4407 C C . SER A 1 585 ? -42.698 -28.307 23.905 1.00 80.31 585 SER A C 1
ATOM 4409 O O . SER A 1 585 ? -43.276 -29.026 23.094 1.00 80.31 585 SER A O 1
ATOM 4411 N N . ASP A 1 586 ? -43.204 -27.148 24.319 1.00 86.94 586 ASP A N 1
ATOM 4412 C CA . ASP A 1 586 ? -44.479 -26.556 23.914 1.00 86.94 586 ASP A CA 1
ATOM 4413 C C . ASP A 1 586 ? -44.326 -25.245 23.122 1.00 86.94 586 ASP A C 1
ATOM 4415 O O . ASP A 1 586 ? -45.337 -24.649 22.750 1.00 86.94 586 ASP A O 1
ATOM 4419 N N . LEU A 1 587 ? -43.096 -24.796 22.848 1.00 90.69 587 LEU A N 1
ATOM 4420 C CA . LEU A 1 587 ? -42.805 -23.605 22.048 1.00 90.69 587 LEU A CA 1
ATOM 4421 C C . LEU A 1 587 ? -41.942 -23.991 20.842 1.00 90.69 587 LEU A C 1
ATOM 4423 O O . LEU A 1 587 ? -41.055 -24.827 20.948 1.00 90.69 587 LEU A O 1
ATOM 4427 N N . SER A 1 588 ? -42.191 -23.370 19.690 1.00 88.88 588 SER A N 1
ATOM 4428 C CA . SER A 1 588 ? -41.367 -23.552 18.492 1.00 88.88 588 SER A CA 1
ATOM 4429 C C . SER A 1 588 ? -41.102 -22.208 17.834 1.00 88.88 588 SER A C 1
ATOM 4431 O O . SER A 1 588 ? -42.020 -21.406 17.636 1.00 88.88 588 SER A O 1
ATOM 4433 N N . VAL A 1 589 ? -39.837 -21.949 17.503 1.00 90.12 589 VAL A N 1
ATOM 4434 C CA . VAL A 1 589 ? -39.440 -20.710 16.829 1.00 90.12 589 VAL A CA 1
ATOM 4435 C C . VAL A 1 589 ? -39.578 -20.894 15.317 1.00 90.12 589 VAL A C 1
ATOM 4437 O O . VAL A 1 589 ? -38.743 -21.518 14.672 1.00 90.12 589 VAL A O 1
ATOM 4440 N N . VAL A 1 590 ? -40.646 -20.340 14.738 1.00 90.12 590 VAL A N 1
ATOM 4441 C CA . VAL A 1 590 ? -40.981 -20.531 13.311 1.00 90.12 590 VAL A CA 1
ATOM 4442 C C . VAL A 1 590 ? -40.245 -19.587 12.355 1.00 90.12 590 VAL A C 1
ATOM 4444 O O . VAL A 1 590 ? -40.158 -19.878 11.164 1.00 90.12 590 VAL A O 1
ATOM 4447 N N . ALA A 1 591 ? -39.734 -18.458 12.856 1.00 87.25 591 ALA A N 1
ATOM 4448 C CA . ALA A 1 591 ? -38.996 -17.471 12.072 1.00 87.25 591 ALA A CA 1
ATOM 4449 C C . ALA A 1 591 ? -38.160 -16.544 12.969 1.00 87.25 591 ALA A C 1
ATOM 4451 O O . ALA A 1 591 ? -38.553 -16.226 14.093 1.00 87.25 591 ALA A O 1
ATOM 4452 N N . GLU A 1 592 ? -37.044 -16.048 12.433 1.00 88.06 592 GLU A N 1
ATOM 4453 C CA . GLU A 1 592 ? -36.211 -15.011 13.046 1.00 88.06 592 GLU A CA 1
ATOM 4454 C C . GLU A 1 592 ? -35.941 -13.899 12.029 1.00 88.06 592 GLU A C 1
ATOM 4456 O O . GLU A 1 592 ? -35.510 -14.167 10.908 1.00 88.06 592 GLU A O 1
ATOM 4461 N N . VAL A 1 593 ? -36.141 -12.643 12.430 1.00 83.56 593 VAL A N 1
ATOM 4462 C CA . VAL A 1 593 ? -35.847 -11.466 11.599 1.00 83.56 593 VAL A CA 1
ATOM 4463 C C . VAL A 1 593 ? -34.890 -10.521 12.313 1.00 83.56 593 VAL A C 1
ATOM 4465 O O . VAL A 1 593 ? -34.878 -10.416 13.540 1.00 83.56 593 VAL A O 1
ATOM 4468 N N . GLY A 1 594 ? -34.034 -9.853 11.538 1.00 74.81 594 GLY A N 1
ATOM 4469 C CA . GLY A 1 594 ? -32.996 -8.966 12.068 1.00 74.81 594 GLY A CA 1
ATOM 4470 C C . GLY A 1 594 ? -33.373 -7.485 12.079 1.00 74.81 594 GLY A C 1
ATOM 4471 O O . GLY A 1 594 ? -32.620 -6.688 12.643 1.00 74.81 594 GLY A O 1
ATOM 4472 N N . ARG A 1 595 ? -34.481 -7.113 11.429 1.00 78.50 595 ARG A N 1
ATOM 4473 C CA . ARG A 1 595 ? -34.910 -5.728 11.210 1.00 78.50 595 ARG A CA 1
ATOM 4474 C C . ARG A 1 595 ? -36.420 -5.583 11.374 1.00 78.50 595 ARG A C 1
ATOM 4476 O O . ARG A 1 595 ? -37.168 -6.506 11.061 1.00 78.50 595 ARG A O 1
ATOM 4483 N N . GLY A 1 596 ? -36.878 -4.418 11.829 1.00 82.31 596 GLY A N 1
ATOM 4484 C CA . GLY A 1 596 ? -38.306 -4.211 12.080 1.00 82.31 596 GLY A CA 1
ATOM 4485 C C . GLY A 1 596 ? -39.156 -4.059 10.819 1.00 82.31 596 GLY A C 1
ATOM 4486 O O . GLY A 1 596 ? -40.340 -4.375 10.847 1.00 82.31 596 GLY A O 1
ATOM 4487 N N . ASP A 1 597 ? -38.567 -3.619 9.703 1.00 87.44 597 ASP A N 1
ATOM 4488 C CA . ASP A 1 597 ? -39.248 -3.495 8.405 1.00 87.44 597 ASP A CA 1
ATOM 4489 C C . ASP A 1 597 ? -39.548 -4.856 7.747 1.00 87.44 597 ASP A C 1
ATOM 4491 O O . ASP A 1 597 ? -40.373 -4.934 6.839 1.00 87.44 597 ASP A O 1
ATOM 4495 N N . GLU A 1 598 ? -38.947 -5.939 8.245 1.00 89.88 598 GLU A N 1
ATOM 4496 C CA . GLU A 1 598 ? -39.183 -7.320 7.798 1.00 89.88 598 GLU A CA 1
ATOM 4497 C C . GLU A 1 598 ? -40.274 -8.038 8.618 1.00 89.88 598 GLU A C 1
ATOM 4499 O O . GLU A 1 598 ? -40.787 -9.075 8.196 1.00 89.88 598 GLU A O 1
ATOM 4504 N N . VAL A 1 599 ? -40.665 -7.484 9.775 1.00 91.31 599 VAL A N 1
ATOM 4505 C CA . VAL A 1 599 ? -41.548 -8.142 10.756 1.00 91.31 599 VAL A CA 1
ATOM 4506 C C . VAL A 1 599 ? -42.919 -8.477 10.171 1.00 91.31 599 VAL A C 1
ATOM 4508 O O . VAL A 1 599 ? -43.389 -9.602 10.316 1.00 91.31 599 VAL A O 1
ATOM 4511 N N . VAL A 1 600 ? -43.565 -7.521 9.498 1.00 92.25 600 VAL A N 1
ATOM 4512 C CA . VAL A 1 600 ? -44.917 -7.724 8.948 1.00 92.25 600 VAL A CA 1
ATOM 4513 C C . VAL A 1 600 ? -44.911 -8.820 7.882 1.00 92.25 600 VAL A C 1
ATOM 4515 O O . VAL A 1 600 ? -45.767 -9.701 7.906 1.00 92.25 600 VAL A O 1
ATOM 4518 N N . SER A 1 601 ? -43.919 -8.812 6.989 1.00 90.44 601 SER A N 1
ATOM 4519 C CA . SER A 1 601 ? -43.765 -9.835 5.950 1.00 90.44 601 SER A CA 1
ATOM 4520 C C . SER A 1 601 ? -43.581 -11.228 6.555 1.00 90.44 601 SER A C 1
ATOM 4522 O O . SER A 1 601 ? -44.282 -12.157 6.162 1.00 90.44 601 SER A O 1
ATOM 4524 N N . ALA A 1 602 ? -42.713 -11.357 7.565 1.00 91.25 602 ALA A N 1
ATOM 4525 C CA . ALA A 1 602 ? -42.463 -12.630 8.236 1.00 91.25 602 ALA A CA 1
ATOM 4526 C C . ALA A 1 602 ? -43.697 -13.157 8.988 1.00 91.25 602 ALA A C 1
ATOM 4528 O O . ALA A 1 602 ? -43.977 -14.354 8.951 1.00 91.25 602 ALA A O 1
ATOM 4529 N N . VAL A 1 603 ? -44.477 -12.280 9.633 1.00 94.56 603 VAL A N 1
ATOM 4530 C CA . VAL A 1 603 ? -45.722 -12.685 10.308 1.00 94.56 603 VAL A CA 1
ATOM 4531 C C . VAL A 1 603 ? -46.776 -13.152 9.302 1.00 94.56 603 VAL A C 1
ATOM 4533 O O . VAL A 1 603 ? -47.450 -14.148 9.549 1.00 94.56 603 VAL A O 1
ATOM 4536 N N . LEU A 1 604 ? -46.905 -12.487 8.151 1.00 92.44 604 LEU A N 1
ATOM 4537 C CA . LEU A 1 604 ? -47.850 -12.899 7.109 1.00 92.44 604 LEU A CA 1
ATOM 4538 C C . LEU A 1 604 ? -47.470 -14.242 6.464 1.00 92.44 604 LEU A C 1
ATOM 4540 O O . LEU A 1 604 ? -48.362 -15.022 6.121 1.00 92.44 604 LEU A O 1
ATOM 4544 N N . GLU A 1 605 ? -46.170 -14.510 6.319 1.00 93.88 605 GLU A N 1
ATOM 4545 C CA . GLU A 1 605 ? -45.639 -15.754 5.756 1.00 93.88 605 GLU A CA 1
ATOM 4546 C C . GLU A 1 605 ? -45.757 -16.934 6.730 1.00 93.88 605 GLU A C 1
ATOM 4548 O O . GLU A 1 605 ? -46.290 -17.983 6.367 1.00 93.88 605 GLU A O 1
ATOM 4553 N N . HIS A 1 606 ? -45.307 -16.759 7.975 1.00 92.75 606 HIS A N 1
ATOM 4554 C CA . HIS A 1 606 ? -45.166 -17.855 8.940 1.00 92.75 606 HIS A CA 1
ATOM 4555 C C . HIS A 1 606 ? -46.320 -17.974 9.941 1.00 92.75 606 HIS A C 1
ATOM 4557 O O . HIS A 1 606 ? -46.420 -18.991 10.622 1.00 92.75 606 HIS A O 1
ATOM 4563 N N . ARG A 1 607 ? -47.194 -16.962 10.026 1.00 91.94 607 ARG A N 1
ATOM 4564 C CA . ARG A 1 607 ? -48.384 -16.909 10.898 1.00 91.94 607 ARG A CA 1
ATOM 4565 C C . ARG A 1 607 ? -48.134 -17.365 12.350 1.00 91.94 607 ARG A C 1
ATOM 4567 O O . ARG A 1 607 ? -48.813 -18.278 12.816 1.00 91.94 607 ARG A O 1
ATOM 4574 N N . PRO A 1 608 ? -47.179 -16.754 13.075 1.00 95.12 608 PRO A N 1
ATOM 4575 C CA . PRO A 1 608 ? -46.930 -17.091 14.472 1.00 95.12 608 PRO A CA 1
ATOM 4576 C C . PRO A 1 608 ? -48.099 -16.680 15.380 1.00 95.12 608 PRO A C 1
ATOM 4578 O O . PRO A 1 608 ? -48.727 -15.636 15.170 1.00 95.12 608 PRO A O 1
ATOM 4581 N N . ASP A 1 609 ? -48.323 -17.447 16.449 1.00 94.44 609 ASP A N 1
ATOM 4582 C CA . ASP A 1 609 ? -49.314 -17.114 17.479 1.00 94.44 609 ASP A CA 1
ATOM 4583 C C . ASP A 1 609 ? -48.868 -15.918 18.341 1.00 94.44 609 ASP A C 1
ATOM 4585 O O . ASP A 1 609 ? -49.669 -15.054 18.715 1.00 94.44 609 ASP A O 1
ATOM 4589 N N . VAL A 1 610 ? -47.564 -15.845 18.639 1.00 94.81 610 VAL A N 1
ATOM 4590 C CA . VAL A 1 610 ? -46.940 -14.750 19.394 1.00 94.81 610 VAL A CA 1
ATOM 4591 C C . VAL A 1 610 ? -45.671 -14.273 18.687 1.00 94.81 610 VAL A C 1
ATOM 4593 O O . VAL A 1 610 ? -44.777 -15.064 18.401 1.00 94.81 610 VAL A O 1
ATOM 4596 N N . ALA A 1 611 ? -45.560 -12.965 18.460 1.00 94.25 611 ALA A N 1
ATOM 4597 C CA . ALA A 1 611 ? -44.348 -12.304 17.990 1.00 94.25 611 ALA A CA 1
ATOM 4598 C C . ALA A 1 611 ? -43.601 -11.660 19.169 1.00 94.25 611 ALA A C 1
ATOM 4600 O O . ALA A 1 611 ? -44.148 -10.799 19.866 1.00 94.25 611 ALA A O 1
ATOM 4601 N N . LEU A 1 612 ? -42.343 -12.060 19.384 1.00 92.00 612 LEU A N 1
ATOM 4602 C CA . LEU A 1 612 ? -41.441 -11.404 20.334 1.00 92.00 612 LEU A CA 1
ATOM 4603 C C . LEU A 1 612 ? -40.662 -10.319 19.598 1.00 92.00 612 LEU A C 1
ATOM 4605 O O . LEU A 1 612 ? -39.857 -10.631 18.722 1.00 92.00 612 LEU A O 1
ATOM 4609 N N . LEU A 1 613 ? -40.891 -9.057 19.956 1.00 90.25 613 LEU A N 1
ATOM 4610 C CA . LEU A 1 613 ? -40.282 -7.916 19.273 1.00 90.25 613 LEU A CA 1
ATOM 4611 C C . LEU A 1 613 ? -39.394 -7.113 20.213 1.00 90.25 613 LEU A C 1
ATOM 4613 O O . LEU A 1 613 ? -39.782 -6.791 21.334 1.00 90.25 613 LEU A O 1
ATOM 4617 N N . ASP A 1 614 ? -38.219 -6.736 19.726 1.00 85.94 614 ASP A N 1
ATOM 4618 C CA . ASP A 1 614 ? -37.386 -5.736 20.381 1.00 85.94 614 ASP A CA 1
ATOM 4619 C C . ASP A 1 614 ? -37.869 -4.324 20.052 1.00 85.94 614 ASP A C 1
ATOM 4621 O O . ASP A 1 614 ? -38.346 -4.086 18.950 1.00 85.94 614 ASP A O 1
ATOM 4625 N N . VAL A 1 615 ? -37.731 -3.370 20.974 1.00 80.31 615 VAL A N 1
ATOM 4626 C CA . VAL A 1 615 ? -38.046 -1.962 20.684 1.00 80.31 615 VAL A CA 1
ATOM 4627 C C . VAL A 1 615 ? -37.004 -1.373 19.735 1.00 80.31 615 VAL A C 1
ATOM 4629 O O . VAL A 1 615 ? -37.366 -0.725 18.758 1.00 80.31 615 VAL A O 1
ATOM 4632 N N . GLU A 1 616 ? -35.720 -1.619 19.986 1.00 73.44 616 GLU A N 1
ATOM 4633 C CA . GLU A 1 616 ? -34.617 -0.979 19.262 1.00 73.44 616 GLU A CA 1
ATOM 4634 C C . GLU A 1 616 ? -34.137 -1.849 18.089 1.00 73.44 616 GLU A C 1
ATOM 4636 O O . GLU A 1 616 ? -33.097 -2.501 18.145 1.00 73.44 616 GLU A O 1
ATOM 4641 N N . MET A 1 617 ? -34.905 -1.850 16.995 1.00 76.44 617 MET A N 1
ATOM 4642 C CA . MET A 1 617 ? -34.572 -2.590 15.771 1.00 76.44 617 MET A CA 1
ATOM 4643 C C . MET A 1 617 ? -34.185 -1.656 14.608 1.00 76.44 617 MET A C 1
ATOM 4645 O O . MET A 1 617 ? -34.752 -0.570 14.474 1.00 76.44 617 MET A O 1
ATOM 4649 N N . PRO A 1 618 ? -33.249 -2.056 13.721 1.00 65.81 618 PRO A N 1
ATOM 4650 C CA . PRO A 1 618 ? -32.947 -1.303 12.505 1.00 65.81 618 PRO A CA 1
ATOM 4651 C C . PRO A 1 618 ? -34.147 -1.243 11.548 1.00 65.81 618 PRO A C 1
ATOM 4653 O O . PRO A 1 618 ? -34.895 -2.212 11.413 1.00 65.81 618 PRO A O 1
ATOM 4656 N N . GLY A 1 619 ? -34.279 -0.130 10.819 1.00 81.81 619 GLY A N 1
ATOM 4657 C CA . GLY A 1 619 ? -35.339 0.083 9.828 1.00 81.81 619 GLY A CA 1
ATOM 4658 C C . GLY A 1 619 ? -36.616 0.640 10.451 1.00 81.81 619 GLY A C 1
ATOM 4659 O O . GLY A 1 619 ? -36.902 1.825 10.300 1.00 81.81 619 GLY A O 1
ATOM 4660 N N . MET A 1 620 ? -37.352 -0.205 11.166 1.00 82.31 620 MET A N 1
ATOM 4661 C CA . MET A 1 620 ? -38.568 0.158 11.896 1.00 82.31 620 MET A CA 1
ATOM 4662 C C . MET A 1 620 ? -38.411 -0.265 13.358 1.00 82.31 620 MET A C 1
ATOM 4664 O O . MET A 1 620 ? -37.919 -1.357 13.629 1.00 82.31 620 MET A O 1
ATOM 4668 N N . ASP A 1 621 ? -38.806 0.588 14.303 1.00 82.19 621 ASP A N 1
ATOM 4669 C CA . ASP A 1 621 ? -38.763 0.228 15.722 1.00 82.19 621 ASP A CA 1
ATOM 4670 C C . ASP A 1 621 ? -39.881 -0.772 16.083 1.00 82.19 621 ASP A C 1
ATOM 4672 O O . ASP A 1 621 ? -40.884 -0.907 15.373 1.00 82.19 621 ASP A O 1
ATOM 4676 N N . GLY A 1 622 ? -39.722 -1.502 17.188 1.00 85.31 622 GLY A N 1
ATOM 4677 C CA . GLY A 1 622 ? -40.678 -2.541 17.587 1.00 85.31 622 GLY A CA 1
ATOM 4678 C C . GLY A 1 622 ? -42.063 -2.033 17.957 1.00 85.31 622 GLY A C 1
ATOM 4679 O O . GLY A 1 622 ? -43.040 -2.770 17.829 1.00 85.31 622 GLY A O 1
ATOM 4680 N N . ILE A 1 623 ? -42.183 -0.781 18.397 1.00 89.06 623 ILE A N 1
ATOM 4681 C CA . ILE A 1 623 ? -43.471 -0.190 18.772 1.00 89.06 623 ILE A CA 1
ATOM 4682 C C . ILE A 1 623 ? -44.258 0.161 17.503 1.00 89.06 623 ILE A C 1
ATOM 4684 O O . ILE A 1 623 ? -45.445 -0.153 17.407 1.00 89.06 623 ILE A O 1
ATOM 4688 N N . ALA A 1 624 ? -43.595 0.743 16.506 1.00 87.25 624 ALA A N 1
ATOM 4689 C CA . ALA A 1 624 ? -44.140 0.996 15.182 1.00 87.25 624 ALA A CA 1
ATOM 4690 C C . ALA A 1 624 ? -44.488 -0.315 14.462 1.00 87.25 624 ALA A C 1
ATOM 4692 O O . ALA A 1 624 ? -45.584 -0.434 13.914 1.00 87.25 624 ALA A O 1
ATOM 4693 N N . ALA A 1 625 ? -43.621 -1.331 14.547 1.00 90.94 625 ALA A N 1
ATOM 4694 C CA . ALA A 1 625 ? -43.902 -2.663 14.011 1.00 90.94 625 ALA A CA 1
ATOM 4695 C C . ALA A 1 625 ? -45.124 -3.306 14.691 1.00 90.94 625 ALA A C 1
ATOM 4697 O O . ALA A 1 625 ? -45.953 -3.913 14.019 1.00 90.94 625 ALA A O 1
ATOM 4698 N N . THR A 1 626 ? -45.297 -3.113 16.005 1.00 93.88 626 THR A N 1
ATOM 4699 C CA . THR A 1 626 ? -46.492 -3.570 16.739 1.00 93.88 626 THR A CA 1
ATOM 4700 C C . THR A 1 626 ? -47.766 -2.906 16.215 1.00 93.88 626 THR A C 1
ATOM 4702 O O . THR A 1 626 ? -48.767 -3.587 16.001 1.00 93.88 626 THR A O 1
ATOM 4705 N N . ALA A 1 627 ? -47.734 -1.590 15.981 1.00 91.31 627 ALA A N 1
ATOM 4706 C CA . ALA A 1 627 ? -48.876 -0.865 15.426 1.00 91.31 627 ALA A CA 1
ATOM 4707 C C . ALA A 1 627 ? -49.224 -1.354 14.008 1.00 91.31 627 ALA A C 1
ATOM 4709 O O . ALA A 1 627 ? -50.394 -1.592 13.717 1.00 91.31 627 ALA A O 1
ATOM 4710 N N . ALA A 1 628 ? -48.217 -1.582 13.159 1.00 90.75 628 ALA A N 1
ATOM 4711 C CA . ALA A 1 628 ? -48.408 -2.116 11.811 1.00 90.75 628 ALA A CA 1
ATOM 4712 C C . ALA A 1 628 ? -48.960 -3.555 11.818 1.00 90.75 628 ALA A C 1
ATOM 4714 O O . ALA A 1 628 ? -49.865 -3.882 11.049 1.00 90.75 628 ALA A O 1
ATOM 4715 N N . LEU A 1 629 ? -48.467 -4.412 12.719 1.00 92.38 629 LEU A N 1
ATOM 4716 C CA . LEU A 1 629 ? -48.967 -5.781 12.883 1.00 92.38 629 LEU A CA 1
ATOM 4717 C C . LEU A 1 629 ? -50.420 -5.820 13.340 1.00 92.38 629 LEU A C 1
ATOM 4719 O O . LEU A 1 629 ? -51.182 -6.655 12.866 1.00 92.38 629 LEU A O 1
ATOM 4723 N N . ARG A 1 630 ? -50.827 -4.902 14.220 1.00 89.88 630 ARG A N 1
ATOM 4724 C CA . ARG A 1 630 ? -52.212 -4.823 14.689 1.00 89.88 630 ARG A CA 1
ATOM 4725 C C . ARG A 1 630 ? -53.209 -4.592 13.548 1.00 89.88 630 ARG A C 1
ATOM 4727 O O . ARG A 1 630 ? -54.343 -5.054 13.646 1.00 89.88 630 ARG A O 1
ATOM 4734 N N . GLU A 1 631 ? -52.801 -3.889 12.493 1.00 88.69 631 GLU A N 1
ATOM 4735 C CA . GLU A 1 631 ? -53.619 -3.671 11.295 1.00 88.69 631 GLU A CA 1
ATOM 4736 C C . GLU A 1 631 ? -53.531 -4.843 10.304 1.00 88.69 631 GLU A C 1
ATOM 4738 O O . GLU A 1 631 ? -54.549 -5.250 9.748 1.00 88.69 631 GLU A O 1
ATOM 4743 N N . ALA A 1 632 ? -52.333 -5.398 10.091 1.00 89.56 632 ALA A N 1
ATOM 4744 C CA . ALA A 1 632 ? -52.085 -6.412 9.063 1.00 89.56 632 ALA A CA 1
ATOM 4745 C C . ALA A 1 632 ? -52.412 -7.858 9.490 1.00 89.56 632 ALA A C 1
ATOM 4747 O O . ALA A 1 632 ? -52.805 -8.669 8.652 1.00 89.56 632 ALA A O 1
ATOM 4748 N N . ALA A 1 633 ? -52.233 -8.192 10.770 1.00 91.81 633 ALA A N 1
ATOM 4749 C CA . ALA A 1 633 ? -52.373 -9.539 11.326 1.00 91.81 633 ALA A CA 1
ATOM 4750 C C . ALA A 1 633 ? -52.898 -9.479 12.780 1.00 91.81 633 ALA A C 1
ATOM 4752 O O . ALA A 1 633 ? -52.147 -9.728 13.725 1.00 91.81 633 ALA A O 1
ATOM 4753 N N . PRO A 1 634 ? -54.190 -9.152 12.986 1.00 87.06 634 PRO A N 1
ATOM 4754 C CA . PRO A 1 634 ? -54.758 -8.927 14.320 1.00 87.06 634 PRO A CA 1
ATOM 4755 C C . PRO A 1 634 ? -54.788 -10.178 15.214 1.00 87.06 634 PRO A C 1
ATOM 4757 O O . PRO A 1 634 ? -54.928 -10.051 16.432 1.00 87.06 634 PRO A O 1
ATOM 4760 N N . ASP A 1 635 ? -54.658 -11.369 14.625 1.00 89.00 635 ASP A N 1
ATOM 4761 C CA . ASP A 1 635 ? -54.657 -12.644 15.346 1.00 89.00 635 ASP A CA 1
ATOM 4762 C C . ASP A 1 635 ? -53.314 -12.927 16.046 1.00 89.00 635 ASP A C 1
ATOM 4764 O O . ASP A 1 635 ? -53.290 -13.607 17.073 1.00 89.00 635 ASP A O 1
ATOM 4768 N N . THR A 1 636 ? -52.203 -12.359 15.557 1.00 94.12 636 THR A N 1
ATOM 4769 C CA . THR A 1 636 ? -50.876 -12.523 16.166 1.00 94.12 636 THR A CA 1
ATOM 4770 C C . THR A 1 636 ? -50.729 -11.607 17.378 1.00 94.12 636 THR A C 1
ATOM 4772 O O . THR A 1 636 ? -50.853 -10.383 17.294 1.00 94.12 636 THR A O 1
ATOM 4775 N N . ARG A 1 637 ? -50.413 -12.186 18.540 1.00 94.62 637 ARG A N 1
ATOM 4776 C CA . ARG A 1 637 ? -50.166 -11.417 19.767 1.00 94.62 637 ARG A CA 1
ATOM 4777 C C . ARG A 1 637 ? -48.729 -10.915 19.802 1.00 94.62 637 ARG A C 1
ATOM 4779 O O . ARG A 1 637 ? -47.816 -11.616 19.392 1.00 94.62 637 ARG A O 1
ATOM 4786 N N . VAL A 1 638 ? -48.504 -9.718 20.339 1.00 95.12 638 VAL A N 1
ATOM 4787 C CA . VAL A 1 638 ? -47.156 -9.133 20.411 1.00 95.12 638 VAL A CA 1
ATOM 4788 C C . VAL A 1 638 ? -46.681 -9.035 21.856 1.00 95.12 638 VAL A C 1
ATOM 4790 O O . VAL A 1 638 ? -47.362 -8.447 22.698 1.00 95.12 638 VAL A O 1
ATOM 4793 N N . LEU A 1 639 ? -45.498 -9.579 22.132 1.00 93.75 639 LEU A N 1
ATOM 4794 C CA . LEU A 1 639 ? -44.763 -9.390 23.379 1.00 93.75 639 LEU A CA 1
ATOM 4795 C C . LEU A 1 639 ? -43.526 -8.540 23.087 1.00 93.75 639 LEU A C 1
ATOM 4797 O O . LEU A 1 639 ? -42.619 -8.978 22.383 1.00 93.75 639 LEU A O 1
ATOM 4801 N N . ILE A 1 640 ? -43.482 -7.326 23.633 1.00 90.19 640 ILE A N 1
ATOM 4802 C CA . ILE A 1 640 ? -42.293 -6.482 23.520 1.00 90.19 640 ILE A CA 1
ATOM 4803 C C . ILE A 1 640 ? -41.260 -6.920 24.556 1.00 90.19 640 ILE A C 1
ATOM 4805 O O . ILE A 1 640 ? -41.576 -7.058 25.739 1.00 90.19 640 ILE A O 1
ATOM 4809 N N . VAL A 1 641 ? -40.019 -7.087 24.108 1.00 83.69 641 VAL A N 1
ATOM 4810 C CA . VAL A 1 641 ? -38.865 -7.444 24.930 1.00 83.69 641 VAL A CA 1
ATOM 4811 C C . VAL A 1 641 ? -37.776 -6.392 24.714 1.00 83.69 641 VAL A C 1
ATOM 4813 O O . VAL A 1 641 ? -37.124 -6.380 23.678 1.00 83.69 641 VAL A O 1
ATOM 4816 N N . THR A 1 642 ? -37.553 -5.497 25.677 1.00 73.44 642 THR A N 1
ATOM 4817 C CA . THR A 1 642 ? -36.604 -4.370 25.528 1.00 73.44 642 THR A CA 1
ATOM 4818 C C . THR A 1 642 ? -35.378 -4.497 26.431 1.00 73.44 642 THR A C 1
ATOM 4820 O O . THR A 1 642 ? -35.472 -5.004 27.546 1.00 73.44 642 THR A O 1
ATOM 4823 N N . THR A 1 643 ? -34.218 -4.013 25.979 1.00 57.53 643 THR A N 1
ATOM 4824 C CA . THR A 1 643 ? -32.993 -3.931 26.801 1.00 57.53 643 THR A CA 1
ATOM 4825 C C . THR A 1 643 ? -33.158 -2.943 27.960 1.00 57.53 643 THR A C 1
ATOM 4827 O O . THR A 1 643 ? -32.681 -3.189 29.061 1.00 57.53 643 THR A O 1
ATOM 4830 N N . PHE A 1 644 ? -33.871 -1.840 27.722 1.00 56.41 644 PHE A N 1
ATOM 4831 C CA . PHE A 1 644 ? -34.133 -0.804 28.715 1.00 56.41 644 PHE A CA 1
ATOM 4832 C C . PHE A 1 644 ? -35.637 -0.598 28.818 1.00 56.41 644 PHE A C 1
ATOM 4834 O O . PHE A 1 644 ? -36.287 -0.174 27.858 1.00 56.41 644 PHE A O 1
ATOM 4841 N N . GLY A 1 645 ? -36.209 -0.887 29.983 1.00 57.56 645 GLY A N 1
ATOM 4842 C CA . GLY A 1 645 ? -37.610 -0.599 30.260 1.00 57.56 645 GLY A CA 1
ATOM 4843 C C . GLY A 1 645 ? -37.829 0.880 30.554 1.00 57.56 645 GLY A C 1
ATOM 4844 O O . GLY A 1 645 ? -38.247 1.256 31.642 1.00 57.56 645 GLY A O 1
ATOM 4845 N N . ARG A 1 646 ? -37.514 1.740 29.579 1.00 66.75 646 ARG A N 1
ATOM 4846 C CA . ARG A 1 646 ? -37.757 3.175 29.713 1.00 66.75 646 ARG A CA 1
ATOM 4847 C C . ARG A 1 646 ? -39.258 3.383 29.931 1.00 66.75 646 ARG A C 1
ATOM 4849 O O . ARG A 1 646 ? -40.049 2.869 29.130 1.00 66.75 646 ARG A O 1
ATOM 4856 N N . PRO A 1 647 ? -39.673 4.135 30.960 1.00 64.31 647 PRO A N 1
ATOM 4857 C CA . PRO A 1 647 ? -41.081 4.207 31.327 1.00 64.31 647 PRO A CA 1
ATOM 4858 C C . PRO A 1 647 ? -41.985 4.712 30.186 1.00 64.31 647 PRO A C 1
ATOM 4860 O O . PRO A 1 647 ? -43.100 4.219 29.999 1.00 64.31 647 PRO A O 1
ATOM 4863 N N . GLY A 1 648 ? -41.478 5.614 29.333 1.00 67.06 648 GLY A N 1
ATOM 4864 C CA . GLY A 1 648 ? -42.189 6.087 28.141 1.00 67.06 648 GLY A CA 1
ATOM 4865 C C . GLY A 1 648 ? -42.479 5.011 27.079 1.00 67.06 648 GLY A C 1
ATOM 4866 O O . GLY A 1 648 ? -43.475 5.120 26.360 1.00 67.06 648 GLY A O 1
ATOM 4867 N N . PHE A 1 649 ? -41.666 3.953 26.980 1.00 76.69 649 PHE A N 1
ATOM 4868 C CA . PHE A 1 649 ? -41.847 2.885 25.987 1.00 76.69 649 PHE A CA 1
ATOM 4869 C C . PHE A 1 649 ? -42.949 1.901 26.365 1.00 76.69 649 PHE A C 1
ATOM 4871 O O . PHE A 1 649 ? -43.702 1.487 25.484 1.00 76.69 649 PHE A O 1
ATOM 4878 N N . LEU A 1 650 ? -43.113 1.596 27.656 1.00 80.50 650 LEU A N 1
ATOM 4879 C CA . LEU A 1 650 ? -44.188 0.723 28.133 1.00 80.50 650 LEU A CA 1
ATOM 4880 C C . LEU A 1 650 ? -45.565 1.256 27.700 1.00 80.50 650 LEU A C 1
ATOM 4882 O O . LEU A 1 650 ? -46.360 0.538 27.092 1.00 80.50 650 LEU A O 1
ATOM 4886 N N . ARG A 1 651 ? -45.839 2.545 27.946 1.00 77.69 651 ARG A N 1
ATOM 4887 C CA . ARG A 1 651 ? -47.116 3.177 27.564 1.00 77.69 651 ARG A CA 1
ATOM 4888 C C . ARG A 1 651 ? -47.338 3.196 26.053 1.00 77.69 651 ARG A C 1
ATOM 4890 O O . ARG A 1 651 ? -48.450 2.896 25.610 1.00 77.69 651 ARG A O 1
ATOM 4897 N N . LYS A 1 652 ? -46.305 3.554 25.280 1.00 81.38 652 LYS A N 1
ATOM 4898 C CA . LYS A 1 652 ? -46.354 3.592 23.809 1.00 81.38 652 LYS A CA 1
ATOM 4899 C C . LYS A 1 652 ? -46.625 2.194 23.233 1.00 81.38 652 LYS A C 1
ATOM 4901 O O . LYS A 1 652 ? -47.502 2.055 22.387 1.00 81.38 652 LYS A O 1
ATOM 4906 N N . ALA A 1 653 ? -45.967 1.157 23.750 1.00 86.31 653 ALA A N 1
ATOM 4907 C CA . ALA A 1 653 ? -46.174 -0.229 23.330 1.00 86.31 653 ALA A CA 1
ATOM 4908 C C . ALA A 1 653 ? -47.590 -0.744 23.642 1.00 86.31 653 ALA A C 1
ATOM 4910 O O . ALA A 1 653 ? -48.232 -1.358 22.788 1.00 86.31 653 ALA A O 1
ATOM 4911 N N . LEU A 1 654 ? -48.125 -0.444 24.831 1.00 85.62 654 LEU A N 1
ATOM 4912 C CA . LEU A 1 654 ? -49.499 -0.817 25.189 1.00 85.62 654 LEU A CA 1
ATOM 4913 C C . LEU A 1 654 ? -50.546 -0.099 24.318 1.00 85.62 654 LEU A C 1
ATOM 4915 O O . LEU A 1 654 ? -51.543 -0.716 23.944 1.00 85.62 654 LEU A O 1
ATOM 4919 N N . HIS A 1 655 ? -50.322 1.171 23.954 1.00 85.50 655 HIS A N 1
ATOM 4920 C CA . HIS A 1 655 ? -51.184 1.895 23.005 1.00 85.50 655 HIS A CA 1
ATOM 4921 C C . HIS A 1 655 ? -51.102 1.317 21.588 1.00 85.50 655 HIS A C 1
ATOM 4923 O O . HIS A 1 655 ? -52.136 1.173 20.930 1.00 85.50 655 HIS A O 1
ATOM 4929 N N . ALA A 1 656 ? -49.899 0.938 21.143 1.00 88.25 656 ALA A N 1
ATOM 4930 C CA . ALA A 1 656 ? -49.679 0.286 19.853 1.00 88.25 656 ALA A CA 1
ATOM 4931 C C . ALA A 1 656 ? -50.382 -1.082 19.758 1.00 88.25 656 ALA A C 1
ATOM 4933 O O . ALA A 1 656 ? -50.759 -1.502 18.668 1.00 88.25 656 ALA A O 1
ATOM 4934 N N . GLY A 1 657 ? -50.659 -1.731 20.894 1.00 88.56 657 GLY A N 1
ATOM 4935 C CA . GLY A 1 657 ? -51.438 -2.970 20.969 1.00 88.56 657 GLY A CA 1
ATOM 4936 C C . GLY A 1 657 ? -50.669 -4.177 21.496 1.00 88.56 657 GLY A C 1
ATOM 4937 O O . GLY A 1 657 ? -51.153 -5.297 21.349 1.00 88.56 657 GLY A O 1
ATOM 4938 N N . ALA A 1 658 ? -49.505 -3.976 22.117 1.00 92.06 658 ALA A N 1
ATOM 4939 C CA . ALA A 1 658 ? -48.743 -5.067 22.712 1.00 92.06 658 ALA A CA 1
ATOM 4940 C C . ALA A 1 658 ? -49.562 -5.802 23.792 1.00 92.06 658 ALA A C 1
ATOM 4942 O O . ALA A 1 658 ? -50.168 -5.189 24.677 1.00 92.06 658 ALA A O 1
ATOM 4943 N N . GLY A 1 659 ? -49.564 -7.133 23.720 1.00 88.31 659 GLY A N 1
ATOM 4944 C CA . GLY A 1 659 ? -50.132 -8.026 24.728 1.00 88.31 659 GLY A CA 1
ATOM 4945 C C . GLY A 1 659 ? -49.239 -8.151 25.961 1.00 88.31 659 GLY A C 1
ATOM 4946 O O . GLY A 1 659 ? -49.734 -8.434 27.047 1.00 88.31 659 GLY A O 1
ATOM 4947 N N . GLY A 1 660 ? -47.945 -7.858 25.840 1.00 89.31 660 GLY A N 1
ATOM 4948 C CA . GLY A 1 660 ? -47.077 -7.726 26.999 1.00 89.31 660 GLY A CA 1
ATOM 4949 C C . GLY A 1 660 ? -45.819 -6.907 26.749 1.00 89.31 660 GLY A C 1
ATOM 4950 O O . GLY A 1 660 ? -45.483 -6.590 25.608 1.00 89.31 660 GLY A O 1
ATOM 4951 N N . PHE A 1 661 ? -45.142 -6.556 27.838 1.00 88.25 661 PHE A N 1
ATOM 4952 C CA . PHE A 1 661 ? -43.921 -5.763 27.843 1.00 88.25 661 PHE A CA 1
ATOM 4953 C C . PHE A 1 661 ? -43.006 -6.234 28.973 1.00 88.25 661 PHE A C 1
ATOM 4955 O O . PHE A 1 661 ? -43.328 -6.093 30.156 1.00 88.25 661 PHE A O 1
ATOM 4962 N N . VAL A 1 662 ? -41.869 -6.803 28.599 1.00 86.31 662 VAL A N 1
ATOM 4963 C CA . VAL A 1 662 ? -40.887 -7.377 29.520 1.00 86.31 662 VAL A CA 1
ATOM 4964 C C . VAL A 1 662 ? -39.492 -6.847 29.208 1.00 86.31 662 VAL A C 1
ATOM 4966 O O . VAL A 1 662 ? -39.216 -6.360 28.107 1.00 86.31 662 VAL A O 1
ATOM 4969 N N . VAL A 1 663 ? -38.598 -6.923 30.188 1.00 78.12 663 VAL A N 1
ATOM 4970 C CA . VAL A 1 663 ? -37.179 -6.633 29.970 1.00 78.12 663 VAL A CA 1
ATOM 4971 C C . VAL A 1 663 ? -36.484 -7.835 29.327 1.00 78.12 663 VAL A C 1
ATOM 4973 O O . VAL A 1 663 ? -36.822 -8.986 29.585 1.00 78.12 663 VAL A O 1
ATOM 4976 N N . LYS A 1 664 ? -35.464 -7.596 28.502 1.00 66.81 664 LYS A N 1
ATOM 4977 C CA . LYS A 1 664 ? -34.631 -8.659 27.905 1.00 66.81 664 LYS A CA 1
ATOM 4978 C C . LYS A 1 664 ? -33.797 -9.434 28.925 1.00 66.81 664 LYS A C 1
ATOM 4980 O O . LYS A 1 664 ? -33.287 -10.500 28.587 1.00 66.81 664 LYS A O 1
ATOM 4985 N N . ASP A 1 665 ? -33.688 -8.904 30.140 1.00 59.47 665 ASP A N 1
ATOM 4986 C CA . ASP A 1 665 ? -33.037 -9.535 31.289 1.00 59.47 665 ASP A CA 1
ATOM 4987 C C . ASP A 1 665 ? -33.937 -10.579 31.976 1.00 59.47 665 ASP A C 1
ATOM 4989 O O . ASP A 1 665 ? -33.477 -11.299 32.862 1.00 59.47 665 ASP A O 1
ATOM 4993 N N . THR A 1 666 ? -35.214 -10.693 31.579 1.00 66.19 666 THR A N 1
ATOM 4994 C CA . THR A 1 666 ? -36.118 -11.719 32.105 1.00 66.19 666 THR A CA 1
ATOM 4995 C C . THR A 1 666 ? -35.550 -13.115 31.790 1.00 66.19 666 THR A C 1
ATOM 4997 O O . THR A 1 666 ? -35.305 -13.424 30.620 1.00 66.19 666 THR A O 1
ATOM 5000 N N . PRO A 1 667 ? -35.348 -13.991 32.798 1.00 69.12 667 PRO A N 1
ATOM 5001 C CA . PRO A 1 667 ? -34.813 -15.336 32.589 1.00 69.12 667 PRO A CA 1
ATOM 5002 C C . PRO A 1 667 ? -35.608 -16.118 31.538 1.00 69.12 667 PRO A C 1
ATOM 5004 O O . PRO A 1 667 ? -36.834 -16.029 31.519 1.00 69.12 667 PRO A O 1
ATOM 5007 N N . ALA A 1 668 ? -34.944 -16.948 30.724 1.00 71.81 668 ALA A N 1
ATOM 5008 C CA . ALA A 1 668 ? -35.572 -17.658 29.597 1.00 71.81 668 ALA A CA 1
ATOM 5009 C C . ALA A 1 668 ? -36.860 -18.413 29.983 1.00 71.81 668 ALA A C 1
ATOM 5011 O O . ALA A 1 668 ? -37.859 -18.327 29.277 1.00 71.81 668 ALA A O 1
ATOM 5012 N N . ARG A 1 669 ? -36.884 -19.057 31.158 1.00 76.62 669 ARG A N 1
ATOM 5013 C CA . ARG A 1 669 ? -38.076 -19.746 31.683 1.00 76.62 669 ARG A CA 1
ATOM 5014 C C . ARG A 1 669 ? -39.231 -18.790 32.017 1.00 76.62 669 ARG A C 1
ATOM 5016 O O . ARG A 1 669 ? -40.388 -19.117 31.775 1.00 76.62 669 ARG A O 1
ATOM 5023 N N . GLN A 1 670 ? -38.933 -17.615 32.576 1.00 79.94 670 GLN A N 1
ATOM 5024 C CA . GLN A 1 670 ? -39.940 -16.583 32.860 1.00 79.94 670 GLN A CA 1
ATOM 5025 C C . GLN A 1 670 ? -40.409 -15.890 31.576 1.00 79.94 670 GLN A C 1
ATOM 5027 O O . GLN A 1 670 ? -41.582 -15.543 31.466 1.00 79.94 670 GLN A O 1
ATOM 5032 N N . LEU A 1 671 ? -39.519 -15.729 30.592 1.00 85.44 671 LEU A N 1
ATOM 5033 C CA . LEU A 1 671 ? -39.875 -15.242 29.265 1.00 85.44 671 LEU A CA 1
ATOM 5034 C C . LEU A 1 671 ? -40.808 -16.237 28.562 1.00 85.44 671 LEU A C 1
ATOM 5036 O O . LEU A 1 671 ? -41.850 -15.825 28.070 1.00 85.44 671 LEU A O 1
ATOM 5040 N N . ALA A 1 672 ? -40.502 -17.537 28.593 1.00 87.38 672 ALA A N 1
ATOM 5041 C CA . ALA A 1 672 ? -41.377 -18.589 28.074 1.00 87.38 672 ALA A CA 1
ATOM 5042 C C . ALA A 1 672 ? -42.761 -18.570 28.752 1.00 87.38 672 ALA A C 1
ATOM 5044 O O . ALA A 1 672 ? -43.788 -18.636 28.082 1.00 87.38 672 ALA A O 1
ATOM 5045 N N . ASP A 1 673 ? -42.817 -18.391 30.075 1.00 87.69 673 ASP A N 1
ATOM 5046 C CA . ASP A 1 673 ? -44.083 -18.202 30.793 1.00 87.69 673 ASP A CA 1
ATOM 5047 C C . ASP A 1 673 ? -44.837 -16.924 30.368 1.00 87.69 673 ASP A C 1
ATOM 5049 O O . ASP A 1 673 ? -46.059 -16.941 30.205 1.00 87.69 673 ASP A O 1
ATOM 5053 N N . ALA A 1 674 ? -44.127 -15.819 30.124 1.00 89.50 674 ALA A N 1
ATOM 5054 C CA . ALA A 1 674 ? -44.728 -14.603 29.582 1.00 89.50 674 ALA A CA 1
ATOM 5055 C C . ALA A 1 674 ? -45.328 -14.840 28.185 1.00 89.50 674 ALA A C 1
ATOM 5057 O O . ALA A 1 674 ? -46.446 -14.391 27.931 1.00 89.50 674 ALA A O 1
ATOM 5058 N N . VAL A 1 675 ? -44.646 -15.596 27.316 1.00 92.81 675 VAL A N 1
ATOM 5059 C CA . VAL A 1 675 ? -45.174 -16.008 26.003 1.00 92.81 675 VAL A CA 1
ATOM 5060 C C . VAL A 1 675 ? -46.457 -16.821 26.167 1.00 92.81 675 VAL A C 1
ATOM 5062 O O . VAL A 1 675 ? -47.466 -16.478 25.553 1.00 92.81 675 VAL A O 1
ATOM 5065 N N . ARG A 1 676 ? -46.471 -17.831 27.049 1.00 93.19 676 ARG A N 1
ATOM 5066 C CA . ARG A 1 676 ? -47.663 -18.658 27.327 1.00 93.19 676 ARG A CA 1
ATOM 5067 C C . ARG A 1 676 ? -48.851 -17.822 27.799 1.00 93.19 676 ARG A C 1
ATOM 5069 O O . ARG A 1 676 ? -49.976 -18.013 27.339 1.00 93.19 676 ARG A O 1
ATOM 5076 N N . ARG A 1 677 ? -48.615 -16.865 28.700 1.00 92.31 677 ARG A N 1
ATOM 5077 C CA . ARG A 1 677 ? -49.662 -15.971 29.215 1.00 92.31 677 ARG A CA 1
ATOM 5078 C C . ARG A 1 677 ? -50.191 -15.017 28.143 1.00 92.31 677 ARG A C 1
ATOM 5080 O O . ARG A 1 677 ? -51.405 -14.847 28.048 1.00 92.31 677 ARG A O 1
ATOM 5087 N N . VAL A 1 678 ? -49.316 -14.444 27.317 1.00 94.25 678 VAL A N 1
ATOM 5088 C CA . VAL A 1 678 ? -49.718 -13.589 26.186 1.00 94.25 678 VAL A CA 1
ATOM 5089 C C . VAL A 1 678 ? -50.502 -14.384 25.141 1.00 94.25 678 VAL A C 1
ATOM 5091 O O . VAL A 1 678 ? -51.530 -13.903 24.664 1.00 94.25 678 VAL A O 1
ATOM 5094 N N . HIS A 1 679 ? -50.081 -15.616 24.845 1.00 93.81 679 HIS A N 1
ATOM 5095 C CA . HIS A 1 679 ? -50.810 -16.549 23.983 1.00 93.81 679 HIS A CA 1
ATOM 5096 C C . HIS A 1 679 ? -52.221 -16.847 24.522 1.00 93.81 679 HIS A C 1
ATOM 5098 O O . HIS A 1 679 ? -53.196 -16.786 23.778 1.00 93.81 679 HIS A O 1
ATOM 5104 N N . ALA A 1 680 ? -52.363 -17.045 25.838 1.00 92.12 680 ALA A N 1
ATOM 5105 C CA . ALA A 1 680 ? -53.659 -17.207 26.507 1.00 92.12 680 ALA A CA 1
ATOM 5106 C C . ALA A 1 680 ? -54.518 -15.919 26.549 1.00 92.12 680 ALA A C 1
ATOM 5108 O O . ALA A 1 680 ? -55.603 -15.913 27.133 1.00 92.12 680 ALA A O 1
ATOM 5109 N N . GLY A 1 681 ? -54.047 -14.816 25.958 1.00 87.19 681 GLY A N 1
ATOM 5110 C CA . GLY A 1 681 ? -54.747 -13.533 25.903 1.00 87.19 681 GLY A CA 1
ATOM 5111 C C . GLY A 1 681 ? -54.600 -12.671 27.159 1.00 87.19 681 GLY A C 1
ATOM 5112 O O . GLY A 1 681 ? -55.273 -11.643 27.270 1.00 87.19 681 GLY A O 1
ATOM 5113 N N . LEU A 1 682 ? -53.734 -13.053 28.103 1.00 89.94 682 LEU A N 1
ATOM 5114 C CA . LEU A 1 682 ? -53.451 -12.262 29.299 1.00 89.94 682 LEU A CA 1
ATOM 5115 C C . LEU A 1 682 ? -52.449 -11.148 28.993 1.00 89.94 682 LEU A C 1
ATOM 5117 O O . LEU A 1 682 ? -51.561 -11.295 28.155 1.00 89.94 682 LEU A O 1
ATOM 5121 N N . ARG A 1 683 ? -52.561 -10.035 29.728 1.00 88.25 683 ARG A N 1
ATOM 5122 C CA . ARG A 1 683 ? -51.556 -8.972 29.684 1.00 88.25 683 ARG A CA 1
ATOM 5123 C C . ARG A 1 683 ? -50.419 -9.254 30.651 1.00 88.25 683 ARG A C 1
ATOM 5125 O O . ARG A 1 683 ? -50.662 -9.481 31.834 1.00 88.25 683 ARG A O 1
ATOM 5132 N N . VAL A 1 684 ? -49.187 -9.191 30.155 1.00 88.75 684 VAL A N 1
ATOM 5133 C CA . VAL A 1 684 ? -47.980 -9.405 30.963 1.00 88.75 684 VAL A CA 1
ATOM 5134 C C . VAL A 1 684 ? -47.135 -8.145 30.943 1.00 88.75 684 VAL A C 1
ATOM 5136 O O . VAL A 1 684 ? -46.674 -7.725 29.890 1.00 88.75 684 VAL A O 1
ATOM 5139 N N . VAL A 1 685 ? -46.926 -7.537 32.103 1.00 86.31 685 VAL A N 1
ATOM 5140 C CA . VAL A 1 685 ? -46.037 -6.383 32.256 1.00 86.31 685 VAL A CA 1
ATOM 5141 C C . VAL A 1 685 ? -45.064 -6.692 33.377 1.00 86.31 685 VAL A C 1
ATOM 5143 O O . VAL A 1 685 ? -45.473 -7.218 34.414 1.00 86.31 685 VAL A O 1
ATOM 5146 N N . ASP A 1 686 ? -43.789 -6.383 33.162 1.00 79.75 686 ASP A N 1
ATOM 5147 C CA . ASP A 1 686 ? -42.787 -6.501 34.213 1.00 79.75 686 ASP A CA 1
ATOM 5148 C C . ASP A 1 686 ? -43.148 -5.593 35.416 1.00 79.75 686 ASP A C 1
ATOM 5150 O O . ASP A 1 686 ? -43.403 -4.398 35.222 1.00 79.75 686 ASP A O 1
ATOM 5154 N N . PRO A 1 687 ? -43.193 -6.124 36.656 1.00 71.38 687 PRO A N 1
ATOM 5155 C CA . PRO A 1 687 ? -43.610 -5.366 37.837 1.00 71.38 687 PRO A CA 1
ATOM 5156 C C . PRO A 1 687 ? -42.759 -4.125 38.118 1.00 71.38 687 PRO A C 1
ATOM 5158 O O . PRO A 1 687 ? -43.293 -3.117 38.581 1.00 71.38 687 PRO A O 1
ATOM 5161 N N . THR A 1 688 ? -41.454 -4.180 37.832 1.00 66.62 688 THR A N 1
ATOM 5162 C CA . THR A 1 688 ? -40.547 -3.048 38.072 1.00 66.62 688 THR A CA 1
ATOM 5163 C C . THR A 1 688 ? -40.817 -1.921 37.081 1.00 66.62 688 THR A C 1
ATOM 5165 O O . THR A 1 688 ? -40.961 -0.767 37.474 1.00 66.62 688 THR A O 1
ATOM 5168 N N . LEU A 1 689 ? -41.056 -2.266 35.813 1.00 69.38 689 LEU A N 1
ATOM 5169 C CA . LEU A 1 689 ? -41.402 -1.295 34.774 1.00 69.38 689 LEU A CA 1
ATOM 5170 C C . LEU A 1 689 ? -42.781 -0.669 34.973 1.00 69.38 689 LEU A C 1
ATOM 5172 O O . LEU A 1 689 ? -42.985 0.508 34.669 1.00 69.38 689 LEU A O 1
ATOM 5176 N N . ALA A 1 690 ? -43.735 -1.446 35.487 1.00 67.88 690 ALA A N 1
ATOM 5177 C CA . ALA A 1 690 ? -45.048 -0.934 35.854 1.00 67.88 690 ALA A CA 1
ATOM 5178 C C . ALA A 1 690 ? -44.945 0.108 36.981 1.00 67.88 690 ALA A C 1
ATOM 5180 O O . ALA A 1 690 ? -45.608 1.143 36.909 1.00 67.88 690 ALA A O 1
ATOM 5181 N N . ALA A 1 691 ? -44.094 -0.133 37.985 1.00 66.00 691 ALA A N 1
ATOM 5182 C CA . ALA A 1 691 ? -43.851 0.807 39.076 1.00 66.00 691 ALA A CA 1
ATOM 5183 C C . ALA A 1 691 ? -43.146 2.084 38.585 1.00 66.00 691 ALA A C 1
ATOM 5185 O O . ALA A 1 691 ? -43.637 3.186 38.835 1.00 66.00 691 ALA A O 1
ATOM 5186 N N . ASP A 1 692 ? -42.070 1.953 37.807 1.00 61.97 692 ASP A N 1
ATOM 5187 C CA . ASP A 1 692 ? -41.307 3.098 37.291 1.00 61.97 692 ASP A CA 1
ATOM 5188 C C . ASP A 1 692 ? -42.141 3.980 36.351 1.00 61.97 692 ASP A C 1
ATOM 5190 O O . ASP A 1 692 ? -42.049 5.210 36.399 1.00 61.97 692 ASP A O 1
ATOM 5194 N N . SER A 1 693 ? -43.023 3.380 35.542 1.00 64.06 693 SER A N 1
ATOM 5195 C CA . SER A 1 693 ? -43.956 4.113 34.672 1.00 64.06 693 SER A CA 1
ATOM 5196 C C . SER A 1 693 ? -45.066 4.845 35.422 1.00 64.06 693 SER A C 1
ATOM 5198 O O . SER A 1 693 ? -45.612 5.802 34.870 1.00 64.06 693 SER A O 1
ATOM 5200 N N . LEU A 1 694 ? -45.421 4.424 36.638 1.00 63.31 694 LEU A N 1
ATOM 5201 C CA . LEU A 1 694 ? -46.374 5.149 37.482 1.00 63.31 694 LEU A CA 1
ATOM 5202 C C . LEU A 1 694 ? -45.718 6.365 38.150 1.00 63.31 694 LEU A C 1
ATOM 5204 O O . LEU A 1 694 ? -46.379 7.386 38.330 1.00 63.31 694 LEU A O 1
ATOM 5208 N N . VAL A 1 695 ? -44.425 6.274 38.479 1.00 59.19 695 VAL A N 1
ATOM 5209 C CA . VAL A 1 695 ? -43.662 7.335 39.162 1.00 59.19 695 VAL A CA 1
ATOM 5210 C C . VAL A 1 695 ? -43.270 8.478 38.218 1.00 59.19 695 VAL A C 1
ATOM 5212 O O . VAL A 1 695 ? -43.298 9.640 38.614 1.00 59.19 695 VAL A O 1
ATOM 5215 N N . SER A 1 696 ? -42.917 8.173 36.969 1.00 59.31 696 SER A N 1
ATOM 5216 C CA . SER A 1 696 ? -42.315 9.138 36.029 1.00 59.31 696 SER A CA 1
ATOM 5217 C C . SER A 1 696 ? -43.305 10.042 35.267 1.00 59.31 696 SER A C 1
ATOM 5219 O O . SER A 1 696 ? -42.878 11.010 34.642 1.00 59.31 696 SER A O 1
ATOM 5221 N N . GLY A 1 697 ? -44.620 9.807 35.365 1.00 62.69 697 GLY A N 1
ATOM 5222 C CA . GLY A 1 697 ? -45.655 10.709 34.826 1.00 62.69 697 GLY A CA 1
ATOM 5223 C C . GLY A 1 697 ? -45.734 10.796 33.288 1.00 62.69 697 GLY A C 1
ATOM 5224 O O . GLY A 1 697 ? -45.179 9.973 32.562 1.00 62.69 697 GLY A O 1
ATOM 5225 N N . GLU A 1 698 ? -46.497 11.766 32.762 1.00 64.75 698 GLU A N 1
ATOM 5226 C CA . GLU A 1 698 ? -46.500 12.091 31.322 1.00 64.75 698 GLU A CA 1
ATOM 5227 C C . GLU A 1 698 ? -45.281 12.926 30.934 1.00 64.75 698 GLU A C 1
ATOM 5229 O O . GLU A 1 698 ? -44.748 13.676 31.750 1.00 64.75 698 GLU A O 1
ATOM 5234 N N . SER A 1 699 ? -44.849 12.812 29.671 1.00 78.69 699 SER A N 1
ATOM 5235 C CA . SER A 1 699 ? -43.753 13.641 29.169 1.00 78.69 699 SER A CA 1
ATOM 5236 C C . SER A 1 699 ? -44.101 15.124 29.344 1.00 78.69 699 SER A C 1
ATOM 5238 O O . SER A 1 699 ? -45.155 15.555 28.872 1.00 78.69 699 SER A O 1
ATOM 5240 N N . PRO A 1 700 ? -43.227 15.931 29.970 1.00 79.88 700 PRO A N 1
ATOM 5241 C CA . PRO A 1 700 ? -43.459 17.366 30.114 1.00 79.88 700 PRO A CA 1
ATOM 5242 C C . PRO A 1 700 ? -43.245 18.127 28.791 1.00 79.88 700 PRO A C 1
ATOM 5244 O O . PRO A 1 700 ? -43.529 19.328 28.702 1.00 79.88 700 PRO A O 1
ATOM 5247 N N . LEU A 1 701 ? -42.714 17.447 27.768 1.00 87.19 701 LEU A N 1
ATOM 5248 C CA . LEU A 1 701 ? -42.355 18.020 26.478 1.00 87.19 701 LEU A CA 1
ATOM 5249 C C . LEU A 1 701 ? -43.559 18.082 25.535 1.00 87.19 701 LEU A C 1
ATOM 5251 O O . LEU A 1 701 ? -44.337 17.138 25.419 1.00 87.19 701 LEU A O 1
ATOM 5255 N N . THR A 1 702 ? -43.691 19.194 24.815 1.00 88.12 702 THR A N 1
ATOM 5256 C CA . THR A 1 702 ? -44.650 19.293 23.707 1.00 88.12 702 THR A CA 1
ATOM 5257 C C . THR A 1 702 ? -44.119 18.580 22.467 1.00 88.12 702 THR A C 1
ATOM 5259 O O . THR A 1 702 ? -42.912 18.439 22.283 1.00 88.12 702 THR A O 1
ATOM 5262 N N . GLU A 1 703 ? -45.008 18.204 21.547 1.00 83.06 703 GLU A N 1
ATOM 5263 C CA . GLU A 1 703 ? -44.622 17.552 20.288 1.00 83.06 703 GLU A CA 1
ATOM 5264 C C . GLU A 1 703 ? -43.559 1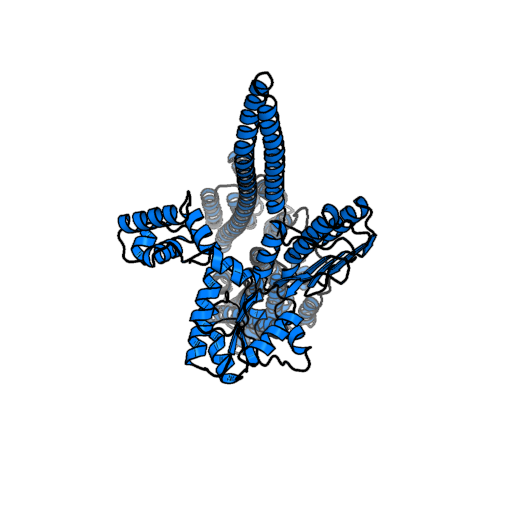8.352 19.508 1.00 83.06 703 GLU A C 1
ATOM 5266 O O . GLU A 1 703 ? -42.616 17.786 18.950 1.00 83.06 703 GLU A O 1
ATOM 5271 N N . ARG A 1 704 ? -43.656 19.688 19.529 1.00 85.75 704 ARG A N 1
ATOM 5272 C CA . ARG A 1 704 ? -42.693 20.565 18.853 1.00 85.75 704 ARG A CA 1
ATOM 5273 C C . ARG A 1 704 ? -41.339 20.617 19.564 1.00 85.75 704 ARG A C 1
ATOM 5275 O O . ARG A 1 704 ? -40.313 20.688 18.895 1.00 85.75 704 ARG A O 1
ATOM 5282 N N . GLU A 1 705 ? -41.320 20.540 20.894 1.00 91.25 705 GLU A N 1
ATOM 5283 C CA . GLU A 1 705 ? -40.083 20.428 21.681 1.00 91.25 705 GLU A CA 1
ATOM 5284 C C . GLU A 1 705 ? -39.384 19.087 21.425 1.00 91.25 705 GLU A C 1
ATOM 5286 O O . GLU A 1 705 ? -38.176 19.071 21.188 1.00 91.25 705 GLU A O 1
ATOM 5291 N N . THR A 1 706 ? -40.139 17.986 21.365 1.00 89.12 706 THR A N 1
ATOM 5292 C CA . THR A 1 706 ? -39.629 16.649 21.020 1.00 89.12 706 THR A CA 1
ATOM 5293 C C . THR A 1 706 ? -39.000 16.625 19.626 1.00 89.12 706 THR A C 1
ATOM 5295 O O . THR A 1 706 ? -37.890 16.124 19.459 1.00 89.12 706 THR A O 1
ATOM 5298 N N . GLN A 1 707 ? -39.660 17.208 18.618 1.00 88.25 707 GLN A N 1
ATOM 5299 C CA . GLN A 1 707 ? -39.122 17.287 17.252 1.00 88.25 707 GLN A CA 1
ATOM 5300 C C . GLN A 1 707 ? -37.811 18.086 17.189 1.00 88.25 707 GLN A C 1
ATOM 5302 O O . GLN A 1 707 ? -36.868 17.679 16.509 1.00 88.25 707 GLN A O 1
ATOM 5307 N N . VAL A 1 708 ? -37.732 19.205 17.917 1.00 90.69 708 VAL A N 1
ATOM 5308 C CA . VAL A 1 708 ? -36.529 20.046 17.973 1.00 90.69 708 VAL A CA 1
ATOM 5309 C C . VAL A 1 708 ? -35.381 19.349 18.713 1.00 90.69 708 VAL A C 1
ATOM 5311 O O . VAL A 1 708 ? -34.243 19.441 18.257 1.00 90.69 708 VAL A O 1
ATOM 5314 N N . LEU A 1 709 ? -35.656 18.630 19.807 1.00 89.56 709 LEU A N 1
ATOM 5315 C CA . LEU A 1 709 ? -34.642 17.847 20.520 1.00 89.56 709 LEU A CA 1
ATOM 5316 C C . LEU A 1 709 ? -34.131 16.659 19.691 1.00 89.56 709 LEU A C 1
ATOM 5318 O O . LEU A 1 709 ? -32.921 16.465 19.635 1.00 89.56 709 LEU A O 1
ATOM 5322 N N . ARG A 1 710 ? -35.003 15.929 18.976 1.00 89.06 710 ARG A N 1
ATOM 5323 C CA . ARG A 1 710 ? -34.574 14.853 18.056 1.00 89.06 710 ARG A CA 1
ATOM 5324 C C . ARG A 1 710 ? -33.642 15.374 16.965 1.00 89.06 710 ARG A C 1
ATOM 5326 O O . ARG A 1 710 ? -32.603 14.783 16.707 1.00 89.06 710 ARG A O 1
ATOM 5333 N N . ALA A 1 711 ? -33.970 16.517 16.362 1.00 86.69 711 ALA A N 1
ATOM 5334 C CA . ALA A 1 711 ? -33.113 17.146 15.356 1.00 86.69 711 ALA A CA 1
ATOM 5335 C C . ALA A 1 711 ? -31.778 17.669 15.930 1.00 86.69 711 ALA A C 1
ATOM 5337 O O . ALA A 1 711 ? -30.850 17.951 15.173 1.00 86.69 711 ALA A O 1
ATOM 5338 N N . ALA A 1 712 ? -31.674 17.816 17.255 1.00 84.81 712 ALA A N 1
ATOM 5339 C CA . ALA A 1 712 ? -30.470 18.260 17.948 1.00 84.81 712 ALA A CA 1
ATOM 5340 C C . ALA A 1 712 ? -29.565 17.109 18.432 1.00 84.81 712 ALA A C 1
ATOM 5342 O O . ALA A 1 712 ? -28.500 17.413 18.974 1.00 84.81 712 ALA A O 1
ATOM 5343 N N . HIS A 1 713 ? -29.958 15.841 18.235 1.00 76.81 713 HIS A N 1
ATOM 5344 C CA . HIS A 1 713 ? -29.272 14.652 18.764 1.00 76.81 713 HIS A CA 1
ATOM 5345 C C . HIS A 1 713 ? -27.771 14.619 18.425 1.00 76.81 713 HIS A C 1
ATOM 5347 O O . HIS A 1 713 ? -26.937 14.535 19.323 1.00 76.81 713 HIS A O 1
ATOM 5353 N N . ASP A 1 714 ? -27.411 14.864 17.161 1.00 75.44 714 ASP A N 1
ATOM 5354 C CA . ASP A 1 714 ? -26.013 14.857 16.689 1.00 75.44 714 ASP A CA 1
ATOM 5355 C C . ASP A 1 714 ? -25.273 16.194 16.907 1.00 75.44 714 ASP A C 1
ATOM 5357 O O . ASP A 1 714 ? -24.268 16.497 16.261 1.00 75.44 714 ASP A O 1
ATOM 5361 N N . GLY A 1 715 ? -25.792 17.069 17.774 1.00 78.19 715 GLY A N 1
ATOM 5362 C CA . GLY A 1 715 ? -25.194 18.379 18.045 1.00 78.19 715 GLY A CA 1
ATOM 5363 C C . GLY A 1 715 ? -25.398 19.417 16.934 1.00 78.19 715 GLY A C 1
ATOM 5364 O O . GLY A 1 715 ? -24.724 20.456 16.937 1.00 78.19 715 GLY A O 1
ATOM 5365 N N . ALA A 1 716 ? -26.345 19.173 16.019 1.00 81.62 716 ALA A N 1
ATOM 5366 C CA . ALA A 1 716 ? -26.629 20.024 14.868 1.00 81.62 716 ALA A CA 1
ATOM 5367 C C . ALA A 1 716 ? -26.751 21.524 15.241 1.00 81.62 716 ALA A C 1
ATOM 5369 O O . ALA A 1 716 ? -27.295 21.893 16.298 1.00 81.62 716 ALA A O 1
ATOM 5370 N N . PRO A 1 717 ? -26.235 22.438 14.396 1.00 85.06 717 PRO A N 1
ATOM 5371 C CA . PRO A 1 717 ? -26.359 23.867 14.643 1.00 85.06 717 PRO A CA 1
ATOM 5372 C C . PRO A 1 717 ? -27.819 24.309 14.488 1.00 85.06 717 PRO A C 1
ATOM 5374 O O . PRO A 1 717 ? -28.554 23.808 13.639 1.00 85.06 717 PRO A O 1
ATOM 5377 N N . VAL A 1 718 ? -28.232 25.316 15.264 1.00 86.75 718 VAL A N 1
ATOM 5378 C CA . VAL A 1 718 ? -29.610 25.852 15.271 1.00 86.75 718 VAL A CA 1
ATOM 5379 C C . VAL A 1 718 ? -30.110 26.207 13.865 1.00 86.75 718 VAL A C 1
ATOM 5381 O O . VAL A 1 718 ? -31.282 26.004 13.565 1.00 86.75 718 VAL A O 1
ATOM 5384 N N . ALA A 1 719 ? -29.228 26.708 12.996 1.00 82.00 719 ALA A N 1
ATOM 5385 C CA . ALA A 1 719 ? -29.565 27.037 11.612 1.00 82.00 719 ALA A CA 1
ATOM 5386 C C . ALA A 1 719 ? -29.946 25.800 10.775 1.00 82.00 719 ALA A C 1
ATOM 5388 O O . ALA A 1 719 ? -30.880 25.873 9.982 1.00 82.00 719 ALA A O 1
ATOM 5389 N N . ALA A 1 720 ? -29.274 24.663 10.983 1.00 85.00 720 ALA A N 1
ATOM 5390 C CA . ALA A 1 720 ? -29.597 23.412 10.299 1.00 85.00 720 ALA A CA 1
ATOM 5391 C C . ALA A 1 720 ? -30.936 22.840 10.786 1.00 85.00 720 ALA A C 1
ATOM 5393 O O . ALA A 1 720 ? -31.773 22.458 9.973 1.00 85.00 720 ALA A O 1
ATOM 5394 N N . ILE A 1 721 ? -31.180 22.871 12.100 1.00 89.56 721 ILE A N 1
ATOM 5395 C CA . ILE A 1 721 ? -32.449 22.428 12.703 1.00 89.56 721 ILE A CA 1
ATOM 5396 C C . ILE A 1 721 ? -33.620 23.293 12.210 1.00 89.56 721 ILE A C 1
ATOM 5398 O O . ILE A 1 721 ? -34.680 22.779 11.858 1.00 89.56 721 ILE A O 1
ATOM 5402 N N . ALA A 1 722 ? -33.418 24.612 12.145 1.00 88.69 722 ALA A N 1
ATOM 5403 C CA . ALA A 1 722 ? -34.391 25.565 11.619 1.00 88.69 722 ALA A CA 1
ATOM 5404 C C . ALA A 1 722 ? -34.755 25.264 10.156 1.00 88.69 722 ALA A C 1
ATOM 5406 O O . ALA A 1 722 ? -35.938 25.242 9.815 1.00 88.69 722 ALA A O 1
ATOM 5407 N N . GLY A 1 723 ? -33.751 24.967 9.323 1.00 85.00 723 GLY A N 1
ATOM 5408 C CA . GLY A 1 723 ? -33.951 24.555 7.934 1.00 85.00 723 GLY A CA 1
ATOM 5409 C C . GLY A 1 723 ? -34.716 23.236 7.802 1.00 85.00 723 GLY A C 1
ATOM 5410 O O . GLY A 1 723 ? -35.658 23.162 7.021 1.00 85.00 723 GLY A O 1
ATOM 5411 N N . ALA A 1 724 ? -34.364 22.221 8.598 1.00 87.00 724 ALA A N 1
ATOM 5412 C CA . ALA A 1 724 ? -34.987 20.897 8.537 1.00 87.00 724 ALA A CA 1
ATOM 5413 C C . ALA A 1 724 ? -36.453 20.884 9.009 1.00 87.00 724 ALA A C 1
ATOM 5415 O O . ALA A 1 724 ? -37.273 20.150 8.466 1.00 87.00 724 ALA A O 1
ATOM 5416 N N . LEU A 1 725 ? -36.796 21.698 10.015 1.00 91.06 725 LEU A N 1
ATOM 5417 C CA . LEU A 1 725 ? -38.140 21.734 10.608 1.00 91.06 725 LEU A CA 1
ATOM 5418 C C . LEU A 1 725 ? -39.026 22.872 10.078 1.00 91.06 725 LEU A C 1
ATOM 5420 O O . LEU A 1 725 ? -40.143 23.048 10.578 1.00 91.06 725 LEU A O 1
ATOM 5424 N N . PHE A 1 726 ? -38.539 23.641 9.095 1.00 89.00 726 PHE A N 1
ATOM 5425 C CA . PHE A 1 726 ? -39.193 24.836 8.545 1.00 89.00 726 PHE A CA 1
ATOM 5426 C C . PHE A 1 726 ? -39.583 25.852 9.636 1.00 89.00 726 PHE A C 1
ATOM 5428 O O . PHE A 1 726 ? -40.702 26.360 9.687 1.00 89.00 726 PHE A O 1
ATOM 5435 N N . LEU A 1 727 ? -38.650 26.128 10.550 1.00 91.31 727 LEU A N 1
ATOM 5436 C CA . LEU A 1 727 ? -38.818 27.053 11.674 1.00 91.31 727 LEU A CA 1
ATOM 5437 C C . LEU A 1 727 ? -37.832 28.220 11.581 1.00 91.31 727 LEU A C 1
ATOM 5439 O O . LEU A 1 727 ? -36.785 28.122 10.951 1.00 91.31 727 LEU A O 1
ATOM 5443 N N . SER A 1 728 ? -38.121 29.326 12.273 1.00 90.69 728 SER A N 1
ATOM 5444 C CA . SER A 1 728 ? -37.120 30.384 12.453 1.00 90.69 728 SER A CA 1
ATOM 5445 C C . SER A 1 728 ? -36.054 29.957 13.474 1.00 90.69 728 SER A C 1
ATOM 5447 O O . SER A 1 728 ? -36.350 29.257 14.447 1.00 90.69 728 SER A O 1
ATOM 5449 N N . ALA A 1 729 ? -34.815 30.437 13.322 1.00 86.31 729 ALA A N 1
ATOM 5450 C CA . ALA A 1 729 ? -33.739 30.168 14.284 1.00 86.31 729 ALA A CA 1
ATOM 5451 C C . ALA A 1 729 ? -34.065 30.662 15.711 1.00 86.31 729 ALA A C 1
ATOM 5453 O O . ALA A 1 729 ? -33.587 30.088 16.690 1.00 86.31 729 ALA A O 1
ATOM 5454 N N . GLY A 1 730 ? -34.882 31.716 15.839 1.00 80.56 730 GLY A N 1
ATOM 5455 C CA . GLY A 1 730 ? -35.389 32.191 17.130 1.00 80.56 730 GLY A CA 1
ATOM 5456 C C . GLY A 1 730 ? -36.375 31.206 17.761 1.00 80.56 730 GLY A C 1
ATOM 5457 O O . GLY A 1 730 ? -36.264 30.896 18.943 1.00 80.56 730 GLY A O 1
ATOM 5458 N N . THR A 1 731 ? -37.277 30.640 16.958 1.00 86.25 731 THR A N 1
ATOM 5459 C CA . THR A 1 731 ? -38.251 29.630 17.396 1.00 86.25 731 THR A CA 1
ATOM 5460 C C . THR A 1 731 ? -37.560 28.349 17.869 1.00 86.25 731 THR A C 1
ATOM 5462 O O . THR A 1 731 ? -37.903 27.825 18.924 1.00 86.25 731 THR A O 1
ATOM 5465 N N . VAL A 1 732 ? -36.533 27.882 17.150 1.00 89.69 732 VAL A N 1
ATOM 5466 C CA . VAL A 1 732 ? -35.735 26.714 17.564 1.00 89.69 732 VAL A CA 1
ATOM 5467 C C . VAL A 1 732 ? -35.023 26.966 18.897 1.00 89.69 732 VAL A C 1
ATOM 5469 O O . VAL A 1 732 ? -35.063 26.108 19.776 1.00 89.69 732 VAL A O 1
ATOM 5472 N N . ARG A 1 733 ? -34.425 28.152 19.094 1.00 85.94 733 ARG A N 1
ATOM 5473 C CA . ARG A 1 733 ? -33.808 28.529 20.381 1.00 85.94 733 ARG A CA 1
ATOM 5474 C C . ARG A 1 733 ? -34.814 28.533 21.530 1.00 85.94 733 ARG A C 1
ATOM 5476 O O . ARG A 1 733 ? -34.495 28.025 22.601 1.00 85.94 733 ARG A O 1
ATOM 5483 N N . ASN A 1 734 ? -36.020 29.045 21.297 1.00 87.00 734 ASN A N 1
ATOM 5484 C CA . ASN A 1 734 ? -37.075 29.065 22.309 1.00 87.00 734 ASN A CA 1
ATOM 5485 C C . ASN A 1 734 ? -37.531 27.650 22.686 1.00 87.00 734 ASN A C 1
ATOM 5487 O O . ASN A 1 734 ? -37.660 27.356 23.871 1.00 87.00 734 ASN A O 1
ATOM 5491 N N . HIS A 1 735 ? -37.714 26.757 21.707 1.00 91.19 735 HIS A N 1
ATOM 5492 C CA . HIS A 1 735 ? -38.065 25.362 21.985 1.00 91.19 735 HIS A CA 1
ATOM 5493 C C . HIS A 1 735 ? -36.947 24.616 22.721 1.00 91.19 735 HIS A C 1
ATOM 5495 O O . HIS A 1 735 ? -37.241 23.933 23.695 1.00 91.19 735 HIS A O 1
ATOM 5501 N N . LEU A 1 736 ? -35.676 24.794 22.334 1.00 89.38 736 LEU A N 1
ATOM 5502 C CA . LEU A 1 736 ? -34.542 24.201 23.057 1.00 89.38 736 LEU A CA 1
ATOM 5503 C C . LEU A 1 736 ? -34.458 24.713 24.500 1.00 89.38 736 LEU A C 1
ATOM 5505 O O . LEU A 1 736 ? -34.285 23.922 25.420 1.00 89.38 736 LEU A O 1
ATOM 5509 N N . SER A 1 737 ? -34.632 26.021 24.710 1.00 86.25 737 SER A N 1
ATOM 5510 C CA . SER A 1 737 ? -34.604 26.619 26.047 1.00 86.25 737 SER A CA 1
ATOM 5511 C C . SER A 1 737 ? -35.780 26.163 26.915 1.00 86.25 737 SER A C 1
ATOM 5513 O O . SER A 1 737 ? -35.589 25.899 28.099 1.00 86.25 737 SER A O 1
ATOM 5515 N N . SER A 1 738 ? -36.984 26.048 26.344 1.00 87.69 738 SER A N 1
ATOM 5516 C CA . SER A 1 738 ? -38.161 25.551 27.064 1.00 87.69 738 SER A CA 1
ATOM 5517 C C . SER A 1 738 ? -38.017 24.071 27.417 1.00 87.69 738 SER A C 1
ATOM 5519 O O . SER A 1 738 ? -38.296 23.690 28.552 1.00 87.69 738 SER A O 1
ATOM 5521 N N . ALA A 1 739 ? -37.506 23.259 26.487 1.00 89.12 739 ALA A N 1
ATOM 5522 C CA . ALA A 1 739 ? -37.240 21.847 26.717 1.00 89.12 739 ALA A CA 1
ATOM 5523 C C . ALA A 1 739 ? -36.186 21.637 27.817 1.00 89.12 739 ALA A C 1
ATOM 5525 O O . ALA A 1 739 ? -36.435 20.864 28.733 1.00 89.12 739 ALA A O 1
ATOM 5526 N N . MET A 1 740 ? -35.077 22.392 27.793 1.00 87.88 740 MET A N 1
ATOM 5527 C CA . MET A 1 740 ? -34.060 22.381 28.857 1.00 87.88 740 MET A CA 1
ATOM 5528 C C . MET A 1 740 ? -34.651 22.724 30.231 1.00 87.88 740 MET A C 1
ATOM 5530 O O . MET A 1 740 ? -34.344 22.057 31.216 1.00 87.88 740 MET A O 1
ATOM 5534 N N . GLY A 1 741 ? -35.532 23.729 30.296 1.00 82.31 741 GLY A N 1
ATOM 5535 C CA . GLY A 1 741 ? -36.219 24.098 31.536 1.00 82.31 741 GLY A CA 1
ATOM 5536 C C . GLY A 1 741 ? -37.153 23.000 32.053 1.00 82.31 741 GLY A C 1
ATOM 5537 O O . GLY A 1 741 ? -37.168 22.718 33.246 1.00 82.31 741 GLY A O 1
ATOM 5538 N N . LYS A 1 742 ? -37.893 22.340 31.156 1.00 85.06 742 LYS A N 1
ATOM 5539 C CA . LYS A 1 742 ? -38.810 21.237 31.490 1.00 85.06 742 LYS A CA 1
ATOM 5540 C C . LYS A 1 742 ? -38.092 19.947 31.887 1.00 85.06 742 LYS A C 1
ATOM 5542 O O . LYS A 1 742 ? -38.634 19.178 32.671 1.00 85.06 742 LYS A O 1
ATOM 5547 N N . THR A 1 743 ? -36.893 19.712 31.358 1.00 84.81 743 THR A N 1
ATOM 5548 C CA . THR A 1 743 ? -36.063 18.545 31.692 1.00 84.81 743 THR A CA 1
ATOM 5549 C C . THR A 1 743 ? -35.115 18.804 32.866 1.00 84.81 743 THR A C 1
ATOM 5551 O O . THR A 1 743 ? -34.445 17.876 33.300 1.00 84.81 743 THR A O 1
ATOM 5554 N N . GLY A 1 744 ? -34.999 20.049 33.349 1.00 81.00 744 GLY A N 1
ATOM 5555 C CA . GLY A 1 744 ? -34.024 20.440 34.377 1.00 81.00 744 GLY A CA 1
ATOM 5556 C C . GLY A 1 744 ? -32.562 20.415 33.906 1.00 81.00 744 GLY A C 1
ATOM 5557 O O . GLY A 1 744 ? -31.658 20.322 34.730 1.00 81.00 744 GLY A O 1
ATOM 5558 N N . ALA A 1 745 ? -32.317 20.475 32.594 1.00 85.50 745 ALA A N 1
ATOM 5559 C CA . ALA A 1 745 ? -30.984 20.345 32.009 1.00 85.50 745 ALA A CA 1
ATOM 5560 C C . ALA A 1 745 ? -30.247 21.690 31.925 1.00 85.50 745 ALA A C 1
ATOM 5562 O O . ALA A 1 745 ? -30.821 22.704 31.524 1.00 85.50 745 ALA A O 1
ATOM 5563 N N . SER A 1 746 ? -28.942 21.680 32.199 1.00 73.88 746 SER A N 1
ATOM 5564 C CA . SER A 1 746 ? -28.064 22.851 32.083 1.00 73.88 746 SER A CA 1
ATOM 5565 C C . SER A 1 746 ? -27.581 23.096 30.649 1.00 73.88 746 SER A C 1
ATOM 5567 O O . SER A 1 746 ? -27.272 24.227 30.269 1.00 73.88 746 SER A O 1
ATOM 5569 N N . THR A 1 747 ? -27.563 22.052 29.812 1.00 81.88 747 THR A N 1
ATOM 5570 C CA . THR A 1 747 ? -27.156 22.140 28.402 1.00 81.88 747 THR A CA 1
ATOM 5571 C C . THR A 1 747 ? -28.152 21.461 27.464 1.00 81.88 747 THR A C 1
ATOM 5573 O O . THR A 1 747 ? -28.879 20.548 27.848 1.00 81.88 747 THR A O 1
ATOM 5576 N N . ARG A 1 748 ? -28.151 21.858 26.184 1.00 80.00 748 ARG A N 1
ATOM 5577 C CA . ARG A 1 748 ? -28.978 21.208 25.149 1.00 80.00 748 ARG A CA 1
ATOM 5578 C C . ARG A 1 748 ? -28.651 19.720 24.970 1.00 80.00 748 ARG A C 1
ATOM 5580 O O . ARG A 1 748 ? -29.558 18.930 24.755 1.00 80.00 748 ARG A O 1
ATOM 5587 N N . ALA A 1 749 ? -27.374 19.344 25.082 1.00 79.94 749 ALA A N 1
ATOM 5588 C CA . ALA A 1 749 ? -26.940 17.952 24.967 1.00 79.94 749 ALA A CA 1
ATOM 5589 C C . ALA A 1 749 ? -27.423 17.124 26.165 1.00 79.94 749 ALA A C 1
ATOM 5591 O O . ALA A 1 749 ? -27.867 15.994 26.011 1.00 79.94 749 ALA A O 1
ATOM 5592 N N . GLU A 1 750 ? -27.397 17.710 27.361 1.00 79.38 750 GLU A N 1
ATOM 5593 C CA . GLU A 1 750 ? -27.967 17.097 28.556 1.00 79.38 750 GLU A CA 1
ATOM 5594 C C . GLU A 1 750 ? -29.494 16.959 28.468 1.00 79.38 750 GLU A C 1
ATOM 5596 O O . GLU A 1 750 ? -30.015 15.912 28.833 1.00 79.38 750 GLU A O 1
ATOM 5601 N N . ALA A 1 751 ? -30.205 17.945 27.909 1.00 82.06 751 ALA A N 1
ATOM 5602 C CA . ALA A 1 751 ? -31.651 17.852 27.685 1.00 82.06 751 ALA A CA 1
ATOM 5603 C C . ALA A 1 751 ? -32.024 16.706 26.735 1.00 82.06 751 ALA A C 1
ATOM 5605 O O . ALA A 1 751 ? -32.981 15.983 27.004 1.00 82.06 751 ALA A O 1
ATOM 5606 N N . VAL A 1 752 ? -31.250 16.512 25.659 1.00 84.00 752 VAL A N 1
ATOM 5607 C CA . VAL A 1 752 ? -31.397 15.361 24.753 1.00 84.00 752 VAL A CA 1
ATOM 5608 C C . VAL A 1 752 ? -31.199 14.054 25.524 1.00 84.00 752 VAL A C 1
ATOM 5610 O O . VAL A 1 752 ? -32.089 13.208 25.501 1.00 84.00 752 VAL A O 1
ATOM 5613 N N . ARG A 1 753 ? -30.108 13.925 26.294 1.00 79.81 753 ARG A N 1
ATOM 5614 C CA . ARG A 1 753 ? -29.828 12.717 27.092 1.00 79.81 753 ARG A CA 1
ATOM 5615 C C . ARG A 1 753 ? -30.921 12.401 28.116 1.00 79.81 753 ARG A C 1
ATOM 5617 O O . ARG A 1 753 ? -31.302 11.244 28.248 1.00 79.81 753 ARG A O 1
ATOM 5624 N N . ILE A 1 754 ? -31.432 13.406 28.835 1.00 80.50 754 ILE A N 1
ATOM 5625 C CA . ILE A 1 754 ? -32.514 13.228 29.822 1.00 80.50 754 ILE A CA 1
ATOM 5626 C C . ILE A 1 754 ? -33.815 12.816 29.126 1.00 80.50 754 ILE A C 1
ATOM 5628 O O . ILE A 1 754 ? -34.519 11.922 29.596 1.00 80.50 754 ILE A O 1
ATOM 5632 N N . ALA A 1 755 ? -34.151 13.447 28.001 1.00 82.50 755 ALA A N 1
ATOM 5633 C CA . ALA A 1 755 ? -35.353 13.101 27.253 1.00 82.50 755 ALA A CA 1
ATOM 5634 C C . ALA A 1 755 ? -35.262 11.689 26.637 1.00 82.50 755 ALA A C 1
ATOM 5636 O O . ALA A 1 755 ? -36.259 10.967 26.605 1.00 82.50 755 ALA A O 1
ATOM 5637 N N . GLU A 1 756 ? -34.072 11.259 26.215 1.00 76.00 756 GLU A N 1
ATOM 5638 C CA . GLU A 1 756 ? -33.802 9.895 25.752 1.00 76.00 756 GLU A CA 1
ATOM 5639 C C . GLU A 1 756 ? -33.883 8.855 26.859 1.00 76.00 756 GLU A C 1
ATOM 5641 O O . GLU A 1 756 ? -34.541 7.831 26.667 1.00 76.00 756 GLU A O 1
ATOM 5646 N N . SER A 1 757 ? -33.261 9.107 28.013 1.00 66.00 757 SER A N 1
ATOM 5647 C CA . SER A 1 757 ? -33.245 8.160 29.133 1.00 66.00 757 SER A CA 1
ATOM 5648 C C . SER A 1 757 ? -34.646 7.899 29.690 1.00 66.00 757 SER A C 1
ATOM 5650 O O . SER A 1 757 ? -34.956 6.774 30.078 1.00 66.00 757 SER A O 1
ATOM 5652 N N . ASN A 1 758 ? -35.532 8.898 29.629 1.00 74.00 758 ASN A N 1
ATOM 5653 C CA . ASN A 1 758 ? -36.939 8.773 30.017 1.00 74.00 758 ASN A CA 1
ATOM 5654 C C . ASN A 1 758 ? -37.856 8.225 28.897 1.00 74.00 758 ASN A C 1
ATOM 5656 O O . ASN A 1 758 ? -39.033 7.943 29.140 1.00 74.00 758 ASN A O 1
ATOM 5660 N N . GLY A 1 759 ? -37.351 8.047 27.668 1.00 68.44 759 GLY A N 1
ATOM 5661 C CA . GLY A 1 759 ? -38.129 7.555 26.518 1.00 68.44 759 GLY A CA 1
ATOM 5662 C C . GLY A 1 759 ? -39.137 8.568 25.951 1.00 68.44 759 GLY A C 1
ATOM 5663 O O . GLY A 1 759 ? -40.175 8.184 25.391 1.00 68.44 759 GLY A O 1
ATOM 5664 N N . TRP A 1 760 ? -38.875 9.865 26.142 1.00 81.00 760 TRP A N 1
ATOM 5665 C CA . TRP A 1 760 ? -39.702 10.962 25.628 1.00 81.00 760 TRP A CA 1
ATOM 5666 C C . TRP A 1 760 ? -39.418 11.271 24.155 1.00 81.00 760 TRP A C 1
ATOM 5668 O O . TRP A 1 760 ? -40.360 11.576 23.417 1.00 81.00 760 TRP A O 1
ATOM 5678 N N . LEU A 1 761 ? -38.156 11.149 23.727 1.00 77.69 761 LEU A N 1
ATOM 5679 C CA . LEU A 1 761 ? -37.763 11.130 22.311 1.00 77.69 761 LEU A CA 1
ATOM 5680 C C . LEU A 1 761 ? -38.001 9.740 21.723 1.00 77.69 761 LEU A C 1
ATOM 5682 O O . LEU A 1 761 ? -38.358 9.717 20.523 1.00 77.69 761 LEU A O 1
#

Organism: Didymella rabiei (NCBI:txid5454)